Protein 4BP8 (pdb70)

Radius of gyration: 38.72 Å; Cα contacts (8 Å, |Δi|>4): 3146; chains: 2; bounding box: 91×86×122 Å

InterPro domains:
  IPR001375 Peptidase S9, prolyl oligopeptidase, catalytic domain [PF00326] (492-708)
  IPR002470 Peptidase S9A, prolyl oligopeptidase [PR00862] (476-494)
  IPR002470 Peptidase S9A, prolyl oligopeptidase [PR00862] (502-526)
  IPR002470 Peptidase S9A, prolyl oligopeptidase [PR00862] (531-550)
  IPR002470 Peptidase S9A, prolyl oligopeptidase [PR00862] (561-581)
  IPR002470 Peptidase S9A, prolyl oligopeptidase [PR00862] (619-634)
  IPR002470 Peptidase S9A, prolyl oligopeptidase [PR00862] (637-659)
  IPR004106 Peptidase S9, N-terminal domain superfamily [SSF50993] (6-439)
  IPR023302 Peptidase S9A, N-terminal domain [PF02897] (22-433)
  IPR029058 Alpha/Beta hydrolase fold [G3DSA:3.40.50.1820] (39-705)
  IPR029058 Alpha/Beta hydrolase fold [SSF53474] (446-707)
  IPR051543 Serine Peptidase S9A Subfamily [PTHR11757] (3-709)

Secondary structure (P-SEA, 3-state):
ccccbbbbbbbbbbbcccccccccccccccbbbbbbccccccccccccaaaaaaaaaaaaaaaaaaccaaaaaaaaaaaaaaaccccccbbbbcccccccccccccccbbbbcccccccccccccccccccccccccccccbbbbcccccccccccbbbbbbbcccccbbbbbcccccccccccccccbbbbcccccccccccccccccccbbbbbcccccccccccccccccccbbbbbbbcccccbbbbccccccbbbbbbbccccccccccccccccccccccccccccbbbbbccccccccbbbbbbbcccccccccccccccccbbbccccccccbbbbbbccccccbbbbbbbccccccccccccccccccccbbbbbcccccccccccccccccccccbbbbbbbccccbbbbcbbbbbcccccccccccbbbbbbcccbbbbbbbbccccccccccccccccccccccccccccccccaaaaaaaccbbbbbcccccccccccccccccccccccccaaaaaaaaaaacccccccbbbbcccaaaaaaaaaaccccccccccccccccccccccccccccccccccccccccccccccccccccccccccccccccbbbcccccccaaaaaaaaaaaaacccccbbbbcccccccccccccaaaaaaaaaaaaaaaaaaaccccccc/ccccbbbbbbbbbbbcccccccccccccccbbbbbcccccccccccccaaaaaaaaaaaaaaaacccccaaaaaaaaaaaaaaccccccccccccccccbbbbccccccccccccccccccccccccccccccccccccccbbbbcccccccccccbbbbbbbcccccbbbbbccccccccccccccbbbbbcccccccccccccccccccbbbbbcccccccccccccccccccccccccccccccbbbbccccccbbbbbbbccccccccccccccccccccccccccccbbbbbccccccccbbbbbbbccccccccccccccccccccccccccccbbbbbbccccbbbbbbbbbccccccccccccccccccccbbbbbbcccccccccbbbbbbcccccbbbbcccccccbbbbcbbbbbcccccccccccbbbbbbcccbbbbbbbbccccccccccccccccccccccccccccccccaaaaaaaccccccccccccccccccccccccccccccccaaaaaaaaaaaccccccccccccccaaaaaaaaaaccccccccccccccccccccccccccccccccccccccccccccccccccccccccccccccccccccccccccaaaaaaaaaaaaacccccbbbbcccccccccccccaaaaaaaaaaaaaaaaaaaccccccc

Nearest PDB structures (foldseek):
  4bp9-assembly6_F  TM=8.248E-01  e=0.000E+00  Trypanosoma brucei
  2xe4-assembly1_A  TM=8.154E-01  e=1.350E-95  Leishmania major
  1yr2-assembly1_A  TM=8.087E-01  e=1.732E-44  Novosphingobium capsulatum
  7ep9-assembly1_C  TM=6.465E-01  e=3.438E-20  Fusobacterium nucleatum
  4re6-assembly1_B  TM=6.598E-01  e=2.117E-17  Aeropyrum pernix K1

Solvent-accessible surface area: 60516 Å² total

Structure (mmCIF, N/CA/C/O backbone):
data_4BP8
#
_entry.id   4BP8
#
_cell.length_a   124.140
_cell.length_b   124.140
_cell.length_c   249.140
_cell.angle_alpha   90.00
_cell.angle_beta   90.00
_cell.angle_gamma   120.00
#
_symmetry.space_group_name_H-M   'P 32 2 1'
#
loop_
_entity.id
_entity.type
_entity.pdbx_description
1 polymer 'OLIGOPEPTIDASE B'
2 water water
#
loop_
_atom_site.group_PDB
_atom_site.id
_atom_site.type_symbol
_atom_site.label_atom_id
_atom_site.label_alt_id
_atom_site.label_comp_id
_atom_site.label_asym_id
_atom_site.label_entity_id
_atom_site.label_seq_id
_atom_site.pdbx_PDB_ins_code
_atom_site.Cartn_x
_atom_site.Cartn_y
_atom_site.Cartn_z
_atom_site.occupancy
_atom_site.B_iso_or_equiv
_atom_site.auth_seq_id
_atom_site.auth_comp_id
_atom_site.auth_asym_id
_atom_site.auth_atom_id
_atom_site.pdbx_PDB_model_num
ATOM 1 N N . THR A 1 3 ? 75.597 25.415 56.063 1.00 88.84 3 THR A N 1
ATOM 2 C CA . THR A 1 3 ? 75.110 24.065 56.523 1.00 89.81 3 THR A CA 1
ATOM 3 C C . THR A 1 3 ? 73.808 24.156 57.389 1.00 88.26 3 THR A C 1
ATOM 4 O O . THR A 1 3 ? 72.827 23.432 57.134 1.00 88.46 3 THR A O 1
ATOM 8 N N . GLU A 1 4 ? 73.811 25.064 58.378 1.00 86.23 4 GLU A N 1
ATOM 9 C CA . GLU A 1 4 ? 72.701 25.249 59.338 1.00 83.87 4 GLU A CA 1
ATOM 10 C C . GLU A 1 4 ? 71.664 26.302 58.880 1.00 80.18 4 GLU A C 1
ATOM 11 O O . GLU A 1 4 ? 71.616 27.435 59.395 1.00 79.01 4 GLU A O 1
ATOM 17 N N . ARG A 1 5 ? 70.841 25.897 57.911 1.00 77.20 5 ARG A N 1
ATOM 18 C CA . ARG A 1 5 ? 69.772 26.725 57.361 1.00 73.26 5 ARG A CA 1
ATOM 19 C C . ARG A 1 5 ? 68.508 26.697 58.218 1.00 69.69 5 ARG A C 1
ATOM 20 O O . ARG A 1 5 ? 68.170 25.677 58.799 1.00 70.24 5 ARG A O 1
ATOM 28 N N . GLY A 1 6 ? 67.814 27.826 58.296 1.00 65.07 6 GLY A N 1
ATOM 29 C CA . GLY A 1 6 ? 66.501 27.868 58.943 1.00 60.72 6 GLY A CA 1
ATOM 30 C C . GLY A 1 6 ? 65.388 27.248 58.107 1.00 57.81 6 GLY A C 1
ATOM 31 O O . GLY A 1 6 ? 65.636 26.730 57.028 1.00 58.06 6 GLY A O 1
ATOM 32 N N . PRO A 1 7 ? 64.147 27.287 58.608 1.00 55.43 7 PRO A N 1
ATOM 33 C CA . PRO A 1 7 ? 63.046 26.659 57.900 1.00 53.71 7 PRO A CA 1
ATOM 34 C C . PRO A 1 7 ? 62.704 27.324 56.563 1.00 51.30 7 PRO A C 1
ATOM 35 O O . PRO A 1 7 ? 62.701 28.548 56.448 1.00 49.42 7 PRO A O 1
ATOM 39 N N . ILE A 1 8 ? 62.417 26.492 55.564 1.00 50.57 8 ILE A N 1
ATOM 40 C CA . ILE A 1 8 ? 61.830 26.939 54.307 1.00 48.35 8 ILE A CA 1
ATOM 41 C C . ILE A 1 8 ? 60.523 26.169 54.018 1.00 48.14 8 ILE A C 1
ATOM 42 O O . ILE A 1 8 ? 60.529 24.945 53.919 1.00 48.92 8 ILE A O 1
ATOM 47 N N . ALA A 1 9 ? 59.413 26.890 53.856 1.00 46.01 9 ALA A N 1
ATOM 48 C CA . ALA A 1 9 ? 58.130 26.247 53.654 1.00 45.51 9 ALA A CA 1
ATOM 49 C C . ALA A 1 9 ? 57.997 25.694 52.227 1.00 45.82 9 ALA A C 1
ATOM 50 O O . ALA A 1 9 ? 58.353 26.373 51.248 1.00 44.25 9 ALA A O 1
ATOM 52 N N . ALA A 1 10 ? 57.509 24.454 52.124 1.00 46.34 10 ALA A N 1
ATOM 53 C CA . ALA A 1 10 ? 57.118 23.831 50.851 1.00 47.06 10 ALA A CA 1
ATOM 54 C C . ALA A 1 10 ? 56.160 24.739 50.031 1.00 47.03 10 ALA A C 1
ATOM 55 O O . ALA A 1 10 ? 55.358 25.508 50.593 1.00 46.12 10 ALA A O 1
ATOM 57 N N . HIS A 1 11 ? 56.260 24.623 48.710 1.00 47.55 11 HIS A N 1
ATOM 58 C CA . HIS A 1 11 ? 55.526 25.440 47.779 1.00 47.96 11 HIS A CA 1
ATOM 59 C C . HIS A 1 11 ? 54.254 24.725 47.444 1.00 49.32 11 HIS A C 1
ATOM 60 O O . HIS A 1 11 ? 54.301 23.527 47.136 1.00 51.43 11 HIS A O 1
ATOM 67 N N . ARG A 1 12 ? 53.121 25.424 47.521 1.00 48.66 12 ARG A N 1
ATOM 68 C CA . ARG A 1 12 ? 51.847 24.872 47.065 1.00 50.35 12 ARG A CA 1
ATOM 69 C C . ARG A 1 12 ? 51.242 25.828 46.036 1.00 50.42 12 ARG A C 1
ATOM 70 O O . ARG A 1 12 ? 50.970 26.995 46.356 1.00 49.82 12 ARG A O 1
ATOM 78 N N . PRO A 1 13 ? 51.007 25.352 44.801 1.00 51.76 13 PRO A N 1
ATOM 79 C CA . PRO A 1 13 ? 50.595 26.357 43.805 1.00 51.39 13 PRO A CA 1
ATOM 80 C C . PRO A 1 13 ? 49.225 26.905 44.158 1.00 50.99 13 PRO A C 1
ATOM 81 O O . PRO A 1 13 ? 48.293 26.138 44.424 1.00 52.87 13 PRO A O 1
ATOM 85 N N . HIS A 1 14 ? 49.126 28.223 44.198 1.00 49.07 14 HIS A N 1
ATOM 86 C CA . HIS A 1 14 ? 47.879 28.910 44.446 1.00 48.30 14 HIS A CA 1
ATOM 87 C C . HIS A 1 14 ? 47.906 30.173 43.609 1.00 47.69 14 HIS A C 1
ATOM 88 O O . HIS A 1 14 ? 48.957 30.801 43.456 1.00 46.41 14 HIS A O 1
ATOM 95 N N . GLU A 1 15 ? 46.764 30.584 43.072 1.00 48.89 15 GLU A N 1
ATOM 96 C CA . GLU A 1 15 ? 46.811 31.851 42.336 1.00 49.11 15 GLU A CA 1
ATOM 97 C C . GLU A 1 15 ? 45.983 32.987 42.932 1.00 47.48 15 GLU A C 1
ATOM 98 O O . GLU A 1 15 ? 44.850 32.781 43.347 1.00 48.26 15 GLU A O 1
ATOM 104 N N . VAL A 1 16 ? 46.588 34.170 43.001 1.00 45.03 16 VAL A N 1
ATOM 105 C CA . VAL A 1 16 ? 45.883 35.338 43.486 1.00 43.81 16 VAL A CA 1
ATOM 106 C C . VAL A 1 16 ? 45.495 36.303 42.378 1.00 44.24 16 VAL A C 1
ATOM 107 O O . VAL A 1 16 ? 46.288 36.600 41.461 1.00 44.57 16 VAL A O 1
ATOM 111 N N . VAL A 1 17 ? 44.232 36.721 42.439 1.00 44.38 17 VAL A N 1
ATOM 112 C CA . VAL A 1 17 ? 43.580 37.484 41.397 1.00 44.13 17 VAL A CA 1
ATOM 113 C C . VAL A 1 17 ? 43.613 38.949 41.813 1.00 43.67 17 VAL A C 1
ATOM 114 O O . VAL A 1 17 ? 43.359 39.269 42.980 1.00 43.90 17 VAL A O 1
ATOM 118 N N . PHE A 1 18 ? 43.923 39.835 40.869 1.00 42.85 18 PHE A N 1
ATOM 119 C CA . PHE A 1 18 ? 43.911 41.276 41.110 1.00 41.34 18 PHE A CA 1
ATOM 120 C C . PHE A 1 18 ? 42.969 41.913 40.108 1.00 43.02 18 PHE A C 1
ATOM 121 O O . PHE A 1 18 ? 43.206 41.799 38.901 1.00 43.94 18 PHE A O 1
ATOM 129 N N . GLY A 1 19 ? 41.933 42.599 40.595 1.00 42.86 19 GLY A N 1
ATOM 130 C CA . GLY A 1 19 ? 40.994 43.285 39.737 1.00 44.33 19 GLY A CA 1
ATOM 131 C C . GLY A 1 19 ? 39.566 42.871 40.050 1.00 46.60 19 GLY A C 1
ATOM 132 O O . GLY A 1 19 ? 39.275 42.426 41.153 1.00 47.37 19 GLY A O 1
ATOM 133 N N . LYS A 1 20 ? 38.668 43.012 39.088 1.00 47.93 20 LYS A N 1
ATOM 134 C CA . LYS A 1 20 ? 37.269 42.699 39.312 1.00 50.06 20 LYS A CA 1
ATOM 135 C C . LYS A 1 20 ? 37.011 41.205 39.607 1.00 50.69 20 LYS A C 1
ATOM 136 O O . LYS A 1 20 ? 37.455 40.320 38.881 1.00 50.85 20 LYS A O 1
ATOM 142 N N . VAL A 1 21 ? 36.299 40.957 40.697 1.00 51.33 21 VAL A N 1
ATOM 143 C CA . VAL A 1 21 ? 35.915 39.622 41.110 1.00 52.89 21 VAL A CA 1
ATOM 144 C C . VAL A 1 21 ? 34.461 39.671 41.551 1.00 55.45 21 VAL A C 1
ATOM 145 O O . VAL A 1 21 ? 34.102 40.406 42.475 1.00 55.44 21 VAL A O 1
ATOM 149 N N . GLU A 1 22 ? 33.623 38.894 40.875 1.00 57.97 22 GLU A N 1
ATOM 150 C CA . GLU A 1 22 ? 32.202 38.801 41.209 1.00 60.78 22 GLU A CA 1
ATOM 151 C C . GLU A 1 22 ? 31.921 38.548 42.694 1.00 60.03 22 GLU A C 1
ATOM 152 O O . GLU A 1 22 ? 32.414 37.566 43.275 1.00 59.80 22 GLU A O 1
ATOM 158 N N . GLY A 1 23 ? 31.140 39.444 43.292 1.00 59.53 23 GLY A N 1
ATOM 159 C CA . GLY A 1 23 ? 30.653 39.255 44.642 1.00 59.12 23 GLY A CA 1
ATOM 160 C C . GLY A 1 23 ? 31.532 39.857 45.710 1.00 57.38 23 GLY A C 1
ATOM 161 O O . GLY A 1 23 ? 31.187 39.764 46.883 1.00 57.87 23 GLY A O 1
ATOM 162 N N . GLU A 1 24 ? 32.660 40.465 45.309 1.00 55.07 24 GLU A N 1
ATOM 163 C CA . GLU A 1 24 ? 33.651 41.071 46.230 1.00 52.53 24 GLU A CA 1
ATOM 164 C C . GLU A 1 24 ? 33.798 42.559 45.976 1.00 51.57 24 GLU A C 1
ATOM 165 O O . GLU A 1 24 ? 33.785 42.992 44.828 1.00 51.48 24 GLU A O 1
ATOM 171 N N . ASP A 1 25 ? 33.925 43.356 47.031 1.00 51.18 25 ASP A N 1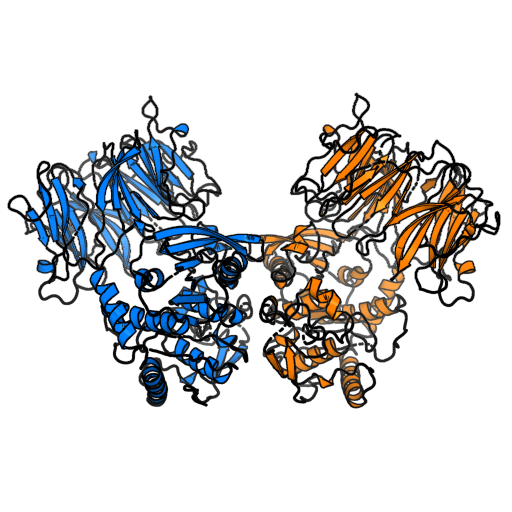
ATOM 172 C CA . ASP A 1 25 ? 34.076 44.786 46.815 1.00 51.32 25 ASP A CA 1
ATOM 173 C C . ASP A 1 25 ? 35.545 45.070 46.707 1.00 49.16 25 ASP A C 1
ATOM 174 O O . ASP A 1 25 ? 36.209 45.217 47.740 1.00 48.26 25 ASP A O 1
ATOM 179 N N . ARG A 1 26 ? 36.028 45.148 45.462 1.00 48.07 26 ARG A N 1
ATOM 180 C CA . ARG A 1 26 ? 37.445 45.373 45.146 1.00 46.37 26 ARG A CA 1
ATOM 181 C C . ARG A 1 26 ? 37.737 46.830 44.817 1.00 45.24 26 ARG A C 1
ATOM 182 O O . ARG A 1 26 ? 38.841 47.163 44.396 1.00 44.46 26 ARG A O 1
ATOM 190 N N . GLY A 1 27 ? 36.761 47.695 45.041 1.00 45.31 27 GLY A N 1
ATOM 191 C CA . GLY A 1 27 ? 36.941 49.120 44.825 1.00 44.32 27 GLY A CA 1
ATOM 192 C C . GLY A 1 27 ? 36.012 49.627 43.739 1.00 45.75 27 GLY A C 1
ATOM 193 O O . GLY A 1 27 ? 35.251 48.859 43.119 1.00 46.40 27 GLY A O 1
ATOM 194 N N . ALA A 1 28 ? 36.051 50.928 43.498 1.00 45.16 28 ALA A N 1
ATOM 195 C CA . ALA A 1 28 ? 35.138 51.498 42.528 1.00 45.92 28 ALA A CA 1
ATOM 196 C C . ALA A 1 28 ? 35.666 51.398 41.052 1.00 45.49 28 ALA A C 1
ATOM 197 O O . ALA A 1 28 ? 34.973 51.776 40.122 1.00 46.08 28 ALA A O 1
ATOM 199 N N . ASN A 1 29 ? 36.881 50.879 40.846 1.00 44.07 29 ASN A N 1
ATOM 200 C CA . ASN A 1 29 ? 37.479 50.837 39.497 1.00 43.49 29 ASN A CA 1
ATOM 201 C C . ASN A 1 29 ? 38.436 49.654 39.267 1.00 42.35 29 ASN A C 1
ATOM 202 O O . ASN A 1 29 ? 39.559 49.820 38.830 1.00 41.23 29 ASN A O 1
ATOM 207 N N . PRO A 1 30 ? 37.988 48.441 39.564 1.00 43.13 30 PRO A N 1
ATOM 208 C CA . PRO A 1 30 ? 38.904 47.310 39.461 1.00 42.70 30 PRO A CA 1
ATOM 209 C C . PRO A 1 30 ? 39.203 46.885 38.007 1.00 43.59 30 PRO A C 1
ATOM 210 O O . PRO A 1 30 ? 38.330 46.940 37.149 1.00 45.27 30 PRO A O 1
ATOM 222 N N . ASP A 1 32 ? 39.487 44.970 34.619 1.00 45.96 32 ASP A N 1
ATOM 223 C CA . ASP A 1 32 ? 38.605 44.004 33.948 1.00 48.40 32 ASP A CA 1
ATOM 224 C C . ASP A 1 32 ? 39.046 43.880 32.486 1.00 49.16 32 ASP A C 1
ATOM 225 O O . ASP A 1 32 ? 38.803 44.779 31.675 1.00 49.44 32 ASP A O 1
ATOM 230 N N . PRO A 1 33 ? 39.658 42.742 32.127 1.00 49.35 33 PRO A N 1
ATOM 231 C CA . PRO A 1 33 ? 39.817 41.540 32.952 1.00 48.70 33 PRO A CA 1
ATOM 232 C C . PRO A 1 33 ? 40.943 41.630 33.977 1.00 47.05 33 PRO A C 1
ATOM 233 O O . PRO A 1 33 ? 41.882 42.436 33.821 1.00 45.36 33 PRO A O 1
ATOM 237 N N . PRO A 1 34 ? 40.847 40.800 35.027 1.00 46.33 34 PRO A N 1
ATOM 238 C CA . PRO A 1 34 ? 41.794 40.834 36.124 1.00 44.93 34 PRO A CA 1
ATOM 239 C C . PRO A 1 34 ? 43.112 40.115 35.773 1.00 44.07 34 PRO A C 1
ATOM 240 O O . PRO A 1 34 ? 43.180 39.410 34.768 1.00 45.13 34 PRO A O 1
ATOM 244 N N . ARG A 1 35 ? 44.131 40.308 36.590 1.00 42.26 35 ARG A N 1
ATOM 245 C CA . ARG A 1 35 ? 45.419 39.650 36.392 1.00 42.50 35 ARG A CA 1
ATOM 246 C C . ARG A 1 35 ? 45.554 38.566 37.435 1.00 43.28 35 ARG A C 1
ATOM 247 O O . ARG A 1 35 ? 44.888 38.605 38.476 1.00 43.20 35 ARG A O 1
ATOM 255 N N . ARG A 1 36 ? 46.381 37.572 37.138 1.00 44.86 36 ARG A N 1
ATOM 256 C CA . ARG A 1 36 ? 46.617 36.465 38.051 1.00 45.92 36 ARG A CA 1
ATOM 257 C C . ARG A 1 36 ? 48.093 36.338 38.295 1.00 45.53 36 ARG A C 1
ATOM 258 O O . ARG A 1 36 ? 48.879 36.464 37.369 1.00 45.90 36 ARG A O 1
ATOM 266 N N . ARG A 1 37 ? 48.498 36.114 39.542 1.00 45.91 37 ARG A N 1
ATOM 267 C CA . ARG A 1 37 ? 49.875 35.668 39.776 1.00 45.96 37 ARG A CA 1
ATOM 268 C C . ARG A 1 37 ? 49.926 34.538 40.753 1.00 46.45 37 ARG A C 1
ATOM 269 O O . ARG A 1 37 ? 48.962 34.332 41.492 1.00 47.36 37 ARG A O 1
ATOM 277 N N . VAL A 1 38 ? 51.015 33.769 40.729 1.00 46.10 38 VAL A N 1
ATOM 278 C CA . VAL A 1 38 ? 51.089 32.617 41.604 1.00 46.64 38 VAL A CA 1
ATOM 279 C C . VAL A 1 38 ? 51.722 32.986 42.927 1.00 44.66 38 VAL A C 1
ATOM 280 O O . VAL A 1 38 ? 52.741 33.665 42.979 1.00 44.03 38 VAL A O 1
ATOM 284 N N . ASP A 1 39 ? 51.117 32.520 44.004 1.00 44.31 39 ASP A N 1
ATOM 285 C CA . ASP A 1 39 ? 51.720 32.657 45.324 1.00 42.67 39 ASP A CA 1
ATOM 286 C C . ASP A 1 39 ? 51.903 31.284 45.942 1.00 43.01 39 ASP A C 1
ATOM 287 O O . ASP A 1 39 ? 50.985 30.755 46.569 1.00 43.47 39 ASP A O 1
ATOM 292 N N . PRO A 1 40 ? 53.105 30.704 45.793 1.00 42.84 40 PRO A N 1
ATOM 293 C CA . PRO A 1 40 ? 53.270 29.313 46.237 1.00 43.31 40 PRO A CA 1
ATOM 294 C C . PRO A 1 40 ? 53.249 29.121 47.765 1.00 42.77 40 PRO A C 1
ATOM 295 O O . PRO A 1 40 ? 53.300 27.977 48.239 1.00 44.37 40 PRO A O 1
ATOM 299 N N . LEU A 1 41 ? 53.201 30.213 48.534 1.00 40.79 41 LEU A N 1
ATOM 300 C CA . LEU A 1 41 ? 53.209 30.116 50.001 1.00 39.65 41 LEU A CA 1
ATOM 301 C C . LEU A 1 41 ? 51.905 30.649 50.564 1.00 39.07 41 LEU A C 1
ATOM 302 O O . LEU A 1 41 ? 51.806 30.899 51.769 1.00 37.72 41 LEU A O 1
ATOM 307 N N . PHE A 1 42 ? 50.908 30.826 49.696 1.00 38.78 42 PHE A N 1
ATOM 308 C CA . PHE A 1 42 ? 49.610 31.326 50.138 1.00 39.08 42 PHE A CA 1
ATOM 309 C C . PHE A 1 42 ? 49.012 30.546 51.312 1.00 39.89 42 PHE A C 1
ATOM 310 O O . PHE A 1 42 ? 48.422 31.160 52.211 1.00 39.14 42 PHE A O 1
ATOM 318 N N . TRP A 1 43 ? 49.191 29.216 51.289 1.00 40.50 43 TRP A N 1
ATOM 319 C CA . TRP A 1 43 ? 48.680 28.279 52.303 1.00 41.26 43 TRP A CA 1
ATOM 320 C C . TRP A 1 43 ? 49.079 28.562 53.765 1.00 41.31 43 TRP A C 1
ATOM 321 O O . TRP A 1 43 ? 48.444 28.028 54.687 1.00 43.27 43 TRP A O 1
ATOM 332 N N . LEU A 1 44 ? 50.115 29.367 53.992 1.00 39.04 44 LEU A N 1
ATOM 333 C CA . LEU A 1 44 ? 50.532 29.695 55.341 1.00 37.85 44 LEU A CA 1
ATOM 334 C C . LEU A 1 44 ? 49.490 30.567 56.047 1.00 37.77 44 LEU A C 1
ATOM 335 O O . LEU A 1 44 ? 49.463 30.663 57.276 1.00 38.38 44 LEU A O 1
ATOM 340 N N . ARG A 1 45 ? 48.641 31.219 55.279 1.00 37.04 45 ARG A N 1
ATOM 341 C CA . ARG A 1 45 ? 47.517 31.917 55.848 1.00 38.29 45 ARG A CA 1
ATOM 342 C C . ARG A 1 45 ? 46.392 30.969 56.295 1.00 40.09 45 ARG A C 1
ATOM 343 O O . ARG A 1 45 ? 45.862 30.226 55.461 1.00 41.80 45 ARG A O 1
ATOM 351 N N . ASP A 1 46 ? 46.023 31.012 57.579 1.00 40.09 46 ASP A N 1
ATOM 352 C CA . ASP A 1 46 ? 44.747 30.449 58.062 1.00 40.64 46 ASP A CA 1
ATOM 353 C C . ASP A 1 46 ? 44.029 31.524 58.854 1.00 40.08 46 ASP A C 1
ATOM 354 O O . ASP A 1 46 ? 44.519 31.918 59.912 1.00 39.34 46 ASP A O 1
ATOM 359 N N . ASP A 1 47 ? 42.892 32.006 58.350 1.00 40.46 47 ASP A N 1
ATOM 360 C CA . ASP A 1 47 ? 42.068 32.981 59.081 1.00 41.23 47 ASP A CA 1
ATOM 361 C C . ASP A 1 47 ? 41.785 32.514 60.518 1.00 42.66 47 ASP A C 1
ATOM 362 O O . ASP A 1 47 ? 41.753 33.310 61.452 1.00 42.73 47 ASP A O 1
ATOM 367 N N . ASN A 1 48 ? 41.610 31.201 60.680 1.00 43.98 48 ASN A N 1
ATOM 368 C CA . ASN A 1 48 ? 41.350 30.573 61.950 1.00 44.70 48 ASN A CA 1
ATOM 369 C C . ASN A 1 48 ? 42.527 30.520 62.914 1.00 44.49 48 ASN A C 1
ATOM 370 O O . ASN A 1 48 ? 42.327 30.306 64.112 1.00 45.22 48 ASN A O 1
ATOM 375 N N . ARG A 1 49 ? 43.737 30.706 62.387 1.00 43.37 49 ARG A N 1
ATOM 376 C CA . ARG A 1 49 ? 45.023 30.515 63.103 1.00 43.08 49 ARG A CA 1
ATOM 377 C C . ARG A 1 49 ? 45.175 29.148 63.776 1.00 44.01 49 ARG A C 1
ATOM 378 O O . ARG A 1 49 ? 45.845 29.038 64.803 1.00 44.36 49 ARG A O 1
ATOM 386 N N . ALA A 1 50 ? 44.629 28.097 63.176 1.00 44.51 50 ALA A N 1
ATOM 387 C CA . ALA A 1 50 ? 44.678 26.798 63.828 1.00 45.74 50 ALA A CA 1
ATOM 388 C C . ALA A 1 50 ? 45.051 25.635 62.909 1.00 46.05 50 ALA A C 1
ATOM 389 O O . ALA A 1 50 ? 45.176 24.520 63.372 1.00 47.24 50 ALA A O 1
ATOM 391 N N . ASP A 1 51 ? 45.247 25.876 61.623 1.00 45.53 51 ASP A N 1
ATOM 392 C CA . ASP A 1 51 ? 45.573 24.773 60.727 1.00 46.86 51 ASP A CA 1
ATOM 393 C C . ASP A 1 51 ? 46.802 24.009 61.234 1.00 46.88 51 ASP A C 1
ATOM 394 O O . ASP A 1 51 ? 47.826 24.621 61.537 1.00 46.86 51 ASP A O 1
ATOM 399 N N . PRO A 1 52 ? 46.701 22.682 61.344 1.00 48.10 52 PRO A N 1
ATOM 400 C CA . PRO A 1 52 ? 47.836 21.892 61.860 1.00 48.39 52 PRO A CA 1
ATOM 401 C C . PRO A 1 52 ? 49.144 22.005 61.052 1.00 47.63 52 PRO A C 1
ATOM 402 O O . PRO A 1 52 ? 50.220 21.955 61.647 1.00 47.18 52 PRO A O 1
ATOM 406 N N . GLU A 1 53 ? 49.060 22.137 59.727 1.00 47.21 53 GLU A N 1
ATOM 407 C CA . GLU A 1 53 ? 50.258 22.109 58.913 1.00 47.29 53 GLU A CA 1
ATOM 408 C C . GLU A 1 53 ? 50.955 23.427 59.067 1.00 45.81 53 GLU A C 1
ATOM 409 O O . GLU A 1 53 ? 52.174 23.475 59.132 1.00 46.09 53 GLU A O 1
ATOM 415 N N . VAL A 1 54 ? 50.161 24.489 59.194 1.00 45.11 54 VAL A N 1
ATOM 416 C CA . VAL A 1 54 ? 50.642 25.845 59.472 1.00 42.82 54 VAL A CA 1
ATOM 417 C C . VAL A 1 54 ? 51.312 25.880 60.834 1.00 43.68 54 VAL A C 1
ATOM 418 O O . VAL A 1 54 ? 52.379 26.480 61.006 1.00 43.21 54 VAL A O 1
ATOM 422 N N . LEU A 1 55 ? 50.697 25.216 61.808 1.00 44.87 55 LEU A N 1
ATOM 423 C CA . LEU A 1 55 ? 51.240 25.210 63.140 1.00 45.12 55 LEU A CA 1
ATOM 424 C C . LEU A 1 55 ? 52.558 24.423 63.180 1.00 45.87 55 LEU A C 1
ATOM 425 O O . LEU A 1 55 ? 53.523 24.829 63.867 1.00 45.17 55 LEU A O 1
ATOM 430 N N . ALA A 1 56 ? 52.619 23.321 62.433 1.00 46.61 56 ALA A N 1
ATOM 431 C CA . ALA A 1 56 ? 53.817 22.494 62.474 1.00 47.40 56 ALA A CA 1
ATOM 432 C C . ALA A 1 56 ? 54.944 23.349 61.907 1.00 46.73 56 ALA A C 1
ATOM 433 O O . ALA A 1 56 ? 56.059 23.339 62.434 1.00 46.68 56 ALA A O 1
ATOM 435 N N . HIS A 1 57 ? 54.640 24.123 60.865 1.00 45.60 57 HIS A N 1
ATOM 436 C CA . HIS A 1 57 ? 55.665 24.964 60.281 1.00 44.93 57 HIS A CA 1
ATOM 437 C C . HIS A 1 57 ? 56.158 26.017 61.284 1.00 43.96 57 HIS A C 1
ATOM 438 O O . HIS A 1 57 ? 57.347 26.240 61.404 1.00 44.03 57 HIS A O 1
ATOM 445 N N . LEU A 1 58 ? 55.256 26.664 62.006 1.00 43.70 58 LEU A N 1
ATOM 446 C CA . LEU A 1 58 ? 55.673 27.735 62.896 1.00 42.52 58 LEU A CA 1
ATOM 447 C C . LEU A 1 58 ? 56.393 27.168 64.096 1.00 44.58 58 LEU A C 1
ATOM 448 O O . LEU A 1 58 ? 57.189 27.851 64.735 1.00 43.93 58 LEU A O 1
ATOM 453 N N . HIS A 1 59 ? 56.151 25.894 64.392 1.00 46.95 59 HIS A N 1
ATOM 454 C CA . HIS A 1 59 ? 56.936 25.257 65.428 1.00 48.82 59 HIS A CA 1
ATOM 455 C C . HIS A 1 59 ? 58.363 24.967 64.963 1.00 48.80 59 HIS A C 1
ATOM 456 O O . HIS A 1 59 ? 59.285 24.994 65.772 1.00 49.38 59 HIS A O 1
ATOM 463 N N . LEU A 1 60 ? 58.569 24.731 63.668 1.00 48.67 60 LEU A N 1
ATOM 464 C CA . LEU A 1 60 ? 59.939 24.638 63.158 1.00 48.88 60 LEU A CA 1
ATOM 465 C C . LEU A 1 60 ? 60.652 25.967 63.387 1.00 48.10 60 LEU A C 1
ATOM 466 O O . LEU A 1 60 ? 61.841 26.020 63.695 1.00 48.28 60 LEU A O 1
ATOM 471 N N . GLU A 1 61 ? 59.884 27.039 63.287 1.00 47.75 61 GLU A N 1
ATOM 472 C CA . GLU A 1 61 ? 60.400 28.393 63.441 1.00 47.40 61 GLU A CA 1
ATOM 473 C C . GLU A 1 61 ? 60.717 28.698 64.901 1.00 47.00 61 GLU A C 1
ATOM 474 O O . GLU A 1 61 ? 61.735 29.322 65.221 1.00 46.77 61 GLU A O 1
ATOM 480 N N . LYS A 1 62 ? 59.834 28.249 65.787 1.00 47.26 62 LYS A N 1
ATOM 481 C CA . LYS A 1 62 ? 60.059 28.333 67.205 1.00 47.06 62 LYS A CA 1
ATOM 482 C C . LYS A 1 62 ? 61.369 27.613 67.553 1.00 47.51 62 LYS A C 1
ATOM 483 O O . LYS A 1 62 ? 62.250 28.200 68.184 1.00 46.05 62 LYS A O 1
ATOM 489 N N . ASP A 1 63 ? 61.501 26.363 67.109 1.00 47.97 63 ASP A N 1
ATOM 490 C CA . ASP A 1 63 ? 62.709 25.582 67.382 1.00 49.97 63 ASP A CA 1
ATOM 491 C C . ASP A 1 63 ? 63.985 26.258 66.861 1.00 49.23 63 ASP A C 1
ATOM 492 O O . ASP A 1 63 ? 64.994 26.322 67.556 1.00 49.77 63 ASP A O 1
ATOM 497 N N . TYR A 1 64 ? 63.949 26.751 65.638 1.00 48.46 64 TYR A N 1
ATOM 498 C CA . TYR A 1 64 ? 65.141 27.372 65.079 1.00 48.03 64 TYR A CA 1
ATOM 499 C C . TYR A 1 64 ? 65.471 28.667 65.832 1.00 47.31 64 TYR A C 1
ATOM 500 O O . TYR A 1 64 ? 66.626 28.902 66.200 1.00 47.02 64 TYR A O 1
ATOM 509 N N . TYR A 1 65 ? 64.444 29.479 66.102 1.00 47.55 65 TYR A N 1
ATOM 510 C CA . TYR A 1 65 ? 64.614 30.671 66.937 1.00 47.43 65 TYR A CA 1
ATOM 511 C C . TYR A 1 65 ? 65.307 30.360 68.273 1.00 49.69 65 TYR A C 1
ATOM 512 O O . TYR A 1 65 ? 66.331 30.950 68.559 1.00 49.99 65 TYR A O 1
ATOM 521 N N . GLU A 1 66 ? 64.762 29.434 69.070 1.00 52.54 66 GLU A N 1
ATOM 522 C CA . GLU A 1 66 ? 65.349 29.046 70.391 1.00 55.62 66 GLU A CA 1
ATOM 523 C C . GLU A 1 66 ? 66.815 28.641 70.305 1.00 56.41 66 GLU A C 1
ATOM 524 O O . GLU A 1 66 ? 67.625 29.060 71.126 1.00 57.43 66 GLU A O 1
ATOM 530 N N . LYS A 1 67 ? 67.126 27.790 69.331 1.00 56.86 67 LYS A N 1
ATOM 531 C CA . LYS A 1 67 ? 68.449 27.223 69.144 1.00 57.89 67 LYS A CA 1
ATOM 532 C C . LYS A 1 67 ? 69.431 28.359 68.898 1.00 56.55 67 LYS A C 1
ATOM 533 O O . LYS A 1 67 ? 70.574 28.309 69.261 1.00 57.38 67 LYS A O 1
ATOM 539 N N . ARG A 1 68 ? 68.930 29.420 68.318 1.00 55.20 68 ARG A N 1
ATOM 540 C CA . ARG A 1 68 ? 69.760 30.458 67.775 1.00 54.28 68 ARG A CA 1
ATOM 541 C C . ARG A 1 68 ? 69.860 31.625 68.740 1.00 53.28 68 ARG A C 1
ATOM 542 O O . ARG A 1 68 ? 70.783 32.434 68.658 1.00 53.02 68 ARG A O 1
ATOM 550 N N . ALA A 1 69 ? 68.920 31.698 69.675 1.00 52.70 69 ALA A N 1
ATOM 551 C CA . ALA A 1 69 ? 68.931 32.748 70.689 1.00 52.23 69 ALA A CA 1
ATOM 552 C C . ALA A 1 69 ? 69.626 32.314 71.993 1.00 53.31 69 ALA A C 1
ATOM 553 O O . ALA A 1 69 ? 69.670 33.071 72.967 1.00 53.37 69 ALA A O 1
ATOM 555 N N . VAL A 1 70 ? 70.188 31.108 72.005 1.00 54.28 70 VAL A N 1
ATOM 556 C CA . VAL A 1 70 ? 70.834 30.591 73.213 1.00 55.91 70 VAL A CA 1
ATOM 557 C C . VAL A 1 70 ? 71.828 31.606 73.771 1.00 56.12 70 VAL A C 1
ATOM 558 O O . VAL A 1 70 ? 71.737 31.995 74.939 1.00 56.14 70 VAL A O 1
ATOM 562 N N . ASP A 1 71 ? 72.746 32.057 72.918 1.00 55.78 71 ASP A N 1
ATOM 563 C CA . ASP A 1 71 ? 73.803 32.938 73.357 1.00 56.80 71 ASP A CA 1
ATOM 564 C C . ASP A 1 71 ? 73.405 34.395 73.600 1.00 55.95 71 ASP A C 1
ATOM 565 O O . ASP A 1 71 ? 74.246 35.177 73.991 1.00 57.44 71 ASP A O 1
ATOM 570 N N . ILE A 1 72 ? 72.144 34.764 73.408 1.00 54.80 72 ILE A N 1
ATOM 571 C CA . ILE A 1 72 ? 71.705 36.130 73.709 1.00 54.39 72 ILE A CA 1
ATOM 572 C C . ILE A 1 72 ? 70.674 36.221 74.872 1.00 55.48 72 ILE A C 1
ATOM 573 O O . ILE A 1 72 ? 70.223 37.329 75.230 1.00 54.22 72 ILE A O 1
ATOM 578 N N . LYS A 1 73 ? 70.312 35.077 75.471 1.00 56.95 73 LYS A N 1
ATOM 579 C CA . LYS A 1 73 ? 69.326 35.082 76.575 1.00 58.52 73 LYS A CA 1
ATOM 580 C C . LYS A 1 73 ? 69.752 35.920 77.807 1.00 58.69 73 LYS A C 1
ATOM 581 O O . LYS A 1 73 ? 68.954 36.705 78.317 1.00 58.42 73 LYS A O 1
ATOM 587 N N . ASP A 1 74 ? 70.997 35.772 78.256 1.00 59.26 74 ASP A N 1
ATOM 588 C CA . ASP A 1 74 ? 71.470 36.482 79.451 1.00 60.54 74 ASP A CA 1
ATOM 589 C C . ASP A 1 74 ? 71.577 37.997 79.210 1.00 58.87 74 ASP A C 1
ATOM 590 O O . ASP A 1 74 ? 71.269 38.808 80.096 1.00 59.07 74 ASP A O 1
ATOM 595 N N . LEU A 1 75 ? 72.028 38.379 78.018 1.00 56.89 75 LEU A N 1
ATOM 596 C CA . LEU A 1 75 ? 72.054 39.780 77.669 1.00 54.84 75 LEU A CA 1
ATOM 597 C C . LEU A 1 75 ? 70.629 40.340 77.599 1.00 53.41 75 LEU A C 1
ATOM 598 O O . LEU A 1 75 ? 70.373 41.448 78.091 1.00 53.10 75 LEU A O 1
ATOM 603 N N . ALA A 1 76 ? 69.696 39.581 77.034 1.00 52.01 76 ALA A N 1
ATOM 604 C CA . ALA A 1 76 ? 68.297 40.037 76.988 1.00 51.76 76 ALA A CA 1
ATOM 605 C C . ALA A 1 76 ? 67.782 40.392 78.381 1.00 53.17 76 ALA A C 1
ATOM 606 O O . ALA A 1 76 ? 67.151 41.450 78.581 1.00 52.93 76 ALA A O 1
ATOM 608 N N . GLU A 1 77 ? 68.096 39.519 79.336 1.00 54.16 77 GLU A N 1
ATOM 609 C CA . GLU A 1 77 ? 67.659 39.689 80.708 1.00 56.04 77 GLU A CA 1
ATOM 610 C C . GLU A 1 77 ? 68.323 40.917 81.358 1.00 55.38 77 GLU A C 1
ATOM 611 O O . GLU A 1 77 ? 67.640 41.708 82.016 1.00 54.73 77 GLU A O 1
ATOM 617 N N . THR A 1 78 ? 69.627 41.100 81.142 1.00 54.48 78 THR A N 1
ATOM 618 C CA . THR A 1 78 ? 70.286 42.337 81.572 1.00 54.83 78 THR A CA 1
ATOM 619 C C . THR A 1 78 ? 69.528 43.571 81.049 1.00 53.43 78 THR A C 1
ATOM 620 O O . THR A 1 78 ? 69.225 44.499 81.818 1.00 53.87 78 THR A O 1
ATOM 624 N N . ILE A 1 79 ? 69.214 43.564 79.751 1.00 51.34 79 ILE A N 1
ATOM 625 C CA . ILE A 1 79 ? 68.556 44.701 79.112 1.00 49.89 79 ILE A CA 1
ATOM 626 C C . ILE A 1 79 ? 67.164 44.941 79.707 1.00 50.99 79 ILE A C 1
ATOM 627 O O . ILE A 1 79 ? 66.807 46.066 80.063 1.00 51.00 79 ILE A O 1
ATOM 632 N N . TYR A 1 80 ? 66.402 43.867 79.858 1.00 52.40 80 TYR A N 1
ATOM 633 C CA . TYR A 1 80 ? 65.111 43.944 80.525 1.00 54.08 80 TYR A CA 1
ATOM 634 C C . TYR A 1 80 ? 65.232 44.595 81.913 1.00 55.66 80 TYR A C 1
ATOM 635 O O . TYR A 1 80 ? 64.396 45.417 82.292 1.00 55.84 80 TYR A O 1
ATOM 644 N N . GLN A 1 81 ? 66.273 44.236 82.658 1.00 57.32 81 GLN A N 1
ATOM 645 C CA . GLN A 1 81 ? 66.487 44.811 83.984 1.00 59.35 81 GLN A CA 1
ATOM 646 C C . GLN A 1 81 ? 66.701 46.316 83.865 1.00 59.20 81 GLN A C 1
ATOM 647 O O . GLN A 1 81 ? 66.263 47.085 84.723 1.00 59.78 81 GLN A O 1
ATOM 653 N N . GLU A 1 82 ? 67.383 46.715 82.793 1.00 58.08 82 GLU A N 1
ATOM 654 C CA . GLU A 1 82 ? 67.643 48.111 82.515 1.00 57.77 82 GLU A CA 1
ATOM 655 C C . GLU A 1 82 ? 66.338 48.881 82.240 1.00 56.73 82 GLU A C 1
ATOM 656 O O . GLU A 1 82 ? 66.112 49.948 82.825 1.00 57.33 82 GLU A O 1
ATOM 662 N N . HIS A 1 83 ? 65.484 48.342 81.371 1.00 54.78 83 HIS A N 1
ATOM 663 C CA . HIS A 1 83 ? 64.189 48.965 81.109 1.00 54.13 83 HIS A CA 1
ATOM 664 C C . HIS A 1 83 ? 63.358 49.116 82.381 1.00 56.11 83 HIS A C 1
ATOM 665 O O . HIS A 1 83 ? 62.786 50.178 82.627 1.00 57.05 83 HIS A O 1
ATOM 672 N N . ILE A 1 84 ? 63.305 48.060 83.187 1.00 57.13 84 ILE A N 1
ATOM 673 C CA . ILE A 1 84 ? 62.580 48.082 84.434 1.00 59.08 84 ILE A CA 1
ATOM 674 C C . ILE A 1 84 ? 63.022 49.254 85.313 1.00 60.13 84 ILE A C 1
ATOM 675 O O . ILE A 1 84 ? 62.184 50.047 85.761 1.00 60.83 84 ILE A O 1
ATOM 680 N N . SER A 1 85 ? 64.333 49.402 85.501 1.00 60.12 85 SER A N 1
ATOM 681 C CA . SER A 1 85 ? 64.868 50.440 86.398 1.00 61.47 85 SER A CA 1
ATOM 682 C C . SER A 1 85 ? 64.531 51.864 85.979 1.00 61.15 85 SER A C 1
ATOM 683 O O . SER A 1 85 ? 64.770 52.796 86.732 1.00 61.25 85 SER A O 1
ATOM 686 N N . HIS A 1 86 ? 63.990 52.013 84.773 1.00 60.72 86 HIS A N 1
ATOM 687 C CA . HIS A 1 86 ? 63.742 53.328 84.179 1.00 61.61 86 HIS A CA 1
ATOM 688 C C . HIS A 1 86 ? 62.353 53.800 84.505 1.00 63.17 86 HIS A C 1
ATOM 689 O O . HIS A 1 86 ? 62.000 54.955 84.252 1.00 62.84 86 HIS A O 1
ATOM 696 N N . ILE A 1 87 ? 61.556 52.904 85.071 1.00 57.83 87 ILE A N 1
ATOM 697 C CA . ILE A 1 87 ? 60.206 53.297 85.396 1.00 59.46 87 ILE A CA 1
ATOM 698 C C . ILE A 1 87 ? 59.968 53.574 86.871 1.00 60.65 87 ILE A C 1
ATOM 699 O O . ILE A 1 87 ? 60.374 52.802 87.747 1.00 61.93 87 ILE A O 1
ATOM 704 N N . GLU A 1 88 ? 59.333 54.719 87.107 1.00 60.68 88 GLU A N 1
ATOM 705 C CA . GLU A 1 88 ? 58.961 55.154 88.427 1.00 62.12 88 GLU A CA 1
ATOM 706 C C . GLU A 1 88 ? 57.515 54.773 88.674 1.00 62.50 88 GLU A C 1
ATOM 707 O O . GLU A 1 88 ? 56.597 55.357 88.068 1.00 61.29 88 GLU A O 1
ATOM 713 N N . GLU A 1 89 ? 57.329 53.780 89.548 1.00 64.21 89 GLU A N 1
ATOM 714 C CA . GLU A 1 89 ? 55.999 53.264 89.925 1.00 64.99 89 GLU A CA 1
ATOM 715 C C . GLU A 1 89 ? 55.282 54.178 90.935 1.00 64.56 89 GLU A C 1
ATOM 716 O O . GLU A 1 89 ? 54.049 54.199 91.011 1.00 63.84 89 GLU A O 1
ATOM 722 N N . THR A 1 90 ? 56.083 54.909 91.711 1.00 64.73 90 THR A N 1
ATOM 723 C CA . THR A 1 90 ? 55.619 56.013 92.551 1.00 64.40 90 THR A CA 1
ATOM 724 C C . THR A 1 90 ? 55.960 57.318 91.838 1.00 62.79 90 THR A C 1
ATOM 725 O O . THR A 1 90 ? 57.118 57.546 91.485 1.00 62.71 90 THR A O 1
ATOM 729 N N . ASP A 1 91 ? 54.951 58.155 91.611 1.00 61.26 91 ASP A N 1
ATOM 730 C CA . ASP A 1 91 ? 55.135 59.408 90.891 1.00 59.72 91 ASP A CA 1
ATOM 731 C C . ASP A 1 91 ? 54.042 60.413 91.217 1.00 59.03 91 ASP A C 1
ATOM 732 O O . ASP A 1 91 ? 52.904 60.033 91.521 1.00 59.36 91 ASP A O 1
ATOM 745 N N . SER A 1 93 ? 52.432 64.024 89.269 1.00 52.50 93 SER A N 1
ATOM 746 C CA . SER A 1 93 ? 52.454 64.919 88.095 1.00 50.36 93 SER A CA 1
ATOM 747 C C . SER A 1 93 ? 52.824 66.377 88.466 1.00 50.30 93 SER A C 1
ATOM 748 O O . SER A 1 93 ? 53.077 66.684 89.637 1.00 51.21 93 SER A O 1
ATOM 751 N N . ALA A 1 94 ? 52.858 67.258 87.463 1.00 48.97 94 ALA A N 1
ATOM 752 C CA . ALA A 1 94 ? 53.144 68.700 87.654 1.00 48.89 94 ALA A CA 1
ATOM 753 C C . ALA A 1 94 ? 51.901 69.408 88.130 1.00 48.68 94 ALA A C 1
ATOM 754 O O . ALA A 1 94 ? 50.939 69.536 87.362 1.00 48.80 94 ALA A O 1
ATOM 756 N N . PRO A 1 95 ? 51.900 69.867 89.390 1.00 49.53 95 PRO A N 1
ATOM 757 C CA . PRO A 1 95 ? 50.744 70.564 89.933 1.00 49.42 95 PRO A CA 1
ATOM 758 C C . PRO A 1 95 ? 50.520 71.904 89.258 1.00 48.97 95 PRO A C 1
ATOM 759 O O . PRO A 1 95 ? 51.467 72.558 88.822 1.00 48.80 95 PRO A O 1
ATOM 763 N N . TYR A 1 96 ? 49.264 72.315 89.206 1.00 48.92 96 TYR A N 1
ATOM 764 C CA . TYR A 1 96 ? 48.876 73.560 88.552 1.00 48.33 96 TYR A CA 1
ATOM 765 C C . TYR A 1 96 ? 47.766 74.236 89.355 1.00 49.50 96 TYR A C 1
ATOM 766 O O . TYR A 1 96 ? 46.923 73.558 89.959 1.00 49.12 96 TYR A O 1
ATOM 775 N N . VAL A 1 97 ? 47.789 75.566 89.364 1.00 50.40 97 VAL A N 1
ATOM 776 C CA . VAL A 1 97 ? 46.719 76.358 89.943 1.00 52.12 97 VAL A CA 1
ATOM 777 C C . VAL A 1 97 ? 45.374 76.115 89.222 1.00 51.51 97 VAL A C 1
ATOM 778 O O . VAL A 1 97 ? 45.309 76.062 87.986 1.00 50.10 97 VAL A O 1
ATOM 782 N N . TYR A 1 98 ? 44.313 75.946 90.007 1.00 52.45 98 TYR A N 1
ATOM 783 C CA . TYR A 1 98 ? 42.948 75.918 89.483 1.00 52.50 98 TYR A CA 1
ATOM 784 C C . TYR A 1 98 ? 42.121 76.546 90.574 1.00 54.28 98 TYR A C 1
ATOM 785 O O . TYR A 1 98 ? 41.860 75.914 91.604 1.00 55.26 98 TYR A O 1
ATOM 794 N N . ASP A 1 99 ? 41.747 77.809 90.351 1.00 55.39 99 ASP A N 1
ATOM 795 C CA . ASP A 1 99 ? 41.120 78.657 91.367 1.00 57.25 99 ASP A CA 1
ATOM 796 C C . ASP A 1 99 ? 41.912 78.603 92.685 1.00 58.87 99 ASP A C 1
ATOM 797 O O . ASP A 1 99 ? 43.100 78.901 92.677 1.00 58.92 99 ASP A O 1
ATOM 802 N N . ARG A 1 100 ? 41.285 78.220 93.796 1.00 60.32 100 ARG A N 1
ATOM 803 C CA . ARG A 1 100 ? 41.995 78.216 95.086 1.00 63.14 100 ARG A CA 1
ATOM 804 C C . ARG A 1 100 ? 42.620 76.869 95.421 1.00 62.24 100 ARG A C 1
ATOM 805 O O . ARG A 1 100 ? 42.749 76.541 96.595 1.00 63.55 100 ARG A O 1
ATOM 813 N N . PHE A 1 101 ? 42.995 76.089 94.412 1.00 59.97 101 PHE A N 1
ATOM 814 C CA . PHE A 1 101 ? 43.653 74.802 94.670 1.00 59.23 101 PHE A CA 1
ATOM 815 C C . PHE A 1 101 ? 44.903 74.565 93.825 1.00 57.67 101 PHE A C 1
ATOM 816 O O . PHE A 1 101 ? 45.121 75.231 92.821 1.00 57.09 101 PHE A O 1
ATOM 824 N N . LEU A 1 102 ? 45.707 73.593 94.239 1.00 57.09 102 LEU A N 1
ATOM 825 C CA . LEU A 1 102 ? 46.752 73.032 93.398 1.00 54.98 102 LEU A CA 1
ATOM 826 C C . LEU A 1 102 ? 46.366 71.598 93.087 1.00 53.73 102 LEU A C 1
ATOM 827 O O . LEU A 1 102 ? 46.257 70.770 94.010 1.00 55.33 102 LEU A O 1
ATOM 832 N N . TYR A 1 103 ? 46.125 71.313 91.807 1.00 51.08 103 TYR A N 1
ATOM 833 C CA . TYR A 1 103 ? 45.767 69.968 91.361 1.00 49.51 103 TYR A CA 1
ATOM 834 C C . TYR A 1 103 ? 46.937 69.184 90.767 1.00 49.18 103 TYR A C 1
ATOM 835 O O . TYR A 1 103 ? 47.849 69.758 90.143 1.00 48.57 103 TYR A O 1
ATOM 844 N N . TYR A 1 104 ? 46.875 67.869 90.949 1.00 49.12 104 TYR A N 1
ATOM 845 C CA . TYR A 1 104 ? 47.884 66.943 90.460 1.00 49.00 104 TYR A CA 1
ATOM 846 C C . TYR A 1 104 ? 47.344 65.509 90.534 1.00 49.43 104 TYR A C 1
ATOM 847 O O . TYR A 1 104 ? 46.311 65.229 91.166 1.00 50.18 104 TYR A O 1
ATOM 856 N N . THR A 1 105 ? 48.062 64.615 89.872 1.00 48.81 105 THR A N 1
ATOM 857 C CA . THR A 1 105 ? 47.767 63.196 89.802 1.00 48.56 105 THR A CA 1
ATOM 858 C C . THR A 1 105 ? 48.870 62.443 90.580 1.00 49.10 105 THR A C 1
ATOM 859 O O . THR A 1 105 ? 50.021 62.888 90.580 1.00 49.12 105 THR A O 1
ATOM 863 N N . ARG A 1 106 ? 48.552 61.321 91.223 1.00 49.64 106 ARG A N 1
ATOM 864 C CA . ARG A 1 106 ? 49.618 60.434 91.727 1.00 51.10 106 ARG A CA 1
ATOM 865 C C . ARG A 1 106 ? 49.466 58.971 91.291 1.00 52.14 106 ARG A C 1
ATOM 866 O O . ARG A 1 106 ? 48.352 58.470 91.111 1.00 50.98 106 ARG A O 1
ATOM 874 N N . ASP A 1 107 ? 50.604 58.294 91.149 1.00 54.04 107 ASP A N 1
ATOM 875 C CA . ASP A 1 107 ? 50.644 56.865 90.868 1.00 56.41 107 ASP A CA 1
ATOM 876 C C . ASP A 1 107 ? 51.285 56.191 92.056 1.00 58.93 107 ASP A C 1
ATOM 877 O O . ASP A 1 107 ? 52.219 56.754 92.651 1.00 59.69 107 ASP A O 1
ATOM 882 N N . VAL A 1 108 ? 50.795 54.997 92.401 1.00 61.01 108 VAL A N 1
ATOM 883 C CA . VAL A 1 108 ? 51.221 54.271 93.610 1.00 63.92 108 VAL A CA 1
ATOM 884 C C . VAL A 1 108 ? 51.772 52.885 93.245 1.00 65.71 108 VAL A C 1
ATOM 885 O O . VAL A 1 108 ? 51.259 52.251 92.326 1.00 65.54 108 VAL A O 1
ATOM 889 N N . LYS A 1 109 ? 52.798 52.419 93.968 1.00 68.25 109 LYS A N 1
ATOM 890 C CA . LYS A 1 109 ? 53.574 51.232 93.575 1.00 70.04 109 LYS A CA 1
ATOM 891 C C . LYS A 1 109 ? 52.768 49.970 93.227 1.00 71.16 109 LYS A C 1
ATOM 892 O O . LYS A 1 109 ? 52.907 49.430 92.130 1.00 71.37 109 LYS A O 1
ATOM 898 N N . GLY A 1 110 ? 51.936 49.486 94.129 1.00 72.45 110 GLY A N 1
ATOM 899 C CA . GLY A 1 110 ? 51.179 48.281 93.805 1.00 73.93 110 GLY A CA 1
ATOM 900 C C . GLY A 1 110 ? 49.925 48.441 92.931 1.00 73.26 110 GLY A C 1
ATOM 901 O O . GLY A 1 110 ? 49.238 47.454 92.651 1.00 74.07 110 GLY A O 1
ATOM 902 N N . LEU A 1 111 ? 49.603 49.657 92.488 1.00 71.57 111 LEU A N 1
ATOM 903 C CA . LEU A 1 111 ? 48.260 49.897 91.955 1.00 70.46 111 LEU A CA 1
ATOM 904 C C . LEU A 1 111 ? 48.233 50.271 90.486 1.00 68.46 111 LEU A C 1
ATOM 905 O O . LEU A 1 111 ? 49.074 51.028 90.023 1.00 67.57 111 LEU A O 1
ATOM 910 N N . SER A 1 112 ? 47.239 49.746 89.773 1.00 68.01 112 SER A N 1
ATOM 911 C CA . SER A 1 112 ? 47.091 49.953 88.330 1.00 66.18 112 SER A CA 1
ATOM 912 C C . SER A 1 112 ? 46.615 51.351 87.928 1.00 64.09 112 SER A C 1
ATOM 913 O O . SER A 1 112 ? 46.966 51.831 86.857 1.00 63.76 112 SER A O 1
ATOM 916 N N . TYR A 1 113 ? 45.811 52.009 88.752 1.00 62.96 113 TYR A N 1
ATOM 917 C CA . TYR A 1 113 ? 45.240 53.279 88.323 1.00 60.14 113 TYR A CA 1
ATOM 918 C C . TYR A 1 113 ? 45.766 54.470 89.134 1.00 59.25 113 TYR A C 1
ATOM 919 O O . TYR A 1 113 ? 46.291 54.323 90.249 1.00 60.05 113 TYR A O 1
ATOM 928 N N . LYS A 1 114 ? 45.606 55.659 88.563 1.00 56.36 114 LYS A N 1
ATOM 929 C CA . LYS A 1 114 ? 46.037 56.883 89.214 1.00 54.86 114 LYS A CA 1
ATOM 930 C C . LYS A 1 114 ? 45.045 57.445 90.240 1.00 54.46 114 LYS A C 1
ATOM 931 O O . LYS A 1 114 ? 43.903 57.012 90.324 1.00 54.32 114 LYS A O 1
ATOM 937 N N . LEU A 1 115 ? 45.498 58.439 90.992 1.00 53.78 115 LEU A N 1
ATOM 938 C CA . LEU A 1 115 ? 44.678 59.137 91.954 1.00 53.71 115 LEU A CA 1
ATOM 939 C C . LEU A 1 115 ? 44.696 60.607 91.623 1.00 52.31 115 LEU A C 1
ATOM 940 O O . LEU A 1 115 ? 45.768 61.210 91.506 1.00 51.77 115 LEU A O 1
ATOM 945 N N . HIS A 1 116 ? 43.507 61.184 91.501 1.00 51.63 116 HIS A N 1
ATOM 946 C CA . HIS A 1 116 ? 43.358 62.595 91.207 1.00 51.07 116 HIS A CA 1
ATOM 947 C C . HIS A 1 116 ? 43.327 63.370 92.514 1.00 53.02 116 HIS A C 1
ATOM 948 O O . HIS A 1 116 ? 42.420 63.193 93.332 1.00 53.71 116 HIS A O 1
ATOM 955 N N . CYS A 1 117 ? 44.321 64.227 92.724 1.00 53.26 117 CYS A N 1
ATOM 956 C CA . CYS A 1 117 ? 44.457 64.895 94.016 1.00 54.90 117 CYS A CA 1
ATOM 957 C C . CYS A 1 117 ? 44.406 66.423 93.975 1.00 54.75 117 CYS A C 1
ATOM 958 O O . CYS A 1 117 ? 44.496 67.049 92.919 1.00 53.35 117 CYS A O 1
ATOM 961 N N . ARG A 1 118 ? 44.305 67.017 95.155 1.00 56.40 118 ARG A N 1
ATOM 962 C CA . ARG A 1 118 ? 44.274 68.465 95.288 1.00 57.17 118 ARG A CA 1
ATOM 963 C C . ARG A 1 118 ? 44.776 68.864 96.679 1.00 59.34 118 ARG A C 1
ATOM 964 O O . ARG A 1 118 ? 44.733 68.082 97.633 1.00 60.45 118 ARG A O 1
ATOM 972 N N . VAL A 1 119 ? 45.266 70.086 96.777 1.00 59.87 119 VAL A N 1
ATOM 973 C CA . VAL A 1 119 ? 45.805 70.621 98.015 1.00 61.60 119 VAL A CA 1
ATOM 974 C C . VAL A 1 119 ? 45.325 72.065 97.953 1.00 62.52 119 VAL A C 1
ATOM 975 O O . VAL A 1 119 ? 45.125 72.573 96.848 1.00 61.57 119 VAL A O 1
ATOM 979 N N . PRO A 1 120 ? 45.050 72.698 99.106 1.00 64.89 120 PRO A N 1
ATOM 980 C CA . PRO A 1 120 ? 44.655 74.109 99.052 1.00 65.70 120 PRO A CA 1
ATOM 981 C C . PRO A 1 120 ? 45.749 75.004 98.520 1.00 65.84 120 PRO A C 1
ATOM 982 O O . PRO A 1 120 ? 46.927 74.718 98.716 1.00 65.85 120 PRO A O 1
ATOM 986 N N . ALA A 1 121 ? 45.324 76.076 97.855 1.00 66.41 121 ALA A N 1
ATOM 987 C CA . ALA A 1 121 ? 46.172 77.179 97.366 1.00 67.61 121 ALA A CA 1
ATOM 988 C C . ALA A 1 121 ? 47.568 77.332 97.983 1.00 69.41 121 ALA A C 1
ATOM 989 O O . ALA A 1 121 ? 48.572 77.318 97.252 1.00 70.04 121 ALA A O 1
ATOM 991 N N . GLY A 1 122 ? 47.650 77.492 99.300 1.00 70.71 122 GLY A N 1
ATOM 992 C CA . GLY A 1 122 ? 48.946 77.795 99.897 1.00 71.98 122 GLY A CA 1
ATOM 993 C C . GLY A 1 122 ? 49.814 76.629 100.365 1.00 71.87 122 GLY A C 1
ATOM 994 O O . GLY A 1 122 ? 50.845 76.861 100.998 1.00 73.18 122 GLY A O 1
ATOM 995 N N . LYS A 1 123 ? 49.425 75.388 100.053 1.00 70.15 123 LYS A N 1
ATOM 996 C CA . LYS A 1 123 ? 50.031 74.209 100.706 1.00 69.89 123 LYS A CA 1
ATOM 997 C C . LYS A 1 123 ? 51.013 73.425 99.830 1.00 68.10 123 LYS A C 1
ATOM 998 O O . LYS A 1 123 ? 51.180 73.733 98.660 1.00 66.97 123 LYS A O 1
ATOM 1004 N N . THR A 1 124 ? 51.687 72.431 100.399 1.00 68.26 124 THR A N 1
ATOM 1005 C CA . THR A 1 124 ? 52.631 71.625 99.619 1.00 66.51 124 THR A CA 1
ATOM 1006 C C . THR A 1 124 ? 51.952 70.388 99.030 1.00 65.07 124 THR A C 1
ATOM 1007 O O . THR A 1 124 ? 51.483 69.530 99.787 1.00 65.60 124 THR A O 1
ATOM 1011 N N . PRO A 1 125 ? 51.924 70.286 97.678 1.00 63.21 125 PRO A N 1
ATOM 1012 C CA . PRO A 1 125 ? 51.277 69.165 96.989 1.00 62.00 125 PRO A CA 1
ATOM 1013 C C . PRO A 1 125 ? 51.962 67.866 97.381 1.00 62.76 125 PRO A C 1
ATOM 1014 O O . PRO A 1 125 ? 53.203 67.820 97.475 1.00 62.66 125 PRO A O 1
ATOM 1018 N N . GLY A 1 126 ? 51.152 66.835 97.623 1.00 63.00 126 GLY A N 1
ATOM 1019 C CA . GLY A 1 126 ? 51.637 65.522 98.023 1.00 64.12 126 GLY A CA 1
ATOM 1020 C C . GLY A 1 126 ? 50.787 64.869 99.092 1.00 66.30 126 GLY A C 1
ATOM 1021 O O . GLY A 1 126 ? 49.968 65.522 99.742 1.00 66.30 126 GLY A O 1
ATOM 1022 N N . GLU A 1 127 ? 51.002 63.568 99.270 1.00 67.84 127 GLU A N 1
ATOM 1023 C CA . GLU A 1 127 ? 50.429 62.808 100.373 1.00 70.55 127 GLU A CA 1
ATOM 1024 C C . GLU A 1 127 ? 50.728 63.501 101.713 1.00 72.46 127 GLU A C 1
ATOM 1025 O O . GLU A 1 127 ? 51.856 63.941 101.950 1.00 73.16 127 GLU A O 1
ATOM 1031 N N . GLY A 1 128 ? 49.711 63.585 102.573 1.00 73.63 128 GLY A N 1
ATOM 1032 C CA . GLY A 1 128 ? 49.796 64.265 103.870 1.00 75.45 128 GLY A CA 1
ATOM 1033 C C . GLY A 1 128 ? 48.415 64.691 104.325 1.00 75.75 128 GLY A C 1
ATOM 1034 O O . GLY A 1 128 ? 47.432 64.447 103.630 1.00 74.22 128 GLY A O 1
ATOM 1035 N N . GLU A 1 129 ? 48.344 65.343 105.483 1.00 77.77 129 GLU A N 1
ATOM 1036 C CA . GLU A 1 129 ? 47.072 65.823 106.052 1.00 78.72 129 GLU A CA 1
ATOM 1037 C C . GLU A 1 129 ? 46.376 66.834 105.128 1.00 76.73 129 GLU A C 1
ATOM 1038 O O . GLU A 1 129 ? 45.135 66.883 105.079 1.00 76.32 129 GLU A O 1
ATOM 1044 N N . ASP A 1 130 ? 47.191 67.614 104.403 1.00 74.97 130 ASP A N 1
ATOM 1045 C CA . ASP A 1 130 ? 46.741 68.660 103.462 1.00 72.89 130 ASP A CA 1
ATOM 1046 C C . ASP A 1 130 ? 46.059 68.141 102.184 1.00 70.50 130 ASP A C 1
ATOM 1047 O O . ASP A 1 130 ? 45.212 68.827 101.604 1.00 69.51 130 ASP A O 1
ATOM 1052 N N . GLU A 1 131 ? 46.450 66.952 101.730 1.00 69.19 131 GLU A N 1
ATOM 1053 C CA . GLU A 1 131 ? 45.948 66.420 100.469 1.00 66.51 131 GLU A CA 1
ATOM 1054 C C . GLU A 1 131 ? 44.519 65.928 100.594 1.00 66.30 131 GLU A C 1
ATOM 1055 O O . GLU A 1 131 ? 44.173 65.209 101.524 1.00 66.96 131 GLU A O 1
ATOM 1061 N N . GLU A 1 132 ? 43.705 66.309 99.623 1.00 64.63 132 GLU A N 1
ATOM 1062 C CA . GLU A 1 132 ? 42.379 65.768 99.473 1.00 64.44 132 GLU A CA 1
ATOM 1063 C C . GLU A 1 132 ? 42.331 64.912 98.198 1.00 62.01 132 GLU A C 1
ATOM 1064 O O . GLU A 1 132 ? 42.625 65.390 97.095 1.00 60.55 132 GLU A O 1
ATOM 1070 N N . ILE A 1 133 ? 42.025 63.628 98.352 1.00 61.83 133 ILE A N 1
ATOM 1071 C CA . ILE A 1 133 ? 41.962 62.724 97.205 1.00 60.03 133 ILE A CA 1
ATOM 1072 C C . ILE A 1 133 ? 40.607 62.909 96.523 1.00 59.39 133 ILE A C 1
ATOM 1073 O O . ILE A 1 133 ? 39.579 62.457 97.031 1.00 60.51 133 ILE A O 1
ATOM 1078 N N . VAL A 1 134 ? 40.616 63.585 95.381 1.00 57.48 134 VAL A N 1
ATOM 1079 C CA . VAL A 1 134 ? 39.405 63.966 94.679 1.00 56.37 134 VAL A CA 1
ATOM 1080 C C . VAL A 1 134 ? 38.709 62.745 94.082 1.00 55.89 134 VAL A C 1
ATOM 1081 O O . VAL A 1 134 ? 37.502 62.600 94.227 1.00 56.33 134 VAL A O 1
ATOM 1085 N N . LEU A 1 135 ? 39.469 61.896 93.390 1.00 55.18 135 LEU A N 1
ATOM 1086 C CA . LEU A 1 135 ? 38.954 60.636 92.842 1.00 54.78 135 LEU A CA 1
ATOM 1087 C C . LEU A 1 135 ? 40.064 59.615 92.653 1.00 54.77 135 LEU A C 1
ATOM 1088 O O . LEU A 1 135 ? 41.040 59.868 91.946 1.00 54.47 135 LEU A O 1
ATOM 1093 N N . ASP A 1 136 ? 39.891 58.467 93.294 1.00 56.00 136 ASP A N 1
ATOM 1094 C CA . ASP A 1 136 ? 40.815 57.339 93.218 1.00 56.48 136 ASP A CA 1
ATOM 1095 C C . ASP A 1 136 ? 40.227 56.342 92.242 1.00 55.75 136 ASP A C 1
ATOM 1096 O O . ASP A 1 136 ? 39.235 55.647 92.556 1.00 56.41 136 ASP A O 1
ATOM 1101 N N . GLU A 1 137 ? 40.851 56.258 91.073 1.00 54.16 137 GLU A N 1
ATOM 1102 C CA . GLU A 1 137 ? 40.364 55.386 90.011 1.00 54.05 137 GLU A CA 1
ATOM 1103 C C . GLU A 1 137 ? 40.365 53.901 90.389 1.00 55.64 137 GLU A C 1
ATOM 1104 O O . GLU A 1 137 ? 39.508 53.148 89.914 1.00 56.10 137 GLU A O 1
ATOM 1110 N N . ASN A 1 138 ? 41.281 53.503 91.277 1.00 56.86 138 ASN A N 1
ATOM 1111 C CA . ASN A 1 138 ? 41.326 52.132 91.826 1.00 58.62 138 ASN A CA 1
ATOM 1112 C C . ASN A 1 138 ? 40.046 51.699 92.530 1.00 60.21 138 ASN A C 1
ATOM 1113 O O . ASN A 1 138 ? 39.694 50.513 92.526 1.00 61.27 138 ASN A O 1
ATOM 1118 N N . LYS A 1 139 ? 39.349 52.668 93.118 1.00 60.85 139 LYS A N 1
ATOM 1119 C CA . LYS A 1 139 ? 38.112 52.381 93.826 1.00 62.96 139 LYS A CA 1
ATOM 1120 C C . LYS A 1 139 ? 37.019 52.105 92.806 1.00 61.96 139 LYS A C 1
ATOM 1121 O O . LYS A 1 139 ? 36.300 51.130 92.941 1.00 63.20 139 LYS A O 1
ATOM 1127 N N . LEU A 1 140 ? 36.946 52.915 91.753 1.00 60.55 140 LEU A N 1
ATOM 1128 C CA . LEU A 1 140 ? 35.994 52.693 90.671 1.00 59.62 140 LEU A CA 1
ATOM 1129 C C . LEU A 1 140 ? 36.251 51.363 89.992 1.00 60.46 140 LEU A C 1
ATOM 1130 O O . LEU A 1 140 ? 35.319 50.599 89.716 1.00 60.78 140 LEU A O 1
ATOM 1135 N N . ALA A 1 141 ? 37.534 51.100 89.746 1.00 60.91 141 ALA A N 1
ATOM 1136 C CA . ALA A 1 141 ? 37.999 49.923 89.017 1.00 61.99 141 ALA A CA 1
ATOM 1137 C C . ALA A 1 141 ? 37.797 48.590 89.741 1.00 64.63 141 ALA A C 1
ATOM 1138 O O . ALA A 1 141 ? 37.821 47.529 89.106 1.00 64.57 141 ALA A O 1
ATOM 1140 N N . GLU A 1 142 ? 37.619 48.648 91.058 1.00 67.16 142 GLU A N 1
ATOM 1141 C CA . GLU A 1 142 ? 37.611 47.458 91.890 1.00 70.47 142 GLU A CA 1
ATOM 1142 C C . GLU A 1 142 ? 36.488 46.484 91.555 1.00 71.69 142 GLU A C 1
ATOM 1143 O O . GLU A 1 142 ? 35.300 46.829 91.573 1.00 70.96 142 GLU A O 1
ATOM 1149 N N . GLY A 1 143 ? 36.892 45.259 91.242 1.00 73.62 143 GLY A N 1
ATOM 1150 C CA . GLY A 1 143 ? 35.945 44.183 90.940 1.00 76.06 143 GLY A CA 1
ATOM 1151 C C . GLY A 1 143 ? 35.444 44.200 89.504 1.00 75.47 143 GLY A C 1
ATOM 1152 O O . GLY A 1 143 ? 34.711 43.299 89.098 1.00 76.21 143 GLY A O 1
ATOM 1153 N N . LYS A 1 144 ? 35.845 45.230 88.748 1.00 74.07 144 LYS A N 1
ATOM 1154 C CA . LYS A 1 144 ? 35.479 45.424 87.336 1.00 72.96 144 LYS A CA 1
ATOM 1155 C C . LYS A 1 144 ? 36.554 44.883 86.417 1.00 72.54 144 LYS A C 1
ATOM 1156 O O . LYS A 1 144 ? 37.724 44.902 86.776 1.00 73.18 144 LYS A O 1
ATOM 1162 N N . SER A 1 145 ? 36.170 44.408 85.234 1.00 72.09 145 SER A N 1
ATOM 1163 C CA . SER A 1 145 ? 37.143 43.849 84.275 1.00 71.39 145 SER A CA 1
ATOM 1164 C C . SER A 1 145 ? 37.666 44.905 83.312 1.00 68.65 145 SER A C 1
ATOM 1165 O O . SER A 1 145 ? 38.800 44.823 82.865 1.00 68.33 145 SER A O 1
ATOM 1168 N N . PHE A 1 146 ? 36.811 45.871 82.979 1.00 66.60 146 PHE A N 1
ATOM 1169 C CA . PHE A 1 146 ? 37.180 47.025 82.170 1.00 63.43 146 PHE A CA 1
ATOM 1170 C C . PHE A 1 146 ? 36.774 48.323 82.887 1.00 61.44 146 PHE A C 1
ATOM 1171 O O . PHE A 1 146 ? 35.658 48.425 83.371 1.00 61.42 146 PHE A O 1
ATOM 1179 N N . CYS A 1 147 ? 37.661 49.318 82.942 1.00 59.29 147 CYS A N 1
ATOM 1180 C CA . CYS A 1 147 ? 37.310 50.622 83.525 1.00 57.08 147 CYS A CA 1
ATOM 1181 C C . CYS A 1 147 ? 38.198 51.748 83.036 1.00 55.77 147 CYS A C 1
ATOM 1182 O O . CYS A 1 147 ? 39.412 51.716 83.226 1.00 56.27 147 CYS A O 1
ATOM 1185 N N . VAL A 1 148 ? 37.582 52.764 82.436 1.00 53.98 148 VAL A N 1
ATOM 1186 C CA . VAL A 1 148 ? 38.302 53.923 81.924 1.00 51.75 148 VAL A CA 1
ATOM 1187 C C . VAL A 1 148 ? 37.568 55.222 82.245 1.00 50.43 148 VAL A C 1
ATOM 1188 O O . VAL A 1 148 ? 36.382 55.393 81.948 1.00 50.27 148 VAL A O 1
ATOM 1192 N N . VAL A 1 149 ? 38.286 56.149 82.849 1.00 49.41 149 VAL A N 1
ATOM 1193 C CA . VAL A 1 149 ? 37.714 57.438 83.207 1.00 47.77 149 VAL A CA 1
ATOM 1194 C C . VAL A 1 149 ? 37.932 58.353 82.026 1.00 46.61 149 VAL A C 1
ATOM 1195 O O . VAL A 1 149 ? 39.037 58.416 81.471 1.00 46.99 149 VAL A O 1
ATOM 1199 N N . GLY A 1 150 ? 36.886 59.036 81.599 1.00 44.96 150 GLY A N 1
ATOM 1200 C CA . GLY A 1 150 ? 37.030 59.856 80.423 1.00 44.16 150 GLY A CA 1
ATOM 1201 C C . GLY A 1 150 ? 37.593 61.203 80.810 1.00 44.46 150 GLY A C 1
ATOM 1202 O O . GLY A 1 150 ? 38.310 61.840 80.042 1.00 43.50 150 GLY A O 1
ATOM 1203 N N . CYS A 1 151 ? 37.303 61.605 82.043 1.00 45.29 151 CYS A N 1
ATOM 1204 C CA . CYS A 1 151 ? 37.338 62.996 82.430 1.00 44.70 151 CYS A CA 1
ATOM 1205 C C . CYS A 1 151 ? 37.083 63.102 83.913 1.00 44.13 151 CYS A C 1
ATOM 1206 O O . CYS A 1 151 ? 36.168 62.453 84.416 1.00 44.18 151 CYS A O 1
ATOM 1209 N N . VAL A 1 152 ? 37.880 63.915 84.605 1.00 43.19 152 VAL A N 1
ATOM 1210 C CA . VAL A 1 152 ? 37.551 64.384 85.954 1.00 43.43 152 VAL A CA 1
ATOM 1211 C C . VAL A 1 152 ? 37.341 65.903 85.912 1.00 43.86 152 VAL A C 1
ATOM 1212 O O . VAL A 1 152 ? 38.243 66.635 85.515 1.00 42.75 152 VAL A O 1
ATOM 1216 N N . ALA A 1 153 ? 36.171 66.388 86.331 1.00 44.46 153 ALA A N 1
ATOM 1217 C CA . ALA A 1 153 ? 35.817 67.793 86.032 1.00 44.81 153 ALA A CA 1
ATOM 1218 C C . ALA A 1 153 ? 35.164 68.601 87.167 1.00 46.30 153 ALA A C 1
ATOM 1219 O O . ALA A 1 153 ? 33.942 68.558 87.363 1.00 46.25 153 ALA A O 1
ATOM 1221 N N . PRO A 1 154 ? 35.994 69.350 87.916 1.00 47.63 154 PRO A N 1
ATOM 1222 C CA . PRO A 1 154 ? 35.542 70.151 89.050 1.00 49.37 154 PRO A CA 1
ATOM 1223 C C . PRO A 1 154 ? 34.763 71.354 88.551 1.00 49.52 154 PRO A C 1
ATOM 1224 O O . PRO A 1 154 ? 35.128 71.923 87.508 1.00 48.92 154 PRO A O 1
ATOM 1228 N N . ALA A 1 155 ? 33.704 71.722 89.268 1.00 50.10 155 ALA A N 1
ATOM 1229 C CA . ALA A 1 155 ? 32.876 72.847 88.870 1.00 51.09 155 ALA A CA 1
ATOM 1230 C C . ALA A 1 155 ? 33.560 74.130 89.313 1.00 52.47 155 ALA A C 1
ATOM 1231 O O . ALA A 1 155 ? 33.765 74.326 90.495 1.00 53.87 155 ALA A O 1
ATOM 1233 N N . PRO A 1 156 ? 33.961 74.987 88.360 1.00 53.28 156 PRO A N 1
ATOM 1234 C CA . PRO A 1 156 ? 34.616 76.254 88.697 1.00 55.10 156 PRO A CA 1
ATOM 1235 C C . PRO A 1 156 ? 33.736 77.150 89.569 1.00 57.69 156 PRO A C 1
ATOM 1236 O O . PRO A 1 156 ? 32.516 76.909 89.640 1.00 57.71 156 PRO A O 1
ATOM 1240 N N . PRO A 1 157 ? 34.325 78.283 90.037 1.00 59.65 157 PRO A N 1
ATOM 1241 C CA . PRO A 1 157 ? 34.673 78.967 91.249 1.00 60.76 157 PRO A CA 1
ATOM 1242 C C . PRO A 1 157 ? 35.083 78.007 92.332 1.00 61.19 157 PRO A C 1
ATOM 1243 O O . PRO A 1 157 ? 36.260 77.915 92.659 1.00 61.68 157 PRO A O 1
ATOM 1247 N N . GLU A 1 158 ? 34.116 77.249 92.830 1.00 61.24 158 GLU A N 1
ATOM 1248 C CA . GLU A 1 158 ? 34.184 76.654 94.155 1.00 61.89 158 GLU A CA 1
ATOM 1249 C C . GLU A 1 158 ? 34.764 75.251 94.222 1.00 60.06 158 GLU A C 1
ATOM 1250 O O . GLU A 1 158 ? 35.408 74.895 95.201 1.00 60.34 158 GLU A O 1
ATOM 1256 N N . HIS A 1 159 ? 34.540 74.455 93.183 1.00 57.65 159 HIS A N 1
ATOM 1257 C CA . HIS A 1 159 ? 35.062 73.090 93.137 1.00 56.59 159 HIS A CA 1
ATOM 1258 C C . HIS A 1 159 ? 34.431 72.234 94.220 1.00 57.73 159 HIS A C 1
ATOM 1259 O O . HIS A 1 159 ? 35.026 71.246 94.681 1.00 57.41 159 HIS A O 1
ATOM 1266 N N . ALA A 1 160 ? 33.219 72.607 94.618 1.00 58.36 160 ALA A N 1
ATOM 1267 C CA . ALA A 1 160 ? 32.479 71.784 95.543 1.00 59.73 160 ALA A CA 1
ATOM 1268 C C . ALA A 1 160 ? 31.835 70.554 94.843 1.00 58.68 160 ALA A C 1
ATOM 1269 O O . ALA A 1 160 ? 31.824 69.458 95.421 1.00 59.89 160 ALA A O 1
ATOM 1271 N N . LEU A 1 161 ? 31.316 70.708 93.622 1.00 56.46 161 LEU A N 1
ATOM 1272 C CA . LEU A 1 161 ? 30.862 69.519 92.871 1.00 55.20 161 LEU A CA 1
ATOM 1273 C C . LEU A 1 161 ? 31.959 69.135 91.935 1.00 53.28 161 LEU A C 1
ATOM 1274 O O . LEU A 1 161 ? 32.430 69.988 91.181 1.00 53.03 161 LEU A O 1
ATOM 1279 N N . VAL A 1 162 ? 32.382 67.872 91.959 1.00 52.31 162 VAL A N 1
ATOM 1280 C CA . VAL A 1 162 ? 33.244 67.406 90.883 1.00 49.97 162 VAL A CA 1
ATOM 1281 C C . VAL A 1 162 ? 32.621 66.305 90.070 1.00 49.27 162 VAL A C 1
ATOM 1282 O O . VAL A 1 162 ? 32.258 65.263 90.613 1.00 50.25 162 VAL A O 1
ATOM 1286 N N . ALA A 1 163 ? 32.498 66.554 88.759 1.00 47.68 163 ALA A N 1
ATOM 1287 C CA . ALA A 1 163 ? 31.911 65.593 87.833 1.00 46.79 163 ALA A CA 1
ATOM 1288 C C . ALA A 1 163 ? 33.003 64.690 87.322 1.00 45.86 163 ALA A C 1
ATOM 1289 O O . ALA A 1 163 ? 34.151 65.098 87.263 1.00 46.40 163 ALA A O 1
ATOM 1291 N N . TYR A 1 164 ? 32.649 63.460 86.981 1.00 45.21 164 TYR A N 1
ATOM 1292 C CA . TYR A 1 164 ? 33.566 62.570 86.297 1.00 44.49 164 TYR A CA 1
ATOM 1293 C C . TYR A 1 164 ? 32.784 61.587 85.412 1.00 44.40 164 TYR A C 1
ATOM 1294 O O . TYR A 1 164 ? 31.612 61.263 85.693 1.00 44.68 164 TYR A O 1
ATOM 1303 N N . SER A 1 165 ? 33.441 61.137 84.341 1.00 43.34 165 SER A N 1
ATOM 1304 C CA . SER A 1 165 ? 32.854 60.226 83.384 1.00 43.11 165 SER A CA 1
ATOM 1305 C C . SER A 1 165 ? 33.572 58.881 83.410 1.00 43.56 165 SER A C 1
ATOM 1306 O O . SER A 1 165 ? 34.809 58.818 83.482 1.00 43.59 165 SER A O 1
ATOM 1309 N N . VAL A 1 166 ? 32.798 57.805 83.401 1.00 44.06 166 VAL A N 1
ATOM 1310 C CA . VAL A 1 166 ? 33.396 56.484 83.435 1.00 45.24 166 VAL A CA 1
ATOM 1311 C C . VAL A 1 166 ? 32.759 55.507 82.438 1.00 45.89 166 VAL A C 1
ATOM 1312 O O . VAL A 1 166 ? 31.557 55.573 82.141 1.00 45.82 166 VAL A O 1
ATOM 1316 N N . ASP A 1 167 ? 33.594 54.622 81.906 1.00 46.51 167 ASP A N 1
ATOM 1317 C CA . ASP A 1 167 ? 33.137 53.591 80.984 1.00 47.54 167 ASP A CA 1
ATOM 1318 C C . ASP A 1 167 ? 33.584 52.256 81.517 1.00 48.81 167 ASP A C 1
ATOM 1319 O O . ASP A 1 167 ? 34.779 52.017 81.695 1.00 49.53 167 ASP A O 1
ATOM 1324 N N . TYR A 1 168 ? 32.638 51.382 81.787 1.00 49.76 168 TYR A N 1
ATOM 1325 C CA . TYR A 1 168 ? 32.992 50.061 82.280 1.00 51.29 168 TYR A CA 1
ATOM 1326 C C . TYR A 1 168 ? 32.778 49.010 81.195 1.00 51.23 168 TYR A C 1
ATOM 1327 O O . TYR A 1 168 ? 32.919 47.816 81.430 1.00 51.60 168 TYR A O 1
ATOM 1336 N N . CYS A 1 169 ? 32.424 49.472 80.002 1.00 50.38 169 CYS A N 1
ATOM 1337 C CA . CYS A 1 169 ? 31.965 48.580 78.944 1.00 51.04 169 CYS A CA 1
ATOM 1338 C C . CYS A 1 169 ? 32.923 48.426 77.783 1.00 50.08 169 CYS A C 1
ATOM 1339 O O . CYS A 1 169 ? 32.936 47.400 77.142 1.00 49.85 169 CYS A O 1
ATOM 1342 N N . GLY A 1 170 ? 33.737 49.448 77.526 1.00 48.77 170 GLY A N 1
ATOM 1343 C CA . GLY A 1 170 ? 34.683 49.388 76.415 1.00 48.70 170 GLY A CA 1
ATOM 1344 C C . GLY A 1 170 ? 34.075 49.794 75.083 1.00 48.08 170 GLY A C 1
ATOM 1345 O O . GLY A 1 170 ? 34.738 49.686 74.042 1.00 47.85 170 GLY A O 1
ATOM 1346 N N . ASP A 1 171 ? 32.826 50.261 75.130 1.00 47.25 171 ASP A N 1
ATOM 1347 C CA . ASP A 1 171 ? 32.109 50.775 73.963 1.00 46.67 171 ASP A CA 1
ATOM 1348 C C . ASP A 1 171 ? 32.305 52.271 73.739 1.00 45.70 171 ASP A C 1
ATOM 1349 O O . ASP A 1 171 ? 31.655 52.835 72.859 1.00 45.83 171 ASP A O 1
ATOM 1354 N N . GLU A 1 172 ? 33.143 52.911 74.556 1.00 44.92 172 GLU A N 1
ATOM 1355 C CA . GLU A 1 172 ? 33.437 54.346 74.443 1.00 44.41 172 GLU A CA 1
ATOM 1356 C C . GLU A 1 172 ? 32.222 55.250 74.671 1.00 42.14 172 GLU A C 1
ATOM 1357 O O . GLU A 1 172 ? 32.226 56.419 74.278 1.00 40.70 172 GLU A O 1
ATOM 1363 N N . VAL A 1 173 ? 31.188 54.679 75.276 1.00 41.54 173 VAL A N 1
ATOM 1364 C CA . VAL A 1 173 ? 30.086 55.423 75.863 1.00 40.15 173 VAL A CA 1
ATOM 1365 C C . VAL A 1 173 ? 30.321 55.540 77.367 1.00 40.71 173 VAL A C 1
ATOM 1366 O O . VAL A 1 173 ? 30.611 54.544 78.054 1.00 40.73 173 VAL A O 1
ATOM 1370 N N . TYR A 1 174 ? 30.153 56.760 77.870 1.00 40.61 174 TYR A N 1
ATOM 1371 C CA . TYR A 1 174 ? 30.396 57.085 79.273 1.00 41.36 174 TYR A CA 1
ATOM 1372 C C . TYR A 1 174 ? 29.186 57.647 79.955 1.00 42.00 174 TYR A C 1
ATOM 1373 O O . TYR A 1 174 ? 28.427 58.416 79.367 1.00 42.49 174 TYR A O 1
ATOM 1382 N N . SER A 1 175 ? 29.024 57.300 81.217 1.00 43.10 175 SER A N 1
ATOM 1383 C CA . SER A 1 175 ? 28.055 58.004 82.021 1.00 44.06 175 SER A CA 1
ATOM 1384 C C . SER A 1 175 ? 28.753 59.037 82.924 1.00 44.23 175 SER A C 1
ATOM 1385 O O . SER A 1 175 ? 29.950 58.922 83.248 1.00 43.94 175 SER A O 1
ATOM 1388 N N . ILE A 1 176 ? 28.021 60.080 83.270 1.00 44.21 176 ILE A N 1
ATOM 1389 C CA . ILE A 1 176 ? 28.600 61.148 84.056 1.00 45.36 176 ILE A CA 1
ATOM 1390 C C . ILE A 1 176 ? 28.049 61.010 85.448 1.00 47.79 176 ILE A C 1
ATOM 1391 O O . ILE A 1 176 ? 26.830 61.008 85.636 1.00 49.33 176 ILE A O 1
ATOM 1396 N N . ARG A 1 177 ? 28.939 60.850 86.422 1.00 49.92 177 ARG A N 1
ATOM 1397 C CA . ARG A 1 177 ? 28.543 60.780 87.833 1.00 52.14 177 ARG A CA 1
ATOM 1398 C C . ARG A 1 177 ? 29.226 61.862 88.675 1.00 52.31 177 ARG A C 1
ATOM 1399 O O . ARG A 1 177 ? 30.101 62.597 88.210 1.00 50.63 177 ARG A O 1
ATOM 1407 N N . PHE A 1 178 ? 28.828 61.933 89.930 1.00 54.34 178 PHE A N 1
ATOM 1408 C CA . PHE A 1 178 ? 29.402 62.901 90.825 1.00 56.03 178 PHE A CA 1
ATOM 1409 C C . PHE A 1 178 ? 30.200 62.334 91.990 1.00 57.82 178 PHE A C 1
ATOM 1410 O O . PHE A 1 178 ? 29.762 61.375 92.650 1.00 58.41 178 PHE A O 1
ATOM 1418 N N . VAL A 1 179 ? 31.375 62.941 92.222 1.00 58.87 179 VAL A N 1
ATOM 1419 C CA . VAL A 1 179 ? 32.240 62.599 93.358 1.00 61.22 179 VAL A CA 1
ATOM 1420 C C . VAL A 1 179 ? 31.440 62.475 94.652 1.00 63.89 179 VAL A C 1
ATOM 1421 O O . VAL A 1 179 ? 30.905 63.439 95.204 1.00 64.12 179 VAL A O 1
ATOM 1425 N N . ARG A 1 180 ? 31.341 61.220 95.058 1.00 66.29 180 ARG A N 1
ATOM 1426 C CA . ARG A 1 180 ? 30.701 60.772 96.289 1.00 70.54 180 ARG A CA 1
ATOM 1427 C C . ARG A 1 180 ? 29.324 61.376 96.507 1.00 71.24 180 ARG A C 1
ATOM 1428 O O . ARG A 1 180 ? 28.929 61.753 97.614 1.00 72.80 180 ARG A O 1
ATOM 1436 N N . ASP A 1 181 ? 28.626 61.455 95.374 1.00 70.19 181 ASP A N 1
ATOM 1437 C CA . ASP A 1 181 ? 27.189 61.649 95.292 1.00 70.76 181 ASP A CA 1
ATOM 1438 C C . ASP A 1 181 ? 26.730 62.920 95.979 1.00 70.74 181 ASP A C 1
ATOM 1439 O O . ASP A 1 181 ? 25.619 62.977 96.528 1.00 72.37 181 ASP A O 1
ATOM 1444 N N . VAL A 1 182 ? 27.588 63.941 95.916 1.00 69.15 182 VAL A N 1
ATOM 1445 C CA . VAL A 1 182 ? 27.274 65.260 96.463 1.00 68.84 182 VAL A CA 1
ATOM 1446 C C . VAL A 1 182 ? 25.908 65.717 95.918 1.00 67.89 182 VAL A C 1
ATOM 1447 O O . VAL A 1 182 ? 25.054 66.192 96.683 1.00 68.95 182 VAL A O 1
ATOM 1451 N N . VAL A 1 183 ? 25.700 65.519 94.614 1.00 65.27 183 VAL A N 1
ATOM 1452 C CA . VAL A 1 183 ? 24.354 65.511 94.024 1.00 63.83 183 VAL A CA 1
ATOM 1453 C C . VAL A 1 183 ? 24.020 64.139 93.432 1.00 62.91 183 VAL A C 1
ATOM 1454 O O . VAL A 1 183 ? 24.907 63.341 93.157 1.00 61.66 183 VAL A O 1
ATOM 1458 N N . ALA A 1 184 ? 22.727 63.884 93.260 1.00 63.03 184 ALA A N 1
ATOM 1459 C CA . ALA A 1 184 ? 22.221 62.613 92.752 1.00 62.87 184 ALA A CA 1
ATOM 1460 C C . ALA A 1 184 ? 22.267 62.471 91.223 1.00 61.18 184 ALA A C 1
ATOM 1461 O O . ALA A 1 184 ? 22.370 61.355 90.734 1.00 61.30 184 ALA A O 1
ATOM 1463 N N . ASP A 1 185 ? 22.201 63.587 90.487 1.00 60.02 185 ASP A N 1
ATOM 1464 C CA . ASP A 1 185 ? 22.205 63.607 88.994 1.00 58.32 185 ASP A CA 1
ATOM 1465 C C . ASP A 1 185 ? 23.051 62.524 88.350 1.00 57.70 185 ASP A C 1
ATOM 1466 O O . ASP A 1 185 ? 24.194 62.295 88.746 1.00 58.31 185 ASP A O 1
ATOM 1471 N N . LYS A 1 186 ? 22.473 61.843 87.373 1.00 57.20 186 LYS A N 1
ATOM 1472 C CA . LYS A 1 186 ? 23.250 60.938 86.524 1.00 56.46 186 LYS A CA 1
ATOM 1473 C C . LYS A 1 186 ? 22.849 61.075 85.056 1.00 53.41 186 LYS A C 1
ATOM 1474 O O . LYS A 1 186 ? 21.671 61.064 84.704 1.00 53.17 186 LYS A O 1
ATOM 1480 N N . VAL A 1 187 ? 23.865 61.227 84.223 1.00 50.82 187 VAL A N 1
ATOM 1481 C CA . VAL A 1 187 ? 23.713 61.485 82.798 1.00 48.36 187 VAL A CA 1
ATOM 1482 C C . VAL A 1 187 ? 24.343 60.331 82.015 1.00 47.73 187 VAL A C 1
ATOM 1483 O O . VAL A 1 187 ? 25.493 59.956 82.272 1.00 46.93 187 VAL A O 1
ATOM 1487 N N . GLU A 1 188 ? 23.564 59.755 81.098 1.00 46.99 188 GLU A N 1
ATOM 1488 C CA . GLU A 1 188 ? 23.933 58.519 80.414 1.00 46.82 188 GLU A CA 1
ATOM 1489 C C . GLU A 1 188 ? 24.251 58.798 78.963 1.00 44.64 188 GLU A C 1
ATOM 1490 O O . GLU A 1 188 ? 23.982 59.889 78.479 1.00 43.65 188 GLU A O 1
ATOM 1496 N N . GLY A 1 189 ? 24.824 57.811 78.282 1.00 43.39 189 GLY A N 1
ATOM 1497 C CA . GLY A 1 189 ? 25.038 57.883 76.858 1.00 41.81 189 GLY A CA 1
ATOM 1498 C C . GLY A 1 189 ? 25.908 58.979 76.249 1.00 41.14 189 GLY A C 1
ATOM 1499 O O . GLY A 1 189 ? 25.616 59.427 75.103 1.00 40.25 189 GLY A O 1
ATOM 1500 N N . THR A 1 190 ? 26.999 59.353 76.950 1.00 40.49 190 THR A N 1
ATOM 1501 C CA . THR A 1 190 ? 27.871 60.489 76.554 1.00 39.39 190 THR A CA 1
ATOM 1502 C C . THR A 1 190 ? 29.220 60.050 75.989 1.00 39.15 190 THR A C 1
ATOM 1503 O O . THR A 1 190 ? 29.610 58.902 76.136 1.00 39.89 190 THR A O 1
ATOM 1507 N N . ASN A 1 191 ? 29.972 60.972 75.399 1.00 38.29 191 ASN A N 1
ATOM 1508 C CA . ASN A 1 191 ? 31.296 60.601 74.896 1.00 38.24 191 ASN A CA 1
ATOM 1509 C C . ASN A 1 191 ? 32.436 60.714 75.905 1.00 39.01 191 ASN A C 1
ATOM 1510 O O . ASN A 1 191 ? 33.595 60.530 75.529 1.00 39.27 191 ASN A O 1
ATOM 1515 N N . GLY A 1 192 ? 32.112 61.035 77.153 1.00 38.99 192 GLY A N 1
ATOM 1516 C CA . GLY A 1 192 ? 33.103 61.097 78.183 1.00 40.33 192 GLY A CA 1
ATOM 1517 C C . GLY A 1 192 ? 33.550 62.502 78.532 1.00 41.06 192 GLY A C 1
ATOM 1518 O O . GLY A 1 192 ? 34.185 62.717 79.567 1.00 41.55 192 GLY A O 1
ATOM 1519 N N . SER A 1 193 ? 33.220 63.485 77.718 1.00 40.39 193 SER A N 1
ATOM 1520 C CA . SER A 1 193 ? 33.699 64.805 78.071 1.00 40.51 193 SER A CA 1
ATOM 1521 C C . SER A 1 193 ? 32.644 65.589 78.827 1.00 40.79 193 SER A C 1
ATOM 1522 O O . SER A 1 193 ? 31.457 65.339 78.681 1.00 41.40 193 SER A O 1
ATOM 1525 N N . VAL A 1 194 ? 33.091 66.505 79.682 1.00 41.51 194 VAL A N 1
ATOM 1526 C CA . VAL A 1 194 ? 32.221 67.296 80.549 1.00 41.38 194 VAL A CA 1
ATOM 1527 C C . VAL A 1 194 ? 32.742 68.720 80.536 1.00 41.82 194 VAL A C 1
ATOM 1528 O O . VAL A 1 194 ? 33.881 68.950 80.962 1.00 42.94 194 VAL A O 1
ATOM 1532 N N . VAL A 1 195 ? 31.929 69.679 80.082 1.00 40.82 195 VAL A N 1
ATOM 1533 C CA . VAL A 1 195 ? 32.320 71.083 80.138 1.00 39.38 195 VAL A CA 1
ATOM 1534 C C . VAL A 1 195 ? 31.338 71.864 80.992 1.00 40.42 195 VAL A C 1
ATOM 1535 O O . VAL A 1 195 ? 30.169 71.959 80.618 1.00 40.78 195 VAL A O 1
ATOM 1539 N N . TRP A 1 196 ? 31.812 72.437 82.106 1.00 40.27 196 TRP A N 1
ATOM 1540 C CA . TRP A 1 196 ? 30.958 73.196 83.024 1.00 41.16 196 TRP A CA 1
ATOM 1541 C C . TRP A 1 196 ? 30.461 74.531 82.492 1.00 41.50 196 TRP A C 1
ATOM 1542 O O . TRP A 1 196 ? 31.164 75.238 81.765 1.00 41.19 196 TRP A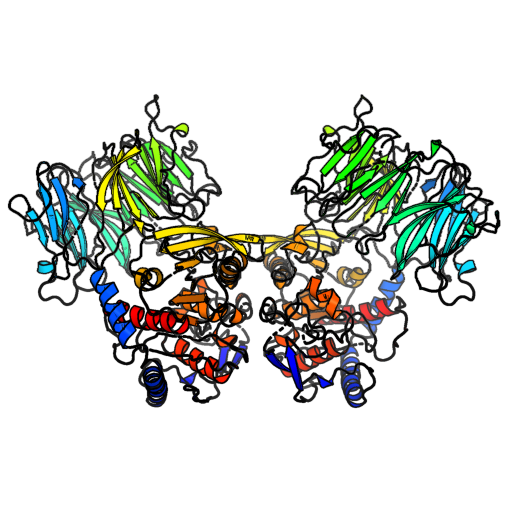 O 1
ATOM 1553 N N . GLY A 1 197 ? 29.217 74.839 82.830 1.00 42.07 197 GLY A N 1
ATOM 1554 C CA . GLY A 1 197 ? 28.684 76.170 82.659 1.00 44.27 197 GLY A CA 1
ATOM 1555 C C . GLY A 1 197 ? 29.048 76.911 83.933 1.00 46.98 197 GLY A C 1
ATOM 1556 O O . GLY A 1 197 ? 29.664 76.327 84.809 1.00 47.09 197 GLY A O 1
ATOM 1557 N N . PRO A 1 198 ? 28.661 78.199 84.051 1.00 49.18 198 PRO A N 1
ATOM 1558 C CA . PRO A 1 198 ? 29.069 78.975 85.219 1.00 51.14 198 PRO A CA 1
ATOM 1559 C C . PRO A 1 198 ? 28.389 78.534 86.512 1.00 52.53 198 PRO A C 1
ATOM 1560 O O . PRO A 1 198 ? 27.223 78.110 86.505 1.00 53.01 198 PRO A O 1
ATOM 1564 N N . ASN A 1 199 ? 29.137 78.624 87.608 1.00 53.74 199 ASN A N 1
ATOM 1565 C CA . ASN A 1 199 ? 28.583 78.541 88.983 1.00 55.15 199 ASN A CA 1
ATOM 1566 C C . ASN A 1 199 ? 27.871 77.244 89.302 1.00 54.69 199 ASN A C 1
ATOM 1567 O O . ASN A 1 199 ? 26.908 77.234 90.092 1.00 55.36 199 ASN A O 1
ATOM 1572 N N . ALA A 1 200 ? 28.333 76.171 88.646 1.00 53.04 200 ALA A N 1
ATOM 1573 C CA . ALA A 1 200 ? 27.878 74.821 88.902 1.00 52.51 200 ALA A CA 1
ATOM 1574 C C . ALA A 1 200 ? 26.368 74.666 88.626 1.00 52.75 200 ALA A C 1
ATOM 1575 O O . ALA A 1 200 ? 25.738 73.775 89.170 1.00 52.68 200 ALA A O 1
ATOM 1577 N N . GLU A 1 201 ? 25.796 75.546 87.804 1.00 53.18 201 GLU A N 1
ATOM 1578 C CA . GLU A 1 201 ? 24.363 75.487 87.491 1.00 54.70 201 GLU A CA 1
ATOM 1579 C C . GLU A 1 201 ? 24.037 74.395 86.457 1.00 52.72 201 GLU A C 1
ATOM 1580 O O . GLU A 1 201 ? 23.021 73.698 86.584 1.00 53.25 201 GLU A O 1
ATOM 1586 N N . CYS A 1 202 ? 24.889 74.268 85.437 1.00 50.51 202 CYS A N 1
ATOM 1587 C CA . CYS A 1 202 ? 24.674 73.327 84.339 1.00 48.86 202 CYS A CA 1
ATOM 1588 C C . CYS A 1 202 ? 26.016 72.818 83.781 1.00 47.16 202 CYS A C 1
ATOM 1589 O O . CYS A 1 202 ? 27.069 73.426 84.034 1.00 47.20 202 CYS A O 1
ATOM 1592 N N . PHE A 1 203 ? 25.999 71.697 83.068 1.00 44.61 203 PHE A N 1
ATOM 1593 C CA . PHE A 1 203 ? 27.177 71.350 82.265 1.00 43.37 203 PHE A CA 1
ATOM 1594 C C . PHE A 1 203 ? 26.786 70.816 80.902 1.00 41.74 203 PHE A C 1
ATOM 1595 O O . PHE A 1 203 ? 25.605 70.551 80.662 1.00 41.92 203 PHE A O 1
ATOM 1603 N N . PHE A 1 204 ? 27.777 70.644 80.030 1.00 39.40 204 PHE A N 1
ATOM 1604 C CA . PHE A 1 204 ? 27.543 70.327 78.624 1.00 37.76 204 PHE A CA 1
ATOM 1605 C C . PHE A 1 204 ? 28.227 69.055 78.229 1.00 37.59 204 PHE A C 1
ATOM 1606 O O . PHE A 1 204 ? 29.360 68.775 78.656 1.00 37.80 204 PHE A O 1
ATOM 1614 N N . TYR A 1 205 ? 27.526 68.284 77.408 1.00 37.02 205 TYR A N 1
ATOM 1615 C CA . TYR A 1 205 ? 27.974 66.959 77.060 1.00 36.36 205 TYR A CA 1
ATOM 1616 C C . TYR A 1 205 ? 27.476 66.563 75.661 1.00 36.30 205 TYR A C 1
ATOM 1617 O O . TYR A 1 205 ? 26.607 67.218 75.052 1.00 35.96 205 TYR A O 1
ATOM 1626 N N . ILE A 1 206 ? 28.044 65.488 75.155 1.00 36.75 206 ILE A N 1
ATOM 1627 C CA . ILE A 1 206 ? 27.857 65.138 73.777 1.00 37.77 206 ILE A CA 1
ATOM 1628 C C . ILE A 1 206 ? 27.339 63.710 73.700 1.00 38.61 206 ILE A C 1
ATOM 1629 O O . ILE A 1 206 ? 27.841 62.843 74.417 1.00 39.65 206 ILE A O 1
ATOM 1634 N N . THR A 1 207 ? 26.321 63.470 72.877 1.00 38.84 207 THR A N 1
ATOM 1635 C CA . THR A 1 207 ? 25.842 62.104 72.661 1.00 39.96 207 THR A CA 1
ATOM 1636 C C . THR A 1 207 ? 26.163 61.601 71.244 1.00 40.65 207 THR A C 1
ATOM 1637 O O . THR A 1 207 ? 26.645 62.347 70.399 1.00 40.41 207 THR A O 1
ATOM 1641 N N . LYS A 1 208 ? 25.913 60.330 70.964 1.00 43.27 208 LYS A N 1
ATOM 1642 C CA . LYS A 1 208 ? 26.285 59.765 69.642 1.00 44.46 208 LYS A CA 1
ATOM 1643 C C . LYS A 1 208 ? 25.096 59.201 68.932 1.00 47.06 208 LYS A C 1
ATOM 1644 O O . LYS A 1 208 ? 24.088 58.872 69.561 1.00 47.81 208 LYS A O 1
ATOM 1650 N N . ASP A 1 209 ? 25.158 59.053 67.622 1.00 50.55 209 ASP A N 1
ATOM 1651 C CA . ASP A 1 209 ? 24.295 57.980 67.135 1.00 55.04 209 ASP A CA 1
ATOM 1652 C C . ASP A 1 209 ? 24.862 56.844 66.302 1.00 55.73 209 ASP A C 1
ATOM 1653 O O . ASP A 1 209 ? 25.509 55.988 66.886 1.00 56.46 209 ASP A O 1
ATOM 1658 N N . ALA A 1 210 ? 24.607 56.809 64.993 1.00 57.10 210 ALA A N 1
ATOM 1659 C CA . ALA A 1 210 ? 25.060 55.676 64.173 1.00 58.08 210 ALA A CA 1
ATOM 1660 C C . ALA A 1 210 ? 26.580 55.602 64.139 1.00 58.19 210 ALA A C 1
ATOM 1661 O O . ALA A 1 210 ? 27.258 56.619 63.896 1.00 57.90 210 ALA A O 1
ATOM 1663 N N . SER A 1 211 ? 27.088 54.401 64.428 1.00 58.50 211 SER A N 1
ATOM 1664 C CA . SER A 1 211 ? 28.511 54.065 64.363 1.00 58.21 211 SER A CA 1
ATOM 1665 C C . SER A 1 211 ? 29.308 54.801 65.413 1.00 56.92 211 SER A C 1
ATOM 1666 O O . SER A 1 211 ? 30.517 55.057 65.229 1.00 56.83 211 SER A O 1
ATOM 1669 N N . LYS A 1 212 ? 28.642 55.117 66.524 1.00 55.76 212 LYS A N 1
ATOM 1670 C CA . LYS A 1 212 ? 29.282 55.853 67.610 1.00 53.91 212 LYS A CA 1
ATOM 1671 C C . LYS A 1 212 ? 29.960 57.134 67.126 1.00 50.34 212 LYS A C 1
ATOM 1672 O O . LYS A 1 212 ? 31.081 57.413 67.475 1.00 49.96 212 LYS A O 1
ATOM 1678 N N . ARG A 1 213 ? 29.258 57.886 66.303 1.00 47.45 213 ARG A N 1
ATOM 1679 C CA . ARG A 1 213 ? 29.713 59.170 65.791 1.00 44.72 213 ARG A CA 1
ATOM 1680 C C . ARG A 1 213 ? 29.119 60.282 66.695 1.00 43.21 213 ARG A C 1
ATOM 1681 O O . ARG A 1 213 ? 27.903 60.304 66.921 1.00 43.08 213 ARG A O 1
ATOM 1689 N N . ASP A 1 214 ? 29.952 61.184 67.211 1.00 40.91 214 ASP A N 1
ATOM 1690 C CA . ASP A 1 214 ? 29.448 62.291 68.068 1.00 39.62 214 ASP A CA 1
ATOM 1691 C C . ASP A 1 214 ? 28.581 63.268 67.264 1.00 38.56 214 ASP A C 1
ATOM 1692 O O . ASP A 1 214 ? 29.097 63.965 66.412 1.00 38.01 214 ASP A O 1
ATOM 1697 N N . ASN A 1 215 ? 27.283 63.342 67.562 1.00 37.99 215 ASN A N 1
ATOM 1698 C CA . ASN A 1 215 ? 26.354 64.117 66.720 1.00 37.56 215 ASN A CA 1
ATOM 1699 C C . ASN A 1 215 ? 25.493 65.216 67.373 1.00 36.79 215 ASN A C 1
ATOM 1700 O O . ASN A 1 215 ? 24.902 66.039 66.660 1.00 36.90 215 ASN A O 1
ATOM 1705 N N . LYS A 1 216 ? 25.399 65.223 68.694 1.00 35.89 216 LYS A N 1
ATOM 1706 C CA . LYS A 1 216 ? 24.563 66.186 69.388 1.00 35.31 216 LYS A CA 1
ATOM 1707 C C . LYS A 1 216 ? 25.241 66.813 70.610 1.00 35.02 216 LYS A C 1
ATOM 1708 O O . LYS A 1 216 ? 25.949 66.129 71.357 1.00 35.29 216 LYS A O 1
ATOM 1714 N N . VAL A 1 217 ? 24.987 68.097 70.842 1.00 34.41 217 VAL A N 1
ATOM 1715 C CA . VAL A 1 217 ? 25.472 68.748 72.062 1.00 33.85 217 VAL A CA 1
ATOM 1716 C C . VAL A 1 217 ? 24.301 69.059 72.964 1.00 34.61 217 VAL A C 1
ATOM 1717 O O . VAL A 1 217 ? 23.318 69.659 72.494 1.00 35.03 217 VAL A O 1
ATOM 1721 N N . TRP A 1 218 ? 24.416 68.690 74.248 1.00 34.22 218 TRP A N 1
ATOM 1722 C CA . TRP A 1 218 ? 23.343 68.941 75.225 1.00 35.20 218 TRP A CA 1
ATOM 1723 C C . TRP A 1 218 ? 23.738 69.839 76.398 1.00 35.57 218 TRP A C 1
ATOM 1724 O O . TRP A 1 218 ? 24.908 69.876 76.797 1.00 35.77 218 TRP A O 1
ATOM 1735 N N . ARG A 1 219 ? 22.753 70.546 76.952 1.00 36.24 219 ARG A N 1
ATOM 1736 C CA . ARG A 1 219 ? 22.855 71.191 78.263 1.00 36.27 219 ARG A CA 1
ATOM 1737 C C . ARG A 1 219 ? 22.132 70.392 79.344 1.00 37.41 219 ARG A C 1
ATOM 1738 O O . ARG A 1 219 ? 20.904 70.189 79.256 1.00 38.01 219 ARG A O 1
ATOM 1746 N N . HIS A 1 220 ? 22.861 69.968 80.379 1.00 38.03 220 HIS A N 1
ATOM 1747 C CA . HIS A 1 220 ? 22.222 69.378 81.569 1.00 39.74 220 HIS A CA 1
ATOM 1748 C C . HIS A 1 220 ? 22.215 70.348 82.711 1.00 40.91 220 HIS A C 1
ATOM 1749 O O . HIS A 1 220 ? 23.299 70.784 83.195 1.00 41.73 220 HIS A O 1
ATOM 1756 N N . ILE A 1 221 ? 21.012 70.688 83.168 1.00 41.29 221 ILE A N 1
ATOM 1757 C CA . ILE A 1 221 ? 20.873 71.591 84.314 1.00 41.94 221 ILE A CA 1
ATOM 1758 C C . ILE A 1 221 ? 20.868 70.759 85.615 1.00 43.38 221 ILE A C 1
ATOM 1759 O O . ILE A 1 221 ? 20.023 69.854 85.788 1.00 43.41 221 ILE A O 1
ATOM 1764 N N . ILE A 1 222 ? 21.800 71.062 86.524 1.00 43.71 222 ILE A N 1
ATOM 1765 C CA . ILE A 1 222 ? 21.919 70.308 87.782 1.00 44.75 222 ILE A CA 1
ATOM 1766 C C . ILE A 1 222 ? 20.618 70.291 88.580 1.00 46.42 222 ILE A C 1
ATOM 1767 O O . ILE A 1 222 ? 19.998 71.332 88.852 1.00 47.45 222 ILE A O 1
ATOM 1772 N N . GLY A 1 223 ? 20.186 69.093 88.950 1.00 47.46 223 GLY A N 1
ATOM 1773 C CA . GLY A 1 223 ? 19.007 68.957 89.812 1.00 48.35 223 GLY A CA 1
ATOM 1774 C C . GLY A 1 223 ? 17.817 68.607 88.976 1.00 48.01 223 GLY A C 1
ATOM 1775 O O . GLY A 1 223 ? 16.735 68.485 89.498 1.00 49.70 223 GLY A O 1
ATOM 1776 N N . GLN A 1 224 ? 18.030 68.430 87.671 1.00 46.76 224 GLN A N 1
ATOM 1777 C CA . GLN A 1 224 ? 16.962 68.098 86.719 1.00 46.32 224 GLN A CA 1
ATOM 1778 C C . GLN A 1 224 ? 17.116 66.668 86.230 1.00 45.80 224 GLN A C 1
ATOM 1779 O O . GLN A 1 224 ? 18.220 66.147 86.235 1.00 46.06 224 GLN A O 1
ATOM 1785 N N . PRO A 1 225 ? 16.014 66.006 85.849 1.00 46.24 225 PRO A N 1
ATOM 1786 C CA . PRO A 1 225 ? 16.259 64.711 85.209 1.00 45.80 225 PRO A CA 1
ATOM 1787 C C . PRO A 1 225 ? 16.882 64.925 83.821 1.00 44.76 225 PRO A C 1
ATOM 1788 O O . PRO A 1 225 ? 16.653 65.985 83.208 1.00 44.65 225 PRO A O 1
ATOM 1792 N N . GLN A 1 226 ? 17.678 63.956 83.351 1.00 43.75 226 GLN A N 1
ATOM 1793 C CA . GLN A 1 226 ? 18.291 64.033 82.018 1.00 43.06 226 GLN A CA 1
ATOM 1794 C C . GLN A 1 226 ? 17.214 64.142 80.943 1.00 42.97 226 GLN A C 1
ATOM 1795 O O . GLN A 1 226 ? 17.410 64.790 79.915 1.00 41.83 226 GLN A O 1
ATOM 1801 N N . SER A 1 227 ? 16.064 63.530 81.210 1.00 44.06 227 SER A N 1
ATOM 1802 C CA . SER A 1 227 ? 14.944 63.569 80.288 1.00 44.60 227 SER A CA 1
ATOM 1803 C C . SER A 1 227 ? 14.589 65.003 79.857 1.00 44.74 227 SER A C 1
ATOM 1804 O O . SER A 1 227 ? 14.058 65.211 78.753 1.00 44.27 227 SER A O 1
ATOM 1807 N N . GLU A 1 228 ? 14.930 65.978 80.697 1.00 44.92 228 GLU A N 1
ATOM 1808 C CA . GLU A 1 228 ? 14.643 67.386 80.432 1.00 45.45 228 GLU A CA 1
ATOM 1809 C C . GLU A 1 228 ? 15.807 68.165 79.788 1.00 44.45 228 GLU A C 1
ATOM 1810 O O . GLU A 1 228 ? 15.646 69.321 79.424 1.00 45.12 228 GLU A O 1
ATOM 1816 N N . ASP A 1 229 ? 16.979 67.560 79.667 1.00 42.96 229 ASP A N 1
ATOM 1817 C CA . ASP A 1 229 ? 18.091 68.224 79.015 1.00 42.09 229 ASP A CA 1
ATOM 1818 C C . ASP A 1 229 ? 17.700 68.789 77.645 1.00 41.38 229 ASP A C 1
ATOM 1819 O O . ASP A 1 229 ? 17.030 68.125 76.856 1.00 42.02 229 ASP A O 1
ATOM 1824 N N . VAL A 1 230 ? 18.120 70.017 77.374 1.00 40.57 230 VAL A N 1
ATOM 1825 C CA . VAL A 1 230 ? 17.928 70.636 76.070 1.00 39.46 230 VAL A CA 1
ATOM 1826 C C . VAL A 1 230 ? 19.083 70.289 75.117 1.00 39.30 230 VAL A C 1
ATOM 1827 O O . VAL A 1 230 ? 20.248 70.321 75.509 1.00 39.45 230 VAL A O 1
ATOM 1831 N N . CYS A 1 231 ? 18.770 69.946 73.875 1.00 39.06 231 CYS A N 1
ATOM 1832 C CA . CYS A 1 231 ? 19.817 69.624 72.895 1.00 38.75 231 CYS A CA 1
ATOM 1833 C C . CYS A 1 231 ? 20.101 70.871 72.065 1.00 38.07 231 CYS A C 1
ATOM 1834 O O . CYS A 1 231 ? 19.200 71.453 71.473 1.00 38.07 231 CYS A O 1
ATOM 1837 N N . LEU A 1 232 ? 21.348 71.315 72.046 1.00 38.35 232 LEU A N 1
ATOM 1838 C CA . LEU A 1 232 ? 21.650 72.665 71.522 1.00 38.44 232 LEU A CA 1
ATOM 1839 C C . LEU A 1 232 ? 22.021 72.644 70.060 1.00 37.94 232 LEU A C 1
ATOM 1840 O O . LEU A 1 232 ? 21.929 73.667 69.355 1.00 38.58 232 LEU A O 1
ATOM 1845 N N . TYR A 1 233 ? 22.465 71.476 69.620 1.00 37.04 233 TYR A N 1
ATOM 1846 C CA . TYR A 1 233 ? 23.088 71.331 68.317 1.00 37.05 233 TYR A CA 1
ATOM 1847 C C . TYR A 1 233 ? 23.122 69.861 67.861 1.00 36.88 233 TYR A C 1
ATOM 1848 O O . TYR A 1 233 ? 23.347 68.939 68.678 1.00 35.54 233 TYR A O 1
ATOM 1857 N N . THR A 1 234 ? 22.881 69.685 66.553 1.00 37.01 234 THR A N 1
ATOM 1858 C CA . THR A 1 234 ? 22.932 68.388 65.896 1.00 37.13 234 THR A CA 1
ATOM 1859 C C . THR A 1 234 ? 23.607 68.498 64.546 1.00 36.76 234 THR A C 1
ATOM 1860 O O . THR A 1 234 ? 23.228 69.331 63.707 1.00 36.66 234 THR A O 1
ATOM 1864 N N . ASP A 1 235 ? 24.602 67.642 64.337 1.00 35.83 235 ASP A N 1
ATOM 1865 C CA . ASP A 1 235 ? 25.125 67.433 63.004 1.00 36.19 235 ASP A CA 1
ATOM 1866 C C . ASP A 1 235 ? 24.962 65.967 62.630 1.00 36.51 235 ASP A C 1
ATOM 1867 O O . ASP A 1 235 ? 25.574 65.100 63.224 1.00 35.28 235 ASP A O 1
ATOM 1872 N N . ASP A 1 236 ? 24.100 65.696 61.667 1.00 38.31 236 ASP A N 1
ATOM 1873 C CA . ASP A 1 236 ? 23.892 64.308 61.219 1.00 40.27 236 ASP A CA 1
ATOM 1874 C C . ASP A 1 236 ? 24.457 64.043 59.809 1.00 41.12 236 ASP A C 1
ATOM 1875 O O . ASP A 1 236 ? 24.154 63.022 59.205 1.00 41.95 236 ASP A O 1
ATOM 1880 N N . ASP A 1 237 ? 25.313 64.942 59.314 1.00 41.51 237 ASP A N 1
ATOM 1881 C CA . ASP A 1 237 ? 26.171 64.619 58.183 1.00 42.71 237 ASP A CA 1
ATOM 1882 C C . ASP A 1 237 ? 27.238 63.593 58.637 1.00 42.30 237 ASP A C 1
ATOM 1883 O O . ASP A 1 237 ? 28.034 63.907 59.499 1.00 41.35 237 ASP A O 1
ATOM 1888 N N . PRO A 1 238 ? 27.262 62.375 58.037 1.00 42.83 238 PRO A N 1
ATOM 1889 C CA . PRO A 1 238 ? 28.147 61.369 58.621 1.00 43.00 238 PRO A CA 1
ATOM 1890 C C . PRO A 1 238 ? 29.641 61.620 58.456 1.00 43.36 238 PRO A C 1
ATOM 1891 O O . PRO A 1 238 ? 30.450 60.915 59.060 1.00 44.63 238 PRO A O 1
ATOM 1895 N N . LEU A 1 239 ? 30.029 62.624 57.689 1.00 44.18 239 LEU A N 1
ATOM 1896 C CA . LEU A 1 239 ? 31.452 62.974 57.599 1.00 44.05 239 LEU A CA 1
ATOM 1897 C C . LEU A 1 239 ? 31.889 63.826 58.774 1.00 43.47 239 LEU A C 1
ATOM 1898 O O . LEU A 1 239 ? 33.109 63.956 59.044 1.00 44.33 239 LEU A O 1
ATOM 1903 N N . PHE A 1 240 ? 30.907 64.389 59.486 1.00 42.23 240 PHE A N 1
ATOM 1904 C CA . PHE A 1 240 ? 31.170 65.350 60.567 1.00 41.45 240 PHE A CA 1
ATOM 1905 C C . PHE A 1 240 ? 30.979 64.793 61.972 1.00 41.09 240 PHE A C 1
ATOM 1906 O O . PHE A 1 240 ? 30.143 63.923 62.206 1.00 42.42 240 PHE A O 1
ATOM 1914 N N . SER A 1 241 ? 31.742 65.339 62.897 1.00 39.76 241 SER A N 1
ATOM 1915 C CA . SER A 1 241 ? 31.705 64.992 64.295 1.00 40.09 241 SER A CA 1
ATOM 1916 C C . SER A 1 241 ? 31.493 66.321 65.097 1.00 39.21 241 SER A C 1
ATOM 1917 O O . SER A 1 241 ? 31.957 67.395 64.667 1.00 38.61 241 SER A O 1
ATOM 1920 N N . VAL A 1 242 ? 30.829 66.268 66.251 1.00 37.96 242 VAL A N 1
ATOM 1921 C CA . VAL A 1 242 ? 30.672 67.482 67.036 1.00 36.45 242 VAL A CA 1
ATOM 1922 C C . VAL A 1 242 ? 31.638 67.543 68.205 1.00 36.64 242 VAL A C 1
ATOM 1923 O O . VAL A 1 242 ? 32.105 66.485 68.707 1.00 36.20 242 VAL A O 1
ATOM 1927 N N . GLY A 1 243 ? 31.926 68.791 68.619 1.00 35.92 243 GLY A N 1
ATOM 1928 C CA . GLY A 1 243 ? 32.717 69.110 69.805 1.00 35.75 243 GLY A CA 1
ATOM 1929 C C . GLY A 1 243 ? 32.216 70.375 70.501 1.00 36.24 243 GLY A C 1
ATOM 1930 O O . GLY A 1 243 ? 31.527 71.198 69.910 1.00 36.54 243 GLY A O 1
ATOM 1931 N N . VAL A 1 244 ? 32.574 70.514 71.769 1.00 35.85 244 VAL A N 1
ATOM 1932 C CA . VAL A 1 244 ? 32.118 71.588 72.608 1.00 36.41 244 VAL A CA 1
ATOM 1933 C C . VAL A 1 244 ? 33.313 71.993 73.485 1.00 37.37 244 VAL A C 1
ATOM 1934 O O . VAL A 1 244 ? 34.031 71.123 74.011 1.00 36.86 244 VAL A O 1
ATOM 1938 N N . GLY A 1 245 ? 33.514 73.300 73.646 1.00 37.52 245 GLY A N 1
ATOM 1939 C CA . GLY A 1 245 ? 34.506 73.801 74.591 1.00 38.10 245 GLY A CA 1
ATOM 1940 C C . GLY A 1 245 ? 34.057 75.130 75.145 1.00 39.60 245 GLY A C 1
ATOM 1941 O O . GLY A 1 245 ? 33.042 75.704 74.701 1.00 39.88 245 GLY A O 1
ATOM 1942 N N . ARG A 1 246 ? 34.816 75.603 76.127 1.00 40.58 246 ARG A N 1
ATOM 1943 C CA . ARG A 1 246 ? 34.507 76.786 76.910 1.00 41.43 246 ARG A CA 1
ATOM 1944 C C . ARG A 1 246 ? 35.650 77.774 76.736 1.00 41.08 246 ARG A C 1
ATOM 1945 O O . ARG A 1 246 ? 36.824 77.396 76.865 1.00 40.58 246 ARG A O 1
ATOM 1953 N N . SER A 1 247 ? 35.295 79.030 76.456 1.00 40.35 247 SER A N 1
ATOM 1954 C CA . SER A 1 247 ? 36.248 80.114 76.310 1.00 39.69 247 SER A CA 1
ATOM 1955 C C . SER A 1 247 ? 37.097 80.266 77.554 1.00 40.43 247 SER A C 1
ATOM 1956 O O . SER A 1 247 ? 36.668 79.916 78.647 1.00 40.66 247 SER A O 1
ATOM 1959 N N . GLY A 1 248 ? 38.290 80.832 77.400 1.00 40.42 248 GLY A N 1
ATOM 1960 C CA . GLY A 1 248 ? 39.180 81.008 78.533 1.00 40.46 248 GLY A CA 1
ATOM 1961 C C . GLY A 1 248 ? 38.604 81.852 79.638 1.00 41.83 248 GLY A C 1
ATOM 1962 O O . GLY A 1 248 ? 38.875 81.584 80.798 1.00 42.52 248 GLY A O 1
ATOM 1963 N N . ASP A 1 249 ? 37.841 82.887 79.298 1.00 42.27 249 ASP A N 1
ATOM 1964 C CA . ASP A 1 249 ? 37.263 83.753 80.332 1.00 44.54 249 ASP A CA 1
ATOM 1965 C C . ASP A 1 249 ? 35.950 83.168 80.918 1.00 44.74 249 ASP A C 1
ATOM 1966 O O . ASP A 1 249 ? 35.346 83.750 81.836 1.00 45.17 249 ASP A O 1
ATOM 1971 N N . GLY A 1 250 ? 35.517 82.029 80.370 1.00 43.65 250 GLY A N 1
ATOM 1972 C CA . GLY A 1 250 ? 34.388 81.274 80.916 1.00 43.79 250 GLY A CA 1
ATOM 1973 C C . GLY A 1 250 ? 33.018 81.799 80.542 1.00 44.52 250 GLY A C 1
ATOM 1974 O O . GLY A 1 250 ? 31.996 81.241 80.950 1.00 44.91 250 GLY A O 1
ATOM 1975 N N . LYS A 1 251 ? 32.998 82.860 79.744 1.00 45.31 251 LYS A N 1
ATOM 1976 C CA . LYS A 1 251 ? 31.777 83.579 79.387 1.00 46.05 251 LYS A CA 1
ATOM 1977 C C . LYS A 1 251 ? 31.098 83.038 78.124 1.00 45.01 251 LYS A C 1
ATOM 1978 O O . LYS A 1 251 ? 29.919 83.346 77.884 1.00 45.95 251 LYS A O 1
ATOM 1984 N N . THR A 1 252 ? 31.824 82.273 77.304 1.00 43.33 252 THR A N 1
ATOM 1985 C CA . THR A 1 252 ? 31.275 81.796 76.026 1.00 41.88 252 THR A CA 1
ATOM 1986 C C . THR A 1 252 ? 31.540 80.320 75.779 1.00 40.83 252 THR A C 1
ATOM 1987 O O . THR A 1 252 ? 32.658 79.841 75.977 1.00 40.67 252 THR A O 1
ATOM 1991 N N . LEU A 1 253 ? 30.497 79.610 75.359 1.00 40.06 253 LEU A N 1
ATOM 1992 C CA . LEU A 1 253 ? 30.608 78.222 74.889 1.00 40.00 253 LEU A CA 1
ATOM 1993 C C . LEU A 1 253 ? 30.866 78.175 73.370 1.00 40.18 253 LEU A C 1
ATOM 1994 O O . LEU A 1 253 ? 30.260 78.945 72.597 1.00 40.68 253 LEU A O 1
ATOM 1999 N N . ILE A 1 254 ? 31.728 77.260 72.945 1.00 39.37 254 ILE A N 1
ATOM 2000 C CA . ILE A 1 254 ? 32.051 77.146 71.548 1.00 39.80 254 ILE A CA 1
ATOM 2001 C C . ILE A 1 254 ? 31.637 75.772 71.075 1.00 39.66 254 ILE A C 1
ATOM 2002 O O . ILE A 1 254 ? 32.118 74.746 71.603 1.00 39.85 254 ILE A O 1
ATOM 2007 N N . ILE A 1 255 ? 30.716 75.753 70.104 1.00 39.61 255 ILE A N 1
ATOM 2008 C CA . ILE A 1 255 ? 30.177 74.503 69.575 1.00 38.89 255 ILE A CA 1
ATOM 2009 C C . ILE A 1 255 ? 30.639 74.329 68.130 1.00 39.79 255 ILE A C 1
ATOM 2010 O O . ILE A 1 255 ? 30.556 75.251 67.339 1.00 40.33 255 ILE A O 1
ATOM 2015 N N . CYS A 1 256 ? 31.128 73.145 67.789 1.00 40.02 256 CYS A N 1
ATOM 2016 C CA . CYS A 1 256 ? 31.709 72.958 66.478 1.00 40.83 256 CYS A CA 1
ATOM 2017 C C . CYS A 1 256 ? 31.417 71.599 65.829 1.00 40.55 256 CYS A C 1
ATOM 2018 O O . CYS A 1 256 ? 31.162 70.620 66.529 1.00 40.23 256 CYS A O 1
ATOM 2021 N N . SER A 1 257 ? 31.414 71.588 64.490 1.00 41.05 257 SER A N 1
ATOM 2022 C CA . SER A 1 257 ? 31.379 70.367 63.663 1.00 41.47 257 SER A CA 1
ATOM 2023 C C . SER A 1 257 ? 32.702 70.290 62.930 1.00 42.07 257 SER A C 1
ATOM 2024 O O . SER A 1 257 ? 33.184 71.304 62.443 1.00 41.52 257 SER A O 1
ATOM 2035 N N . SER A 1 259 ? 35.143 67.803 60.138 1.00 45.89 259 SER A N 1
ATOM 2036 C CA . SER A 1 259 ? 35.457 66.684 59.259 1.00 46.57 259 SER A CA 1
ATOM 2037 C C . SER A 1 259 ? 36.969 66.661 58.980 1.00 47.34 259 SER A C 1
ATOM 2038 O O . SER A 1 259 ? 37.740 67.493 59.513 1.00 47.59 259 SER A O 1
ATOM 2041 N N . SER A 1 260 ? 37.418 65.737 58.136 1.00 47.35 260 SER A N 1
ATOM 2042 C CA . SER A 1 260 ? 38.850 65.686 57.876 1.00 47.43 260 SER A CA 1
ATOM 2043 C C . SER A 1 260 ? 39.312 66.944 57.136 1.00 47.14 260 SER A C 1
ATOM 2044 O O . SER A 1 260 ? 40.478 67.262 57.142 1.00 46.91 260 SER A O 1
ATOM 2047 N N . GLU A 1 261 ? 38.397 67.678 56.523 1.00 47.11 261 GLU A N 1
ATOM 2048 C CA . GLU A 1 261 ? 38.817 68.861 55.760 1.00 47.55 261 GLU A CA 1
ATOM 2049 C C . GLU A 1 261 ? 37.931 70.138 55.870 1.00 45.62 261 GLU A C 1
ATOM 2050 O O . GLU A 1 261 ? 38.230 71.151 55.238 1.00 46.13 261 GLU A O 1
ATOM 2056 N N . THR A 1 262 ? 36.867 70.093 56.673 1.00 42.99 262 THR A N 1
ATOM 2057 C CA . THR A 1 262 ? 35.935 71.217 56.795 1.00 40.70 262 THR A CA 1
ATOM 2058 C C . THR A 1 262 ? 35.485 71.372 58.265 1.00 39.80 262 THR A C 1
ATOM 2059 O O . THR A 1 262 ? 35.334 70.359 58.960 1.00 38.92 262 THR A O 1
ATOM 2063 N N . SER A 1 263 ? 35.310 72.624 58.728 1.00 38.44 263 SER A N 1
ATOM 2064 C CA . SER A 1 263 ? 34.859 72.926 60.090 1.00 37.05 263 SER A CA 1
ATOM 2065 C C . SER A 1 263 ? 33.709 73.897 60.068 1.00 36.57 263 SER A C 1
ATOM 2066 O O . SER A 1 263 ? 33.466 74.511 59.035 1.00 37.32 263 SER A O 1
ATOM 2069 N N . GLU A 1 264 ? 33.041 74.057 61.217 1.00 35.23 264 GLU A N 1
ATOM 2070 C CA . GLU A 1 264 ? 32.040 75.106 61.449 1.00 35.66 264 GLU A CA 1
ATOM 2071 C C . GLU A 1 264 ? 31.949 75.353 62.946 1.00 35.34 264 GLU A C 1
ATOM 2072 O O . GLU A 1 264 ? 31.884 74.399 63.726 1.00 35.70 264 GLU A O 1
ATOM 2078 N N . SER A 1 265 ? 31.905 76.609 63.375 1.00 36.05 265 SER A N 1
ATOM 2079 C CA . SER A 1 265 ? 31.762 76.914 64.821 1.00 35.20 265 SER A CA 1
ATOM 2080 C C . SER A 1 265 ? 30.559 77.766 65.117 1.00 35.66 265 SER A C 1
ATOM 2081 O O . SER A 1 265 ? 30.152 78.559 64.284 1.00 36.32 265 SER A O 1
ATOM 2084 N N . HIS A 1 266 ? 30.010 77.606 66.319 1.00 35.36 266 HIS A N 1
ATOM 2085 C CA . HIS A 1 266 ? 28.950 78.434 66.839 1.00 36.06 266 HIS A CA 1
ATOM 2086 C C . HIS A 1 266 ? 29.247 78.843 68.280 1.00 36.55 266 HIS A C 1
ATOM 2087 O O . HIS A 1 266 ? 29.832 78.062 69.059 1.00 35.98 266 HIS A O 1
ATOM 2094 N N . LEU A 1 267 ? 28.792 80.041 68.652 1.00 37.01 267 LEU A N 1
ATOM 2095 C CA . LEU A 1 267 ? 29.025 80.567 69.978 1.00 36.59 267 LEU A CA 1
ATOM 2096 C C . LEU A 1 267 ? 27.750 80.504 70.764 1.00 37.61 267 LEU A C 1
ATOM 2097 O O . LEU A 1 267 ? 26.691 80.793 70.205 1.00 38.74 267 LEU A O 1
ATOM 2102 N N . LEU A 1 268 ? 27.830 80.118 72.048 1.00 37.69 268 LEU A N 1
ATOM 2103 C CA . LEU A 1 268 ? 26.689 80.266 72.967 1.00 38.72 268 LEU A CA 1
ATOM 2104 C C . LEU A 1 268 ? 27.101 81.165 74.150 1.00 39.98 268 LEU A C 1
ATOM 2105 O O . LEU A 1 268 ? 28.114 80.921 74.796 1.00 40.07 268 LEU A O 1
ATOM 2110 N N . ASP A 1 269 ? 26.333 82.219 74.403 1.00 41.08 269 ASP A N 1
ATOM 2111 C CA . ASP A 1 269 ? 26.635 83.150 75.484 1.00 42.32 269 ASP A CA 1
ATOM 2112 C C . ASP A 1 269 ? 26.269 82.548 76.836 1.00 42.70 269 ASP A C 1
ATOM 2113 O O . ASP A 1 269 ? 25.106 82.304 77.109 1.00 43.03 269 ASP A O 1
ATOM 2118 N N . LEU A 1 270 ? 27.255 82.333 77.695 1.00 42.89 270 LEU A N 1
ATOM 2119 C CA . LEU A 1 270 ? 26.992 81.774 79.029 1.00 42.88 270 LEU A CA 1
ATOM 2120 C C . LEU A 1 270 ? 26.537 82.798 80.083 1.00 44.88 270 LEU A C 1
ATOM 2121 O O . LEU A 1 270 ? 26.136 82.434 81.202 1.00 46.29 270 LEU A O 1
ATOM 2126 N N . ARG A 1 271 ? 26.591 84.084 79.737 1.00 45.95 271 ARG A N 1
ATOM 2127 C CA . ARG A 1 271 ? 26.062 85.122 80.627 1.00 47.45 271 ARG A CA 1
ATOM 2128 C C . ARG A 1 271 ? 24.539 85.182 80.635 1.00 47.93 271 ARG A C 1
ATOM 2129 O O . ARG A 1 271 ? 23.968 85.919 81.423 1.00 49.36 271 ARG A O 1
ATOM 2137 N N . LYS A 1 272 ? 23.870 84.438 79.767 1.00 47.27 272 LYS A N 1
ATOM 2138 C CA . LYS A 1 272 ? 22.448 84.703 79.590 1.00 48.42 272 LYS A CA 1
ATOM 2139 C C . LYS A 1 272 ? 21.555 83.713 80.305 1.00 48.21 272 LYS A C 1
ATOM 2140 O O . LYS A 1 272 ? 20.313 83.775 80.198 1.00 48.23 272 LYS A O 1
ATOM 2146 N N . GLY A 1 273 ? 22.203 82.818 81.048 1.00 47.88 273 GLY A N 1
ATOM 2147 C CA . GLY A 1 273 ? 21.492 81.917 81.951 1.00 48.68 273 GLY A CA 1
ATOM 2148 C C . GLY A 1 273 ? 21.140 80.572 81.351 1.00 47.77 273 GLY A C 1
ATOM 2149 O O . GLY A 1 273 ? 21.370 80.324 80.168 1.00 46.50 273 GLY A O 1
ATOM 2150 N N . VAL A 1 274 ? 20.564 79.695 82.166 1.00 48.17 274 VAL A N 1
ATOM 2151 C CA . VAL A 1 274 ? 20.377 78.323 81.723 1.00 46.80 274 VAL A CA 1
ATOM 2152 C C . VAL A 1 274 ? 19.307 78.138 80.662 1.00 46.96 274 VAL A C 1
ATOM 2153 O O . VAL A 1 274 ? 19.260 77.088 80.055 1.00 45.87 274 VAL A O 1
ATOM 2157 N N . LYS A 1 275 ? 18.469 79.142 80.414 1.00 48.46 275 LYS A N 1
ATOM 2158 C CA . LYS A 1 275 ? 17.406 78.968 79.416 1.00 49.37 275 LYS A CA 1
ATOM 2159 C C . LYS A 1 275 ? 17.695 79.577 78.035 1.00 48.96 275 LYS A C 1
ATOM 2160 O O . LYS A 1 275 ? 16.930 79.370 77.086 1.00 47.94 275 LYS A O 1
ATOM 2166 N N . HIS A 1 276 ? 18.793 80.329 77.929 1.00 49.38 276 HIS A N 1
ATOM 2167 C CA . HIS A 1 276 ? 19.218 80.921 76.656 1.00 49.45 276 HIS A CA 1
ATOM 2168 C C . HIS A 1 276 ? 19.981 79.880 75.860 1.00 48.45 276 HIS A C 1
ATOM 2169 O O . HIS A 1 276 ? 21.108 79.506 76.213 1.00 47.55 276 HIS A O 1
ATOM 2176 N N . ASN A 1 277 ? 19.344 79.400 74.792 1.00 48.35 277 ASN A N 1
ATOM 2177 C CA . ASN A 1 277 ? 19.914 78.326 73.977 1.00 46.61 277 ASN A CA 1
ATOM 2178 C C . ASN A 1 277 ? 20.174 78.703 72.513 1.00 45.62 277 ASN A C 1
ATOM 2179 O O . ASN A 1 277 ? 20.513 77.853 71.700 1.00 43.96 277 ASN A O 1
ATOM 2184 N N . THR A 1 278 ? 20.036 79.976 72.172 1.00 45.95 278 THR A N 1
ATOM 2185 C CA . THR A 1 278 ? 20.179 80.316 70.770 1.00 45.95 278 THR A CA 1
ATOM 2186 C C . THR A 1 278 ? 21.691 80.447 70.380 1.00 44.79 278 THR A C 1
ATOM 2187 O O . THR A 1 278 ? 22.438 81.193 71.003 1.00 44.82 278 THR A O 1
ATOM 2191 N N . LEU A 1 279 ? 22.119 79.700 69.368 1.00 43.24 279 LEU A N 1
ATOM 2192 C CA . LEU A 1 279 ? 23.510 79.705 68.897 1.00 42.26 279 LEU A CA 1
ATOM 2193 C C . LEU A 1 279 ? 23.866 80.873 67.968 1.00 42.37 279 LEU A C 1
ATOM 2194 O O . LEU A 1 279 ? 23.016 81.334 67.225 1.00 43.24 279 LEU A O 1
ATOM 2199 N N . GLU A 1 280 ? 25.110 81.358 68.021 1.00 41.57 280 GLU A N 1
ATOM 2200 C CA . GLU A 1 280 ? 25.579 82.357 67.051 1.00 42.08 280 GLU A CA 1
ATOM 2201 C C . GLU A 1 280 ? 26.524 81.697 66.060 1.00 40.60 280 GLU A C 1
ATOM 2202 O O . GLU A 1 280 ? 27.564 81.143 66.441 1.00 39.78 280 GLU A O 1
ATOM 2216 N N . VAL A 1 282 ? 29.366 81.299 63.506 1.00 38.39 282 VAL A N 1
ATOM 2217 C CA . VAL A 1 282 ? 30.616 81.993 63.190 1.00 38.14 282 VAL A CA 1
ATOM 2218 C C . VAL A 1 282 ? 30.708 82.111 61.671 1.00 38.99 282 VAL A C 1
ATOM 2219 O O . VAL A 1 282 ? 30.186 83.065 61.113 1.00 39.78 282 VAL A O 1
ATOM 2223 N N . ARG A 1 283 ? 31.318 81.129 60.999 1.00 38.56 283 ARG A N 1
ATOM 2224 C CA . ARG A 1 283 ? 31.312 81.104 59.527 1.00 39.12 283 ARG A CA 1
ATOM 2225 C C . ARG A 1 283 ? 30.710 79.817 59.012 1.00 38.32 283 ARG A C 1
ATOM 2226 O O . ARG A 1 283 ? 31.164 78.741 59.383 1.00 37.19 283 ARG A O 1
ATOM 2234 N N . PRO A 1 284 ? 29.685 79.927 58.146 1.00 39.60 284 PRO A N 1
ATOM 2235 C CA . PRO A 1 284 ? 29.094 78.712 57.543 1.00 39.37 284 PRO A CA 1
ATOM 2236 C C . PRO A 1 284 ? 30.135 77.826 56.846 1.00 39.60 284 PRO A C 1
ATOM 2237 O O . PRO A 1 284 ? 30.895 78.303 56.008 1.00 40.11 284 PRO A O 1
ATOM 2241 N N . ARG A 1 285 ? 30.201 76.567 57.272 1.00 40.12 285 ARG A N 1
ATOM 2242 C CA . ARG A 1 285 ? 30.646 75.404 56.467 1.00 40.57 285 ARG A CA 1
ATOM 2243 C C . ARG A 1 285 ? 30.953 75.717 54.998 1.00 41.77 285 ARG A C 1
ATOM 2244 O O . ARG A 1 285 ? 30.044 76.056 54.224 1.00 42.00 285 ARG A O 1
ATOM 2252 N N . GLU A 1 286 ? 32.215 75.584 54.606 1.00 41.98 286 GLU A N 1
ATOM 2253 C CA . GLU A 1 286 ? 32.584 75.604 53.200 1.00 42.81 286 GLU A CA 1
ATOM 2254 C C . GLU A 1 286 ? 33.627 74.511 52.926 1.00 42.58 286 GLU A C 1
ATOM 2255 O O . GLU A 1 286 ? 34.691 74.486 53.567 1.00 41.74 286 GLU A O 1
ATOM 2261 N N . LYS A 1 287 ? 33.321 73.622 51.985 1.00 42.81 287 LYS A N 1
ATOM 2262 C CA . LYS A 1 287 ? 34.127 72.427 51.791 1.00 43.48 287 LYS A CA 1
ATOM 2263 C C . LYS A 1 287 ? 35.629 72.706 51.592 1.00 44.10 287 LYS A C 1
ATOM 2264 O O . LYS A 1 287 ? 36.022 73.461 50.688 1.00 45.31 287 LYS A O 1
ATOM 2270 N N . GLY A 1 288 ? 36.473 72.087 52.413 1.00 43.14 288 GLY A N 1
ATOM 2271 C CA . GLY A 1 288 ? 37.907 72.272 52.246 1.00 42.69 288 GLY A CA 1
ATOM 2272 C C . GLY A 1 288 ? 38.437 73.444 53.047 1.00 43.07 288 GLY A C 1
ATOM 2273 O O . GLY A 1 288 ? 39.632 73.664 53.057 1.00 43.50 288 GLY A O 1
ATOM 2274 N N . VAL A 1 289 ? 37.554 74.201 53.706 1.00 42.85 289 VAL A N 1
ATOM 2275 C CA . VAL A 1 289 ? 37.955 75.295 54.588 1.00 42.54 289 VAL A CA 1
ATOM 2276 C C . VAL A 1 289 ? 37.912 74.867 56.042 1.00 42.04 289 VAL A C 1
ATOM 2277 O O . VAL A 1 289 ? 36.829 74.685 56.620 1.00 41.95 289 VAL A O 1
ATOM 2281 N N . ARG A 1 290 ? 39.084 74.730 56.645 1.00 41.94 290 ARG A N 1
ATOM 2282 C CA . ARG A 1 290 ? 39.159 74.405 58.087 1.00 41.75 290 ARG A CA 1
ATOM 2283 C C . ARG A 1 290 ? 39.389 75.646 58.985 1.00 40.12 290 ARG A C 1
ATOM 2284 O O . ARG A 1 290 ? 40.132 76.571 58.595 1.00 41.00 290 ARG A O 1
ATOM 2292 N N . TYR A 1 291 ? 38.749 75.689 60.154 1.00 38.21 291 TYR A N 1
ATOM 2293 C CA . TYR A 1 291 ? 39.047 76.737 61.139 1.00 37.91 291 TYR A CA 1
ATOM 2294 C C . TYR A 1 291 ? 38.707 76.389 62.573 1.00 38.07 291 TYR A C 1
ATOM 2295 O O . TYR A 1 291 ? 37.797 75.602 62.844 1.00 37.72 291 TYR A O 1
ATOM 2304 N N . THR A 1 292 ? 39.412 77.044 63.486 1.00 38.32 292 THR A N 1
ATOM 2305 C CA . THR A 1 292 ? 39.229 76.862 64.915 1.00 38.15 292 THR A CA 1
ATOM 2306 C C . THR A 1 292 ? 39.096 78.254 65.535 1.00 38.43 292 THR A C 1
ATOM 2307 O O . THR A 1 292 ? 39.847 79.183 65.162 1.00 38.70 292 THR A O 1
ATOM 2311 N N . VAL A 1 293 ? 38.142 78.389 66.458 1.00 37.29 293 VAL A N 1
ATOM 2312 C CA . VAL A 1 293 ? 37.887 79.658 67.102 1.00 38.22 293 VAL A CA 1
ATOM 2313 C C . VAL A 1 293 ? 38.341 79.727 68.583 1.00 39.54 293 VAL A C 1
ATOM 2314 O O . VAL A 1 293 ? 38.170 78.770 69.348 1.00 38.11 293 VAL A O 1
ATOM 2318 N N . GLU A 1 294 ? 38.920 80.869 68.972 1.00 41.13 294 GLU A N 1
ATOM 2319 C CA . GLU A 1 294 ? 39.247 81.093 70.360 1.00 42.19 294 GLU A CA 1
ATOM 2320 C C . GLU A 1 294 ? 38.767 82.487 70.711 1.00 43.94 294 GLU A C 1
ATOM 2321 O O . GLU A 1 294 ? 38.856 83.407 69.895 1.00 44.85 294 GLU A O 1
ATOM 2335 N N . HIS A 1 296 ? 39.014 85.946 72.711 1.00 46.22 296 HIS A N 1
ATOM 2336 C CA . HIS A 1 296 ? 39.741 86.914 73.532 1.00 46.81 296 HIS A CA 1
ATOM 2337 C C . HIS A 1 296 ? 38.732 87.831 74.157 1.00 47.00 296 HIS A C 1
ATOM 2338 O O . HIS A 1 296 ? 38.258 88.744 73.498 1.00 47.46 296 HIS A O 1
ATOM 2345 N N . GLY A 1 297 ? 38.411 87.585 75.422 1.00 46.53 297 GLY A N 1
ATOM 2346 C CA . GLY A 1 297 ? 37.305 88.270 76.064 1.00 47.66 297 GLY A CA 1
ATOM 2347 C C . GLY A 1 297 ? 35.990 87.802 75.456 1.00 46.70 297 GLY A C 1
ATOM 2348 O O . GLY A 1 297 ? 35.873 86.664 75.039 1.00 45.02 297 GLY A O 1
ATOM 2349 N N . THR A 1 298 ? 35.021 88.706 75.386 1.00 48.06 298 THR A N 1
ATOM 2350 C CA . THR A 1 298 ? 33.677 88.399 74.900 1.00 48.25 298 THR A CA 1
ATOM 2351 C C . THR A 1 298 ? 33.363 88.961 73.525 1.00 49.32 298 THR A C 1
ATOM 2352 O O . THR A 1 298 ? 32.389 88.544 72.927 1.00 48.96 298 THR A O 1
ATOM 2356 N N . ASP A 1 299 ? 34.145 89.919 73.031 1.00 51.52 299 ASP A N 1
ATOM 2357 C CA . ASP A 1 299 ? 33.789 90.607 71.773 1.00 53.57 299 ASP A CA 1
ATOM 2358 C C . ASP A 1 299 ? 34.670 90.280 70.555 1.00 52.42 299 ASP A C 1
ATOM 2359 O O . ASP A 1 299 ? 34.291 90.601 69.423 1.00 52.08 299 ASP A O 1
ATOM 2364 N N . THR A 1 300 ? 35.826 89.646 70.786 1.00 51.42 300 THR A N 1
ATOM 2365 C CA . THR A 1 300 ? 36.740 89.340 69.708 1.00 50.84 300 THR A CA 1
ATOM 2366 C C . THR A 1 300 ? 37.133 87.859 69.585 1.00 49.31 300 THR A C 1
ATOM 2367 O O . THR A 1 300 ? 37.289 87.143 70.587 1.00 49.14 300 THR A O 1
ATOM 2371 N N . LEU A 1 301 ? 37.300 87.411 68.339 1.00 47.66 301 LEU A N 1
ATOM 2372 C CA . LEU A 1 301 ? 37.583 86.012 68.054 1.00 45.36 301 LEU A CA 1
ATOM 2373 C C . LEU A 1 301 ? 38.932 85.979 67.405 1.00 45.84 301 LEU A C 1
ATOM 2374 O O . LEU A 1 301 ? 39.236 86.852 66.563 1.00 47.00 301 LEU A O 1
ATOM 2379 N N . ILE A 1 302 ? 39.757 85.010 67.797 1.00 43.44 302 ILE A N 1
ATOM 2380 C CA . ILE A 1 302 ? 40.962 84.801 67.076 1.00 43.15 302 ILE A CA 1
ATOM 2381 C C . ILE A 1 302 ? 40.841 83.420 66.398 1.00 41.78 302 ILE A C 1
ATOM 2382 O O . ILE A 1 302 ? 40.521 82.384 67.033 1.00 41.05 302 ILE A O 1
ATOM 2387 N N . VAL A 1 303 ? 41.035 83.428 65.090 1.00 40.45 303 VAL A N 1
ATOM 2388 C CA . VAL A 1 303 ? 40.659 82.317 64.267 1.00 38.97 303 VAL A CA 1
ATOM 2389 C C . VAL A 1 303 ? 41.886 81.825 63.557 1.00 38.53 303 VAL A C 1
ATOM 2390 O O . VAL A 1 303 ? 42.611 82.621 62.928 1.00 38.49 303 VAL A O 1
ATOM 2394 N N . LEU A 1 304 ? 42.101 80.516 63.669 1.00 36.66 304 LEU A N 1
ATOM 2395 C CA . LEU A 1 304 ? 43.193 79.845 63.004 1.00 36.93 304 LEU A CA 1
ATOM 2396 C C . LEU A 1 304 ? 42.609 79.101 61.819 1.00 37.06 304 LEU A C 1
ATOM 2397 O O . LEU A 1 304 ? 41.779 78.190 61.972 1.00 37.46 304 LEU A O 1
ATOM 2402 N N . THR A 1 305 ? 43.050 79.456 60.630 1.00 38.24 305 THR A N 1
ATOM 2403 C CA . THR A 1 305 ? 42.401 78.925 59.452 1.00 39.37 305 THR A CA 1
ATOM 2404 C C . THR A 1 305 ? 43.300 78.511 58.281 1.00 40.84 305 THR A C 1
ATOM 2405 O O . THR A 1 305 ? 44.454 78.914 58.168 1.00 41.71 305 THR A O 1
ATOM 2409 N N . ASN A 1 306 ? 42.680 77.714 57.422 1.00 42.52 306 ASN A N 1
ATOM 2410 C CA . ASN A 1 306 ? 43.065 77.313 56.066 1.00 43.30 306 ASN A CA 1
ATOM 2411 C C . ASN A 1 306 ? 42.723 78.253 54.928 1.00 44.08 306 ASN A C 1
ATOM 2412 O O . ASN A 1 306 ? 43.290 78.135 53.837 1.00 44.44 306 ASN A O 1
ATOM 2417 N N . LYS A 1 307 ? 41.710 79.094 55.138 1.00 43.78 307 LYS A N 1
ATOM 2418 C CA . LYS A 1 307 ? 41.074 79.840 54.048 1.00 45.10 307 LYS A CA 1
ATOM 2419 C C . LYS A 1 307 ? 42.106 80.515 53.120 1.00 46.40 307 LYS A C 1
ATOM 2420 O O . LYS A 1 307 ? 43.211 80.891 53.557 1.00 45.27 307 LYS A O 1
ATOM 2426 N N . ASP A 1 308 ? 41.735 80.653 51.842 1.00 48.32 308 ASP A N 1
ATOM 2427 C CA . ASP A 1 308 ? 42.572 81.302 50.805 1.00 50.41 308 ASP A CA 1
ATOM 2428 C C . ASP A 1 308 ? 43.939 80.634 50.608 1.00 50.69 308 ASP A C 1
ATOM 2429 O O . ASP A 1 308 ? 44.991 81.289 50.599 1.00 51.51 308 ASP A O 1
ATOM 2434 N N . LYS A 1 309 ? 43.903 79.316 50.442 1.00 50.79 309 LYS A N 1
ATOM 2435 C CA . LYS A 1 309 ? 45.091 78.485 50.209 1.00 51.01 309 LYS A CA 1
ATOM 2436 C C . LYS A 1 309 ? 46.193 78.625 51.241 1.00 49.42 309 LYS A C 1
ATOM 2437 O O . LYS A 1 309 ? 47.355 78.502 50.886 1.00 49.91 309 LYS A O 1
ATOM 2443 N N . CYS A 1 310 ? 45.840 78.893 52.497 1.00 47.68 310 CYS A N 1
ATOM 2444 C CA . CYS A 1 310 ? 46.841 79.007 53.549 1.00 45.91 310 CYS A CA 1
ATOM 2445 C C . CYS A 1 310 ? 47.051 77.655 54.160 1.00 44.63 310 CYS A C 1
ATOM 2446 O O . CYS A 1 310 ? 46.744 77.441 55.320 1.00 44.69 310 CYS A O 1
ATOM 2449 N N . VAL A 1 311 ? 47.573 76.733 53.364 1.00 44.73 311 VAL A N 1
ATOM 2450 C CA . VAL A 1 311 ? 47.666 75.318 53.753 1.00 44.69 311 VAL A CA 1
ATOM 2451 C C . VAL A 1 311 ? 48.285 75.128 55.131 1.00 43.29 311 VAL A C 1
ATOM 2452 O O . VAL A 1 311 ? 47.804 74.301 55.909 1.00 42.65 311 VAL A O 1
ATOM 2456 N N . ASN A 1 312 ? 49.310 75.926 55.423 1.00 42.50 312 ASN A N 1
ATOM 2457 C CA . ASN A 1 312 ? 50.010 75.900 56.701 1.00 41.53 312 ASN A CA 1
ATOM 2458 C C . ASN A 1 312 ? 49.316 76.665 57.828 1.00 40.17 312 ASN A C 1
ATOM 2459 O O . ASN A 1 312 ? 49.801 76.669 58.958 1.00 39.78 312 ASN A O 1
ATOM 2464 N N . GLY A 1 313 ? 48.193 77.315 57.536 1.00 39.57 313 GLY A N 1
ATOM 2465 C CA . GLY A 1 313 ? 47.476 78.091 58.555 1.00 38.47 313 GLY A CA 1
ATOM 2466 C C . GLY A 1 313 ? 47.855 79.567 58.662 1.00 39.54 313 GLY A C 1
ATOM 2467 O O . GLY A 1 313 ? 49.039 79.970 58.530 1.00 39.19 313 GLY A O 1
ATOM 2468 N N . LYS A 1 314 ? 46.840 80.393 58.885 1.00 39.18 314 LYS A N 1
ATOM 2469 C CA . LYS A 1 314 ? 47.084 81.782 59.184 1.00 39.47 314 LYS A CA 1
ATOM 2470 C C . LYS A 1 314 ? 46.223 82.112 60.397 1.00 39.89 314 LYS A C 1
ATOM 2471 O O . LYS A 1 314 ? 45.242 81.414 60.636 1.00 39.01 314 LYS A O 1
ATOM 2477 N N . VAL A 1 315 ? 46.600 83.121 61.186 1.00 41.33 315 VAL A N 1
ATOM 2478 C CA . VAL A 1 315 ? 45.695 83.589 62.220 1.00 42.27 315 VAL A CA 1
ATOM 2479 C C . VAL A 1 315 ? 45.100 84.965 62.039 1.00 44.26 315 VAL A C 1
ATOM 2480 O O . VAL A 1 315 ? 45.780 86.016 61.823 1.00 45.25 315 VAL A O 1
ATOM 2484 N N . VAL A 1 316 ? 43.782 84.904 62.140 1.00 44.38 316 VAL A N 1
ATOM 2485 C CA . VAL A 1 316 ? 42.883 85.974 61.784 1.00 45.98 316 VAL A CA 1
ATOM 2486 C C . VAL A 1 316 ? 42.196 86.529 63.042 1.00 46.45 316 VAL A C 1
ATOM 2487 O O . VAL A 1 316 ? 41.937 85.813 64.004 1.00 45.41 316 VAL A O 1
ATOM 2491 N N . LEU A 1 317 ? 41.916 87.817 63.024 1.00 48.30 317 LEU A N 1
ATOM 2492 C CA . LEU A 1 317 ? 41.279 88.459 64.146 1.00 49.54 317 LEU A CA 1
ATOM 2493 C C . LEU A 1 317 ? 39.950 89.062 63.678 1.00 49.83 317 LEU A C 1
ATOM 2494 O O . LEU A 1 317 ? 39.940 89.890 62.765 1.00 51.51 317 LEU A O 1
ATOM 2499 N N . THR A 1 318 ? 38.834 88.635 64.272 1.00 49.01 318 THR A N 1
ATOM 2500 C CA . THR A 1 318 ? 37.499 89.149 63.880 1.00 49.47 318 THR A CA 1
ATOM 2501 C C . THR A 1 318 ? 36.615 89.527 65.075 1.00 49.99 318 THR A C 1
ATOM 2502 O O . THR A 1 318 ? 36.859 89.069 66.182 1.00 49.76 318 THR A O 1
ATOM 2506 N N . LYS A 1 319 ? 35.596 90.353 64.841 1.00 51.45 319 LYS A N 1
ATOM 2507 C CA . LYS A 1 319 ? 34.695 90.838 65.893 1.00 52.81 319 LYS A CA 1
ATOM 2508 C C . LYS A 1 319 ? 33.442 89.959 66.012 1.00 51.69 319 LYS A C 1
ATOM 2509 O O . LYS A 1 319 ? 32.879 89.590 64.981 1.00 51.61 319 LYS A O 1
ATOM 2515 N N . ARG A 1 320 ? 32.981 89.675 67.244 1.00 50.89 320 ARG A N 1
ATOM 2516 C CA . ARG A 1 320 ? 31.742 88.886 67.463 1.00 49.69 320 ARG A CA 1
ATOM 2517 C C . ARG A 1 320 ? 30.561 89.409 66.668 1.00 50.53 320 ARG A C 1
ATOM 2518 O O . ARG A 1 320 ? 29.779 88.615 66.151 1.00 49.55 320 ARG A O 1
ATOM 2526 N N . SER A 1 321 ? 30.449 90.736 66.559 1.00 52.03 321 SER A N 1
ATOM 2527 C CA . SER A 1 321 ? 29.348 91.378 65.830 1.00 53.15 321 SER A CA 1
ATOM 2528 C C . SER A 1 321 ? 29.361 91.223 64.278 1.00 53.14 321 SER A C 1
ATOM 2529 O O . SER A 1 321 ? 28.342 91.474 63.620 1.00 53.91 321 SER A O 1
ATOM 2532 N N . ALA A 1 322 ? 30.490 90.817 63.694 1.00 52.29 322 ALA A N 1
ATOM 2533 C CA . ALA A 1 322 ? 30.570 90.587 62.235 1.00 51.64 322 ALA A CA 1
ATOM 2534 C C . ALA A 1 322 ? 31.570 89.466 61.981 1.00 50.40 322 ALA A C 1
ATOM 2535 O O . ALA A 1 322 ? 32.651 89.675 61.408 1.00 50.96 322 ALA A O 1
ATOM 2537 N N . PRO A 1 323 ? 31.222 88.248 62.422 1.00 48.70 323 PRO A N 1
ATOM 2538 C CA . PRO A 1 323 ? 32.272 87.226 62.498 1.00 47.21 323 PRO A CA 1
ATOM 2539 C C . PRO A 1 323 ? 32.668 86.566 61.174 1.00 46.63 323 PRO A C 1
ATOM 2540 O O . PRO A 1 323 ? 33.493 85.656 61.202 1.00 45.44 323 PRO A O 1
ATOM 2544 N N . THR A 1 324 ? 32.104 86.992 60.042 1.00 47.23 324 THR A N 1
ATOM 2545 C CA . THR A 1 324 ? 32.545 86.429 58.745 1.00 47.62 324 THR A CA 1
ATOM 2546 C C . THR A 1 324 ? 33.605 87.279 58.051 1.00 49.20 324 THR A C 1
ATOM 2547 O O . THR A 1 324 ? 34.130 86.867 57.017 1.00 50.46 324 THR A O 1
ATOM 2551 N N . ASP A 1 325 ? 33.931 88.444 58.619 1.00 49.88 325 ASP A N 1
ATOM 2552 C CA . ASP A 1 325 ? 34.902 89.352 58.023 1.00 50.72 325 ASP A CA 1
ATOM 2553 C C . ASP A 1 325 ? 36.288 89.018 58.547 1.00 49.86 325 ASP A C 1
ATOM 2554 O O . ASP A 1 325 ? 36.655 89.375 59.674 1.00 49.62 325 ASP A O 1
ATOM 2559 N N . TRP A 1 326 ? 37.062 88.321 57.725 1.00 49.17 326 TRP A N 1
ATOM 2560 C CA . TRP A 1 326 ? 38.357 87.812 58.173 1.00 48.29 326 TRP A CA 1
ATOM 2561 C C . TRP A 1 326 ? 39.466 88.605 57.514 1.00 49.77 326 TRP A C 1
ATOM 2562 O O . TRP A 1 326 ? 40.540 88.065 57.251 1.00 49.97 326 TRP A O 1
ATOM 2573 N N . GLY A 1 327 ? 39.216 89.894 57.269 1.00 50.85 327 GLY A N 1
ATOM 2574 C CA . GLY A 1 327 ? 40.187 90.747 56.578 1.00 51.40 327 GLY A CA 1
ATOM 2575 C C . GLY A 1 327 ? 41.467 91.082 57.329 1.00 51.47 327 GLY A C 1
ATOM 2576 O O . GLY A 1 327 ? 42.497 91.441 56.709 1.00 52.49 327 GLY A O 1
ATOM 2577 N N . THR A 1 328 ? 41.414 90.985 58.658 1.00 50.25 328 THR A N 1
ATOM 2578 C CA . THR A 1 328 ? 42.537 91.389 59.485 1.00 50.42 328 THR A CA 1
ATOM 2579 C C . THR A 1 328 ? 43.445 90.211 59.852 1.00 49.36 328 THR A C 1
ATOM 2580 O O . THR A 1 328 ? 43.104 89.385 60.695 1.00 48.37 328 THR A O 1
ATOM 2584 N N . VAL A 1 329 ? 44.615 90.146 59.236 1.00 50.07 329 VAL A N 1
ATOM 2585 C CA . VAL A 1 329 ? 45.517 89.049 59.519 1.00 49.27 329 VAL A CA 1
ATOM 2586 C C . VAL A 1 329 ? 46.500 89.396 60.645 1.00 49.64 329 VAL A C 1
ATOM 2587 O O . VAL A 1 329 ? 47.328 90.295 60.502 1.00 51.36 329 VAL A O 1
ATOM 2591 N N . LEU A 1 330 ? 46.390 88.695 61.769 1.00 48.52 330 LEU A N 1
ATOM 2592 C CA . LEU A 1 330 ? 47.315 88.917 62.878 1.00 48.91 330 LEU A CA 1
ATOM 2593 C C . LEU A 1 330 ? 48.654 88.257 62.619 1.00 48.77 330 LEU A C 1
ATOM 2594 O O . LEU A 1 330 ? 49.697 88.842 62.928 1.00 49.99 330 LEU A O 1
ATOM 2599 N N . ILE A 1 331 ? 48.605 87.026 62.093 1.00 47.80 331 ILE A N 1
ATOM 2600 C CA . ILE A 1 331 ? 49.795 86.226 61.741 1.00 47.53 331 ILE A CA 1
ATOM 2601 C C . ILE A 1 331 ? 49.629 85.657 60.342 1.00 47.30 331 ILE A C 1
ATOM 2602 O O . ILE A 1 331 ? 48.824 84.751 60.135 1.00 46.79 331 ILE A O 1
ATOM 2607 N N . PRO A 1 332 ? 50.386 86.197 59.368 1.00 48.54 332 PRO A N 1
ATOM 2608 C CA . PRO A 1 332 ? 50.175 85.770 57.980 1.00 48.22 332 PRO A CA 1
ATOM 2609 C C . PRO A 1 332 ? 50.684 84.369 57.695 1.00 46.86 332 PRO A C 1
ATOM 2610 O O . PRO A 1 332 ? 51.515 83.842 58.443 1.00 45.79 332 PRO A O 1
ATOM 2614 N N . HIS A 1 333 ? 50.161 83.776 56.623 1.00 46.56 333 HIS A N 1
ATOM 2615 C CA . HIS A 1 333 ? 50.589 82.469 56.199 1.00 45.96 333 HIS A CA 1
ATOM 2616 C C . HIS A 1 333 ? 52.073 82.498 55.929 1.00 47.07 333 HIS A C 1
ATOM 2617 O O . HIS A 1 333 ? 52.627 83.530 55.555 1.00 47.82 333 HIS A O 1
ATOM 2624 N N . ASP A 1 334 ? 52.723 81.362 56.139 1.00 47.55 334 ASP A N 1
ATOM 2625 C CA . ASP A 1 334 ? 54.158 81.256 55.876 1.00 49.29 334 ASP A CA 1
ATOM 2626 C C . ASP A 1 334 ? 54.495 79.811 55.493 1.00 49.70 334 ASP A C 1
ATOM 2627 O O . ASP A 1 334 ? 54.241 78.892 56.268 1.00 48.87 334 ASP A O 1
ATOM 2632 N N . ASP A 1 335 ? 55.077 79.640 54.299 1.00 52.15 335 ASP A N 1
ATOM 2633 C CA . ASP A 1 335 ? 55.477 78.328 53.737 1.00 53.31 335 ASP A CA 1
ATOM 2634 C C . ASP A 1 335 ? 56.367 77.499 54.631 1.00 52.16 335 ASP A C 1
ATOM 2635 O O . ASP A 1 335 ? 56.433 76.289 54.495 1.00 51.56 335 ASP A O 1
ATOM 2640 N N . LYS A 1 336 ? 57.045 78.183 55.535 1.00 52.73 336 LYS A N 1
ATOM 2641 C CA . LYS A 1 336 ? 58.092 77.620 56.374 1.00 52.76 336 LYS A CA 1
ATOM 2642 C C . LYS A 1 336 ? 57.493 77.134 57.697 1.00 50.54 336 LYS A C 1
ATOM 2643 O O . LYS A 1 336 ? 58.051 76.251 58.340 1.00 49.56 336 LYS A O 1
ATOM 2649 N N . VAL A 1 337 ? 56.373 77.740 58.097 1.00 49.30 337 VAL A N 1
ATOM 2650 C CA . VAL A 1 337 ? 55.816 77.566 59.447 1.00 48.05 337 VAL A CA 1
ATOM 2651 C C . VAL A 1 337 ? 54.453 76.887 59.431 1.00 46.63 337 VAL A C 1
ATOM 2652 O O . VAL A 1 337 ? 53.557 77.294 58.704 1.00 47.28 337 VAL A O 1
ATOM 2656 N N . THR A 1 338 ? 54.303 75.881 60.272 1.00 44.79 338 THR A N 1
ATOM 2657 C CA . THR A 1 338 ? 53.052 75.162 60.412 1.00 43.80 338 THR A CA 1
ATOM 2658 C C . THR A 1 338 ? 52.375 75.510 61.732 1.00 43.40 338 THR A C 1
ATOM 2659 O O . THR A 1 338 ? 52.981 75.392 62.788 1.00 43.27 338 THR A O 1
ATOM 2663 N N . ILE A 1 339 ? 51.126 75.956 61.669 1.00 43.62 339 ILE A N 1
ATOM 2664 C CA . ILE A 1 339 ? 50.409 76.327 62.875 1.00 44.06 339 ILE A CA 1
ATOM 2665 C C . ILE A 1 339 ? 49.257 75.369 63.061 1.00 44.17 339 ILE A C 1
ATOM 2666 O O . ILE A 1 339 ? 48.294 75.424 62.300 1.00 44.61 339 ILE A O 1
ATOM 2671 N N . ASP A 1 340 ? 49.358 74.511 64.078 1.00 45.01 340 ASP A N 1
ATOM 2672 C CA . ASP A 1 340 ? 48.341 73.484 64.386 1.00 45.73 340 ASP A CA 1
ATOM 2673 C C . ASP A 1 340 ? 47.289 73.924 65.410 1.00 46.23 340 ASP A C 1
ATOM 2674 O O . ASP A 1 340 ? 46.134 73.524 65.271 1.00 45.19 340 ASP A O 1
ATOM 2679 N N . ASP A 1 341 ? 47.687 74.677 66.451 1.00 47.49 341 ASP A N 1
ATOM 2680 C CA . ASP A 1 341 ? 46.709 75.471 67.230 1.00 49.44 341 ASP A CA 1
ATOM 2681 C C . ASP A 1 341 ? 47.119 76.715 68.008 1.00 48.91 341 ASP A C 1
ATOM 2682 O O . ASP A 1 341 ? 48.277 77.058 68.040 1.00 49.74 341 ASP A O 1
ATOM 2687 N N . VAL A 1 342 ? 46.098 77.397 68.535 1.00 47.58 342 VAL A N 1
ATOM 2688 C CA . VAL A 1 342 ? 46.173 78.597 69.328 1.00 47.92 342 VAL A CA 1
ATOM 2689 C C . VAL A 1 342 ? 45.396 78.387 70.609 1.00 46.74 342 VAL A C 1
ATOM 2690 O O . VAL A 1 342 ? 44.318 77.789 70.598 1.00 46.34 342 VAL A O 1
ATOM 2694 N N . ALA A 1 343 ? 45.925 78.922 71.703 1.00 45.00 343 ALA A N 1
ATOM 2695 C CA . ALA A 1 343 ? 45.157 79.085 72.918 1.00 43.42 343 ALA A CA 1
ATOM 2696 C C . ALA A 1 343 ? 45.254 80.569 73.287 1.00 43.24 343 ALA A C 1
ATOM 2697 O O . ALA A 1 343 ? 46.323 81.162 73.175 1.00 42.58 343 ALA A O 1
ATOM 2699 N N . VAL A 1 344 ? 44.141 81.163 73.701 1.00 42.50 344 VAL A N 1
ATOM 2700 C CA . VAL A 1 344 ? 44.118 82.592 74.028 1.00 42.63 344 VAL A CA 1
ATOM 2701 C C . VAL A 1 344 ? 43.930 82.845 75.495 1.00 43.18 344 VAL A C 1
ATOM 2702 O O . VAL A 1 344 ? 43.065 82.243 76.113 1.00 42.88 344 VAL A O 1
ATOM 2706 N N . PHE A 1 345 ? 44.737 83.749 76.048 1.00 44.25 345 PHE A N 1
ATOM 2707 C CA . PHE A 1 345 ? 44.592 84.200 77.433 1.00 44.99 345 PHE A CA 1
ATOM 2708 C C . PHE A 1 345 ? 44.452 85.714 77.413 1.00 46.94 345 PHE A C 1
ATOM 2709 O O . PHE A 1 345 ? 44.466 86.306 76.330 1.00 47.58 345 PHE A O 1
ATOM 2717 N N . ALA A 1 346 ? 44.302 86.346 78.579 1.00 47.86 346 ALA A N 1
ATOM 2718 C CA . ALA A 1 346 ? 43.913 87.743 78.613 1.00 49.60 346 ALA A CA 1
ATOM 2719 C C . ALA A 1 346 ? 44.996 88.616 78.011 1.00 51.22 346 ALA A C 1
ATOM 2720 O O . ALA A 1 346 ? 44.691 89.563 77.300 1.00 51.57 346 ALA A O 1
ATOM 2722 N N . LYS A 1 347 ? 46.254 88.258 78.276 1.00 51.92 347 LYS A N 1
ATOM 2723 C CA . LYS A 1 347 ? 47.396 89.096 77.926 1.00 54.05 347 LYS A CA 1
ATOM 2724 C C . LYS A 1 347 ? 48.226 88.587 76.747 1.00 52.62 347 LYS A C 1
ATOM 2725 O O . LYS A 1 347 ? 49.152 89.273 76.313 1.00 53.82 347 LYS A O 1
ATOM 2731 N N . PHE A 1 348 ? 47.914 87.390 76.246 1.00 50.77 348 PHE A N 1
ATOM 2732 C CA . PHE A 1 348 ? 48.704 86.769 75.181 1.00 49.12 348 PHE A CA 1
ATOM 2733 C C . PHE A 1 348 ? 48.017 85.568 74.585 1.00 47.62 348 PHE A C 1
ATOM 2734 O O . PHE A 1 348 ? 47.180 84.943 75.228 1.00 47.58 348 PHE A O 1
ATOM 2742 N N . ALA A 1 349 ? 48.386 85.238 73.355 1.00 46.73 349 ALA A N 1
ATOM 2743 C CA . ALA A 1 349 ? 47.965 83.985 72.737 1.00 44.80 349 ALA A CA 1
ATOM 2744 C C . ALA A 1 349 ? 49.197 83.072 72.587 1.00 44.54 349 ALA A C 1
ATOM 2745 O O . ALA A 1 349 ? 50.344 83.566 72.507 1.00 44.88 349 ALA A O 1
ATOM 2747 N N . VAL A 1 350 ? 48.966 81.757 72.555 1.00 43.05 350 VAL A N 1
ATOM 2748 C CA . VAL A 1 350 ? 50.037 80.801 72.339 1.00 42.89 350 VAL A CA 1
ATOM 2749 C C . VAL A 1 350 ? 49.730 79.934 71.131 1.00 42.48 350 VAL A C 1
ATOM 2750 O O . VAL A 1 350 ? 48.670 79.315 71.051 1.00 42.10 350 VAL A O 1
ATOM 2754 N N . LEU A 1 351 ? 50.680 79.879 70.204 1.00 42.87 351 LEU A N 1
ATOM 2755 C CA . LEU A 1 351 ? 50.555 79.091 68.992 1.00 42.52 351 LEU A CA 1
ATOM 2756 C C . LEU A 1 351 ? 51.444 77.865 69.077 1.00 41.64 351 LEU A C 1
ATOM 2757 O O . LEU A 1 351 ? 52.554 77.944 69.620 1.00 42.72 351 LEU A O 1
ATOM 2762 N N . SER A 1 352 ? 50.973 76.748 68.532 1.00 39.94 352 SER A N 1
ATOM 2763 C CA . SER A 1 352 ? 51.758 75.523 68.473 1.00 39.16 352 SER A CA 1
ATOM 2764 C C . SER A 1 352 ? 51.792 75.032 67.042 1.00 38.37 352 SER A C 1
ATOM 2765 O O . SER A 1 352 ? 50.828 75.225 66.304 1.00 38.21 352 SER A O 1
ATOM 2768 N N . GLY A 1 353 ? 52.878 74.357 66.678 1.00 37.66 353 GLY A N 1
ATOM 2769 C CA . GLY A 1 353 ? 53.043 73.758 65.338 1.00 37.22 353 GLY A CA 1
ATOM 2770 C C . GLY A 1 353 ? 54.491 73.334 65.094 1.00 36.79 353 GLY A C 1
ATOM 2771 O O . GLY A 1 353 ? 55.169 72.902 66.027 1.00 36.86 353 GLY A O 1
ATOM 2772 N N . ARG A 1 354 ? 54.965 73.471 63.861 1.00 36.51 354 ARG A N 1
ATOM 2773 C CA . ARG A 1 354 ? 56.318 73.067 63.532 1.00 36.95 354 ARG A CA 1
ATOM 2774 C C . ARG A 1 354 ? 57.001 74.045 62.603 1.00 37.99 354 ARG A C 1
ATOM 2775 O O . ARG A 1 354 ? 56.351 74.800 61.909 1.00 38.66 354 ARG A O 1
ATOM 2783 N N . ARG A 1 355 ? 58.326 73.966 62.558 1.00 38.86 355 ARG A N 1
ATOM 2784 C CA . ARG A 1 355 ? 59.180 74.747 61.666 1.00 40.07 355 ARG A CA 1
ATOM 2785 C C . ARG A 1 355 ? 60.500 74.000 61.601 1.00 40.56 355 ARG A C 1
ATOM 2786 O O . ARG A 1 355 ? 60.988 73.512 62.626 1.00 39.75 355 ARG A O 1
ATOM 2794 N N . ASP A 1 356 ? 61.040 73.868 60.387 1.00 41.53 356 ASP A N 1
ATOM 2795 C CA . ASP A 1 356 ? 62.330 73.193 60.138 1.00 41.84 356 ASP A CA 1
ATOM 2796 C C . ASP A 1 356 ? 62.450 71.830 60.857 1.00 41.38 356 ASP A C 1
ATOM 2797 O O . ASP A 1 356 ? 63.480 71.520 61.483 1.00 41.01 356 ASP A O 1
ATOM 2802 N N . GLY A 1 357 ? 61.366 71.040 60.776 1.00 40.61 357 GLY A N 1
ATOM 2803 C CA . GLY A 1 357 ? 61.340 69.661 61.270 1.00 39.74 357 GLY A CA 1
ATOM 2804 C C . GLY A 1 357 ? 61.031 69.434 62.735 1.00 39.21 357 GLY A C 1
ATOM 2805 O O . GLY A 1 357 ? 60.864 68.302 63.162 1.00 38.94 357 GLY A O 1
ATOM 2806 N N . LEU A 1 358 ? 60.964 70.496 63.519 1.00 39.53 358 LEU A N 1
ATOM 2807 C CA . LEU A 1 358 ? 60.726 70.344 64.960 1.00 39.99 358 LEU A CA 1
ATOM 2808 C C . LEU A 1 358 ? 59.425 70.972 65.386 1.00 40.05 358 LEU A C 1
ATOM 2809 O O . LEU A 1 358 ? 58.950 71.962 64.833 1.00 41.24 358 LEU A O 1
ATOM 2814 N N . THR A 1 359 ? 58.854 70.366 66.389 1.00 39.88 359 THR A N 1
ATOM 2815 C CA . THR A 1 359 ? 57.835 70.990 67.196 1.00 39.78 359 THR A CA 1
ATOM 2816 C C . THR A 1 359 ? 58.237 72.400 67.726 1.00 40.66 359 THR A C 1
ATOM 2817 O O . THR A 1 359 ? 59.363 72.609 68.202 1.00 42.31 359 THR A O 1
ATOM 2821 N N . ARG A 1 360 ? 57.349 73.382 67.612 1.00 40.62 360 ARG A N 1
ATOM 2822 C CA . ARG A 1 360 ? 57.667 74.740 68.096 1.00 41.00 360 ARG A CA 1
ATOM 2823 C C . ARG A 1 360 ? 56.516 75.364 68.865 1.00 41.52 360 ARG A C 1
ATOM 2824 O O . ARG A 1 360 ? 55.355 74.993 68.670 1.00 41.62 360 ARG A O 1
ATOM 2832 N N . VAL A 1 361 ? 56.840 76.350 69.714 1.00 42.16 361 VAL A N 1
ATOM 2833 C CA . VAL A 1 361 ? 55.814 77.148 70.375 1.00 41.88 361 VAL A CA 1
ATOM 2834 C C . VAL A 1 361 ? 56.115 78.618 70.219 1.00 43.43 361 VAL A C 1
ATOM 2835 O O . VAL A 1 361 ? 57.281 79.038 70.288 1.00 43.63 361 VAL A O 1
ATOM 2839 N N . TRP A 1 362 ? 55.058 79.370 69.893 1.00 43.87 362 TRP A N 1
ATOM 2840 C CA . TRP A 1 362 ? 55.144 80.805 69.638 1.00 45.38 362 TRP A CA 1
ATOM 2841 C C . TRP A 1 362 ? 54.208 81.548 70.568 1.00 45.98 362 TRP A C 1
ATOM 2842 O O . TRP A 1 362 ? 53.165 81.023 71.001 1.00 45.89 362 TRP A O 1
ATOM 2853 N N . THR A 1 363 ? 54.552 82.802 70.811 1.00 46.70 363 THR A N 1
ATOM 2854 C CA . THR A 1 363 ? 53.826 83.607 71.750 1.00 46.74 363 THR A CA 1
ATOM 2855 C C . THR A 1 363 ? 53.553 84.968 71.096 1.00 48.34 363 THR A C 1
ATOM 2856 O O . THR A 1 363 ? 54.384 85.474 70.330 1.00 48.62 363 THR A O 1
ATOM 2860 N N . VAL A 1 364 ? 52.363 85.508 71.325 1.00 48.88 364 VAL A N 1
ATOM 2861 C CA . VAL A 1 364 ? 52.009 86.835 70.834 1.00 51.16 364 VAL A CA 1
ATOM 2862 C C . VAL A 1 364 ? 51.287 87.579 71.954 1.00 52.47 364 VAL A C 1
ATOM 2863 O O . VAL A 1 364 ? 50.400 87.013 72.575 1.00 52.41 364 VAL A O 1
ATOM 2867 N N . ARG A 1 365 ? 51.700 88.815 72.226 1.00 54.88 365 ARG A N 1
ATOM 2868 C CA . ARG A 1 365 ? 51.164 89.629 73.340 1.00 57.40 365 ARG A CA 1
ATOM 2869 C C . ARG A 1 365 ? 50.318 90.795 72.856 1.00 58.87 365 ARG A C 1
ATOM 2870 O O . ARG A 1 365 ? 50.117 90.979 71.639 1.00 58.08 365 ARG A O 1
ATOM 2878 N N . LEU A 1 366 ? 49.857 91.580 73.839 1.00 60.97 366 LEU A N 1
ATOM 2879 C CA . LEU A 1 366 ? 49.055 92.784 73.629 1.00 63.50 366 LEU A CA 1
ATOM 2880 C C . LEU A 1 366 ? 49.972 93.908 73.330 1.00 66.49 366 LEU A C 1
ATOM 2881 O O . LEU A 1 366 ? 51.071 93.969 73.862 1.00 67.23 366 LEU A O 1
ATOM 2886 N N . GLY A 1 367 ? 49.534 94.814 72.475 1.00 69.51 367 GLY A N 1
ATOM 2887 C CA . GLY A 1 367 ? 50.259 96.065 72.329 1.00 74.25 367 GLY A CA 1
ATOM 2888 C C . GLY A 1 367 ? 50.016 96.980 73.530 1.00 77.69 367 GLY A C 1
ATOM 2889 O O . GLY A 1 367 ? 49.222 96.648 74.433 1.00 77.25 367 GLY A O 1
ATOM 2890 N N . PRO A 1 368 ? 50.683 98.151 73.550 1.00 81.09 368 PRO A N 1
ATOM 2891 C CA . PRO A 1 368 ? 50.368 99.127 74.608 1.00 83.86 368 PRO A CA 1
ATOM 2892 C C . PRO A 1 368 ? 48.918 99.685 74.519 1.00 85.04 368 PRO A C 1
ATOM 2893 O O . PRO A 1 368 ? 48.610 100.714 75.115 1.00 87.16 368 PRO A O 1
ATOM 2897 N N . ASP A 1 369 ? 48.035 98.994 73.808 1.00 84.25 369 ASP A N 1
ATOM 2898 C CA . ASP A 1 369 ? 46.708 99.524 73.517 1.00 85.56 369 ASP A CA 1
ATOM 2899 C C . ASP A 1 369 ? 45.557 98.494 73.637 1.00 84.01 369 ASP A C 1
ATOM 2900 O O . ASP A 1 369 ? 44.442 98.777 73.173 1.00 84.38 369 ASP A O 1
ATOM 2905 N N . ASN A 1 370 ? 45.834 97.327 74.250 1.00 82.24 370 ASN A N 1
ATOM 2906 C CA . ASN A 1 370 ? 44.867 96.201 74.415 1.00 80.45 370 ASN A CA 1
ATOM 2907 C C . ASN A 1 370 ? 44.339 95.544 73.113 1.00 78.28 370 ASN A C 1
ATOM 2908 O O . ASN A 1 370 ? 43.294 94.866 73.103 1.00 76.98 370 ASN A O 1
ATOM 2913 N N . LEU A 1 371 ? 45.067 95.715 72.019 1.00 77.33 371 LEU A N 1
ATOM 2914 C CA . LEU A 1 371 ? 44.797 94.896 70.841 1.00 74.65 371 LEU A CA 1
ATOM 2915 C C . LEU A 1 371 ? 45.988 93.949 70.675 1.00 72.24 371 LEU A C 1
ATOM 2916 O O . LEU A 1 371 ? 47.133 94.332 70.956 1.00 73.32 371 LEU A O 1
ATOM 2921 N N . PHE A 1 372 ? 45.739 92.711 70.260 1.00 68.49 372 PHE A N 1
ATOM 2922 C CA . PHE A 1 372 ? 46.852 91.812 69.943 1.00 65.50 372 PHE A CA 1
ATOM 2923 C C . PHE A 1 372 ? 47.800 92.449 68.899 1.00 65.42 372 PHE A C 1
ATOM 2924 O O . PHE A 1 372 ? 47.355 93.236 68.064 1.00 65.99 372 PHE A O 1
ATOM 2932 N N . SER A 1 373 ? 49.098 92.133 68.954 1.00 64.13 373 SER A N 1
ATOM 2933 C CA . SER A 1 373 ? 50.094 92.832 68.099 1.00 64.39 373 SER A CA 1
ATOM 2934 C C . SER A 1 373 ? 51.122 91.933 67.383 1.00 62.57 373 SER A C 1
ATOM 2935 O O . SER A 1 373 ? 51.918 91.267 68.037 1.00 61.71 373 SER A O 1
ATOM 2938 N N . SER A 1 374 ? 51.109 91.960 66.045 1.00 61.96 374 SER A N 1
ATOM 2939 C CA . SER A 1 374 ? 51.977 91.115 65.179 1.00 60.75 374 SER A CA 1
ATOM 2940 C C . SER A 1 374 ? 53.464 91.172 65.519 1.00 60.54 374 SER A C 1
ATOM 2941 O O . SER A 1 374 ? 54.133 90.130 65.543 1.00 59.04 374 SER A O 1
ATOM 2944 N N . ALA A 1 375 ? 53.964 92.396 65.737 1.00 61.11 375 ALA A N 1
ATOM 2945 C CA . ALA A 1 375 ? 55.381 92.665 65.938 1.00 61.61 375 ALA A CA 1
ATOM 2946 C C . ALA A 1 375 ? 55.912 92.054 67.226 1.00 60.27 375 ALA A C 1
ATOM 2947 O O . ALA A 1 375 ? 57.100 92.131 67.528 1.00 61.61 375 ALA A O 1
ATOM 2949 N N . THR A 1 376 ? 55.009 91.432 67.964 1.00 58.47 376 THR A N 1
ATOM 2950 C CA . THR A 1 376 ? 55.242 90.882 69.285 1.00 56.87 376 THR A CA 1
ATOM 2951 C C . THR A 1 376 ? 55.648 89.413 69.197 1.00 54.88 376 THR A C 1
ATOM 2952 O O . THR A 1 376 ? 56.337 88.891 70.074 1.00 55.07 376 THR A O 1
ATOM 2956 N N . LEU A 1 377 ? 55.198 88.762 68.135 1.00 52.80 377 LEU A N 1
ATOM 2957 C CA . LEU A 1 377 ? 55.515 87.397 67.824 1.00 51.03 377 LEU A CA 1
ATOM 2958 C C . LEU A 1 377 ? 56.947 86.961 68.116 1.00 51.88 377 LEU A C 1
ATOM 2959 O O . LEU A 1 377 ? 57.919 87.413 67.462 1.00 53.15 377 LEU A O 1
ATOM 2964 N N . LYS A 1 378 ? 57.087 86.064 69.082 1.00 51.33 378 LYS A N 1
ATOM 2965 C CA . LYS A 1 378 ? 58.362 85.408 69.261 1.00 51.75 378 LYS A CA 1
ATOM 2966 C C . LYS A 1 378 ? 58.256 83.887 69.353 1.00 50.15 378 LYS A C 1
ATOM 2967 O O . LYS A 1 378 ? 57.235 83.308 69.750 1.00 48.85 378 LYS A O 1
ATOM 2973 N N . GLU A 1 379 ? 59.342 83.259 68.956 1.00 50.06 379 GLU A N 1
ATOM 2974 C CA . GLU A 1 379 ? 59.477 81.843 69.031 1.00 49.10 379 GLU A CA 1
ATOM 2975 C C . GLU A 1 379 ? 60.302 81.516 70.254 1.00 49.41 379 GLU A C 1
ATOM 2976 O O . GLU A 1 379 ? 61.388 82.038 70.424 1.00 50.39 379 GLU A O 1
ATOM 2982 N N . LEU A 1 380 ? 59.780 80.638 71.097 1.00 49.34 380 LEU A N 1
ATOM 2983 C CA . LEU A 1 380 ? 60.524 80.102 72.240 1.00 50.46 380 LEU A CA 1
ATOM 2984 C C . LEU A 1 380 ? 61.780 79.334 71.810 1.00 51.31 380 LEU A C 1
ATOM 2985 O O . LEU A 1 380 ? 61.706 78.402 71.005 1.00 51.18 380 LEU A O 1
ATOM 2990 N N . HIS A 1 381 ? 62.938 79.745 72.314 1.00 53.25 381 HIS A N 1
ATOM 2991 C CA . HIS A 1 381 ? 64.193 79.193 71.824 1.00 54.25 381 HIS A CA 1
ATOM 2992 C C . HIS A 1 381 ? 64.816 78.174 72.763 1.00 52.75 381 HIS A C 1
ATOM 2993 O O . HIS A 1 381 ? 64.613 78.236 73.970 1.00 52.61 381 HIS A O 1
ATOM 3000 N N . PHE A 1 382 ? 65.551 77.220 72.195 1.00 51.67 382 PHE A N 1
ATOM 3001 C CA . PHE A 1 382 ? 66.222 76.180 72.984 1.00 50.60 382 PHE A CA 1
ATOM 3002 C C . PHE A 1 382 ? 67.690 75.996 72.570 1.00 51.46 382 PHE A C 1
ATOM 3003 O O . PHE A 1 382 ? 68.073 76.259 71.425 1.00 50.78 382 PHE A O 1
ATOM 3011 N N . ASP A 1 383 ? 68.510 75.573 73.527 1.00 52.60 383 ASP A N 1
ATOM 3012 C CA . ASP A 1 383 ? 69.942 75.362 73.297 1.00 54.19 383 ASP A CA 1
ATOM 3013 C C . ASP A 1 383 ? 70.243 74.157 72.415 1.00 52.29 383 ASP A C 1
ATOM 3014 O O . ASP A 1 383 ? 71.103 74.230 71.532 1.00 52.96 383 ASP A O 1
ATOM 3019 N N . GLU A 1 384 ? 69.525 73.062 72.626 1.00 49.64 384 GLU A N 1
ATOM 3020 C CA . GLU A 1 384 ? 69.782 71.866 71.838 1.00 48.00 384 GLU A CA 1
ATOM 3021 C C . GLU A 1 384 ? 69.179 71.939 70.422 1.00 46.75 384 GLU A C 1
ATOM 3022 O O . GLU A 1 384 ? 68.185 72.636 70.196 1.00 46.05 384 GLU A O 1
ATOM 3028 N N . PRO A 1 385 ? 69.823 71.257 69.460 1.00 45.97 385 PRO A N 1
ATOM 3029 C CA . PRO A 1 385 ? 69.435 71.302 68.053 1.00 45.18 385 PRO A CA 1
ATOM 3030 C C . PRO A 1 385 ? 68.190 70.493 67.714 1.00 44.70 385 PRO A C 1
ATOM 3031 O O . PRO A 1 385 ? 67.530 70.821 66.715 1.00 44.56 385 PRO A O 1
ATOM 3035 N N . VAL A 1 386 ? 67.905 69.433 68.499 1.00 42.98 386 VAL A N 1
ATOM 3036 C CA . VAL A 1 386 ? 66.692 68.603 68.339 1.00 40.49 386 VAL A CA 1
ATOM 3037 C C . VAL A 1 386 ? 66.059 68.287 69.686 1.00 40.55 386 VAL A C 1
ATOM 3038 O O . VAL A 1 386 ? 66.750 67.920 70.645 1.00 41.11 386 VAL A O 1
ATOM 3042 N N . PHE A 1 387 ? 64.739 68.420 69.750 1.00 39.45 387 PHE A N 1
ATOM 3043 C CA . PHE A 1 387 ? 64.003 68.330 70.988 1.00 39.25 387 PHE A CA 1
ATOM 3044 C C . PHE A 1 387 ? 62.553 68.353 70.624 1.00 39.20 387 PHE A C 1
ATOM 3045 O O . PHE A 1 387 ? 62.190 68.407 69.444 1.00 38.73 387 PHE A O 1
ATOM 3053 N N . THR A 1 388 ? 61.736 68.390 71.669 1.00 39.36 388 THR A N 1
ATOM 3054 C CA . THR A 1 388 ? 60.309 68.448 71.566 1.00 39.20 388 THR A CA 1
ATOM 3055 C C . THR A 1 388 ? 59.875 69.490 72.586 1.00 39.41 388 THR A C 1
ATOM 3056 O O . THR A 1 388 ? 60.441 69.558 73.673 1.00 40.11 388 THR A O 1
ATOM 3060 N N . ALA A 1 389 ? 58.908 70.332 72.244 1.00 39.15 389 ALA A N 1
ATOM 3061 C CA . ALA A 1 389 ? 58.438 71.361 73.167 1.00 39.67 389 ALA A CA 1
ATOM 3062 C C . ALA A 1 389 ? 56.968 71.656 72.895 1.00 39.89 389 ALA A C 1
ATOM 3063 O O . ALA A 1 389 ? 56.576 71.776 71.733 1.00 40.19 389 ALA A O 1
ATOM 3065 N N . HIS A 1 390 ? 56.158 71.721 73.962 1.00 40.49 390 HIS A N 1
ATOM 3066 C CA . HIS A 1 390 ? 54.696 71.908 73.877 1.00 40.56 390 HIS A CA 1
ATOM 3067 C C . HIS A 1 390 ? 54.179 72.791 75.002 1.00 41.54 390 HIS A C 1
ATOM 3068 O O . HIS A 1 390 ? 54.704 72.728 76.125 1.00 41.52 390 HIS A O 1
ATOM 3075 N N . VAL A 1 391 ? 53.150 73.599 74.723 1.00 42.16 391 VAL A N 1
ATOM 3076 C CA . VAL A 1 391 ? 52.425 74.291 75.787 1.00 43.76 391 VAL A CA 1
ATOM 3077 C C . VAL A 1 391 ? 51.467 73.243 76.359 1.00 43.65 391 VAL A C 1
ATOM 3078 O O . VAL A 1 391 ? 50.957 72.444 75.610 1.00 43.00 391 VAL A O 1
ATOM 3082 N N . VAL A 1 392 ? 51.245 73.227 77.672 1.00 44.80 392 VAL A N 1
ATOM 3083 C CA . VAL A 1 392 ? 50.377 72.218 78.288 1.00 45.04 392 VAL A CA 1
ATOM 3084 C C . VAL A 1 392 ? 49.120 72.922 78.815 1.00 46.14 392 VAL A C 1
ATOM 3085 O O . VAL A 1 392 ? 48.996 73.184 80.013 1.00 45.99 392 VAL A O 1
ATOM 3089 N N . CYS A 1 393 ? 48.186 73.247 77.920 1.00 47.06 393 CYS A N 1
ATOM 3090 C CA . CYS A 1 393 ? 47.046 74.070 78.350 1.00 49.33 393 CYS A CA 1
ATOM 3091 C C . CYS A 1 393 ? 45.977 73.360 79.200 1.00 48.78 393 CYS A C 1
ATOM 3092 O O . CYS A 1 393 ? 45.114 74.016 79.795 1.00 49.14 393 CYS A O 1
ATOM 3095 N N . SER A 1 394 ? 46.072 72.033 79.286 1.00 47.45 394 SER A N 1
ATOM 3096 C CA . SER A 1 394 ? 45.317 71.297 80.270 1.00 47.38 394 SER A CA 1
ATOM 3097 C C . SER A 1 394 ? 45.747 71.694 81.691 1.00 47.01 394 SER A C 1
ATOM 3098 O O . SER A 1 394 ? 45.010 71.438 82.648 1.00 47.69 394 SER A O 1
ATOM 3101 N N . GLN A 1 395 ? 46.924 72.307 81.824 1.00 45.50 395 GLN A N 1
ATOM 3102 C CA . GLN A 1 395 ? 47.437 72.752 83.118 1.00 45.24 395 GLN A CA 1
ATOM 3103 C C . GLN A 1 395 ? 47.423 74.274 83.217 1.00 46.73 395 GLN A C 1
ATOM 3104 O O . GLN A 1 395 ? 48.000 74.862 84.137 1.00 47.59 395 GLN A O 1
ATOM 3118 N N . LYS A 1 397 ? 44.700 76.803 83.898 1.00 49.56 397 LYS A N 1
ATOM 3119 C CA . LYS A 1 397 ? 43.288 76.930 84.259 1.00 49.57 397 LYS A CA 1
ATOM 3120 C C . LYS A 1 397 ? 42.934 78.351 84.641 1.00 51.10 397 LYS A C 1
ATOM 3121 O O . LYS A 1 397 ? 41.769 78.663 84.957 1.00 50.92 397 LYS A O 1
ATOM 3127 N N . THR A 1 398 ? 43.948 79.213 84.614 1.00 51.75 398 THR A N 1
ATOM 3128 C CA . THR A 1 398 ? 43.765 80.575 85.045 1.00 53.06 398 THR A CA 1
ATOM 3129 C C . THR A 1 398 ? 43.987 81.563 83.902 1.00 52.79 398 THR A C 1
ATOM 3130 O O . THR A 1 398 ? 45.089 81.673 83.376 1.00 53.29 398 THR A O 1
ATOM 3134 N N . TYR A 1 399 ? 42.908 82.253 83.530 1.00 52.72 399 TYR A N 1
ATOM 3135 C CA . TYR A 1 399 ? 42.821 83.073 82.317 1.00 52.83 399 TYR A CA 1
ATOM 3136 C C . TYR A 1 399 ? 43.738 84.291 82.269 1.00 55.20 399 TYR A C 1
ATOM 3137 O O . TYR A 1 399 ? 44.142 84.735 81.194 1.00 55.51 399 TYR A O 1
ATOM 3146 N N . ASP A 1 400 ? 44.035 84.854 83.423 1.00 57.89 400 ASP A N 1
ATOM 3147 C CA . ASP A 1 400 ? 44.783 86.085 83.494 1.00 60.39 400 ASP A CA 1
ATOM 3148 C C . ASP A 1 400 ? 46.205 85.772 83.977 1.00 60.30 400 ASP A C 1
ATOM 3149 O O . ASP A 1 400 ? 46.717 86.431 84.863 1.00 62.04 400 ASP A O 1
ATOM 3154 N N . ALA A 1 401 ? 46.850 84.755 83.412 1.00 59.03 401 ALA A N 1
ATOM 3155 C CA . ALA A 1 401 ? 48.179 84.352 83.910 1.00 58.93 401 ALA A CA 1
ATOM 3156 C C . ALA A 1 401 ? 49.287 85.087 83.190 1.00 59.16 401 ALA A C 1
ATOM 3157 O O . ALA A 1 401 ? 49.068 85.613 82.096 1.00 59.17 401 ALA A O 1
ATOM 3159 N N . SER A 1 402 ? 50.465 85.115 83.813 1.00 59.33 402 SER A N 1
ATOM 3160 C CA . SER A 1 402 ? 51.689 85.586 83.186 1.00 59.46 402 SER A CA 1
ATOM 3161 C C . SER A 1 402 ? 52.640 84.415 82.879 1.00 58.17 402 SER A C 1
ATOM 3162 O O . SER A 1 402 ? 53.633 84.571 82.148 1.00 58.24 402 SER A O 1
ATOM 3165 N N . LEU A 1 403 ? 52.353 83.247 83.447 1.00 56.82 403 LEU A N 1
ATOM 3166 C CA . LEU A 1 403 ? 53.209 82.084 83.249 1.00 55.59 403 LEU A CA 1
ATOM 3167 C C . LEU A 1 403 ? 52.652 81.202 82.160 1.00 53.77 403 LEU A C 1
ATOM 3168 O O . LEU A 1 403 ? 51.443 81.032 82.086 1.00 54.50 403 LEU A O 1
ATOM 3173 N N . LEU A 1 404 ? 53.515 80.677 81.291 1.00 52.46 404 LEU A N 1
ATOM 3174 C CA . LEU A 1 404 ? 53.158 79.554 80.409 1.00 50.35 404 LEU A CA 1
ATOM 3175 C C . LEU A 1 404 ? 53.509 78.245 81.095 1.00 49.27 404 LEU A C 1
ATOM 3176 O O . LEU A 1 404 ? 54.562 78.168 81.722 1.00 49.19 404 LEU A O 1
ATOM 3181 N N . ARG A 1 405 ? 52.677 77.211 80.947 1.00 47.53 405 ARG A N 1
ATOM 3182 C CA . ARG A 1 405 ? 53.130 75.872 81.334 1.00 46.76 405 ARG A CA 1
ATOM 3183 C C . ARG A 1 405 ? 53.613 75.099 80.118 1.00 46.01 405 ARG A C 1
ATOM 3184 O O . ARG A 1 405 ? 52.859 74.877 79.166 1.00 45.09 405 ARG A O 1
ATOM 3192 N N . LEU A 1 406 ? 54.876 74.670 80.190 1.00 46.30 406 LEU A N 1
ATOM 3193 C CA . LEU A 1 406 ? 55.611 74.082 79.062 1.00 45.20 406 LEU A CA 1
ATOM 3194 C C . LEU A 1 406 ? 56.182 72.695 79.365 1.00 45.12 406 LEU A C 1
ATOM 3195 O O . LEU A 1 406 ? 56.504 72.369 80.517 1.00 46.30 406 LEU A O 1
ATOM 3200 N N . ARG A 1 407 ? 56.314 71.896 78.321 1.00 43.94 407 ARG A N 1
ATOM 3201 C CA . ARG A 1 407 ? 56.814 70.542 78.425 1.00 44.14 407 ARG A CA 1
ATOM 3202 C C . ARG A 1 407 ? 57.927 70.390 77.407 1.00 43.44 407 ARG A C 1
ATOM 3203 O O . ARG A 1 407 ? 57.682 70.442 76.197 1.00 42.36 407 ARG A O 1
ATOM 3211 N N . TYR A 1 408 ? 59.142 70.211 77.905 1.00 42.99 408 TYR A N 1
ATOM 3212 C CA . TYR A 1 408 ? 60.294 70.003 77.054 1.00 42.41 408 TYR A CA 1
ATOM 3213 C C . TYR A 1 408 ? 60.876 68.615 77.277 1.00 42.28 408 TYR A C 1
ATOM 3214 O O . TYR A 1 408 ? 60.918 68.121 78.404 1.00 43.44 408 TYR A O 1
ATOM 3223 N N . SER A 1 409 ? 61.346 68.008 76.201 1.00 41.55 409 SER A N 1
ATOM 3224 C CA . SER A 1 409 ? 61.917 66.676 76.231 1.00 41.65 409 SER A CA 1
ATOM 3225 C C . SER A 1 409 ? 62.911 66.566 75.061 1.00 41.80 409 SER A C 1
ATOM 3226 O O . SER A 1 409 ? 62.683 67.147 73.986 1.00 42.07 409 SER A O 1
ATOM 3229 N N . SER A 1 410 ? 64.011 65.849 75.259 1.00 41.12 410 SER A N 1
ATOM 3230 C CA . SER A 1 410 ? 64.985 65.672 74.185 1.00 40.87 410 SER A CA 1
ATOM 3231 C C . SER A 1 410 ? 65.700 64.366 74.398 1.00 40.73 410 SER A C 1
ATOM 3232 O O . SER A 1 410 ? 65.599 63.800 75.457 1.00 42.07 410 SER A O 1
ATOM 3243 N N . THR A 1 412 ? 68.369 63.773 75.085 1.00 42.62 412 THR A N 1
ATOM 3244 C CA . THR A 1 412 ? 69.302 64.034 76.181 1.00 43.41 412 THR A CA 1
ATOM 3245 C C . THR A 1 412 ? 68.613 64.170 77.536 1.00 43.72 412 THR A C 1
ATOM 3246 O O . THR A 1 412 ? 69.211 63.887 78.555 1.00 44.81 412 THR A O 1
ATOM 3250 N N . THR A 1 413 ? 67.350 64.604 77.540 1.00 43.29 413 THR A N 1
ATOM 3251 C CA . THR A 1 413 ? 66.735 65.230 78.705 1.00 43.62 413 THR A CA 1
ATOM 3252 C C . THR A 1 413 ? 65.365 64.603 78.955 1.00 44.06 413 THR A C 1
ATOM 3253 O O . THR A 1 413 ? 64.446 64.793 78.163 1.00 44.24 413 THR A O 1
ATOM 3257 N N . PRO A 1 414 ? 65.209 63.833 80.040 1.00 44.90 414 PRO A N 1
ATOM 3258 C CA . PRO A 1 414 ? 63.857 63.342 80.325 1.00 44.67 414 PRO A CA 1
ATOM 3259 C C . PRO A 1 414 ? 62.878 64.506 80.447 1.00 44.90 414 PRO A C 1
ATOM 3260 O O . PRO A 1 414 ? 63.291 65.629 80.748 1.00 44.99 414 PRO A O 1
ATOM 3264 N N . THR A 1 415 ? 61.594 64.254 80.188 1.00 45.06 415 THR A N 1
ATOM 3265 C CA . THR A 1 415 ? 60.611 65.338 80.136 1.00 44.93 415 THR A CA 1
ATOM 3266 C C . THR A 1 415 ? 60.684 66.265 81.371 1.00 46.14 415 THR A C 1
ATOM 3267 O O . THR A 1 415 ? 60.774 65.805 82.509 1.00 46.95 415 THR A O 1
ATOM 3271 N N . VAL A 1 416 ? 60.671 67.568 81.117 1.00 46.07 416 VAL A N 1
ATOM 3272 C CA . VAL A 1 416 ? 60.678 68.571 82.155 1.00 46.93 416 VAL A CA 1
ATOM 3273 C C . VAL A 1 416 ? 59.451 69.459 81.990 1.00 46.45 416 VAL A C 1
ATOM 3274 O O . VAL A 1 416 ? 59.234 69.984 80.915 1.00 46.19 416 VAL A O 1
ATOM 3278 N N . TRP A 1 417 ? 58.652 69.626 83.044 1.00 46.68 417 TRP A N 1
ATOM 3279 C CA . TRP A 1 417 ? 57.584 70.605 83.034 1.00 46.44 417 TRP A CA 1
ATOM 3280 C C . TRP A 1 417 ? 58.100 71.855 83.731 1.00 48.73 417 TRP A C 1
ATOM 3281 O O . TRP A 1 417 ? 58.710 71.746 84.802 1.00 49.72 417 TRP A O 1
ATOM 3292 N N . TYR A 1 418 ? 57.853 73.035 83.144 1.00 49.40 418 TYR A N 1
ATOM 3293 C CA . TYR A 1 418 ? 58.224 74.299 83.781 1.00 51.35 418 TYR A CA 1
ATOM 3294 C C . TYR A 1 418 ? 57.246 75.453 83.502 1.00 51.29 418 TYR A C 1
ATOM 3295 O O . TYR A 1 418 ? 56.465 75.425 82.537 1.00 50.23 418 TYR A O 1
ATOM 3304 N N . ASP A 1 419 ? 57.272 76.442 84.387 1.00 52.13 419 ASP A N 1
ATOM 3305 C CA . ASP A 1 419 ? 56.536 77.668 84.189 1.00 52.86 419 ASP A CA 1
ATOM 3306 C C . ASP A 1 419 ? 57.498 78.657 83.541 1.00 53.70 419 ASP A C 1
ATOM 3307 O O . ASP A 1 419 ? 58.617 78.863 84.037 1.00 54.60 419 ASP A O 1
ATOM 3312 N N . GLU A 1 420 ? 57.087 79.245 82.422 1.00 53.46 420 GLU A N 1
ATOM 3313 C CA . GLU A 1 420 ? 57.885 80.290 81.804 1.00 54.77 420 GLU A CA 1
ATOM 3314 C C . GLU A 1 420 ? 57.142 81.602 81.759 1.00 55.86 420 GLU A C 1
ATOM 3315 O O . GLU A 1 420 ? 55.978 81.641 81.368 1.00 55.37 420 GLU A O 1
ATOM 3321 N N . ASP A 1 421 ? 57.838 82.682 82.110 1.00 57.63 421 ASP A N 1
ATOM 3322 C CA . ASP A 1 421 ? 57.258 84.004 82.052 1.00 59.17 421 ASP A CA 1
ATOM 3323 C C . ASP A 1 421 ? 57.149 84.494 80.628 1.00 58.79 421 ASP A C 1
ATOM 3324 O O . ASP A 1 421 ? 58.146 84.599 79.937 1.00 59.11 421 ASP A O 1
ATOM 3329 N N . VAL A 1 422 ? 55.921 84.819 80.228 1.00 58.68 422 VAL A N 1
ATOM 3330 C CA . VAL A 1 422 ? 55.573 85.346 78.902 1.00 58.61 422 VAL A CA 1
ATOM 3331 C C . VAL A 1 422 ? 56.396 86.558 78.453 1.00 60.06 422 VAL A C 1
ATOM 3332 O O . VAL A 1 422 ? 56.693 86.687 77.258 1.00 59.89 422 VAL A O 1
ATOM 3336 N N . LEU A 1 423 ? 56.750 87.437 79.397 1.00 61.53 423 LEU A N 1
ATOM 3337 C CA . LEU A 1 423 ? 57.482 88.669 79.080 1.00 63.01 423 LEU A CA 1
ATOM 3338 C C . LEU A 1 423 ? 59.001 88.516 79.206 1.00 63.40 423 LEU A C 1
ATOM 3339 O O . LEU A 1 423 ? 59.711 88.706 78.225 1.00 63.18 423 LEU A O 1
ATOM 3344 N N . SER A 1 424 ? 59.496 88.156 80.388 1.00 63.94 424 SER A N 1
ATOM 3345 C CA . SER A 1 424 ? 60.943 87.981 80.592 1.00 65.05 424 SER A CA 1
ATOM 3346 C C . SER A 1 424 ? 61.535 86.745 79.900 1.00 64.11 424 SER A C 1
ATOM 3347 O O . SER A 1 424 ? 62.627 86.820 79.322 1.00 64.78 424 SER A O 1
ATOM 3350 N N . GLY A 1 425 ? 60.816 85.617 79.947 1.00 62.92 425 GLY A N 1
ATOM 3351 C CA . GLY A 1 425 ? 61.364 84.347 79.493 1.00 61.24 425 GLY A CA 1
ATOM 3352 C C . GLY A 1 425 ? 62.044 83.554 80.599 1.00 61.68 425 GLY A C 1
ATOM 3353 O O . GLY A 1 425 ? 62.627 82.513 80.326 1.00 61.16 425 GLY A O 1
ATOM 3354 N N . GLU A 1 426 ? 61.975 84.038 81.840 1.00 63.05 426 GLU A N 1
ATOM 3355 C CA . GLU A 1 426 ? 62.443 83.277 82.997 1.00 64.01 426 GLU A CA 1
ATOM 3356 C C . GLU A 1 426 ? 61.679 81.957 83.160 1.00 62.74 426 GLU A C 1
ATOM 3357 O O . GLU A 1 426 ? 60.439 81.919 83.159 1.00 61.83 426 GLU A O 1
ATOM 3363 N N . ARG A 1 427 ? 62.440 80.880 83.301 1.00 62.16 427 ARG A N 1
ATOM 3364 C CA . ARG A 1 427 ? 61.891 79.555 83.463 1.00 61.18 427 ARG A CA 1
ATOM 3365 C C . ARG A 1 427 ? 62.133 79.028 84.873 1.00 61.67 427 ARG A C 1
ATOM 3366 O O . ARG A 1 427 ? 63.169 79.286 85.468 1.00 62.89 427 ARG A O 1
ATOM 3374 N N . LYS A 1 428 ? 61.165 78.290 85.404 1.00 60.86 428 LYS A N 1
ATOM 3375 C CA . LYS A 1 428 ? 61.285 77.683 86.725 1.00 61.27 428 LYS A CA 1
ATOM 3376 C C . LYS A 1 428 ? 60.794 76.228 86.660 1.00 58.64 428 LYS A C 1
ATOM 3377 O O . LYS A 1 428 ? 59.647 75.981 86.289 1.00 57.86 428 LYS A O 1
ATOM 3383 N N . VAL A 1 429 ? 61.657 75.272 87.002 1.00 57.32 429 VAL A N 1
ATOM 3384 C CA . VAL A 1 429 ? 61.285 73.847 86.951 1.00 55.28 429 VAL A CA 1
ATOM 3385 C C . VAL A 1 429 ? 60.078 73.585 87.857 1.00 55.60 429 VAL A C 1
ATOM 3386 O O . VAL A 1 429 ? 60.015 74.099 88.978 1.00 56.67 429 VAL A O 1
ATOM 3390 N N . VAL A 1 430 ? 59.103 72.821 87.365 1.00 54.47 430 VAL A N 1
ATOM 3391 C CA . VAL A 1 430 ? 58.026 72.314 88.235 1.00 54.24 430 VAL A CA 1
ATOM 3392 C C . VAL A 1 430 ? 58.262 70.822 88.510 1.00 54.15 430 VAL A C 1
ATOM 3393 O O . VAL A 1 430 ? 58.320 70.403 89.660 1.00 55.46 430 VAL A O 1
ATOM 3397 N N . LYS A 1 431 ? 58.405 70.027 87.456 1.00 52.44 431 LYS A N 1
ATOM 3398 C CA . LYS A 1 431 ? 58.670 68.610 87.606 1.00 52.01 431 LYS A CA 1
ATOM 3399 C C . LYS A 1 431 ? 59.642 68.189 86.524 1.00 51.32 431 LYS A C 1
ATOM 3400 O O . LYS A 1 431 ? 59.380 68.432 85.358 1.00 49.69 431 LYS A O 1
ATOM 3406 N N . ALA A 1 432 ? 60.775 67.604 86.925 1.00 52.22 432 ALA A N 1
ATOM 3407 C CA . ALA A 1 432 ? 61.680 66.941 85.990 1.00 52.50 432 ALA A CA 1
ATOM 3408 C C . ALA A 1 432 ? 61.554 65.439 86.203 1.00 53.06 432 ALA A C 1
ATOM 3409 O O . ALA A 1 432 ? 61.588 64.975 87.340 1.00 54.27 432 ALA A O 1
ATOM 3411 N N . ARG A 1 433 ? 61.377 64.682 85.130 1.00 52.57 433 ARG A N 1
ATOM 3412 C CA . ARG A 1 433 ? 61.259 63.229 85.263 1.00 53.64 433 ARG A CA 1
ATOM 3413 C C . ARG A 1 433 ? 62.536 62.645 85.849 1.00 55.13 433 ARG A C 1
ATOM 3414 O O . ARG A 1 433 ? 63.644 63.117 85.555 1.00 55.57 433 ARG A O 1
ATOM 3422 N N . LYS A 1 434 ? 62.356 61.643 86.707 1.00 57.01 434 LYS A N 1
ATOM 3423 C CA . LYS A 1 434 ? 63.450 60.866 87.300 1.00 58.88 434 LYS A CA 1
ATOM 3424 C C . LYS A 1 434 ? 63.666 59.608 86.493 1.00 57.81 434 LYS A C 1
ATOM 3425 O O . LYS A 1 434 ? 62.699 58.899 86.169 1.00 58.39 434 LYS A O 1
ATOM 3431 N N . VAL A 1 435 ? 64.923 59.328 86.173 1.00 56.90 435 VAL A N 1
ATOM 3432 C CA . VAL A 1 435 ? 65.290 58.113 85.466 1.00 55.97 435 VAL A CA 1
ATOM 3433 C C . VAL A 1 435 ? 66.358 57.440 86.286 1.00 57.03 435 VAL A C 1
ATOM 3434 O O . VAL A 1 435 ? 67.377 58.057 86.614 1.00 57.84 435 VAL A O 1
ATOM 3438 N N . GLY A 1 436 ? 66.102 56.185 86.641 1.00 57.50 436 GLY A N 1
ATOM 3439 C CA . GLY A 1 436 ? 66.954 55.448 87.567 1.00 58.66 436 GLY A CA 1
ATOM 3440 C C . GLY A 1 436 ? 68.089 54.736 86.873 1.00 58.89 436 GLY A C 1
ATOM 3441 O O . GLY A 1 436 ? 68.424 55.053 85.749 1.00 59.03 436 GLY A O 1
ATOM 3442 N N . GLY A 1 437 ? 68.695 53.777 87.556 1.00 60.14 437 GLY A N 1
ATOM 3443 C CA . GLY A 1 437 ? 69.751 52.960 86.986 1.00 60.13 437 GLY A CA 1
ATOM 3444 C C . GLY A 1 437 ? 71.050 53.656 86.611 1.00 59.93 437 GLY A C 1
ATOM 3445 O O . GLY A 1 437 ? 71.817 53.125 85.812 1.00 60.49 437 GLY A O 1
ATOM 3446 N N . GLY A 1 438 ? 71.315 54.829 87.177 1.00 59.42 438 GLY A N 1
ATOM 3447 C CA . GLY A 1 438 ? 72.552 55.560 86.875 1.00 58.65 438 GLY A CA 1
ATOM 3448 C C . GLY A 1 438 ? 72.480 56.554 85.724 1.00 56.88 438 GLY A C 1
ATOM 3449 O O . GLY A 1 438 ? 73.503 57.090 85.305 1.00 56.37 438 GLY A O 1
ATOM 3450 N N . PHE A 1 439 ? 71.283 56.806 85.200 1.00 55.22 439 PHE A N 1
ATOM 3451 C CA . PHE A 1 439 ? 71.155 57.818 84.151 1.00 54.35 439 PHE A CA 1
ATOM 3452 C C . PHE A 1 439 ? 71.581 59.212 84.625 1.00 55.02 439 PHE A C 1
ATOM 3453 O O . PHE A 1 439 ? 71.155 59.668 85.682 1.00 55.95 439 PHE A O 1
ATOM 3461 N N . GLU A 1 440 ? 72.427 59.878 83.846 1.00 55.37 440 GLU A N 1
ATOM 3462 C CA . GLU A 1 440 ? 72.618 61.333 83.984 1.00 55.70 440 GLU A CA 1
ATOM 3463 C C . GLU A 1 440 ? 72.806 61.998 82.647 1.00 54.16 440 GLU A C 1
ATOM 3464 O O . GLU A 1 440 ? 73.536 61.527 81.789 1.00 54.15 440 GLU A O 1
ATOM 3470 N N . SER A 1 441 ? 72.122 63.119 82.514 1.00 53.50 441 SER A N 1
ATOM 3471 C CA . SER A 1 441 ? 71.959 63.842 81.270 1.00 52.49 441 SER A CA 1
ATOM 3472 C C . SER A 1 441 ? 73.257 64.277 80.625 1.00 52.61 441 SER A C 1
ATOM 3473 O O . SER A 1 441 ? 73.352 64.318 79.399 1.00 52.06 441 SER A O 1
ATOM 3476 N N . LYS A 1 442 ? 74.246 64.605 81.456 1.00 49.86 442 LYS A N 1
ATOM 3477 C CA . LYS A 1 442 ? 75.506 65.182 80.981 1.00 49.82 442 LYS A CA 1
ATOM 3478 C C . LYS A 1 442 ? 76.310 64.214 80.134 1.00 48.12 442 LYS A C 1
ATOM 3479 O O . LYS A 1 442 ? 77.164 64.638 79.357 1.00 47.61 442 LYS A O 1
ATOM 3485 N N . ASN A 1 443 ? 76.000 62.924 80.257 1.00 46.68 443 ASN A N 1
ATOM 3486 C CA . ASN A 1 443 ? 76.712 61.893 79.512 1.00 45.26 443 ASN A CA 1
ATOM 3487 C C . ASN A 1 443 ? 76.395 61.840 78.018 1.00 44.49 443 ASN A C 1
ATOM 3488 O O . ASN A 1 443 ? 77.077 61.127 77.262 1.00 44.53 443 ASN A O 1
ATOM 3493 N N . TYR A 1 444 ? 75.369 62.587 77.591 1.00 43.32 444 TYR A N 1
ATOM 3494 C CA . TYR A 1 444 ? 74.817 62.456 76.232 1.00 41.33 444 TYR A CA 1
ATOM 3495 C C . TYR A 1 444 ? 74.751 63.781 75.455 1.00 41.66 444 TYR A C 1
ATOM 3496 O O . TYR A 1 444 ? 74.711 64.887 76.022 1.00 41.63 444 TYR A O 1
ATOM 3505 N N . VAL A 1 445 ? 74.721 63.651 74.140 1.00 40.97 445 VAL A N 1
ATOM 3506 C CA . VAL A 1 445 ? 74.735 64.800 73.271 1.00 41.34 445 VAL A CA 1
ATOM 3507 C C . VAL A 1 445 ? 73.777 64.428 72.160 1.00 40.41 445 VAL A C 1
ATOM 3508 O O . VAL A 1 445 ? 73.790 63.272 71.696 1.00 40.30 445 VAL A O 1
ATOM 3512 N N . CYS A 1 446 ? 72.927 65.364 71.746 1.00 39.84 446 CYS A N 1
ATOM 3513 C CA . CYS A 1 446 ? 72.101 65.062 70.605 1.00 39.47 446 CYS A CA 1
ATOM 3514 C C . CYS A 1 446 ? 72.379 66.040 69.509 1.00 40.53 446 CYS A C 1
ATOM 3515 O O . CYS A 1 446 ? 72.800 67.187 69.788 1.00 41.36 446 CYS A O 1
ATOM 3518 N N . ARG A 1 447 ? 72.170 65.607 68.261 1.00 39.87 447 ARG A N 1
ATOM 3519 C CA . ARG A 1 447 ? 72.265 66.561 67.190 1.00 40.77 447 ARG A CA 1
ATOM 3520 C C . ARG A 1 447 ? 71.485 66.293 65.938 1.00 40.24 447 ARG A C 1
ATOM 3521 O O . ARG A 1 447 ? 70.764 65.284 65.851 1.00 39.93 447 ARG A O 1
ATOM 3529 N N . ARG A 1 448 ? 71.604 67.241 65.005 1.00 40.29 448 ARG A N 1
ATOM 3530 C CA . ARG A 1 448 ? 70.970 67.179 63.708 1.00 40.21 448 ARG A CA 1
ATOM 3531 C C . ARG A 1 448 ? 71.958 66.981 62.566 1.00 40.36 448 ARG A C 1
ATOM 3532 O O . ARG A 1 448 ? 72.964 67.705 62.474 1.00 40.97 448 ARG A O 1
ATOM 3540 N N . GLU A 1 449 ? 71.619 66.046 61.669 1.00 39.47 449 GLU A N 1
ATOM 3541 C CA . GLU A 1 449 ? 72.315 65.876 60.406 1.00 38.97 449 GLU A CA 1
ATOM 3542 C C . GLU A 1 449 ? 71.306 66.007 59.252 1.00 38.71 449 GLU A C 1
ATOM 3543 O O . GLU A 1 449 ? 70.111 65.770 59.454 1.00 39.08 449 GLU A O 1
ATOM 3549 N N . LEU A 1 450 ? 71.769 66.423 58.071 1.00 38.14 450 LEU A N 1
ATOM 3550 C CA . LEU A 1 450 ? 70.921 66.514 56.875 1.00 37.97 450 LEU A CA 1
ATOM 3551 C C . LEU A 1 450 ? 71.390 65.621 55.762 1.00 37.41 450 LEU A C 1
ATOM 3552 O O . LEU A 1 450 ? 72.492 65.804 55.245 1.00 38.39 450 LEU A O 1
ATOM 3557 N N . ALA A 1 451 ? 70.563 64.671 55.363 1.00 36.23 451 ALA A N 1
ATOM 3558 C CA . ALA A 1 451 ? 70.871 63.885 54.176 1.00 35.72 451 ALA A CA 1
ATOM 3559 C C . ALA A 1 451 ? 70.195 64.541 52.967 1.00 35.47 451 ALA A C 1
ATOM 3560 O O . ALA A 1 451 ? 69.319 65.415 53.139 1.00 35.41 451 ALA A O 1
ATOM 3562 N N . THR A 1 452 ? 70.594 64.104 51.768 1.00 34.57 452 THR A N 1
ATOM 3563 C CA . THR A 1 452 ? 70.109 64.633 50.503 1.00 33.74 452 THR A CA 1
ATOM 3564 C C . THR A 1 452 ? 69.679 63.465 49.670 1.00 33.22 452 THR A C 1
ATOM 3565 O O . THR A 1 452 ? 70.507 62.617 49.279 1.00 33.10 452 THR A O 1
ATOM 3569 N N . ALA A 1 453 ? 68.378 63.423 49.401 1.00 31.85 453 ALA A N 1
ATOM 3570 C CA . ALA A 1 453 ? 67.792 62.401 48.568 1.00 31.13 453 ALA A CA 1
ATOM 3571 C C . ALA A 1 453 ? 68.168 62.605 47.086 1.00 31.59 453 ALA A C 1
ATOM 3572 O O . ALA A 1 453 ? 68.723 63.663 46.698 1.00 32.88 453 ALA A O 1
ATOM 3574 N N . PRO A 1 454 ? 67.875 61.612 46.236 1.00 31.24 454 PRO A N 1
ATOM 3575 C CA . PRO A 1 454 ? 68.215 61.782 44.834 1.00 31.27 454 PRO A CA 1
ATOM 3576 C C . PRO A 1 454 ? 67.609 63.026 44.154 1.00 32.00 454 PRO A C 1
ATOM 3577 O O . PRO A 1 454 ? 68.290 63.628 43.303 1.00 30.99 454 PRO A O 1
ATOM 3581 N N . ASP A 1 455 ? 66.365 63.392 44.493 1.00 32.52 455 ASP A N 1
ATOM 3582 C CA . ASP A 1 455 ? 65.713 64.583 43.895 1.00 33.73 455 ASP A CA 1
ATOM 3583 C C . ASP A 1 455 ? 66.239 65.881 44.475 1.00 34.31 455 ASP A C 1
ATOM 3584 O O . ASP A 1 455 ? 65.761 66.957 44.132 1.00 34.94 455 ASP A O 1
ATOM 3589 N N . GLY A 1 456 ? 67.172 65.779 45.409 1.00 34.65 456 GLY A N 1
ATOM 3590 C CA . GLY A 1 456 ? 67.788 66.971 45.978 1.00 35.43 456 GLY A CA 1
ATOM 3591 C C . GLY A 1 456 ? 67.183 67.408 47.299 1.00 36.27 456 GLY A C 1
ATOM 3592 O O . GLY A 1 456 ? 67.712 68.325 47.917 1.00 37.73 456 GLY A O 1
ATOM 3593 N N . THR A 1 457 ? 66.085 66.770 47.736 1.00 35.81 457 THR A N 1
ATOM 3594 C CA . THR A 1 457 ? 65.360 67.147 48.986 1.00 35.16 457 THR A CA 1
ATOM 3595 C C . THR A 1 457 ? 66.158 66.774 50.225 1.00 35.01 457 THR A C 1
ATOM 3596 O O . THR A 1 457 ? 66.648 65.631 50.334 1.00 34.28 457 THR A O 1
ATOM 3600 N N . LYS A 1 458 ? 66.281 67.736 51.143 1.00 34.74 458 LYS A N 1
ATOM 3601 C CA . LYS A 1 458 ? 66.948 67.571 52.452 1.00 34.50 458 LYS A CA 1
ATOM 3602 C C . LYS A 1 458 ? 66.104 66.769 53.465 1.00 33.77 458 LYS A C 1
ATOM 3603 O O . LYS A 1 458 ? 64.971 67.120 53.761 1.00 33.24 458 LYS A O 1
ATOM 3609 N N . VAL A 1 459 ? 66.652 65.681 53.982 1.00 33.24 459 VAL A N 1
ATOM 3610 C CA . VAL A 1 459 ? 65.926 64.857 54.913 1.00 33.04 459 VAL A CA 1
ATOM 3611 C C . VAL A 1 459 ? 66.598 64.996 56.263 1.00 33.83 459 VAL A C 1
ATOM 3612 O O . VAL A 1 459 ? 67.773 64.667 56.362 1.00 34.52 459 VAL A O 1
ATOM 3616 N N . PRO A 1 460 ? 65.876 65.458 57.312 1.00 34.72 460 PRO A N 1
ATOM 3617 C CA . PRO A 1 460 ? 66.568 65.544 58.624 1.00 34.87 460 PRO A CA 1
ATOM 3618 C C . PRO A 1 460 ? 66.731 64.200 59.336 1.00 34.08 460 PRO A C 1
ATOM 3619 O O . PRO A 1 460 ? 65.884 63.312 59.189 1.00 33.96 460 PRO A O 1
ATOM 3623 N N . ILE A 1 461 ? 67.828 64.091 60.087 1.00 33.12 461 ILE A N 1
ATOM 3624 C CA . ILE A 1 461 ? 68.129 62.992 60.986 1.00 32.90 461 ILE A CA 1
ATOM 3625 C C . ILE A 1 461 ? 68.360 63.587 62.377 1.00 34.07 461 ILE A C 1
ATOM 3626 O O . ILE A 1 461 ? 69.042 64.612 62.525 1.00 35.24 461 ILE A O 1
ATOM 3631 N N . SER A 1 462 ? 67.806 62.942 63.399 1.00 34.21 462 SER A N 1
ATOM 3632 C CA . SER A 1 462 ? 68.092 63.290 64.791 1.00 34.53 462 SER A CA 1
ATOM 3633 C C . SER A 1 462 ? 68.922 62.160 65.363 1.00 35.06 462 SER A C 1
ATOM 3634 O O . SER A 1 462 ? 68.557 60.967 65.245 1.00 34.76 462 SER A O 1
ATOM 3637 N N . LEU A 1 463 ? 70.030 62.505 66.005 1.00 35.67 463 LEU A N 1
ATOM 3638 C CA . LEU A 1 463 ? 70.829 61.426 66.552 1.00 35.86 463 LEU A CA 1
ATOM 3639 C C . LEU A 1 463 ? 71.305 61.775 67.951 1.00 36.57 463 LEU A C 1
ATOM 3640 O O . LEU A 1 463 ? 71.397 62.951 68.286 1.00 37.91 463 LEU A O 1
ATOM 3645 N N . VAL A 1 464 ? 71.539 60.758 68.772 1.00 36.68 464 VAL A N 1
ATOM 3646 C CA . VAL A 1 464 ? 72.088 60.933 70.109 1.00 37.34 464 VAL A CA 1
ATOM 3647 C C . VAL A 1 464 ? 73.177 59.864 70.390 1.00 38.19 464 VAL A C 1
ATOM 3648 O O . VAL A 1 464 ? 73.135 58.748 69.849 1.00 37.18 464 VAL A O 1
ATOM 3652 N N . TYR A 1 465 ? 74.149 60.219 71.222 1.00 39.83 465 TYR A N 1
ATOM 3653 C CA . TYR A 1 465 ? 75.169 59.279 71.696 1.00 41.02 465 TYR A CA 1
ATOM 3654 C C . TYR A 1 465 ? 75.787 59.694 73.031 1.00 42.25 465 TYR A C 1
ATOM 3655 O O . TYR A 1 465 ? 75.685 60.868 73.467 1.00 42.44 465 TYR A O 1
ATOM 3664 N N . ASP A 1 466 ? 76.453 58.723 73.655 1.00 42.92 466 ASP A N 1
ATOM 3665 C CA . ASP A 1 466 ? 77.230 58.972 74.858 1.00 44.40 466 ASP A CA 1
ATOM 3666 C C . ASP A 1 466 ? 78.499 59.743 74.520 1.00 45.29 466 ASP A C 1
ATOM 3667 O O . ASP A 1 466 ? 79.283 59.360 73.668 1.00 45.10 466 ASP A O 1
ATOM 3672 N N . THR A 1 467 ? 78.707 60.816 75.258 1.00 47.01 467 THR A N 1
ATOM 3673 C CA . THR A 1 467 ? 79.694 61.826 74.950 1.00 48.01 467 THR A CA 1
ATOM 3674 C C . THR A 1 467 ? 81.160 61.336 74.988 1.00 48.45 467 THR A C 1
ATOM 3675 O O . THR A 1 467 ? 82.055 62.007 74.505 1.00 48.36 467 THR A O 1
ATOM 3679 N N . SER A 1 468 ? 81.378 60.144 75.538 1.00 49.13 468 SER A N 1
ATOM 3680 C CA . SER A 1 468 ? 82.710 59.541 75.664 1.00 49.47 468 SER A CA 1
ATOM 3681 C C . SER A 1 468 ? 83.165 58.676 74.470 1.00 48.82 468 SER A C 1
ATOM 3682 O O . SER A 1 468 ? 84.289 58.161 74.482 1.00 49.11 468 SER A O 1
ATOM 3685 N N . ILE A 1 469 ? 82.310 58.477 73.462 1.00 47.50 469 ILE A N 1
ATOM 3686 C CA . ILE A 1 469 ? 82.735 57.715 72.275 1.00 46.69 469 ILE A CA 1
ATOM 3687 C C . ILE A 1 469 ? 83.728 58.495 71.405 1.00 47.06 469 ILE A C 1
ATOM 3688 O O . ILE A 1 469 ? 83.763 59.740 71.420 1.00 47.12 469 ILE A O 1
ATOM 3693 N N . ASP A 1 470 ? 84.568 57.765 70.678 1.00 47.19 470 ASP A N 1
ATOM 3694 C CA . ASP A 1 470 ? 85.572 58.406 69.834 1.00 47.75 470 ASP A CA 1
ATOM 3695 C C . ASP A 1 470 ? 84.935 58.821 68.506 1.00 46.96 470 ASP A C 1
ATOM 3696 O O . ASP A 1 470 ? 84.572 57.989 67.680 1.00 46.32 470 ASP A O 1
ATOM 3701 N N . LEU A 1 471 ? 84.782 60.119 68.310 1.00 47.38 471 LEU A N 1
ATOM 3702 C CA . LEU A 1 471 ? 84.152 60.625 67.111 1.00 46.60 471 LEU A CA 1
ATOM 3703 C C . LEU A 1 471 ? 85.145 60.751 65.950 1.00 47.14 471 LEU A C 1
ATOM 3704 O O . LEU A 1 471 ? 84.733 61.039 64.814 1.00 47.58 471 LEU A O 1
ATOM 3709 N N . LYS A 1 472 ? 86.438 60.554 66.219 1.00 47.46 472 LYS A N 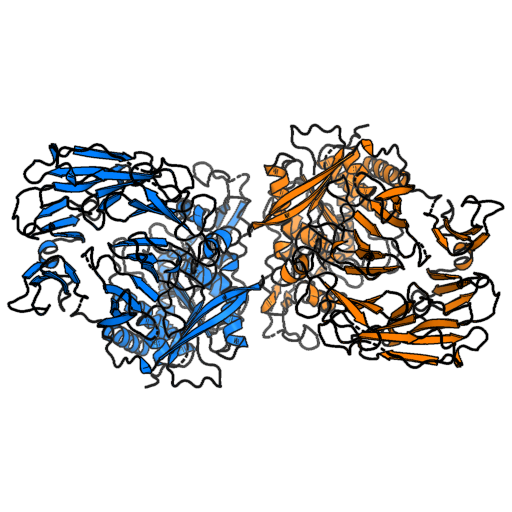1
ATOM 3710 C CA . LYS A 1 472 ? 87.455 60.522 65.153 1.00 47.86 472 LYS A CA 1
ATOM 3711 C C . LYS A 1 472 ? 87.430 59.208 64.348 1.00 47.02 472 LYS A C 1
ATOM 3712 O O . LYS A 1 472 ? 88.135 59.082 63.355 1.00 46.79 472 LYS A O 1
ATOM 3718 N N . LYS A 1 473 ? 86.656 58.223 64.795 1.00 46.61 473 LYS A N 1
ATOM 3719 C CA . LYS A 1 473 ? 86.425 57.020 63.986 1.00 47.07 473 LYS A CA 1
ATOM 3720 C C . LYS A 1 473 ? 84.929 56.669 63.845 1.00 45.34 473 LYS A C 1
ATOM 3721 O O . LYS A 1 473 ? 84.085 57.266 64.504 1.00 46.17 473 LYS A O 1
ATOM 3727 N N . PRO A 1 474 ? 84.578 55.757 62.933 1.00 44.06 474 PRO A N 1
ATOM 3728 C CA . PRO A 1 474 ? 83.124 55.481 62.857 1.00 42.35 474 PRO A CA 1
ATOM 3729 C C . PRO A 1 474 ? 82.700 54.510 63.934 1.00 41.72 474 PRO A C 1
ATOM 3730 O O . PRO A 1 474 ? 83.515 53.707 64.367 1.00 42.27 474 PRO A O 1
ATOM 3734 N N . ASN A 1 475 ? 81.433 54.587 64.336 1.00 40.22 475 ASN A N 1
ATOM 3735 C CA . ASN A 1 475 ? 80.912 53.846 65.465 1.00 40.29 475 ASN A CA 1
ATOM 3736 C C . ASN A 1 475 ? 79.620 53.093 65.165 1.00 38.96 475 ASN A C 1
ATOM 3737 O O . ASN A 1 475 ? 78.867 53.483 64.292 1.00 37.38 475 ASN A O 1
ATOM 3742 N N . PRO A 1 476 ? 79.358 52.021 65.920 1.00 38.73 476 PRO A N 1
ATOM 3743 C CA . PRO A 1 476 ? 78.149 51.272 65.727 1.00 37.91 476 PRO A CA 1
ATOM 3744 C C . PRO A 1 476 ? 76.906 52.159 65.838 1.00 37.74 476 PRO A C 1
ATOM 3745 O O . PRO A 1 476 ? 76.775 52.962 66.779 1.00 38.76 476 PRO A O 1
ATOM 3749 N N . THR A 1 477 ? 76.020 52.043 64.851 1.00 36.86 477 THR A N 1
ATOM 3750 C CA . THR A 1 477 ? 74.842 52.915 64.751 1.00 36.49 477 THR A CA 1
ATOM 3751 C C . THR A 1 477 ? 73.507 52.165 64.487 1.00 36.17 477 THR A C 1
ATOM 3752 O O . THR A 1 477 ? 73.474 51.103 63.829 1.00 36.22 477 THR A O 1
ATOM 3764 N N . LEU A 1 479 ? 69.675 53.044 63.081 1.00 32.80 479 LEU A N 1
ATOM 3765 C CA . LEU A 1 479 ? 68.855 53.993 62.338 1.00 32.33 479 LEU A CA 1
ATOM 3766 C C . LEU A 1 479 ? 67.419 53.518 62.322 1.00 32.29 479 LEU A C 1
ATOM 3767 O O . LEU A 1 479 ? 67.122 52.495 61.729 1.00 31.95 479 LEU A O 1
ATOM 3772 N N . TYR A 1 480 ? 66.557 54.273 62.983 1.00 33.09 480 TYR A N 1
ATOM 3773 C CA . TYR A 1 480 ? 65.137 53.979 63.083 1.00 34.75 480 TYR A CA 1
ATOM 3774 C C . TYR A 1 480 ? 64.305 54.799 62.076 1.00 34.93 480 TYR A C 1
ATOM 3775 O O . TYR A 1 480 ? 64.546 55.999 61.865 1.00 36.44 480 TYR A O 1
ATOM 3784 N N . GLY A 1 481 ? 63.301 54.171 61.484 1.00 35.17 481 GLY A N 1
ATOM 3785 C CA . GLY A 1 481 ? 62.377 54.867 60.572 1.00 34.25 481 GLY A CA 1
ATOM 3786 C C . GLY A 1 481 ? 60.966 54.314 60.682 1.00 34.80 481 GLY A C 1
ATOM 3787 O O . GLY A 1 481 ? 60.770 53.118 60.990 1.00 33.74 481 GLY A O 1
ATOM 3788 N N . TYR A 1 482 ? 59.986 55.206 60.479 1.00 35.08 482 TYR A N 1
ATOM 3789 C CA . TYR A 1 482 ? 58.597 54.836 60.322 1.00 34.78 482 TYR A CA 1
ATOM 3790 C C . TYR A 1 482 ? 58.180 54.888 58.795 1.00 36.41 482 TYR A C 1
ATOM 3791 O O . TYR A 1 482 ? 58.069 53.805 58.204 1.00 37.51 482 TYR A O 1
ATOM 3800 N N . GLY A 1 483 ? 57.935 55.990 58.071 1.00 36.85 483 GLY A N 1
ATOM 3801 C CA . GLY A 1 483 ? 57.046 57.067 58.330 1.00 37.12 483 GLY A CA 1
ATOM 3802 C C . GLY A 1 483 ? 55.933 56.838 57.272 1.00 36.98 483 GLY A C 1
ATOM 3803 O O . GLY A 1 483 ? 56.176 56.757 56.060 1.00 35.39 483 GLY A O 1
ATOM 3804 N N . SER A 1 484 ? 54.716 56.662 57.779 1.00 36.32 484 SER A N 1
ATOM 3805 C CA . SER A 1 484 ? 53.529 56.640 57.007 1.00 36.59 484 SER A CA 1
ATOM 3806 C C . SER A 1 484 ? 52.551 57.524 57.772 1.00 37.57 484 SER A C 1
ATOM 3807 O O . SER A 1 484 ? 52.848 58.006 58.871 1.00 38.06 484 SER A O 1
ATOM 3810 N N . TYR A 1 485 ? 51.381 57.734 57.186 1.00 37.93 485 TYR A N 1
ATOM 3811 C CA . TYR A 1 485 ? 50.273 58.408 57.845 1.00 38.50 485 TYR A CA 1
ATOM 3812 C C . TYR A 1 485 ? 50.615 59.783 58.369 1.00 38.02 485 TYR A C 1
ATOM 3813 O O . TYR A 1 485 ? 49.838 60.332 59.147 1.00 39.75 485 TYR A O 1
ATOM 3822 N N . GLY A 1 486 ? 51.752 60.333 57.973 1.00 36.51 486 GLY A N 1
ATOM 3823 C CA . GLY A 1 486 ? 52.171 61.642 58.464 1.00 35.83 486 GLY A CA 1
ATOM 3824 C C . GLY A 1 486 ? 52.500 61.738 59.951 1.00 36.17 486 GLY A C 1
ATOM 3825 O O . GLY A 1 486 ? 52.533 62.843 60.513 1.00 36.22 486 GLY A O 1
ATOM 3826 N N . ILE A 1 487 ? 52.731 60.586 60.587 1.00 35.81 487 ILE A N 1
ATOM 3827 C CA . ILE A 1 487 ? 53.260 60.510 61.925 1.00 36.55 487 ILE A CA 1
ATOM 3828 C C . ILE A 1 487 ? 54.648 61.187 61.953 1.00 37.19 487 ILE A C 1
ATOM 3829 O O . ILE A 1 487 ? 55.432 61.060 60.999 1.00 36.71 487 ILE A O 1
ATOM 3834 N N . CYS A 1 488 ? 54.932 61.918 63.034 1.00 37.79 488 CYS A N 1
ATOM 3835 C CA . CYS A 1 488 ? 56.268 62.387 63.327 1.00 38.64 488 CYS A CA 1
ATOM 3836 C C . CYS A 1 488 ? 56.903 61.460 64.354 1.00 38.86 488 CYS A C 1
ATOM 3837 O O . CYS A 1 488 ? 56.287 61.141 65.365 1.00 39.80 488 CYS A O 1
ATOM 3840 N N . ILE A 1 489 ? 58.122 61.003 64.097 1.00 38.55 489 ILE A N 1
ATOM 3841 C CA . ILE A 1 489 ? 58.847 60.262 65.103 1.00 38.52 489 ILE A CA 1
ATOM 3842 C C . ILE A 1 489 ? 59.711 61.293 65.835 1.00 39.04 489 ILE A C 1
ATOM 3843 O O . ILE A 1 489 ? 60.793 61.672 65.365 1.00 39.45 489 ILE A O 1
ATOM 3848 N N . GLU A 1 490 ? 59.222 61.767 66.978 1.00 38.71 490 GLU A N 1
ATOM 3849 C CA . GLU A 1 490 ? 59.847 62.896 67.635 1.00 38.51 490 GLU A CA 1
ATOM 3850 C C . GLU A 1 490 ? 61.224 62.610 68.239 1.00 38.26 490 GLU A C 1
ATOM 3851 O O . GLU A 1 490 ? 61.430 61.572 68.853 1.00 37.75 490 GLU A O 1
ATOM 3857 N N . PRO A 1 491 ? 62.168 63.549 68.079 1.00 38.27 491 PRO A N 1
ATOM 3858 C CA . PRO A 1 491 ? 63.421 63.415 68.857 1.00 38.42 491 PRO A CA 1
ATOM 3859 C C . PRO A 1 491 ? 63.217 63.759 70.346 1.00 39.41 491 PRO A C 1
ATOM 3860 O O . PRO A 1 491 ? 63.991 64.505 70.896 1.00 41.12 491 PRO A O 1
ATOM 3864 N N . GLU A 1 492 ? 62.160 63.234 70.966 1.00 40.48 492 GLU A N 1
ATOM 3865 C CA . GLU A 1 492 ? 61.884 63.353 72.410 1.00 41.13 492 GLU A CA 1
ATOM 3866 C C . GLU A 1 492 ? 62.712 62.335 73.211 1.00 40.76 492 GLU A C 1
ATOM 3867 O O . GLU A 1 492 ? 63.358 61.458 72.634 1.00 39.59 492 GLU A O 1
ATOM 3873 N N . PHE A 1 493 ? 62.685 62.439 74.536 1.00 40.84 493 PHE A N 1
ATOM 3874 C CA . PHE A 1 493 ? 63.402 61.470 75.328 1.00 41.30 493 PHE A CA 1
ATOM 3875 C C . PHE A 1 493 ? 62.700 60.105 75.265 1.00 41.29 493 PHE A C 1
ATOM 3876 O O . PHE A 1 493 ? 61.465 60.037 75.220 1.00 40.85 493 PHE A O 1
ATOM 3884 N N . ASN A 1 494 ? 63.495 59.036 75.271 1.00 40.91 494 ASN A N 1
ATOM 3885 C CA . ASN A 1 494 ? 62.972 57.682 75.180 1.00 41.21 494 ASN A CA 1
ATOM 3886 C C . ASN A 1 494 ? 63.971 56.706 75.771 1.00 41.95 494 ASN A C 1
ATOM 3887 O O . ASN A 1 494 ? 64.984 56.360 75.129 1.00 41.93 494 ASN A O 1
ATOM 3892 N N . SER A 1 495 ? 63.681 56.253 76.994 1.00 42.79 495 SER A N 1
ATOM 3893 C CA . SER A 1 495 ? 64.623 55.476 77.784 1.00 43.15 495 SER A CA 1
ATOM 3894 C C . SER A 1 495 ? 64.887 54.131 77.136 1.00 43.13 495 SER A C 1
ATOM 3895 O O . SER A 1 495 ? 65.843 53.435 77.466 1.00 43.25 495 SER A O 1
ATOM 3898 N N . ARG A 1 496 ? 64.042 53.781 76.187 1.00 43.52 496 ARG A N 1
ATOM 3899 C CA . ARG A 1 496 ? 64.171 52.503 75.508 1.00 44.93 496 ARG A CA 1
ATOM 3900 C C . ARG A 1 496 ? 65.408 52.376 74.579 1.00 44.12 496 ARG A C 1
ATOM 3901 O O . ARG A 1 496 ? 65.794 51.249 74.248 1.00 44.44 496 ARG A O 1
ATOM 3909 N N . PHE A 1 497 ? 66.023 53.502 74.180 1.00 43.02 497 PHE A N 1
ATOM 3910 C CA . PHE A 1 497 ? 67.271 53.455 73.394 1.00 41.81 497 PHE A CA 1
ATOM 3911 C C . PHE A 1 497 ? 68.527 53.447 74.252 1.00 42.41 497 PHE A C 1
ATOM 3912 O O . PHE A 1 497 ? 69.669 53.250 73.750 1.00 43.70 497 PHE A O 1
ATOM 3920 N N . LEU A 1 498 ? 68.337 53.652 75.542 1.00 41.64 498 LEU A N 1
ATOM 3921 C CA . LEU A 1 498 ? 69.467 53.674 76.436 1.00 41.80 498 LEU A CA 1
ATOM 3922 C C . LEU A 1 498 ? 70.340 52.388 76.366 1.00 41.78 498 LEU A C 1
ATOM 3923 O O . LEU A 1 498 ? 71.568 52.484 76.332 1.00 40.80 498 LEU A O 1
ATOM 3928 N N . PRO A 1 499 ? 69.714 51.189 76.311 1.00 41.92 499 PRO A N 1
ATOM 3929 C CA . PRO A 1 499 ? 70.595 50.022 76.222 1.00 42.34 499 PRO A CA 1
ATOM 3930 C C . PRO A 1 499 ? 71.560 50.022 75.021 1.00 41.62 499 PRO A C 1
ATOM 3931 O O . PRO A 1 499 ? 72.636 49.467 75.158 1.00 41.72 499 PRO A O 1
ATOM 3935 N N . TYR A 1 500 ? 71.176 50.641 73.897 1.00 40.65 500 TYR A N 1
ATOM 3936 C CA . TYR A 1 500 ? 72.069 50.903 72.750 1.00 40.65 500 TYR A CA 1
ATOM 3937 C C . TYR A 1 500 ? 73.133 51.985 73.060 1.00 41.21 500 TYR A C 1
ATOM 3938 O O . TYR A 1 500 ? 74.354 51.745 73.050 1.00 41.44 500 TYR A O 1
ATOM 3947 N N . VAL A 1 501 ? 72.641 53.193 73.324 1.00 41.49 501 VAL A N 1
ATOM 3948 C CA . VAL A 1 501 ? 73.478 54.353 73.592 1.00 41.75 501 VAL A CA 1
ATOM 3949 C C . VAL A 1 501 ? 74.486 54.115 74.743 1.00 42.91 501 VAL A C 1
ATOM 3950 O O . VAL A 1 501 ? 75.648 54.566 74.670 1.00 43.22 501 VAL A O 1
ATOM 3954 N N . ASP A 1 502 ? 74.052 53.390 75.782 1.00 43.18 502 ASP A N 1
ATOM 3955 C CA . ASP A 1 502 ? 74.929 53.066 76.905 1.00 44.40 502 ASP A CA 1
ATOM 3956 C C . ASP A 1 502 ? 75.984 52.010 76.604 1.00 44.43 502 ASP A C 1
ATOM 3957 O O . ASP A 1 502 ? 76.845 51.731 77.455 1.00 46.02 502 ASP A O 1
ATOM 3962 N N . ARG A 1 503 ? 75.932 51.426 75.409 1.00 42.98 503 ARG A N 1
ATOM 3963 C CA . ARG A 1 503 ? 76.972 50.490 74.990 1.00 42.50 503 ARG A CA 1
ATOM 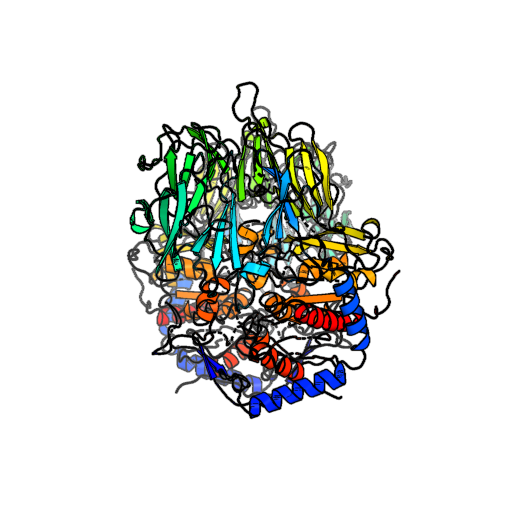3964 C C . ARG A 1 503 ? 77.824 51.030 73.831 1.00 42.30 503 ARG A C 1
ATOM 3965 O O . ARG A 1 503 ? 78.422 50.260 73.081 1.00 42.83 503 ARG A O 1
ATOM 3973 N N . GLY A 1 504 ? 77.886 52.350 73.673 1.00 41.74 504 GLY A N 1
ATOM 3974 C CA . GLY A 1 504 ? 78.705 52.941 72.609 1.00 41.14 504 GLY A CA 1
ATOM 3975 C C . GLY A 1 504 ? 78.023 53.183 71.249 1.00 40.36 504 GLY A C 1
ATOM 3976 O O . GLY A 1 504 ? 78.665 53.664 70.295 1.00 39.07 504 GLY A O 1
ATOM 3985 N N . ILE A 1 506 ? 75.642 54.955 68.368 1.00 38.93 506 ILE A N 1
ATOM 3986 C CA . ILE A 1 506 ? 74.901 56.179 68.007 1.00 38.48 506 ILE A CA 1
ATOM 3987 C C . ILE A 1 506 ? 73.480 55.732 67.730 1.00 38.00 506 ILE A C 1
ATOM 3988 O O . ILE A 1 506 ? 73.291 54.747 67.016 1.00 38.42 506 ILE A O 1
ATOM 3993 N N . TYR A 1 507 ? 72.497 56.380 68.360 1.00 37.89 507 TYR A N 1
ATOM 3994 C CA . TYR A 1 507 ? 71.098 56.106 68.051 1.00 37.03 507 TYR A CA 1
ATOM 3995 C C . TYR A 1 507 ? 70.451 57.260 67.270 1.00 36.77 507 TYR A C 1
ATOM 3996 O O . TYR A 1 507 ? 70.378 58.388 67.775 1.00 36.80 507 TYR A O 1
ATOM 4005 N N . ALA A 1 508 ? 69.945 56.929 66.069 1.00 35.97 508 ALA A N 1
ATOM 4006 C CA . ALA A 1 508 ? 69.501 57.884 65.043 1.00 34.61 508 ALA A CA 1
ATOM 4007 C C . ALA A 1 508 ? 68.104 57.606 64.521 1.00 34.30 508 ALA A C 1
ATOM 4008 O O . ALA A 1 508 ? 67.733 56.458 64.256 1.00 34.13 508 ALA A O 1
ATOM 4010 N N . ILE A 1 509 ? 67.344 58.681 64.335 1.00 34.18 509 ILE A N 1
ATOM 4011 C CA . ILE A 1 509 ? 66.054 58.629 63.660 1.00 32.96 509 ILE A CA 1
ATOM 4012 C C . ILE A 1 509 ? 66.162 59.262 62.270 1.00 33.43 509 ILE A C 1
ATOM 4013 O O . ILE A 1 509 ? 66.634 60.402 62.149 1.00 34.38 509 ILE A O 1
ATOM 4018 N N . ALA A 1 510 ? 65.725 58.538 61.228 1.00 32.85 510 ALA A N 1
ATOM 4019 C CA . ALA A 1 510 ? 65.575 59.111 59.881 1.00 32.27 510 ALA A CA 1
ATOM 4020 C C . ALA A 1 510 ? 64.160 59.658 59.629 1.00 32.83 510 ALA A C 1
ATOM 4021 O O . ALA A 1 510 ? 63.192 58.910 59.571 1.00 32.93 510 ALA A O 1
ATOM 4023 N N . HIS A 1 511 ? 64.033 60.970 59.486 1.00 33.22 511 HIS A N 1
ATOM 4024 C CA . HIS A 1 511 ? 62.711 61.577 59.360 1.00 33.28 511 HIS A CA 1
ATOM 4025 C C . HIS A 1 511 ? 62.263 61.642 57.907 1.00 32.96 511 HIS A C 1
ATOM 4026 O O . HIS A 1 511 ? 62.205 62.723 57.294 1.00 33.90 511 HIS A O 1
ATOM 4033 N N . VAL A 1 512 ? 61.903 60.488 57.366 1.00 31.88 512 VAL A N 1
ATOM 4034 C CA . VAL A 1 512 ? 61.751 60.340 55.936 1.00 30.46 512 VAL A CA 1
ATOM 4035 C C . VAL A 1 512 ? 60.376 60.816 55.504 1.00 31.96 512 VAL A C 1
ATOM 4036 O O . VAL A 1 512 ? 59.469 60.905 56.339 1.00 32.75 512 VAL A O 1
ATOM 4040 N N . ARG A 1 513 ? 60.204 61.110 54.220 1.00 32.15 513 ARG A N 1
ATOM 4041 C CA . ARG A 1 513 ? 58.886 61.461 53.704 1.00 33.07 513 ARG A CA 1
ATOM 4042 C C . ARG A 1 513 ? 57.912 60.305 53.891 1.00 33.14 513 ARG A C 1
ATOM 4043 O O . ARG A 1 513 ? 58.312 59.114 53.904 1.00 32.34 513 ARG A O 1
ATOM 4051 N N . GLY A 1 514 ? 56.641 60.658 54.043 1.00 32.95 514 GLY A N 1
ATOM 4052 C CA . GLY A 1 514 ? 55.655 59.707 54.557 1.00 33.08 514 GLY A CA 1
ATOM 4053 C C . GLY A 1 514 ? 55.296 60.049 56.005 1.00 33.31 514 GLY A C 1
ATOM 4054 O O . GLY A 1 514 ? 54.138 59.894 56.438 1.00 33.42 514 GLY A O 1
ATOM 4055 N N . GLY A 1 515 ? 56.301 60.508 56.759 1.00 32.69 515 GLY A N 1
ATOM 4056 C CA . GLY A 1 515 ? 56.063 61.091 58.064 1.00 31.99 515 GLY A CA 1
ATOM 4057 C C . GLY A 1 515 ? 55.550 62.494 57.888 1.00 31.83 515 GLY A C 1
ATOM 4058 O O . GLY A 1 515 ? 55.310 62.953 56.755 1.00 30.97 515 GLY A O 1
ATOM 4059 N N . GLY A 1 516 ? 55.395 63.190 59.006 1.00 31.78 516 GLY A N 1
ATOM 4060 C CA . GLY A 1 516 ? 54.875 64.540 58.965 1.00 32.35 516 GLY A CA 1
ATOM 4061 C C . GLY A 1 516 ? 55.818 65.640 59.433 1.00 33.57 516 GLY A C 1
ATOM 4062 O O . GLY A 1 516 ? 55.398 66.785 59.521 1.00 34.93 516 GLY A O 1
ATOM 4063 N N . GLU A 1 517 ? 57.083 65.314 59.712 1.00 33.08 517 GLU A N 1
ATOM 4064 C CA . GLU A 1 517 ? 58.006 66.246 60.349 1.00 33.45 517 GLU A CA 1
ATOM 4065 C C . GLU A 1 517 ? 58.210 67.610 59.679 1.00 34.23 517 GLU A C 1
ATOM 4066 O O . GLU A 1 517 ? 58.427 68.587 60.385 1.00 34.18 517 GLU A O 1
ATOM 4080 N N . GLY A 1 519 ? 55.986 69.060 57.806 1.00 38.71 519 GLY A N 1
ATOM 4081 C CA . GLY A 1 519 ? 54.712 69.675 57.672 1.00 40.68 519 GLY A CA 1
ATOM 4082 C C . GLY A 1 519 ? 53.806 68.924 56.743 1.00 42.08 519 GLY A C 1
ATOM 4083 O O . GLY A 1 519 ? 54.016 67.763 56.432 1.00 40.46 519 GLY A O 1
ATOM 4084 N N . ARG A 1 520 ? 52.791 69.660 56.315 1.00 45.13 520 ARG A N 1
ATOM 4085 C CA . ARG A 1 520 ? 51.702 69.242 55.454 1.00 47.14 520 ARG A CA 1
ATOM 4086 C C . ARG A 1 520 ? 52.105 68.275 54.325 1.00 46.37 520 ARG A C 1
ATOM 4087 O O . ARG A 1 520 ? 51.696 67.069 54.287 1.00 46.08 520 ARG A O 1
ATOM 4095 N N . THR A 1 521 ? 52.958 68.790 53.444 1.00 45.54 521 THR A N 1
ATOM 4096 C CA . THR A 1 521 ? 53.270 68.076 52.225 1.00 44.07 521 THR A CA 1
ATOM 4097 C C . THR A 1 521 ? 54.351 67.012 52.363 1.00 42.45 521 THR A C 1
ATOM 4098 O O . THR A 1 521 ? 54.697 66.385 51.366 1.00 43.16 521 THR A O 1
ATOM 4102 N N . TRP A 1 522 ? 54.895 66.806 53.562 1.00 40.55 522 TRP A N 1
ATOM 4103 C CA . TRP A 1 522 ? 55.942 65.798 53.765 1.00 37.90 522 TRP A CA 1
ATOM 4104 C C . TRP A 1 522 ? 55.362 64.388 53.632 1.00 36.93 522 TRP A C 1
ATOM 4105 O O . TRP A 1 522 ? 56.053 63.448 53.253 1.00 35.64 522 TRP A O 1
ATOM 4116 N N . TYR A 1 523 ? 54.095 64.265 54.020 1.00 36.95 523 TYR A N 1
ATOM 4117 C CA . TYR A 1 523 ? 53.306 63.053 53.911 1.00 36.69 523 TYR A CA 1
ATOM 4118 C C . TYR A 1 523 ? 52.467 63.018 52.629 1.00 37.95 523 TYR A C 1
ATOM 4119 O O . TYR A 1 523 ? 52.666 62.146 51.774 1.00 37.52 523 TYR A O 1
ATOM 4128 N N . GLU A 1 524 ? 51.556 63.978 52.488 1.00 40.31 524 GLU A N 1
ATOM 4129 C CA . GLU A 1 524 ? 50.560 63.926 51.433 1.00 42.59 524 GLU A CA 1
ATOM 4130 C C . GLU A 1 524 ? 51.080 64.071 50.004 1.00 42.67 524 GLU A C 1
ATOM 4131 O O . GLU A 1 524 ? 50.589 63.368 49.115 1.00 42.98 524 GLU A O 1
ATOM 4137 N N . VAL A 1 525 ? 52.076 64.921 49.741 1.00 41.95 525 VAL A N 1
ATOM 4138 C CA . VAL A 1 525 ? 52.716 64.745 48.434 1.00 40.67 525 VAL A CA 1
ATOM 4139 C C . VAL A 1 525 ? 54.029 63.967 48.526 1.00 39.69 525 VAL A C 1
ATOM 4140 O O . VAL A 1 525 ? 54.437 63.324 47.567 1.00 38.37 525 VAL A O 1
ATOM 4144 N N . GLY A 1 526 ? 54.650 64.014 49.706 1.00 39.22 526 GLY A N 1
ATOM 4145 C CA . GLY A 1 526 ? 56.004 63.531 49.904 1.00 38.18 526 GLY A CA 1
ATOM 4146 C C . GLY A 1 526 ? 56.152 62.027 49.891 1.00 37.22 526 GLY A C 1
ATOM 4147 O O . GLY A 1 526 ? 57.122 61.539 49.365 1.00 37.35 526 GLY A O 1
ATOM 4148 N N . GLY A 1 527 ? 55.200 61.281 50.450 1.00 36.63 527 GLY A N 1
ATOM 4149 C CA . GLY A 1 527 ? 55.337 59.816 50.496 1.00 35.34 527 GLY A CA 1
ATOM 4150 C C . GLY A 1 527 ? 54.043 59.070 50.770 1.00 35.13 527 GLY A C 1
ATOM 4151 O O . GLY A 1 527 ? 53.806 58.537 51.858 1.00 35.07 527 GLY A O 1
ATOM 4152 N N . LYS A 1 528 ? 53.227 58.982 49.739 1.00 34.89 528 LYS A N 1
ATOM 4153 C CA . LYS A 1 528 ? 51.882 58.463 49.842 1.00 34.96 528 LYS A CA 1
ATOM 4154 C C . LYS A 1 528 ? 51.469 58.116 48.406 1.00 34.52 528 LYS A C 1
ATOM 4155 O O . LYS A 1 528 ? 51.930 58.772 47.465 1.00 33.44 528 LYS A O 1
ATOM 4161 N N . TYR A 1 529 ? 50.626 57.088 48.245 1.00 34.50 529 TYR A N 1
ATOM 4162 C CA . TYR A 1 529 ? 50.151 56.686 46.915 1.00 34.21 529 TYR A CA 1
ATOM 4163 C C . TYR A 1 529 ? 51.356 56.536 45.970 1.00 34.39 529 TYR A C 1
ATOM 4164 O O . TYR A 1 529 ? 52.276 55.788 46.263 1.00 34.53 529 TYR A O 1
ATOM 4173 N N . LEU A 1 530 ? 51.389 57.301 44.874 1.00 34.80 530 LEU A N 1
ATOM 4174 C CA . LEU A 1 530 ? 52.405 57.118 43.838 1.00 33.61 530 LEU A CA 1
ATOM 4175 C C . LEU A 1 530 ? 53.715 57.907 44.101 1.00 33.92 530 LEU A C 1
ATOM 4176 O O . LEU A 1 530 ? 54.554 58.081 43.175 1.00 33.26 530 LEU A O 1
ATOM 4181 N N . THR A 1 531 ? 53.896 58.369 45.343 1.00 32.00 531 THR A N 1
ATOM 4182 C CA . THR A 1 531 ? 55.189 58.933 45.733 1.00 31.60 531 THR A CA 1
ATOM 4183 C C . THR A 1 531 ? 55.752 58.164 46.926 1.00 32.17 531 THR A C 1
ATOM 4184 O O . THR A 1 531 ? 56.776 58.557 47.514 1.00 32.24 531 THR A O 1
ATOM 4188 N N . LYS A 1 532 ? 55.075 57.075 47.289 1.00 31.93 532 LYS A N 1
ATOM 4189 C CA . LYS A 1 532 ? 55.464 56.328 48.465 1.00 32.03 532 LYS A CA 1
ATOM 4190 C C . LYS A 1 532 ? 56.923 55.859 48.373 1.00 31.54 532 LYS A C 1
ATOM 4191 O O . LYS A 1 532 ? 57.591 55.714 49.390 1.00 31.94 532 LYS A O 1
ATOM 4197 N N . ARG A 1 533 ? 57.429 55.641 47.170 1.00 30.72 533 ARG A N 1
ATOM 4198 C CA . ARG A 1 533 ? 58.788 55.127 47.069 1.00 30.30 533 ARG A CA 1
ATOM 4199 C C . ARG A 1 533 ? 59.786 56.061 47.782 1.00 30.29 533 ARG A C 1
ATOM 4200 O O . ARG A 1 533 ? 60.843 55.617 48.214 1.00 29.71 533 ARG A O 1
ATOM 4208 N N . ASN A 1 534 ? 59.422 57.334 47.952 1.00 30.84 534 ASN A N 1
ATOM 4209 C CA . ASN A 1 534 ? 60.306 58.312 48.611 1.00 31.64 534 ASN A CA 1
ATOM 4210 C C . ASN A 1 534 ? 60.671 57.908 50.040 1.00 31.87 534 ASN A C 1
ATOM 4211 O O . ASN A 1 534 ? 61.757 58.262 50.526 1.00 31.77 534 ASN A O 1
ATOM 4216 N N . THR A 1 535 ? 59.766 57.199 50.720 1.00 31.68 535 THR A N 1
ATOM 4217 C CA . THR A 1 535 ? 60.024 56.740 52.092 1.00 31.68 535 THR A CA 1
ATOM 4218 C C . THR A 1 535 ? 61.315 55.925 52.168 1.00 32.55 535 THR A C 1
ATOM 4219 O O . THR A 1 535 ? 62.124 56.071 53.106 1.00 32.90 535 THR A O 1
ATOM 4223 N N . PHE A 1 536 ? 61.500 55.056 51.178 1.00 32.48 536 PHE A N 1
ATOM 4224 C CA . PHE A 1 536 ? 62.570 54.088 51.213 1.00 32.75 536 PHE A CA 1
ATOM 4225 C C . PHE A 1 536 ? 63.837 54.743 50.687 1.00 33.86 536 PHE A C 1
ATOM 4226 O O . PHE A 1 536 ? 64.898 54.519 51.257 1.00 34.60 536 PHE A O 1
ATOM 4242 N N . ASP A 1 538 ? 64.546 57.916 50.741 1.00 35.02 538 ASP A N 1
ATOM 4243 C CA . ASP A 1 538 ? 65.000 58.862 51.771 1.00 35.26 538 ASP A CA 1
ATOM 4244 C C . ASP A 1 538 ? 65.789 58.099 52.857 1.00 35.11 538 ASP A C 1
ATOM 4245 O O . ASP A 1 538 ? 66.832 58.563 53.340 1.00 35.60 538 ASP A O 1
ATOM 4250 N N . PHE A 1 539 ? 65.288 56.942 53.264 1.00 34.18 539 PHE A N 1
ATOM 4251 C CA . PHE A 1 539 ? 65.922 56.228 54.371 1.00 33.92 539 PHE A CA 1
ATOM 4252 C C . PHE A 1 539 ? 67.346 55.843 53.994 1.00 33.95 539 PHE A C 1
ATOM 4253 O O . PHE A 1 539 ? 68.295 56.015 54.778 1.00 34.60 539 PHE A O 1
ATOM 4261 N N . ILE A 1 540 ? 67.483 55.332 52.773 1.00 33.16 540 ILE A N 1
ATOM 4262 C CA . ILE A 1 540 ? 68.770 54.926 52.209 1.00 31.54 540 ILE A CA 1
ATOM 4263 C C . ILE A 1 540 ? 69.742 56.111 52.136 1.00 31.81 540 ILE A C 1
ATOM 4264 O O . ILE A 1 540 ? 70.937 55.999 52.525 1.00 31.70 540 ILE A O 1
ATOM 4269 N N . ALA A 1 541 ? 69.222 57.230 51.637 1.00 30.85 541 ALA A N 1
ATOM 4270 C CA . ALA A 1 541 ? 69.955 58.499 51.644 1.00 32.16 541 ALA A CA 1
ATOM 4271 C C . ALA A 1 541 ? 70.418 58.868 53.065 1.00 33.17 541 ALA A C 1
ATOM 4272 O O . ALA A 1 541 ? 71.534 59.409 53.213 1.00 34.58 541 ALA A O 1
ATOM 4274 N N . CYS A 1 542 ? 69.618 58.560 54.099 1.00 32.21 542 CYS A N 1
ATOM 4275 C CA . CYS A 1 542 ? 70.081 58.822 55.458 1.00 32.22 542 CYS A CA 1
ATOM 4276 C C . CYS A 1 542 ? 71.262 57.901 55.838 1.00 32.64 542 CYS A C 1
ATOM 4277 O O . CYS A 1 542 ? 72.295 58.355 56.346 1.00 32.50 542 CYS A O 1
ATOM 4280 N N . ALA A 1 543 ? 71.149 56.626 55.512 1.00 32.65 543 ALA A N 1
ATOM 4281 C CA . ALA A 1 543 ? 72.200 55.699 55.827 1.00 33.48 543 ALA A CA 1
ATOM 4282 C C . ALA A 1 543 ? 73.493 56.126 55.123 1.00 35.28 543 ALA A C 1
ATOM 4283 O O . ALA A 1 543 ? 74.562 56.190 55.750 1.00 35.87 543 ALA A O 1
ATOM 4285 N N . GLU A 1 544 ? 73.395 56.501 53.851 1.00 36.45 544 GLU A N 1
ATOM 4286 C CA . GLU A 1 544 ? 74.569 56.926 53.113 1.00 37.78 544 GLU A CA 1
ATOM 4287 C C . GLU A 1 544 ? 75.198 58.185 53.653 1.00 38.27 544 GLU A C 1
ATOM 4288 O O . GLU A 1 544 ? 76.437 58.294 53.684 1.00 38.94 544 GLU A O 1
ATOM 4294 N N . HIS A 1 545 ? 74.368 59.128 54.106 1.00 37.81 545 HIS A N 1
ATOM 4295 C CA . HIS A 1 545 ? 74.910 60.321 54.740 1.00 38.14 545 HIS A CA 1
ATOM 4296 C C . HIS A 1 545 ? 75.698 59.994 56.027 1.00 38.80 545 HIS A C 1
ATOM 4297 O O . HIS A 1 545 ? 76.835 60.479 56.225 1.00 39.80 545 HIS A O 1
ATOM 4304 N N . LEU A 1 546 ? 75.087 59.203 56.905 1.00 37.52 546 LEU A N 1
ATOM 4305 C CA . LEU A 1 546 ? 75.781 58.742 58.088 1.00 37.34 546 LEU A CA 1
ATOM 4306 C C . LEU A 1 546 ? 77.094 58.032 57.777 1.00 37.45 546 LEU A C 1
ATOM 4307 O O . LEU A 1 546 ? 77.968 57.986 58.624 1.00 38.00 546 LEU A O 1
ATOM 4312 N N . ILE A 1 547 ? 77.211 57.459 56.576 1.00 36.94 547 ILE A N 1
ATOM 4313 C CA . ILE A 1 547 ? 78.407 56.725 56.208 1.00 36.44 547 ILE A CA 1
ATOM 4314 C C . ILE A 1 547 ? 79.434 57.686 55.606 1.00 37.57 547 ILE A C 1
ATOM 4315 O O . ILE A 1 547 ? 80.584 57.677 56.005 1.00 37.96 547 ILE A O 1
ATOM 4320 N N . SER A 1 548 ? 79.004 58.530 54.675 1.00 37.72 548 SER A N 1
ATOM 4321 C CA . SER A 1 548 ? 79.910 59.455 54.012 1.00 39.01 548 SER A CA 1
ATOM 4322 C C . SER A 1 548 ? 80.409 60.552 54.943 1.00 39.59 548 SER A C 1
ATOM 4323 O O . SER A 1 548 ? 81.443 61.175 54.658 1.00 40.61 548 SER A O 1
ATOM 4326 N N . SER A 1 549 ? 79.705 60.798 56.046 1.00 38.79 549 SER A N 1
ATOM 4327 C CA . SER A 1 549 ? 80.215 61.790 56.976 1.00 39.62 549 SER A CA 1
ATOM 4328 C C . SER A 1 549 ? 81.156 61.234 58.080 1.00 39.87 549 SER A C 1
ATOM 4329 O O . SER A 1 549 ? 81.645 61.994 58.900 1.00 39.63 549 SER A O 1
ATOM 4332 N N . GLY A 1 550 ? 81.395 59.918 58.088 1.00 40.17 550 GLY A N 1
ATOM 4333 C CA . GLY A 1 550 ? 82.303 59.284 59.044 1.00 41.01 550 GLY A CA 1
ATOM 4334 C C . GLY A 1 550 ? 81.673 58.742 60.335 1.00 41.70 550 GLY A C 1
ATOM 4335 O O . GLY A 1 550 ? 82.383 58.163 61.168 1.00 42.48 550 GLY A O 1
ATOM 4336 N N . LEU A 1 551 ? 80.359 58.904 60.513 1.00 40.53 551 LEU A N 1
ATOM 4337 C CA . LEU A 1 551 ? 79.714 58.449 61.732 1.00 40.86 551 LEU A CA 1
ATOM 4338 C C . LEU A 1 551 ? 79.661 56.932 61.842 1.00 41.28 551 LEU A C 1
ATOM 4339 O O . LEU A 1 551 ? 79.926 56.400 62.937 1.00 42.18 551 LEU A O 1
ATOM 4344 N N . THR A 1 552 ? 79.318 56.237 60.748 1.00 40.04 552 THR A N 1
ATOM 4345 C CA . THR A 1 552 ? 79.423 54.787 60.727 1.00 39.94 552 THR A CA 1
ATOM 4346 C C . THR A 1 552 ? 79.975 54.324 59.442 1.00 40.27 552 THR A C 1
ATOM 4347 O O . THR A 1 552 ? 80.440 55.107 58.641 1.00 41.36 552 THR A O 1
ATOM 4351 N N . THR A 1 553 ? 79.867 53.009 59.276 1.00 40.24 553 THR A N 1
ATOM 4352 C CA . THR A 1 553 ? 80.156 52.268 58.076 1.00 39.75 553 THR A CA 1
ATOM 4353 C C . THR A 1 553 ? 79.073 51.148 58.047 1.00 39.74 553 THR A C 1
ATOM 4354 O O . THR A 1 553 ? 78.456 50.859 59.070 1.00 38.85 553 THR A O 1
ATOM 4358 N N . PRO A 1 554 ? 78.858 50.523 56.876 1.00 39.92 554 PRO A N 1
ATOM 4359 C CA . PRO A 1 554 ? 77.918 49.412 56.702 1.00 39.81 554 PRO A CA 1
ATOM 4360 C C . PRO A 1 554 ? 78.184 48.257 57.666 1.00 39.63 554 PRO A C 1
ATOM 4361 O O . PRO A 1 554 ? 77.238 47.639 58.175 1.00 39.12 554 PRO A O 1
ATOM 4365 N N . ALA A 1 555 ? 79.454 47.962 57.916 1.00 39.02 555 ALA A N 1
ATOM 4366 C CA . ALA A 1 555 ? 79.772 46.870 58.828 1.00 39.11 555 ALA A CA 1
ATOM 4367 C C . ALA A 1 555 ? 79.219 47.144 60.219 1.00 39.02 555 ALA A C 1
ATOM 4368 O O . ALA A 1 555 ? 78.904 46.195 60.952 1.00 39.10 555 ALA A O 1
ATOM 4370 N N . GLN A 1 556 ? 79.114 48.426 60.586 1.00 38.08 556 GLN A N 1
ATOM 4371 C CA . GLN A 1 556 ? 78.681 48.764 61.925 1.00 38.40 556 GLN A CA 1
ATOM 4372 C C . GLN A 1 556 ? 77.256 49.407 62.037 1.00 37.59 556 GLN A C 1
ATOM 4373 O O . GLN A 1 556 ? 76.853 49.909 63.107 1.00 36.98 556 GLN A O 1
ATOM 4379 N N . LEU A 1 557 ? 76.454 49.248 60.975 1.00 36.27 557 LEU A N 1
ATOM 4380 C CA . LEU A 1 557 ? 75.142 49.884 60.919 1.00 36.07 557 LEU A CA 1
ATOM 4381 C C . LEU A 1 557 ? 73.943 48.934 61.022 1.00 36.01 557 LEU A C 1
ATOM 4382 O O . LEU A 1 557 ? 73.924 47.835 60.458 1.00 35.89 557 LEU A O 1
ATOM 4387 N N . SER A 1 558 ? 72.928 49.384 61.747 1.00 36.31 558 SER A N 1
ATOM 4388 C CA . SER A 1 558 ? 71.701 48.602 61.933 1.00 35.68 558 SER A CA 1
ATOM 4389 C C . SER A 1 558 ? 70.498 49.471 61.661 1.00 35.61 558 SER A C 1
ATOM 4390 O O . SER A 1 558 ? 70.575 50.700 61.742 1.00 36.78 558 SER A O 1
ATOM 4393 N N . CYS A 1 559 ? 69.377 48.856 61.346 1.00 35.77 559 CYS A N 1
ATOM 4394 C CA . CYS A 1 559 ? 68.146 49.610 61.151 1.00 35.93 559 CYS A CA 1
ATOM 4395 C C . CYS A 1 559 ? 66.986 48.849 61.766 1.00 36.42 559 CYS A C 1
ATOM 4396 O O . CYS A 1 559 ? 67.102 47.670 62.052 1.00 37.37 559 CYS A O 1
ATOM 4399 N N . GLU A 1 560 ? 65.874 49.536 61.972 1.00 36.35 560 GLU A N 1
ATOM 4400 C CA . GLU A 1 560 ? 64.697 48.940 62.545 1.00 36.81 560 GLU A CA 1
ATOM 4401 C C . GLU A 1 560 ? 63.479 49.771 62.142 1.00 36.89 560 GLU A C 1
ATOM 4402 O O . GLU A 1 560 ? 63.561 51.018 61.985 1.00 36.09 560 GLU A O 1
ATOM 4408 N N . GLY A 1 561 ? 62.367 49.065 61.972 1.00 36.83 561 GLY A N 1
ATOM 4409 C CA . GLY A 1 561 ? 61.049 49.664 61.866 1.00 37.62 561 GLY A CA 1
ATOM 4410 C C . GLY A 1 561 ? 59.995 48.656 62.311 1.00 39.18 561 GLY A C 1
ATOM 4411 O O . GLY A 1 561 ? 60.235 47.419 62.306 1.00 38.27 561 GLY A O 1
ATOM 4412 N N . ARG A 1 562 ? 58.834 49.184 62.696 1.00 40.26 562 ARG A N 1
ATOM 4413 C CA . ARG A 1 562 ? 57.749 48.387 63.276 1.00 42.38 562 ARG A CA 1
ATOM 4414 C C . ARG A 1 562 ? 56.475 48.694 62.531 1.00 41.93 562 ARG A C 1
ATOM 4415 O O . ARG A 1 562 ? 56.172 49.867 62.273 1.00 41.61 562 ARG A O 1
ATOM 4423 N N . SER A 1 563 ? 55.743 47.640 62.150 1.00 42.40 563 SER A N 1
ATOM 4424 C CA . SER A 1 563 ? 54.420 47.803 61.569 1.00 42.39 563 SER A CA 1
ATOM 4425 C C . SER A 1 563 ? 54.492 48.436 60.141 1.00 41.66 563 SER A C 1
ATOM 4426 O O . SER A 1 563 ? 55.078 47.828 59.239 1.00 42.23 563 SER A O 1
ATOM 4429 N N . ALA A 1 564 ? 53.950 49.631 59.910 1.00 40.65 564 ALA A N 1
ATOM 4430 C CA . ALA A 1 564 ? 54.162 50.288 58.595 1.00 38.84 564 ALA A CA 1
ATOM 4431 C C . ALA A 1 564 ? 55.642 50.642 58.392 1.00 37.70 564 ALA A C 1
ATOM 4432 O O . ALA A 1 564 ? 56.093 50.848 57.273 1.00 36.83 564 ALA A O 1
ATOM 4434 N N . GLY A 1 565 ? 56.386 50.712 59.489 1.00 37.07 565 GLY A N 1
ATOM 4435 C CA . GLY A 1 565 ? 57.827 50.936 59.440 1.00 35.84 565 GLY A CA 1
ATOM 4436 C C . GLY A 1 565 ? 58.507 49.635 59.078 1.00 35.59 565 GLY A C 1
ATOM 4437 O O . GLY A 1 565 ? 59.685 49.622 58.675 1.00 35.47 565 GLY A O 1
ATOM 4438 N N . GLY A 1 566 ? 57.769 48.539 59.229 1.00 34.34 566 GLY A N 1
ATOM 4439 C CA . GLY A 1 566 ? 58.237 47.237 58.768 1.00 34.78 566 GLY A CA 1
ATOM 4440 C C . GLY A 1 566 ? 58.228 47.161 57.242 1.00 34.11 566 GLY A C 1
ATOM 4441 O O . GLY A 1 566 ? 59.120 46.544 56.634 1.00 34.11 566 GLY A O 1
ATOM 4442 N N . LEU A 1 567 ? 57.248 47.816 56.624 1.00 32.95 567 LEU A N 1
ATOM 4443 C CA . LEU A 1 567 ? 57.279 48.021 55.182 1.00 32.65 567 LEU A CA 1
ATOM 4444 C C . LEU A 1 567 ? 58.610 48.690 54.789 1.00 32.63 567 LEU A C 1
ATOM 4445 O O . LEU A 1 567 ? 59.278 48.252 53.850 1.00 33.40 567 LEU A O 1
ATOM 4450 N N . LEU A 1 568 ? 59.012 49.721 55.534 1.00 32.42 568 LEU A N 1
ATOM 4451 C CA . LEU A 1 568 ? 60.225 50.448 55.239 1.00 31.76 568 LEU A CA 1
ATOM 4452 C C . LEU A 1 568 ? 61.459 49.534 55.265 1.00 32.47 568 LEU A C 1
ATOM 4453 O O . LEU A 1 568 ? 62.239 49.527 54.331 1.00 33.89 568 LEU A O 1
ATOM 4458 N N . VAL A 1 569 ? 61.643 48.776 56.333 1.00 32.68 569 VAL A N 1
ATOM 4459 C CA . VAL A 1 569 ? 62.791 47.874 56.456 1.00 32.89 569 VAL A CA 1
ATOM 4460 C C . VAL A 1 569 ? 62.715 46.813 55.371 1.00 33.20 569 VAL A C 1
ATOM 4461 O O . VAL A 1 569 ? 63.722 46.496 54.749 1.00 33.66 569 VAL A O 1
ATOM 4465 N N . GLY A 1 570 ? 61.525 46.276 55.112 1.00 33.24 570 GLY A N 1
ATOM 4466 C CA . GLY A 1 570 ? 61.414 45.237 54.084 1.00 32.98 570 GLY A CA 1
ATOM 4467 C C . GLY A 1 570 ? 61.864 45.666 52.684 1.00 32.97 570 GLY A C 1
ATOM 4468 O O . GLY A 1 570 ? 62.586 44.931 51.983 1.00 32.93 570 GLY A O 1
ATOM 4469 N N . ALA A 1 571 ? 61.420 46.837 52.252 1.00 32.44 571 ALA A N 1
ATOM 4470 C CA . ALA A 1 571 ? 61.810 47.348 50.917 1.00 32.48 571 ALA A CA 1
ATOM 4471 C C . ALA A 1 571 ? 63.271 47.749 50.919 1.00 31.87 571 ALA A C 1
ATOM 4472 O O . ALA A 1 571 ? 64.006 47.453 49.982 1.00 32.76 571 ALA A O 1
ATOM 4474 N N . VAL A 1 572 ? 63.683 48.408 51.987 1.00 31.36 572 VAL A N 1
ATOM 4475 C CA . VAL A 1 572 ? 65.057 48.865 52.082 1.00 31.35 572 VAL A CA 1
ATOM 4476 C C . VAL A 1 572 ? 66.034 47.681 52.074 1.00 32.04 572 VAL A C 1
ATOM 4477 O O . VAL A 1 572 ? 67.069 47.774 51.430 1.00 32.59 572 VAL A O 1
ATOM 4481 N N . LEU A 1 573 ? 65.719 46.585 52.766 1.00 32.00 573 LEU A N 1
ATOM 4482 C CA . LEU A 1 573 ? 66.577 45.375 52.675 1.00 32.60 573 LEU A CA 1
ATOM 4483 C C . LEU A 1 573 ? 66.659 44.757 51.263 1.00 32.57 573 LEU A C 1
ATOM 4484 O O . LEU A 1 573 ? 67.694 44.164 50.925 1.00 33.01 573 LEU A O 1
ATOM 4489 N N . ASN A 1 574 ? 65.624 44.907 50.435 1.00 31.33 574 ASN A N 1
ATOM 4490 C CA . ASN A 1 574 ? 65.734 44.441 49.047 1.00 31.74 574 ASN A CA 1
ATOM 4491 C C . ASN A 1 574 ? 66.588 45.391 48.259 1.00 31.80 574 ASN A C 1
ATOM 4492 O O . ASN A 1 574 ? 67.349 44.968 47.410 1.00 32.93 574 ASN A O 1
ATOM 4505 N N . ARG A 1 576 ? 68.909 48.028 49.227 1.00 32.51 576 ARG A N 1
ATOM 4506 C CA . ARG A 1 576 ? 70.263 48.339 49.595 1.00 32.67 576 ARG A CA 1
ATOM 4507 C C . ARG A 1 576 ? 70.673 47.566 50.877 1.00 33.83 576 ARG A C 1
ATOM 4508 O O . ARG A 1 576 ? 71.070 48.134 51.877 1.00 34.87 576 ARG A O 1
ATOM 4516 N N . PRO A 1 577 ? 70.592 46.217 50.831 1.00 34.00 577 PRO A N 1
ATOM 4517 C CA . PRO A 1 577 ? 70.981 45.460 52.010 1.00 34.09 577 PRO A CA 1
ATOM 4518 C C . PRO A 1 577 ? 72.464 45.609 52.328 1.00 34.18 577 PRO A C 1
ATOM 4519 O O . PRO A 1 577 ? 72.857 45.294 53.448 1.00 35.00 577 PRO A O 1
ATOM 4523 N N . ASP A 1 578 ? 73.272 46.044 51.363 1.00 33.61 578 ASP A N 1
ATOM 4524 C CA . ASP A 1 578 ? 74.718 46.212 51.583 1.00 34.38 578 ASP A CA 1
ATOM 4525 C C . ASP A 1 578 ? 75.009 47.293 52.599 1.00 34.47 578 ASP A C 1
ATOM 4526 O O . ASP A 1 578 ? 76.135 47.414 53.063 1.00 36.33 578 ASP A O 1
ATOM 4531 N N . LEU A 1 579 ? 74.020 48.113 52.915 1.00 34.11 579 LEU A N 1
ATOM 4532 C CA . LEU A 1 579 ? 74.270 49.231 53.821 1.00 34.51 579 LEU A CA 1
ATOM 4533 C C . LEU A 1 579 ? 74.155 48.857 55.303 1.00 34.29 579 LEU A C 1
ATOM 4534 O O . LEU A 1 579 ? 74.399 49.694 56.141 1.00 35.31 579 LEU A O 1
ATOM 4539 N N . PHE A 1 580 ? 73.853 47.604 55.622 1.00 34.08 580 PHE A N 1
ATOM 4540 C CA . PHE A 1 580 ? 73.404 47.231 56.971 1.00 34.14 580 PHE A CA 1
ATOM 4541 C C . PHE A 1 580 ? 73.961 45.894 57.350 1.00 35.11 580 PHE A C 1
ATOM 4542 O O . PHE A 1 580 ? 73.919 44.957 56.542 1.00 36.33 580 PHE A O 1
ATOM 4550 N N . HIS A 1 581 ? 74.470 45.789 58.572 1.00 35.97 581 HIS A N 1
ATOM 4551 C CA . HIS A 1 581 ? 75.034 44.556 59.056 1.00 36.62 581 HIS A CA 1
ATOM 4552 C C . HIS A 1 581 ? 73.971 43.718 59.732 1.00 37.03 581 HIS A C 1
ATOM 4553 O O . HIS A 1 581 ? 74.050 42.479 59.715 1.00 38.95 581 HIS A O 1
ATOM 4560 N N . VAL A 1 582 ? 72.994 44.373 60.354 1.00 35.36 582 VAL A N 1
ATOM 4561 C CA . VAL A 1 582 ? 71.974 43.670 61.137 1.00 34.58 582 VAL A CA 1
ATOM 4562 C C . VAL A 1 582 ? 70.686 44.526 61.111 1.00 34.80 582 VAL A C 1
ATOM 4563 O O . VAL A 1 582 ? 70.767 45.773 61.054 1.00 34.22 582 VAL A O 1
ATOM 4567 N N . ALA A 1 583 ? 69.513 43.882 61.112 1.00 34.64 583 ALA A N 1
ATOM 4568 C CA . ALA A 1 583 ? 68.252 44.644 61.047 1.00 35.33 583 ALA A CA 1
ATOM 4569 C C . ALA A 1 583 ? 67.118 44.095 61.917 1.00 35.99 583 ALA A C 1
ATOM 4570 O O . ALA A 1 583 ? 67.111 42.911 62.269 1.00 36.99 583 ALA A O 1
ATOM 4572 N N . LEU A 1 584 ? 66.150 44.953 62.233 1.00 35.71 584 LEU A N 1
ATOM 4573 C CA . LEU A 1 584 ? 64.993 44.527 62.985 1.00 37.04 584 LEU A CA 1
ATOM 4574 C C . LEU A 1 584 ? 63.706 44.932 62.268 1.00 37.43 584 LEU A C 1
ATOM 4575 O O . LEU A 1 584 ? 63.652 46.009 61.669 1.00 37.24 584 LEU A O 1
ATOM 4580 N N . ALA A 1 585 ? 62.673 44.085 62.369 1.00 37.44 585 ALA A N 1
ATOM 4581 C CA . ALA A 1 585 ? 61.398 44.360 61.770 1.00 37.33 585 ALA A CA 1
ATOM 4582 C C . ALA A 1 585 ? 60.289 43.788 62.641 1.00 38.52 585 ALA A C 1
ATOM 4583 O O . ALA A 1 585 ? 60.063 42.570 62.682 1.00 40.58 585 ALA A O 1
ATOM 4585 N N . GLY A 1 586 ? 59.598 44.662 63.356 1.00 38.45 586 GLY A N 1
ATOM 4586 C CA . GLY A 1 586 ? 58.506 44.245 64.198 1.00 37.99 586 GLY A CA 1
ATOM 4587 C C . GLY A 1 586 ? 57.227 44.242 63.407 1.00 37.83 586 GLY A C 1
ATOM 4588 O O . GLY A 1 586 ? 56.940 45.172 62.653 1.00 37.52 586 GLY A O 1
ATOM 4589 N N . VAL A 1 587 ? 56.458 43.183 63.590 1.00 38.27 587 VAL A N 1
ATOM 4590 C CA . VAL A 1 587 ? 55.167 42.993 62.932 1.00 37.86 587 VAL A CA 1
ATOM 4591 C C . VAL A 1 587 ? 55.107 43.671 61.581 1.00 37.59 587 VAL A C 1
ATOM 4592 O O . VAL A 1 587 ? 54.277 44.559 61.350 1.00 37.05 587 VAL A O 1
ATOM 4596 N N . PRO A 1 588 ? 55.997 43.257 60.676 1.00 37.36 588 PRO A N 1
ATOM 4597 C CA . PRO A 1 588 ? 56.265 44.081 59.516 1.00 37.40 588 PRO A CA 1
ATOM 4598 C C . PRO A 1 588 ? 55.273 43.855 58.372 1.00 38.03 588 PRO A C 1
ATOM 4599 O O . PRO A 1 588 ? 54.955 42.701 58.022 1.00 38.23 588 PRO A O 1
ATOM 4603 N N . PHE A 1 589 ? 54.801 44.958 57.788 1.00 38.22 589 PHE A N 1
ATOM 4604 C CA . PHE A 1 589 ? 53.860 44.879 56.676 1.00 37.55 589 PHE A CA 1
ATOM 4605 C C . PHE A 1 589 ? 54.633 44.573 55.392 1.00 36.67 589 PHE A C 1
ATOM 4606 O O . PHE A 1 589 ? 55.170 45.476 54.771 1.00 35.33 589 PHE A O 1
ATOM 4614 N N . VAL A 1 590 ? 54.660 43.301 54.987 1.00 36.04 590 VAL A N 1
ATOM 4615 C CA . VAL A 1 590 ? 55.516 42.904 53.884 1.00 35.99 590 VAL A CA 1
ATOM 4616 C C . VAL A 1 590 ? 54.882 42.127 52.718 1.00 36.00 590 VAL A C 1
ATOM 4617 O O . VAL A 1 590 ? 55.506 41.985 51.655 1.00 35.91 590 VAL A O 1
ATOM 4621 N N . ASP A 1 591 ? 53.660 41.636 52.897 1.00 36.02 591 ASP A N 1
ATOM 4622 C CA . ASP A 1 591 ? 52.952 40.936 51.846 1.00 35.29 591 ASP A CA 1
ATOM 4623 C C . ASP A 1 591 ? 52.041 41.934 51.175 1.00 34.91 591 ASP A C 1
ATOM 4624 O O . ASP A 1 591 ? 50.820 41.707 51.125 1.00 36.07 591 ASP A O 1
ATOM 4629 N N . VAL A 1 592 ? 52.609 43.028 50.655 1.00 33.61 592 VAL A N 1
ATOM 4630 C CA . VAL A 1 592 ? 51.814 44.198 50.260 1.00 33.63 592 VAL A CA 1
ATOM 4631 C C . VAL A 1 592 ? 50.781 43.910 49.166 1.00 34.49 592 VAL A C 1
ATOM 4632 O O . VAL A 1 592 ? 49.622 44.231 49.327 1.00 35.23 592 VAL A O 1
ATOM 4644 N N . THR A 1 594 ? 49.617 40.944 47.929 1.00 35.43 594 THR A N 1
ATOM 4645 C CA . THR A 1 594 ? 48.672 39.880 48.198 1.00 35.75 594 THR A CA 1
ATOM 4646 C C . THR A 1 594 ? 47.643 40.265 49.257 1.00 36.01 594 THR A C 1
ATOM 4647 O O . THR A 1 594 ? 46.528 39.818 49.187 1.00 35.39 594 THR A O 1
ATOM 4651 N N . THR A 1 595 ? 48.043 41.091 50.221 1.00 36.77 595 THR A N 1
ATOM 4652 C CA . THR A 1 595 ? 47.154 41.601 51.260 1.00 37.93 595 THR A CA 1
ATOM 4653 C C . THR A 1 595 ? 46.264 42.750 50.769 1.00 38.85 595 THR A C 1
ATOM 4654 O O . THR A 1 595 ? 45.054 42.753 50.998 1.00 39.82 595 THR A O 1
ATOM 4666 N N . CYS A 1 597 ? 45.227 43.459 47.855 1.00 40.27 597 CYS A N 1
ATOM 4667 C CA . CYS A 1 597 ? 44.252 43.142 46.854 1.00 40.55 597 CYS A CA 1
ATOM 4668 C C . CYS A 1 597 ? 42.961 42.579 47.486 1.00 41.78 597 CYS A C 1
ATOM 4669 O O . CYS A 1 597 ? 41.915 42.584 46.852 1.00 40.96 597 CYS A O 1
ATOM 4672 N N . ASP A 1 598 ? 43.050 42.122 48.734 1.00 42.59 598 ASP A N 1
ATOM 4673 C CA . ASP A 1 598 ? 42.028 41.247 49.321 1.00 44.34 598 ASP A CA 1
ATOM 4674 C C . ASP A 1 598 ? 41.171 41.924 50.435 1.00 44.81 598 ASP A C 1
ATOM 4675 O O . ASP A 1 598 ? 41.618 42.057 51.575 1.00 44.67 598 ASP A O 1
ATOM 4680 N N . PRO A 1 599 ? 39.929 42.331 50.108 1.00 45.28 599 PRO A N 1
ATOM 4681 C CA . PRO A 1 599 ? 39.076 42.993 51.090 1.00 46.48 599 PRO A CA 1
ATOM 4682 C C . PRO A 1 599 ? 38.607 42.103 52.275 1.00 47.89 599 PRO A C 1
ATOM 4683 O O . PRO A 1 599 ? 38.216 42.636 53.323 1.00 47.84 599 PRO A O 1
ATOM 4687 N N . SER A 1 600 ? 38.651 40.774 52.131 1.00 49.07 600 SER A N 1
ATOM 4688 C CA . SER A 1 600 ? 38.461 39.862 53.307 1.00 49.81 600 SER A CA 1
ATOM 4689 C C . SER A 1 600 ? 39.391 40.173 54.516 1.00 49.69 600 SER A C 1
ATOM 4690 O O . SER A 1 600 ? 38.964 40.104 55.669 1.00 50.93 600 SER A O 1
ATOM 4693 N N . ILE A 1 601 ? 40.643 40.545 54.250 1.00 48.99 601 ILE A N 1
ATOM 4694 C CA . ILE A 1 601 ? 41.580 40.940 55.299 1.00 48.59 601 ILE A CA 1
ATOM 4695 C C . ILE A 1 601 ? 41.175 42.290 55.916 1.00 50.34 601 ILE A C 1
ATOM 4696 O O . ILE A 1 601 ? 41.101 43.280 55.211 1.00 50.85 601 ILE A O 1
ATOM 4701 N N . PRO A 1 602 ? 40.971 42.339 57.243 1.00 52.16 602 PRO A N 1
ATOM 4702 C CA . PRO A 1 602 ? 40.309 43.434 57.986 1.00 53.73 602 PRO A CA 1
ATOM 4703 C C . PRO A 1 602 ? 40.642 44.886 57.623 1.00 54.10 602 PRO A C 1
ATOM 4704 O O . PRO A 1 602 ? 39.724 45.670 57.321 1.00 55.66 602 PRO A O 1
ATOM 4708 N N . LEU A 1 603 ? 41.903 45.277 57.650 1.00 52.88 603 LEU A N 1
ATOM 4709 C CA . LEU A 1 603 ? 42.167 46.690 57.405 1.00 52.47 603 LEU A CA 1
ATOM 4710 C C . LEU A 1 603 ? 42.325 47.107 55.918 1.00 51.13 603 LEU A C 1
ATOM 4711 O O . LEU A 1 603 ? 42.546 48.294 55.608 1.00 50.58 603 LEU A O 1
ATOM 4716 N N . THR A 1 604 ? 42.201 46.149 55.006 1.00 49.69 604 THR A N 1
ATOM 4717 C CA . THR A 1 604 ? 42.646 46.377 53.633 1.00 48.61 604 THR A CA 1
ATOM 4718 C C . THR A 1 604 ? 41.959 47.588 52.999 1.00 48.54 604 THR A C 1
ATOM 4719 O O . THR A 1 604 ? 42.625 48.538 52.565 1.00 47.95 604 THR A O 1
ATOM 4723 N N . THR A 1 605 ? 40.632 47.545 53.019 1.00 48.87 605 THR A N 1
ATOM 4724 C CA . THR A 1 605 ? 39.777 48.564 52.445 1.00 49.08 605 THR A CA 1
ATOM 4725 C C . THR A 1 605 ? 40.155 49.984 52.855 1.00 48.20 605 THR A C 1
ATOM 4726 O O . THR A 1 605 ? 40.283 50.856 51.997 1.00 48.25 605 THR A O 1
ATOM 4730 N N . GLY A 1 606 ? 40.354 50.206 54.149 1.00 47.84 606 GLY A N 1
ATOM 4731 C CA . GLY A 1 606 ? 40.701 51.535 54.655 1.00 47.52 606 GLY A CA 1
ATOM 4732 C C . GLY A 1 606 ? 42.060 51.960 54.158 1.00 47.24 606 GLY A C 1
ATOM 4733 O O . GLY A 1 606 ? 42.269 53.131 53.842 1.00 46.43 606 GLY A O 1
ATOM 4734 N N . GLU A 1 607 ? 42.969 50.979 54.066 1.00 46.98 607 GLU A N 1
ATOM 4735 C CA . GLU A 1 607 ? 44.369 51.212 53.743 1.00 46.79 607 GLU A CA 1
ATOM 4736 C C . GLU A 1 607 ? 44.599 51.469 52.248 1.00 46.10 607 GLU A C 1
ATOM 4737 O O . GLU A 1 607 ? 45.710 51.847 51.824 1.00 44.65 607 GLU A O 1
ATOM 4743 N N . TRP A 1 608 ? 43.533 51.306 51.459 1.00 45.90 608 TRP A N 1
ATOM 4744 C CA . TRP A 1 608 ? 43.575 51.749 50.065 1.00 45.05 608 TRP A CA 1
ATOM 4745 C C . TRP A 1 608 ? 43.816 53.237 50.002 1.00 45.85 608 TRP A C 1
ATOM 4746 O O . TRP A 1 608 ? 44.465 53.701 49.077 1.00 46.08 608 TRP A O 1
ATOM 4757 N N . GLU A 1 609 ? 43.308 53.961 51.008 1.0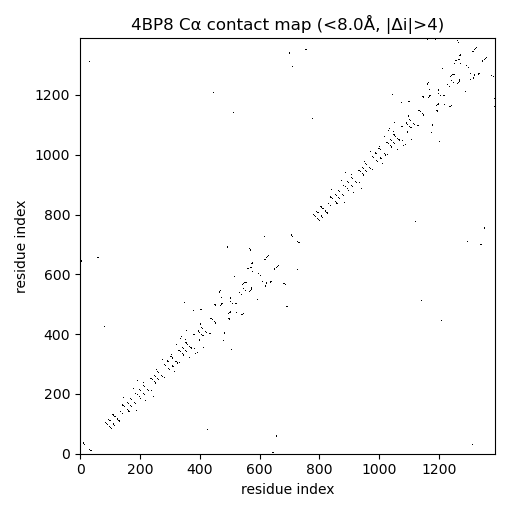0 46.57 609 GLU A N 1
ATOM 4758 C CA . GLU A 1 609 ? 43.445 55.412 51.120 1.00 46.53 609 GLU A CA 1
ATOM 4759 C C . GLU A 1 609 ? 44.839 55.814 51.608 1.00 44.97 609 GLU A C 1
ATOM 4760 O O . GLU A 1 609 ? 45.150 57.003 51.723 1.00 45.15 609 GLU A O 1
ATOM 4766 N N . GLU A 1 610 ? 45.662 54.838 51.947 1.00 43.58 610 GLU A N 1
ATOM 4767 C CA . GLU A 1 610 ? 47.052 55.126 52.294 1.00 42.46 610 GLU A CA 1
ATOM 4768 C C . GLU A 1 610 ? 47.993 54.730 51.181 1.00 41.83 610 GLU A C 1
ATOM 4769 O O . GLU A 1 610 ? 48.670 55.578 50.634 1.00 42.43 610 GLU A O 1
ATOM 4775 N N . TRP A 1 611 ? 48.025 53.449 50.811 1.00 41.92 611 TRP A N 1
ATOM 4776 C CA . TRP A 1 611 ? 49.007 52.989 49.804 1.00 41.18 611 TRP A CA 1
ATOM 4777 C C . TRP A 1 611 ? 48.453 52.973 48.376 1.00 40.88 611 TRP A C 1
ATOM 4778 O O . TRP A 1 611 ? 49.220 53.060 47.398 1.00 40.37 611 TRP A O 1
ATOM 4789 N N . GLY A 1 612 ? 47.129 52.844 48.249 1.00 40.18 612 GLY A N 1
ATOM 4790 C CA . GLY A 1 612 ? 46.545 52.596 46.937 1.00 39.25 612 GLY A CA 1
ATOM 4791 C C . GLY A 1 612 ? 46.055 51.173 46.800 1.00 38.43 612 GLY A C 1
ATOM 4792 O O . GLY A 1 612 ? 46.290 50.342 47.664 1.00 37.32 612 GLY A O 1
ATOM 4793 N N . ASN A 1 613 ? 45.376 50.907 45.691 1.00 37.98 613 ASN A N 1
ATOM 4794 C CA . ASN A 1 613 ? 44.582 49.700 45.533 1.00 37.73 613 ASN A CA 1
ATOM 4795 C C . ASN A 1 613 ? 45.097 48.908 44.356 1.00 37.04 613 ASN A C 1
ATOM 4796 O O . ASN A 1 613 ? 44.849 49.285 43.231 1.00 38.36 613 ASN A O 1
ATOM 4801 N N . PRO A 1 614 ? 45.797 47.797 44.604 1.00 35.98 614 PRO A N 1
ATOM 4802 C CA . PRO A 1 614 ? 46.429 47.085 43.503 1.00 36.02 614 PRO A CA 1
ATOM 4803 C C . PRO A 1 614 ? 45.444 46.319 42.624 1.00 36.28 614 PRO A C 1
ATOM 4804 O O . PRO A 1 614 ? 45.852 45.633 41.691 1.00 36.09 614 PRO A O 1
ATOM 4808 N N . ASN A 1 615 ? 44.156 46.428 42.918 1.00 36.76 615 ASN A N 1
ATOM 4809 C CA . ASN A 1 615 ? 43.140 45.964 41.979 1.00 36.80 615 ASN A CA 1
ATOM 4810 C C . ASN A 1 615 ? 42.996 46.949 40.810 1.00 37.41 615 ASN A C 1
ATOM 4811 O O . ASN A 1 615 ? 42.326 46.649 39.824 1.00 37.36 615 ASN A O 1
ATOM 4816 N N . GLU A 1 616 ? 43.654 48.114 40.920 1.00 37.43 616 GLU A N 1
ATOM 4817 C CA . GLU A 1 616 ? 43.549 49.192 39.911 1.00 37.61 616 GLU A CA 1
ATOM 4818 C C . GLU A 1 616 ? 44.789 49.301 39.027 1.00 37.33 616 GLU A C 1
ATOM 4819 O O . GLU A 1 616 ? 45.929 49.191 39.510 1.00 36.42 616 GLU A O 1
ATOM 4825 N N . TYR A 1 617 ? 44.570 49.549 37.739 1.00 37.28 617 TYR A N 1
ATOM 4826 C CA . TYR A 1 617 ? 45.688 49.821 36.826 1.00 37.22 617 TYR A CA 1
ATOM 4827 C C . TYR A 1 617 ? 46.611 50.885 37.365 1.00 36.96 617 TYR A C 1
ATOM 4828 O O . TYR A 1 617 ? 47.817 50.762 37.230 1.00 37.73 617 TYR A O 1
ATOM 4837 N N . LYS A 1 618 ? 46.054 51.923 37.981 1.00 37.53 618 LYS A N 1
ATOM 4838 C CA . LYS A 1 618 ? 46.834 53.084 38.459 1.00 37.14 618 LYS A CA 1
ATOM 4839 C C . LYS A 1 618 ? 47.971 52.667 39.399 1.00 37.35 618 LYS A C 1
ATOM 4840 O O . LYS A 1 618 ? 49.036 53.266 39.342 1.00 37.86 618 LYS A O 1
ATOM 4846 N N . PHE A 1 619 ? 47.750 51.624 40.220 1.00 36.59 619 PHE A N 1
ATOM 4847 C CA . PHE A 1 619 ? 48.655 51.249 41.325 1.00 35.28 619 PHE A CA 1
ATOM 4848 C C . PHE A 1 619 ? 49.376 49.902 41.187 1.00 35.29 619 PHE A C 1
ATOM 4849 O O . PHE A 1 619 ? 50.327 49.646 41.909 1.00 34.95 619 PHE A O 1
ATOM 4857 N N . PHE A 1 620 ? 48.909 49.023 40.310 1.00 35.95 620 PHE A N 1
ATOM 4858 C CA . PHE A 1 620 ? 49.440 47.655 40.275 1.00 35.67 620 PHE A CA 1
ATOM 4859 C C . PHE A 1 620 ? 50.965 47.619 40.190 1.00 35.64 620 PHE A C 1
ATOM 4860 O O . PHE A 1 620 ? 51.595 47.111 41.098 1.00 36.41 620 PHE A O 1
ATOM 4868 N N . ASP A 1 621 ? 51.562 48.183 39.135 1.00 35.65 621 ASP A N 1
ATOM 4869 C CA . ASP A 1 621 ? 53.013 48.081 38.920 1.00 34.59 621 ASP A CA 1
ATOM 4870 C C . ASP A 1 621 ? 53.740 48.878 40.001 1.00 34.58 621 ASP A C 1
ATOM 4871 O O . ASP A 1 621 ? 54.767 48.407 40.527 1.00 34.25 621 ASP A O 1
ATOM 4876 N N . TYR A 1 622 ? 53.231 50.067 40.355 1.00 33.85 622 TYR A N 1
ATOM 4877 C CA . TYR A 1 622 ? 53.963 50.914 41.299 1.00 33.35 622 TYR A CA 1
ATOM 4878 C C . TYR A 1 622 ? 54.140 50.231 42.654 1.00 34.18 622 TYR A C 1
ATOM 4879 O O . TYR A 1 622 ? 55.238 50.195 43.209 1.00 33.48 622 TYR A O 1
ATOM 4896 N N . ASN A 1 624 ? 53.885 47.101 43.182 1.00 34.59 624 ASN A N 1
ATOM 4897 C CA . ASN A 1 624 ? 54.647 45.912 42.986 1.00 34.58 624 ASN A CA 1
ATOM 4898 C C . ASN A 1 624 ? 56.178 46.195 42.937 1.00 34.80 624 ASN A C 1
ATOM 4899 O O . ASN A 1 624 ? 56.992 45.299 43.228 1.00 34.82 624 ASN A O 1
ATOM 4904 N N . SER A 1 625 ? 56.567 47.432 42.622 1.00 33.54 625 SER A N 1
ATOM 4905 C CA . SER A 1 625 ? 57.979 47.787 42.514 1.00 33.12 625 SER A CA 1
ATOM 4906 C C . SER A 1 625 ? 58.706 47.823 43.861 1.00 33.72 625 SER A C 1
ATOM 4907 O O . SER A 1 625 ? 59.944 47.688 43.903 1.00 34.05 625 SER A O 1
ATOM 4910 N N . TYR A 1 626 ? 57.968 48.062 44.949 1.00 32.87 626 TYR A N 1
ATOM 4911 C CA . TYR A 1 626 ? 58.578 48.069 46.269 1.00 32.64 626 TYR A CA 1
ATOM 4912 C C . TYR A 1 626 ? 58.075 46.982 47.245 1.00 33.40 626 TYR A C 1
ATOM 4913 O O . TYR A 1 626 ? 58.625 46.836 48.315 1.00 33.26 626 TYR A O 1
ATOM 4922 N N . SER A 1 627 ? 57.005 46.262 46.908 1.00 34.25 627 SER A N 1
ATOM 4923 C CA . SER A 1 627 ? 56.431 45.251 47.820 1.00 34.76 627 SER A CA 1
ATOM 4924 C C . SER A 1 627 ? 57.490 44.255 48.278 1.00 34.89 627 SER A C 1
ATOM 4925 O O . SER A 1 627 ? 57.985 43.485 47.462 1.00 34.67 627 SER A O 1
ATOM 4928 N N . PRO A 1 628 ? 57.820 44.244 49.588 1.00 35.14 628 PRO A N 1
ATOM 4929 C CA . PRO A 1 628 ? 59.005 43.484 50.020 1.00 35.14 628 PRO A CA 1
ATOM 4930 C C . PRO A 1 628 ? 59.032 42.011 49.615 1.00 35.42 628 PRO A C 1
ATOM 4931 O O . PRO A 1 628 ? 60.032 41.564 49.041 1.00 35.60 628 PRO A O 1
ATOM 4935 N N . ILE A 1 629 ? 57.967 41.264 49.888 1.00 36.20 629 ILE A N 1
ATOM 4936 C CA . ILE A 1 629 ? 57.965 39.826 49.591 1.00 37.72 629 ILE A CA 1
ATOM 4937 C C . ILE A 1 629 ? 58.141 39.610 48.104 1.00 38.47 629 ILE A C 1
ATOM 4938 O O . ILE A 1 629 ? 58.906 38.732 47.671 1.00 39.76 629 ILE A O 1
ATOM 4943 N N . ASP A 1 630 ? 57.487 40.466 47.333 1.00 38.10 630 ASP A N 1
ATOM 4944 C CA . ASP A 1 630 ? 57.535 40.390 45.902 1.00 38.24 630 ASP A CA 1
ATOM 4945 C C . ASP A 1 630 ? 58.856 40.757 45.317 1.00 38.86 630 ASP A C 1
ATOM 4946 O O . ASP A 1 630 ? 59.083 40.451 44.154 1.00 41.12 630 ASP A O 1
ATOM 4951 N N . ASN A 1 631 ? 59.738 41.401 46.079 1.00 37.90 631 ASN A N 1
ATOM 4952 C CA . ASN A 1 631 ? 61.041 41.763 45.521 1.00 37.40 631 ASN A CA 1
ATOM 4953 C C . ASN A 1 631 ? 62.210 41.042 46.189 1.00 36.83 631 ASN A C 1
ATOM 4954 O O . ASN A 1 631 ? 63.355 41.427 45.999 1.00 35.91 631 ASN A O 1
ATOM 4959 N N . VAL A 1 632 ? 61.926 40.023 46.989 1.00 36.45 632 VAL A N 1
ATOM 4960 C CA . VAL A 1 632 ? 63.006 39.199 47.519 1.00 37.03 632 VAL A CA 1
ATOM 4961 C C . VAL A 1 632 ? 63.777 38.553 46.359 1.00 36.79 632 VAL A C 1
ATOM 4962 O O . VAL A 1 632 ? 63.186 38.027 45.462 1.00 37.48 632 VAL A O 1
ATOM 4966 N N . ARG A 1 633 ? 65.095 38.593 46.370 1.00 36.65 633 ARG A N 1
ATOM 4967 C CA . ARG A 1 633 ? 65.810 37.958 45.293 1.00 37.31 633 ARG A CA 1
ATOM 4968 C C . ARG A 1 633 ? 67.086 37.285 45.780 1.00 37.82 633 ARG A C 1
ATOM 4969 O O . ARG A 1 633 ? 67.377 37.293 46.978 1.00 37.67 633 ARG A O 1
ATOM 4977 N N . ALA A 1 634 ? 67.822 36.680 44.855 1.00 37.94 634 ALA A N 1
ATOM 4978 C CA . ALA A 1 634 ? 69.063 35.996 45.192 1.00 38.26 634 ALA A CA 1
ATOM 4979 C C . ALA A 1 634 ? 70.202 37.026 45.343 1.00 37.74 634 ALA A C 1
ATOM 4980 O O . ALA A 1 634 ? 70.916 37.267 44.391 1.00 38.22 634 ALA A O 1
ATOM 4982 N N . GLN A 1 635 ? 70.343 37.597 46.543 1.00 37.08 635 GLN A N 1
ATOM 4983 C CA . GLN A 1 635 ? 71.440 38.513 46.954 1.00 37.49 635 GLN A CA 1
ATOM 4984 C C . GLN A 1 635 ? 71.809 38.294 48.447 1.00 37.62 635 GLN A C 1
ATOM 4985 O O . GLN A 1 635 ? 71.099 37.589 49.167 1.00 38.89 635 GLN A O 1
ATOM 4991 N N . ASP A 1 636 ? 72.895 38.891 48.916 1.00 37.14 636 ASP A N 1
ATOM 4992 C CA . ASP A 1 636 ? 73.217 38.851 50.350 1.00 37.26 636 ASP A CA 1
ATOM 4993 C C . ASP A 1 636 ? 72.304 39.810 51.157 1.00 36.48 636 ASP A C 1
ATOM 4994 O O . ASP A 1 636 ? 72.154 40.988 50.809 1.00 36.41 636 ASP A O 1
ATOM 4999 N N . TYR A 1 637 ? 71.669 39.286 52.197 1.00 35.32 637 TYR A N 1
ATOM 5000 C CA . TYR A 1 637 ? 70.954 40.096 53.156 1.00 34.40 637 TYR A CA 1
ATOM 5001 C C . TYR A 1 637 ? 71.727 40.042 54.487 1.00 34.88 637 TYR A C 1
ATOM 5002 O O . TYR A 1 637 ? 72.428 39.030 54.751 1.00 34.38 637 TYR A O 1
ATOM 5011 N N . PRO A 1 638 ? 71.582 41.104 55.340 1.00 34.32 638 PRO A N 1
ATOM 5012 C CA . PRO A 1 638 ? 72.104 41.107 56.714 1.00 34.47 638 PRO A CA 1
ATOM 5013 C C . PRO A 1 638 ? 71.330 40.170 57.666 1.00 35.53 638 PRO A C 1
ATOM 5014 O O . PRO A 1 638 ? 70.222 39.694 57.355 1.00 35.42 638 PRO A O 1
ATOM 5018 N N . HIS A 1 639 ? 71.920 39.898 58.825 1.00 36.59 639 HIS A N 1
ATOM 5019 C CA . HIS A 1 639 ? 71.207 39.256 59.932 1.00 36.79 639 HIS A CA 1
ATOM 5020 C C . HIS A 1 639 ? 69.895 39.977 60.189 1.00 35.57 639 HIS A C 1
ATOM 5021 O O . HIS A 1 639 ? 69.838 41.183 60.120 1.00 35.22 639 HIS A O 1
ATOM 5028 N N . LEU A 1 640 ? 68.834 39.261 60.506 1.00 36.50 640 LEU A N 1
ATOM 5029 C CA . LEU A 1 640 ? 67.542 39.939 60.667 1.00 36.64 640 LEU A CA 1
ATOM 5030 C C . LEU A 1 640 ? 66.701 39.252 61.718 1.00 37.90 640 LEU A C 1
ATOM 5031 O O . LEU A 1 640 ? 66.695 38.011 61.803 1.00 39.37 640 LEU A O 1
ATOM 5044 N N . ILE A 1 642 ? 62.736 39.030 63.101 1.00 38.73 642 ILE A N 1
ATOM 5045 C CA . ILE A 1 642 ? 61.344 39.409 62.886 1.00 38.41 642 ILE A CA 1
ATOM 5046 C C . ILE A 1 642 ? 60.535 39.029 64.140 1.00 40.13 642 ILE A C 1
ATOM 5047 O O . ILE A 1 642 ? 60.668 37.907 64.659 1.00 41.12 642 ILE A O 1
ATOM 5052 N N . GLN A 1 643 ? 59.761 39.981 64.660 1.00 40.84 643 GLN A N 1
ATOM 5053 C CA . GLN A 1 643 ? 58.852 39.750 65.786 1.00 42.30 643 GLN A CA 1
ATOM 5054 C C . GLN A 1 643 ? 57.432 39.799 65.269 1.00 41.38 643 GLN A C 1
ATOM 5055 O O . GLN A 1 643 ? 57.089 40.698 64.511 1.00 40.84 643 GLN A O 1
ATOM 5061 N N . ALA A 1 644 ? 56.604 38.828 65.656 1.00 41.54 644 ALA A N 1
ATOM 5062 C CA . ALA A 1 644 ? 55.200 38.819 65.243 1.00 40.72 644 ALA A CA 1
ATOM 5063 C C . ALA A 1 644 ? 54.366 37.979 66.181 1.00 40.99 644 ALA A C 1
ATOM 5064 O O . ALA A 1 644 ? 54.908 37.384 67.113 1.00 41.26 644 ALA A O 1
ATOM 5066 N N . GLY A 1 645 ? 53.057 37.924 65.908 1.00 40.01 645 GLY A N 1
ATOM 5067 C CA . GLY A 1 645 ? 52.099 37.216 66.749 1.00 40.51 645 GLY A CA 1
ATOM 5068 C C . GLY A 1 645 ? 50.957 36.529 66.012 1.00 40.20 645 GLY A C 1
ATOM 5069 O O . GLY A 1 645 ? 50.266 37.127 65.173 1.00 39.50 645 GLY A O 1
ATOM 5070 N N . LEU A 1 646 ? 50.765 35.260 66.329 1.00 40.70 646 LEU A N 1
ATOM 5071 C CA . LEU A 1 646 ? 49.662 34.487 65.785 1.00 41.40 646 LEU A CA 1
ATOM 5072 C C . LEU A 1 646 ? 48.379 35.329 65.705 1.00 41.84 646 LEU A C 1
ATOM 5073 O O . LEU A 1 646 ? 47.816 35.470 64.620 1.00 41.34 646 LEU A O 1
ATOM 5078 N N . HIS A 1 647 ? 47.974 35.925 66.828 1.00 43.41 647 HIS A N 1
ATOM 5079 C CA . HIS A 1 647 ? 46.721 36.696 66.926 1.00 45.60 647 HIS A CA 1
ATOM 5080 C C . HIS A 1 647 ? 46.894 38.197 67.043 1.00 46.44 647 HIS A C 1
ATOM 5081 O O . HIS A 1 647 ? 45.984 38.903 67.524 1.00 47.98 647 HIS A O 1
ATOM 5088 N N . ASP A 1 648 ? 48.054 38.688 66.643 1.00 46.26 648 ASP A N 1
ATOM 5089 C CA . ASP A 1 648 ? 48.334 40.084 66.777 1.00 46.33 648 ASP A CA 1
ATOM 5090 C C . ASP A 1 648 ? 47.600 40.802 65.674 1.00 46.31 648 ASP A C 1
ATOM 5091 O O . ASP A 1 648 ? 47.598 40.336 64.552 1.00 45.49 648 ASP A O 1
ATOM 5096 N N . PRO A 1 649 ? 46.957 41.940 65.992 1.00 47.68 649 PRO A N 1
ATOM 5097 C CA . PRO A 1 649 ? 46.174 42.604 64.959 1.00 47.30 649 PRO A CA 1
ATOM 5098 C C . PRO A 1 649 ? 47.019 43.625 64.163 1.00 46.74 649 PRO A C 1
ATOM 5099 O O . PRO A 1 649 ? 46.552 44.155 63.141 1.00 46.58 649 PRO A O 1
ATOM 5103 N N . ARG A 1 650 ? 48.251 43.888 64.601 1.00 45.32 650 ARG A N 1
ATOM 5104 C CA . ARG A 1 650 ? 49.084 44.837 63.869 1.00 43.74 650 ARG A CA 1
ATOM 5105 C C . ARG A 1 650 ? 49.486 44.349 62.487 1.00 42.75 650 ARG A C 1
ATOM 5106 O O . ARG A 1 650 ? 49.702 45.149 61.605 1.00 43.44 650 ARG A O 1
ATOM 5114 N N . VAL A 1 651 ? 49.605 43.043 62.295 1.00 41.30 651 VAL A N 1
ATOM 5115 C CA . VAL A 1 651 ? 49.804 42.482 60.963 1.00 39.82 651 VAL A CA 1
ATOM 5116 C C . VAL A 1 651 ? 49.395 41.056 61.034 1.00 39.10 651 VAL A C 1
ATOM 5117 O O . VAL A 1 651 ? 49.645 40.399 62.047 1.00 38.77 651 VAL A O 1
ATOM 5121 N N . ALA A 1 652 ? 48.797 40.579 59.951 1.00 37.97 652 ALA A N 1
ATOM 5122 C CA . ALA A 1 652 ? 48.402 39.183 59.855 1.00 38.54 652 ALA A CA 1
ATOM 5123 C C . ALA A 1 652 ? 49.681 38.369 60.027 1.00 38.11 652 ALA A C 1
ATOM 5124 O O . ALA A 1 652 ? 50.692 38.738 59.426 1.00 37.91 652 ALA A O 1
ATOM 5126 N N . TYR A 1 653 ? 49.657 37.304 60.844 1.00 38.35 653 TYR A N 1
ATOM 5127 C CA . TYR A 1 653 ? 50.902 36.542 61.168 1.00 38.09 653 TYR A CA 1
ATOM 5128 C C . TYR A 1 653 ? 51.582 36.015 59.883 1.00 37.85 653 TYR A C 1
ATOM 5129 O O . TYR A 1 653 ? 52.810 35.925 59.799 1.00 38.10 653 TYR A O 1
ATOM 5138 N N . TRP A 1 654 ? 50.790 35.676 58.873 1.00 37.77 654 TRP A N 1
ATOM 5139 C CA . TRP A 1 654 ? 51.361 35.001 57.706 1.00 37.64 654 TRP A CA 1
ATOM 5140 C C . TRP A 1 654 ? 52.330 35.864 56.901 1.00 36.81 654 TRP A C 1
ATOM 5141 O O . TRP A 1 654 ? 53.220 35.321 56.266 1.00 37.69 654 TRP A O 1
ATOM 5152 N N . GLU A 1 655 ? 52.189 37.179 56.954 1.00 35.60 655 GLU A N 1
ATOM 5153 C CA . GLU A 1 655 ? 53.049 38.050 56.170 1.00 35.32 655 GLU A CA 1
ATOM 5154 C C . GLU A 1 655 ? 54.501 37.849 56.591 1.00 35.18 655 GLU A C 1
ATOM 5155 O O . GLU A 1 655 ? 55.340 37.457 55.758 1.00 35.87 655 GLU A O 1
ATOM 5161 N N . PRO A 1 656 ? 54.819 38.095 57.876 1.00 34.90 656 PRO A N 1
ATOM 5162 C CA . PRO A 1 656 ? 56.222 37.907 58.236 1.00 34.79 656 PRO A CA 1
ATOM 5163 C C . PRO A 1 656 ? 56.657 36.448 58.073 1.00 35.81 656 PRO A C 1
ATOM 5164 O O . PRO A 1 656 ? 57.822 36.181 57.752 1.00 35.15 656 PRO A O 1
ATOM 5168 N N . ALA A 1 657 ? 55.732 35.511 58.252 1.00 36.75 657 ALA A N 1
ATOM 5169 C CA . ALA A 1 657 ? 56.097 34.108 58.042 1.00 38.66 657 ALA A CA 1
ATOM 5170 C C . ALA A 1 657 ? 56.420 33.802 56.577 1.00 38.97 657 ALA A C 1
ATOM 5171 O O . ALA A 1 657 ? 57.399 33.103 56.298 1.00 40.01 657 ALA A O 1
ATOM 5173 N N . LYS A 1 658 ? 55.625 34.326 55.641 1.00 38.49 658 LYS A N 1
ATOM 5174 C CA . LYS A 1 658 ? 55.935 34.136 54.221 1.00 37.89 658 LYS A CA 1
ATOM 5175 C C . LYS A 1 658 ? 57.278 34.775 53.886 1.00 38.13 658 LYS A C 1
ATOM 5176 O O . LYS A 1 658 ? 58.125 34.152 53.249 1.00 38.83 658 LYS A O 1
ATOM 5182 N N . TRP A 1 659 ? 57.469 36.017 54.334 1.00 36.86 659 TRP A N 1
ATOM 5183 C CA . TRP A 1 659 ? 58.672 36.764 54.073 1.00 36.00 659 TRP A CA 1
ATOM 5184 C C . TRP A 1 659 ? 59.913 36.052 54.569 1.00 36.93 659 TRP A C 1
ATOM 5185 O O . TRP A 1 659 ? 60.912 36.032 53.871 1.00 37.92 659 TRP A O 1
ATOM 5196 N N . ALA A 1 660 ? 59.883 35.485 55.774 1.00 37.06 660 ALA A N 1
ATOM 5197 C CA . ALA A 1 660 ? 61.077 34.817 56.313 1.00 37.25 660 ALA A CA 1
ATOM 5198 C C . ALA A 1 660 ? 61.406 33.562 55.527 1.00 38.44 660 ALA A C 1
ATOM 5199 O O . ALA A 1 660 ? 62.569 33.313 55.203 1.00 38.05 660 ALA A O 1
ATOM 5201 N N . SER A 1 661 ? 60.372 32.783 55.199 1.00 38.80 661 SER A N 1
ATOM 5202 C CA . SER A 1 661 ? 60.574 31.585 54.410 1.00 40.31 661 SER A CA 1
ATOM 5203 C C . SER A 1 661 ? 61.205 31.921 53.055 1.00 40.52 661 SER A C 1
ATOM 5204 O O . SER A 1 661 ? 62.206 31.307 52.645 1.00 42.38 661 SER A O 1
ATOM 5207 N N . LYS A 1 662 ? 60.660 32.923 52.381 1.00 39.68 662 LYS A N 1
ATOM 5208 C CA . LYS A 1 662 ? 61.176 33.330 51.079 1.00 38.92 662 LYS A CA 1
ATOM 5209 C C . LYS A 1 662 ? 62.611 33.830 51.153 1.00 39.24 662 LYS A C 1
ATOM 5210 O O . LYS A 1 662 ? 63.406 33.522 50.252 1.00 40.02 662 LYS A O 1
ATOM 5216 N N . LEU A 1 663 ? 62.929 34.602 52.202 1.00 38.37 663 LEU A N 1
ATOM 5217 C CA . LEU A 1 663 ? 64.276 35.145 52.371 1.00 38.25 663 LEU A CA 1
ATOM 5218 C C . LEU A 1 663 ? 65.257 33.990 52.481 1.00 38.68 663 LEU A C 1
ATOM 5219 O O . LEU A 1 663 ? 66.295 33.972 51.835 1.00 39.15 663 LEU A O 1
ATOM 5224 N N . ARG A 1 664 ? 64.893 32.987 53.249 1.00 38.62 664 ARG A N 1
ATOM 5225 C CA . ARG A 1 664 ? 65.823 31.921 53.489 1.00 39.35 664 ARG A CA 1
ATOM 5226 C C . ARG A 1 664 ? 65.999 31.100 52.240 1.00 40.46 664 ARG A C 1
ATOM 5227 O O . ARG A 1 664 ? 67.044 30.476 52.043 1.00 41.60 664 ARG A O 1
ATOM 5235 N N . GLU A 1 665 ? 64.986 31.108 51.385 1.00 40.93 665 GLU A N 1
ATOM 5236 C CA . GLU A 1 665 ? 65.004 30.224 50.230 1.00 42.28 665 GLU A CA 1
ATOM 5237 C C . GLU A 1 665 ? 65.890 30.782 49.107 1.00 41.66 665 GLU A C 1
ATOM 5238 O O . GLU A 1 665 ? 66.450 30.025 48.305 1.00 41.63 665 GLU A O 1
ATOM 5244 N N . LEU A 1 666 ? 66.003 32.107 49.057 1.00 40.20 666 LEU A N 1
ATOM 5245 C CA . LEU A 1 666 ? 66.676 32.761 47.954 1.00 39.50 666 LEU A CA 1
ATOM 5246 C C . LEU A 1 666 ? 67.976 33.469 48.360 1.00 39.18 666 LEU A C 1
ATOM 5247 O O . LEU A 1 666 ? 68.858 33.652 47.524 1.00 39.64 666 LEU A O 1
ATOM 5252 N N . LYS A 1 667 ? 68.096 33.886 49.613 1.00 37.73 667 LYS A N 1
ATOM 5253 C CA . LYS A 1 667 ? 69.269 34.639 50.023 1.00 37.31 667 LYS A CA 1
ATOM 5254 C C . LYS A 1 667 ? 70.581 33.838 49.812 1.00 38.20 667 LYS A C 1
ATOM 5255 O O . LYS A 1 667 ? 70.619 32.595 50.024 1.00 37.62 667 LYS A O 1
ATOM 5261 N N . THR A 1 668 ? 71.629 34.554 49.369 1.00 37.91 668 THR A N 1
ATOM 5262 C CA . THR A 1 668 ? 72.921 33.936 49.023 1.00 39.15 668 THR A CA 1
ATOM 5263 C C . THR A 1 668 ? 73.991 34.018 50.116 1.00 40.49 668 THR A C 1
ATOM 5264 O O . THR A 1 668 ? 75.118 33.562 49.904 1.00 41.86 668 THR A O 1
ATOM 5268 N N . ASP A 1 669 ? 73.642 34.627 51.254 1.00 40.48 669 ASP A N 1
ATOM 5269 C CA . ASP A 1 669 ? 74.547 34.889 52.372 1.00 41.38 669 ASP A CA 1
ATOM 5270 C C . ASP A 1 669 ? 74.345 33.811 53.443 1.00 41.74 669 ASP A C 1
ATOM 5271 O O . ASP A 1 669 ? 73.382 33.018 53.392 1.00 41.09 669 ASP A O 1
ATOM 5276 N N . SER A 1 670 ? 75.203 33.818 54.457 1.00 41.66 670 SER A N 1
ATOM 5277 C CA . SER A 1 670 ? 75.019 32.823 55.499 1.00 42.51 670 SER A CA 1
ATOM 5278 C C . SER A 1 670 ? 74.732 33.449 56.885 1.00 41.58 670 SER A C 1
ATOM 5279 O O . SER A 1 670 ? 75.026 32.875 57.943 1.00 42.49 670 SER A O 1
ATOM 5282 N N . ASN A 1 671 ? 74.145 34.633 56.861 1.00 39.99 671 ASN A N 1
ATOM 5283 C CA . ASN A 1 671 ? 73.636 35.252 58.061 1.00 39.15 671 ASN A CA 1
ATOM 5284 C C . ASN A 1 671 ? 72.334 34.576 58.507 1.00 39.53 671 ASN A C 1
ATOM 5285 O O . ASN A 1 671 ? 71.822 33.663 57.845 1.00 39.04 671 ASN A O 1
ATOM 5290 N N . GLU A 1 672 ? 71.810 34.986 59.650 1.00 39.58 672 GLU A N 1
ATOM 5291 C CA . GLU A 1 672 ? 70.618 34.335 60.168 1.00 40.14 672 GLU A CA 1
ATOM 5292 C C . GLU A 1 672 ? 69.395 35.241 60.067 1.00 39.25 672 GLU A C 1
ATOM 5293 O O . GLU A 1 672 ? 69.467 36.476 60.235 1.00 39.30 672 GLU A O 1
ATOM 5299 N N . VAL A 1 673 ? 68.266 34.626 59.772 1.00 39.11 673 VAL A N 1
ATOM 5300 C CA . VAL A 1 673 ? 66.996 35.315 59.813 1.00 38.23 673 VAL A CA 1
ATOM 5301 C C . VAL A 1 673 ? 66.227 34.632 60.907 1.00 38.83 673 VAL A C 1
ATOM 5302 O O . VAL A 1 673 ? 65.987 33.424 60.831 1.00 39.91 673 VAL A O 1
ATOM 5306 N N . LEU A 1 674 ? 65.908 35.362 61.974 1.00 38.45 674 LEU A N 1
ATOM 5307 C CA . LEU A 1 674 ? 65.125 34.752 63.045 1.00 39.17 674 LEU A CA 1
ATOM 5308 C C . LEU A 1 674 ? 63.695 35.258 63.012 1.00 39.63 674 LEU A C 1
ATOM 5309 O O . LEU A 1 674 ? 63.459 36.437 62.728 1.00 39.51 674 LEU A O 1
ATOM 5314 N N . LEU A 1 675 ? 62.752 34.370 63.306 1.00 40.76 675 LEU A N 1
ATOM 5315 C CA . LEU A 1 675 ? 61.347 34.745 63.421 1.00 41.48 675 LEU A CA 1
ATOM 5316 C C . LEU A 1 675 ? 60.864 34.394 64.822 1.00 42.94 675 LEU A C 1
ATOM 5317 O O . LEU A 1 675 ? 60.644 33.222 65.141 1.00 43.32 675 LEU A O 1
ATOM 5322 N N . LYS A 1 676 ? 60.717 35.414 65.667 1.00 43.68 676 LYS A N 1
ATOM 5323 C CA . LYS A 1 676 ? 60.139 35.207 66.981 1.00 45.23 676 LYS A CA 1
ATOM 5324 C C . LYS A 1 676 ? 58.622 35.362 66.920 1.00 45.69 676 LYS A C 1
ATOM 5325 O O . LYS A 1 676 ? 58.097 36.464 66.774 1.00 44.22 676 LYS A O 1
ATOM 5339 N N . ASP A 1 678 ? 54.928 34.787 68.545 1.00 48.48 678 ASP A N 1
ATOM 5340 C CA . ASP A 1 678 ? 54.129 34.517 69.724 1.00 49.05 678 ASP A CA 1
ATOM 5341 C C . ASP A 1 678 ? 52.980 33.567 69.364 1.00 49.14 678 ASP A C 1
ATOM 5342 O O . ASP A 1 678 ? 52.061 33.927 68.635 1.00 48.52 678 ASP A O 1
ATOM 5347 N N . LEU A 1 679 ? 53.042 32.349 69.876 1.00 49.68 679 LEU A N 1
ATOM 5348 C CA . LEU A 1 679 ? 51.933 31.421 69.676 1.00 50.66 679 LEU A CA 1
ATOM 5349 C C . LEU A 1 679 ? 50.886 31.454 70.807 1.00 52.19 679 LEU A C 1
ATOM 5350 O O . LEU A 1 679 ? 49.746 31.042 70.592 1.00 53.38 679 LEU A O 1
ATOM 5355 N N . GLU A 1 680 ? 51.258 31.941 71.996 1.00 52.78 680 GLU A N 1
ATOM 5356 C CA . GLU A 1 680 ? 50.407 31.766 73.180 1.00 53.99 680 GLU A CA 1
ATOM 5357 C C . GLU A 1 680 ? 49.344 32.836 73.355 1.00 53.01 680 GLU A C 1
ATOM 5358 O O . GLU A 1 680 ? 48.235 32.505 73.720 1.00 53.86 680 GLU A O 1
ATOM 5364 N N . SER A 1 681 ? 49.675 34.109 73.129 1.00 51.46 681 SER A N 1
ATOM 5365 C CA . SER A 1 681 ? 48.670 35.177 73.222 1.00 50.66 681 SER A CA 1
ATOM 5366 C C . SER A 1 681 ? 47.440 34.835 72.380 1.00 50.54 681 SER A C 1
ATOM 5367 O O . SER A 1 681 ? 47.558 34.283 71.309 1.00 49.68 681 SER A O 1
ATOM 5370 N N . GLY A 1 682 ? 46.263 35.133 72.901 1.00 51.19 682 GLY A N 1
ATOM 5371 C CA . GLY A 1 682 ? 45.041 34.819 72.209 1.00 51.65 682 GLY A CA 1
ATOM 5372 C C . GLY A 1 682 ? 44.383 36.009 71.543 1.00 51.55 682 GLY A C 1
ATOM 5373 O O . GLY A 1 682 ? 44.855 37.146 71.651 1.00 50.34 682 GLY A O 1
ATOM 5374 N N . HIS A 1 683 ? 43.291 35.713 70.841 1.00 51.99 683 HIS A N 1
ATOM 5375 C CA . HIS A 1 683 ? 42.421 36.688 70.190 1.00 52.59 683 HIS A CA 1
ATOM 5376 C C . HIS A 1 683 ? 42.119 37.965 71.024 1.00 54.09 683 HIS A C 1
ATOM 5377 O O . HIS A 1 683 ? 42.234 39.085 70.507 1.00 52.68 683 HIS A O 1
ATOM 5384 N N . PHE A 1 684 ? 41.717 37.771 72.293 1.00 56.05 684 PHE A N 1
ATOM 5385 C CA . PHE A 1 684 ? 41.429 38.848 73.226 1.00 58.15 684 PHE A CA 1
ATOM 5386 C C . PHE A 1 684 ? 42.585 39.243 74.172 1.00 60.28 684 PHE A C 1
ATOM 5387 O O . PHE A 1 684 ? 42.415 40.146 74.997 1.00 60.42 684 PHE A O 1
ATOM 5395 N N . SER A 1 685 ? 43.747 38.590 74.083 1.00 62.80 685 SER A N 1
ATOM 5396 C CA . SER A 1 685 ? 44.857 38.919 75.009 1.00 65.72 685 SER A CA 1
ATOM 5397 C C . SER A 1 685 ? 45.183 40.396 74.939 1.00 66.83 685 SER A C 1
ATOM 5398 O O . SER A 1 685 ? 45.212 40.985 73.860 1.00 65.44 685 SER A O 1
ATOM 5401 N N . ALA A 1 686 ? 45.350 40.991 76.113 1.00 69.89 686 ALA A N 1
ATOM 5402 C CA . ALA A 1 686 ? 45.715 42.393 76.215 1.00 72.18 686 ALA A CA 1
ATOM 5403 C C . ALA A 1 686 ? 47.254 42.525 76.282 1.00 73.37 686 ALA A C 1
ATOM 5404 O O . ALA A 1 686 ? 47.923 41.788 77.029 1.00 73.95 686 ALA A O 1
ATOM 5406 N N . SER A 1 687 ? 47.794 43.439 75.473 1.00 74.59 687 SER A N 1
ATOM 5407 C CA . SER A 1 687 ? 49.227 43.825 75.460 1.00 76.13 687 SER A CA 1
ATOM 5408 C C . SER A 1 687 ? 50.063 43.503 76.743 1.00 78.23 687 SER A C 1
ATOM 5409 O O . SER A 1 687 ? 50.679 42.424 76.819 1.00 78.90 687 SER A O 1
ATOM 5412 N N . ASP A 1 688 ? 50.105 44.447 77.700 1.00 79.66 688 ASP A N 1
ATOM 5413 C CA . ASP A 1 688 ? 50.584 44.266 79.111 1.00 81.74 688 ASP A CA 1
ATOM 5414 C C . ASP A 1 688 ? 51.911 44.910 79.551 1.00 82.15 688 ASP A C 1
ATOM 5415 O O . ASP A 1 688 ? 52.166 45.009 80.765 1.00 82.80 688 ASP A O 1
ATOM 5420 N N . ARG A 1 689 ? 52.709 45.372 78.578 1.00 81.43 689 ARG A N 1
ATOM 5421 C CA . ARG A 1 689 ? 53.834 46.321 78.794 1.00 81.65 689 ARG A CA 1
ATOM 5422 C C . ARG A 1 689 ? 55.148 45.745 79.326 1.00 81.42 689 ARG A C 1
ATOM 5423 O O . ARG A 1 689 ? 56.207 46.047 78.788 1.00 80.93 689 ARG A O 1
ATOM 5431 N N . TYR A 1 690 ? 55.099 44.954 80.388 1.00 82.00 690 TYR A N 1
ATOM 5432 C CA . TYR A 1 690 ? 56.254 44.141 80.733 1.00 81.93 690 TYR A CA 1
ATOM 5433 C C . TYR A 1 690 ? 56.539 43.197 79.574 1.00 80.27 690 TYR A C 1
ATOM 5434 O O . TYR A 1 690 ? 57.666 42.742 79.398 1.00 80.27 690 TYR A O 1
ATOM 5443 N N . LYS A 1 691 ? 55.508 42.896 78.791 1.00 78.63 691 LYS A N 1
ATOM 5444 C CA . LYS A 1 691 ? 55.647 42.000 77.658 1.00 76.53 691 LYS A CA 1
ATOM 5445 C C . LYS A 1 691 ? 56.421 42.692 76.535 1.00 73.89 691 LYS A C 1
ATOM 5446 O O . LYS A 1 691 ? 57.373 42.122 76.000 1.00 73.38 691 LYS A O 1
ATOM 5452 N N . TYR A 1 692 ? 56.023 43.918 76.201 1.00 71.37 692 TYR A N 1
ATOM 5453 C CA . TYR A 1 692 ? 56.709 44.724 75.188 1.00 69.48 692 TYR A CA 1
ATOM 5454 C C . TYR A 1 692 ? 58.190 44.958 75.501 1.00 67.37 692 TYR A C 1
ATOM 5455 O O . TYR A 1 692 ? 59.025 44.971 74.611 1.00 66.48 692 TYR A O 1
ATOM 5464 N N . LEU A 1 693 ? 58.496 45.153 76.773 1.00 66.26 693 LEU A N 1
ATOM 5465 C CA . LEU A 1 693 ? 59.852 45.327 77.226 1.00 64.83 693 LEU A CA 1
ATOM 5466 C C . LEU A 1 693 ? 60.640 44.032 77.096 1.00 64.31 693 LEU A C 1
ATOM 5467 O O . LEU A 1 693 ? 61.833 44.063 76.811 1.00 63.99 693 LEU A O 1
ATOM 5472 N N . ARG A 1 694 ? 59.986 42.890 77.271 1.00 63.80 694 ARG A N 1
ATOM 5473 C CA . ARG A 1 694 ? 60.679 41.611 77.065 1.00 63.46 694 ARG A CA 1
ATOM 5474 C C . ARG A 1 694 ? 61.025 41.366 75.579 1.00 61.15 694 ARG A C 1
ATOM 5475 O O . ARG A 1 694 ? 62.075 40.821 75.262 1.00 60.49 694 ARG A O 1
ATOM 5483 N N . GLU A 1 695 ? 60.163 41.821 74.683 1.00 59.59 695 GLU A N 1
ATOM 5484 C CA . GLU A 1 695 ? 60.389 41.686 73.239 1.00 58.68 695 GLU A CA 1
ATOM 5485 C C . GLU A 1 695 ? 61.456 42.653 72.731 1.00 57.30 695 GLU A C 1
ATOM 5486 O O . GLU A 1 695 ? 62.261 42.314 71.875 1.00 56.81 695 GLU A O 1
ATOM 5492 N N . ASN A 1 696 ? 61.416 43.872 73.253 1.00 56.21 696 ASN A N 1
ATOM 5493 C CA . ASN A 1 696 ? 62.386 44.899 72.977 1.00 55.10 696 ASN A CA 1
ATOM 5494 C C . ASN A 1 696 ? 63.788 44.384 73.335 1.00 54.13 696 ASN A C 1
ATOM 5495 O O . ASN A 1 696 ? 64.749 44.518 72.580 1.00 53.46 696 ASN A O 1
ATOM 5500 N N . ALA A 1 697 ? 63.870 43.759 74.504 1.00 52.93 697 ALA A N 1
ATOM 5501 C CA . ALA A 1 697 ? 65.121 43.344 75.091 1.00 51.50 697 ALA A CA 1
ATOM 5502 C C . ALA A 1 697 ? 65.833 42.272 74.279 1.00 50.08 697 ALA A C 1
ATOM 5503 O O . ALA A 1 697 ? 67.036 42.332 74.109 1.00 49.69 697 ALA A O 1
ATOM 5505 N N . ILE A 1 698 ? 65.096 41.291 73.781 1.00 49.04 698 ILE A N 1
ATOM 5506 C CA . ILE A 1 698 ? 65.717 40.234 73.009 1.00 48.48 698 ILE A CA 1
ATOM 5507 C C . ILE A 1 698 ? 66.189 40.724 71.626 1.00 47.54 698 ILE A C 1
ATOM 5508 O O . ILE A 1 698 ? 67.265 40.355 71.156 1.00 48.39 698 ILE A O 1
ATOM 5513 N N . GLN A 1 699 ? 65.406 41.582 70.992 1.00 46.42 699 GLN A N 1
ATOM 5514 C CA . GLN A 1 699 ? 65.822 42.213 69.753 1.00 46.02 699 GLN A CA 1
ATOM 5515 C C . GLN A 1 699 ? 67.077 43.062 69.915 1.00 44.89 699 GLN A C 1
ATOM 5516 O O . GLN A 1 699 ? 67.943 43.045 69.035 1.00 43.85 699 GLN A O 1
ATOM 5522 N N . GLN A 1 700 ? 67.136 43.837 71.008 1.00 43.82 700 GLN A N 1
ATOM 5523 C CA . GLN A 1 700 ? 68.274 44.721 71.282 1.00 42.76 700 GLN A CA 1
ATOM 5524 C C . GLN A 1 700 ? 69.493 43.869 71.561 1.00 42.82 700 GLN A C 1
ATOM 5525 O O . GLN A 1 700 ? 70.571 44.168 71.059 1.00 43.06 700 GLN A O 1
ATOM 5531 N N . ALA A 1 701 ? 69.308 42.772 72.286 1.00 42.48 701 ALA A N 1
ATOM 5532 C CA . ALA A 1 701 ? 70.411 41.831 72.519 1.00 43.25 701 ALA A CA 1
ATOM 5533 C C . ALA A 1 701 ? 70.948 41.303 71.188 1.00 42.60 701 ALA A C 1
ATOM 5534 O O . ALA A 1 701 ? 72.168 41.274 70.991 1.00 43.83 701 ALA A O 1
ATOM 5536 N N . PHE A 1 702 ? 70.046 40.933 70.282 1.00 41.10 702 PHE A N 1
ATOM 5537 C CA . PHE A 1 702 ? 70.403 40.513 68.912 1.00 40.81 702 PHE A CA 1
ATOM 5538 C C . PHE A 1 702 ? 71.287 41.527 68.172 1.00 40.77 702 PHE A C 1
ATOM 5539 O O . PHE A 1 702 ? 72.384 41.185 67.666 1.00 41.54 702 PHE A O 1
ATOM 5547 N N . VAL A 1 703 ? 70.802 42.767 68.085 1.00 39.37 703 VAL A N 1
ATOM 5548 C CA . VAL A 1 703 ? 71.559 43.823 67.456 1.00 38.13 703 VAL A CA 1
ATOM 5549 C C . VAL A 1 703 ? 72.952 43.954 68.115 1.00 38.89 703 VAL A C 1
ATOM 5550 O O . VAL A 1 703 ? 73.962 43.949 67.429 1.00 38.37 703 VAL A O 1
ATOM 5554 N N . LEU A 1 704 ? 72.982 44.025 69.449 1.00 39.62 704 LEU A N 1
ATOM 5555 C CA . LEU A 1 704 ? 74.213 44.253 70.197 1.00 40.30 704 LEU A CA 1
ATOM 5556 C C . LEU A 1 704 ? 75.239 43.137 70.039 1.00 41.34 704 LEU A C 1
ATOM 5557 O O . LEU A 1 704 ? 76.414 43.440 69.829 1.00 40.77 704 LEU A O 1
ATOM 5562 N N . LYS A 1 705 ? 74.793 41.872 70.116 1.00 41.90 705 LYS A N 1
ATOM 5563 C CA . LYS A 1 705 ? 75.635 40.729 69.724 1.00 43.47 705 LYS A CA 1
ATOM 5564 C C . LYS A 1 705 ? 76.281 40.897 68.338 1.00 43.55 705 LYS A C 1
ATOM 5565 O O . LYS A 1 705 ? 77.501 40.765 68.185 1.00 44.09 705 LYS A O 1
ATOM 5571 N N . HIS A 1 706 ? 75.459 41.204 67.341 1.00 43.26 706 HIS A N 1
ATOM 5572 C CA . HIS A 1 706 ? 75.926 41.254 65.960 1.00 43.12 706 HIS A CA 1
ATOM 5573 C C . HIS A 1 706 ? 76.860 42.411 65.649 1.00 42.99 706 HIS A C 1
ATOM 5574 O O . HIS A 1 706 ? 77.725 42.302 64.795 1.00 43.19 706 HIS A O 1
ATOM 5581 N N . LEU A 1 707 ? 76.681 43.510 66.365 1.00 43.65 707 LEU A N 1
ATOM 5582 C CA . LEU A 1 707 ? 77.529 44.685 66.230 1.00 43.42 707 LEU A CA 1
ATOM 5583 C C . LEU A 1 707 ? 78.733 44.605 67.143 1.00 45.20 707 LEU A C 1
ATOM 5584 O O . LEU A 1 707 ? 79.650 45.397 67.014 1.00 46.30 707 LEU A O 1
ATOM 5589 N N . ASN A 1 708 ? 78.737 43.642 68.064 1.00 47.02 708 ASN A N 1
ATOM 5590 C CA . ASN A 1 708 ? 79.850 43.431 68.980 1.00 48.47 708 ASN A CA 1
ATOM 5591 C C . ASN A 1 708 ? 80.039 44.480 70.042 1.00 48.54 708 ASN A C 1
ATOM 5592 O O . ASN A 1 708 ? 81.160 44.888 70.331 1.00 48.42 708 ASN A O 1
ATOM 5597 N N . VAL A 1 709 ? 78.934 44.915 70.621 1.00 48.48 709 VAL A N 1
ATOM 5598 C CA . VAL A 1 709 ? 78.969 45.940 71.642 1.00 49.14 709 VAL A CA 1
ATOM 5599 C C . VAL A 1 709 ? 78.115 45.499 72.842 1.00 50.08 709 VAL A C 1
ATOM 5600 O O . VAL A 1 709 ? 77.262 46.255 73.343 1.00 49.74 709 VAL A O 1
ATOM 5604 N N . ARG A 1 710 ? 78.367 44.268 73.295 1.00 50.71 710 ARG A N 1
ATOM 5605 C CA . ARG A 1 710 ? 77.675 43.696 74.451 1.00 52.28 710 ARG A CA 1
ATOM 5606 C C . ARG A 1 710 ? 77.842 44.474 75.762 1.00 53.20 710 ARG A C 1
ATOM 5607 O O . ARG A 1 710 ? 76.865 44.666 76.487 1.00 53.40 710 ARG A O 1
ATOM 5615 N N . GLN A 1 711 ? 79.040 44.976 76.032 1.00 53.97 711 GLN A N 1
ATOM 5616 C CA . GLN A 1 711 ? 79.317 45.555 77.344 1.00 55.93 711 GLN A CA 1
ATOM 5617 C C . GLN A 1 711 ? 78.971 47.038 77.505 1.00 55.21 711 GLN A C 1
ATOM 5618 O O . GLN A 1 711 ? 79.134 47.819 76.582 1.00 53.94 711 GLN A O 1
ATOM 5624 N N . LEU A 1 712 ? 78.521 47.406 78.709 1.00 55.95 712 LEU A N 1
ATOM 5625 C CA . LEU A 1 712 ? 78.304 48.800 79.086 1.00 56.05 712 LEU A CA 1
ATOM 5626 C C . LEU A 1 712 ? 79.596 49.603 78.996 1.00 57.07 712 LEU A C 1
ATOM 5627 O O . LEU A 1 712 ? 80.677 49.057 79.203 1.00 57.91 712 LEU A O 1
ATOM 5632 N N . LEU A 1 713 ? 79.473 50.895 78.675 1.00 57.80 713 LEU A N 1
ATOM 5633 C CA . LEU A 1 713 ? 80.609 51.836 78.608 1.00 58.58 713 LEU A CA 1
ATOM 5634 C C . LEU A 1 713 ? 81.043 52.365 79.961 1.00 60.47 713 LEU A C 1
ATOM 5635 O O . LEU A 1 713 ? 82.220 52.588 80.181 1.00 62.51 713 LEU A O 1
ATOM 5640 N N . ARG A 1 714 ? 80.091 52.617 80.857 1.00 61.55 714 ARG A N 1
ATOM 5641 C CA . ARG A 1 714 ? 80.379 53.238 82.167 1.00 62.70 714 ARG A CA 1
ATOM 5642 C C . ARG A 1 714 ? 80.069 52.301 83.337 1.00 63.94 714 ARG A C 1
ATOM 5643 O O . ARG A 1 714 ? 79.030 51.633 83.385 1.00 63.45 714 ARG A O 1
ATOM 5651 N N . LYS A 1 715 ? 80.860 52.212 84.287 1.00 65.77 715 LYS A N 1
ATOM 5652 N N . THR B 1 3 ? 44.122 30.746 17.724 1.00 93.41 3 THR B N 1
ATOM 5653 C CA . THR B 1 3 ? 45.265 31.318 18.516 1.00 91.53 3 THR B CA 1
ATOM 5654 C C . THR B 1 3 ? 46.641 31.230 17.784 1.00 89.87 3 THR B C 1
ATOM 5655 O O . THR B 1 3 ? 47.570 30.532 18.241 1.00 89.94 3 THR B O 1
ATOM 5659 N N . GLU B 1 4 ? 46.761 31.954 16.663 1.00 87.94 4 GLU B N 1
ATOM 5660 C CA . GLU B 1 4 ? 48.012 32.024 15.872 1.00 85.52 4 GLU B CA 1
ATOM 5661 C C . GLU B 1 4 ? 49.059 32.954 16.527 1.00 81.64 4 GLU B C 1
ATOM 5662 O O . GLU B 1 4 ? 49.287 34.080 16.062 1.00 80.57 4 GLU B O 1
ATOM 5668 N N . ARG B 1 5 ? 49.682 32.487 17.610 1.00 78.63 5 ARG B N 1
ATOM 5669 C CA . ARG B 1 5 ? 50.721 33.259 18.309 1.00 74.11 5 ARG B CA 1
ATOM 5670 C C . ARG B 1 5 ? 51.952 33.452 17.416 1.00 70.11 5 ARG B C 1
ATOM 5671 O O . ARG B 1 5 ? 52.210 32.651 16.521 1.00 70.68 5 ARG B O 1
ATOM 5679 N N . GLY B 1 6 ? 52.692 34.525 17.634 1.00 64.87 6 GLY B N 1
ATOM 5680 C CA . GLY B 1 6 ? 53.944 34.703 16.924 1.00 60.43 6 GLY B CA 1
ATOM 5681 C C . GLY B 1 6 ? 55.071 33.921 17.581 1.00 57.54 6 GLY B C 1
ATOM 5682 O O . GLY B 1 6 ? 54.834 33.178 18.521 1.00 57.71 6 GLY B O 1
ATOM 5683 N N . PRO B 1 7 ? 56.314 34.099 17.095 1.00 55.01 7 PRO B N 1
ATOM 5684 C CA . PRO B 1 7 ? 57.489 33.333 17.523 1.00 53.04 7 PRO B CA 1
ATOM 5685 C C . PRO B 1 7 ? 57.857 33.527 19.003 1.00 50.94 7 PRO B C 1
ATOM 5686 O O . PRO B 1 7 ? 57.810 34.651 19.530 1.00 49.39 7 PRO B O 1
ATOM 5690 N N . ILE B 1 8 ? 58.185 32.415 19.656 1.00 49.38 8 ILE B N 1
ATOM 5691 C CA . ILE B 1 8 ? 58.668 32.387 21.018 1.00 47.12 8 ILE B CA 1
ATOM 5692 C C . ILE B 1 8 ? 59.929 31.528 21.015 1.00 47.09 8 ILE B C 1
ATOM 5693 O O . ILE B 1 8 ? 59.870 30.329 20.723 1.00 48.23 8 ILE B O 1
ATOM 5698 N N . ALA B 1 9 ? 61.066 32.150 21.317 1.00 45.27 9 ALA B N 1
ATOM 5699 C CA . ALA B 1 9 ? 62.368 31.482 21.298 1.00 44.61 9 ALA B CA 1
ATOM 5700 C C . ALA B 1 9 ? 62.489 30.503 22.445 1.00 45.15 9 ALA B C 1
ATOM 5701 O O . ALA B 1 9 ? 62.032 30.781 23.549 1.00 44.34 9 ALA B O 1
ATOM 5703 N N . ALA B 1 10 ? 63.097 29.350 22.200 1.00 46.12 10 ALA B N 1
ATOM 5704 C CA . ALA B 1 10 ? 63.306 28.406 23.291 1.00 46.99 10 ALA B CA 1
ATOM 5705 C C . ALA B 1 10 ? 64.288 28.943 24.354 1.00 46.40 10 ALA B C 1
ATOM 5706 O O . ALA B 1 10 ? 65.161 29.798 24.075 1.00 45.51 10 ALA B O 1
ATOM 5708 N N . HIS B 1 11 ? 64.143 28.428 25.569 1.00 47.11 11 HIS B N 1
ATOM 5709 C CA . HIS B 1 11 ? 65.021 28.771 26.688 1.00 47.16 11 HIS B CA 1
ATOM 5710 C C . HIS B 1 11 ? 66.296 27.947 26.712 1.00 47.98 11 HIS B C 1
ATOM 5711 O O . HIS B 1 11 ? 66.241 26.727 26.573 1.00 49.37 11 HIS B O 1
ATOM 5718 N N . ARG B 1 12 ? 67.433 28.623 26.888 1.00 47.13 12 ARG B N 1
ATOM 5719 C CA . ARG B 1 12 ? 68.719 27.968 27.164 1.00 48.09 12 ARG B CA 1
ATOM 5720 C C . ARG B 1 12 ? 69.356 28.586 28.406 1.00 47.36 12 ARG B C 1
ATOM 5721 O O . ARG B 1 12 ? 69.689 29.780 28.416 1.00 45.60 12 ARG B O 1
ATOM 5729 N N . PRO B 1 13 ? 69.548 27.765 29.456 1.00 48.70 13 PRO B N 1
ATOM 5730 C CA . PRO B 1 13 ? 69.959 28.312 30.758 1.00 48.21 13 PRO B CA 1
ATOM 5731 C C . PRO B 1 13 ? 71.297 29.051 30.651 1.00 47.63 13 PRO B C 1
ATOM 5732 O O . PRO B 1 13 ? 72.219 28.588 29.972 1.00 48.24 13 PRO B O 1
ATOM 5736 N N . HIS B 1 14 ? 71.387 30.195 31.307 1.00 46.33 14 HIS B N 1
ATOM 5737 C CA . HIS B 1 14 ? 72.583 31.015 31.245 1.00 45.90 14 HIS B CA 1
ATOM 5738 C C . HIS B 1 14 ? 72.526 32.027 32.377 1.00 44.95 14 HIS B C 1
ATOM 5739 O O . HIS B 1 14 ? 71.464 32.591 32.646 1.00 44.08 14 HIS B O 1
ATOM 5746 N N . GLU B 1 15 ? 73.657 32.279 33.035 1.00 44.80 15 GLU B N 1
ATOM 5747 C CA . GLU B 1 15 ? 73.652 33.288 34.098 1.00 43.28 15 GLU B CA 1
ATOM 5748 C C . GLU B 1 15 ? 74.525 34.499 33.826 1.00 41.19 15 GLU B C 1
ATOM 5749 O O . GLU B 1 15 ? 75.628 34.382 33.333 1.00 41.04 15 GLU B O 1
ATOM 5755 N N . VAL B 1 16 ? 73.975 35.672 34.095 1.00 39.40 16 VAL B N 1
ATOM 5756 C CA . VAL B 1 16 ? 74.726 36.869 33.907 1.00 38.57 16 VAL B CA 1
ATOM 5757 C C . VAL B 1 16 ? 75.122 37.418 35.250 1.00 38.67 16 VAL B C 1
ATOM 5758 O O . VAL B 1 16 ? 74.342 37.372 36.222 1.00 38.00 16 VAL B O 1
ATOM 5762 N N . VAL B 1 17 ? 76.387 37.850 35.307 1.00 38.77 17 VAL B N 1
ATOM 5763 C CA . VAL B 1 17 ? 77.061 38.231 36.544 1.00 38.13 17 VAL B CA 1
ATOM 5764 C C . VAL B 1 17 ? 76.998 39.742 36.646 1.00 36.83 17 VAL B C 1
ATOM 5765 O O . VAL B 1 17 ? 77.288 40.435 35.695 1.00 35.36 17 VAL B O 1
ATOM 5769 N N . PHE B 1 18 ? 76.663 40.230 37.831 1.00 37.04 18 PHE B N 1
ATOM 5770 C CA . PHE B 1 18 ? 76.582 41.665 38.128 1.00 36.22 18 PHE B CA 1
ATOM 5771 C C . PHE B 1 18 ? 77.529 41.979 39.255 1.00 36.60 18 PHE B C 1
ATOM 5772 O O . PHE B 1 18 ? 77.353 41.471 40.353 1.00 37.11 18 PHE B O 1
ATOM 5780 N N . GLY B 1 19 ? 78.555 42.769 38.972 1.00 36.53 19 GLY B N 1
ATOM 5781 C CA . GLY B 1 19 ? 79.517 43.157 39.991 1.00 38.36 19 GLY B CA 1
ATOM 5782 C C . GLY B 1 19 ? 80.932 42.828 39.552 1.00 40.48 19 GLY B C 1
ATOM 5783 O O . GLY B 1 19 ? 81.222 42.872 38.362 1.00 40.96 19 GLY B O 1
ATOM 5784 N N . LYS B 1 20 ? 81.811 42.496 40.491 1.00 41.70 20 LYS B N 1
ATOM 5785 C CA . LYS B 1 20 ? 83.222 42.276 40.167 1.00 44.51 20 LYS B CA 1
ATOM 5786 C C . LYS B 1 20 ? 83.487 40.963 39.406 1.00 45.42 20 LYS B C 1
ATOM 5787 O O . LYS B 1 20 ? 83.079 39.895 39.840 1.00 45.31 20 LYS B O 1
ATOM 5793 N N . VAL B 1 21 ? 84.149 41.087 38.255 1.00 46.85 21 VAL B N 1
ATOM 5794 C CA . VAL B 1 21 ? 84.673 39.964 37.461 1.00 48.90 21 VAL B CA 1
ATOM 5795 C C . VAL B 1 21 ? 86.157 40.194 37.080 1.00 50.39 21 VAL B C 1
ATOM 5796 O O . VAL B 1 21 ? 86.468 41.150 36.344 1.00 49.87 21 VAL B O 1
ATOM 5800 N N . GLU B 1 22 ? 87.051 39.313 37.540 1.00 52.07 22 GLU B N 1
ATOM 5801 C CA . GLU B 1 22 ? 88.469 39.458 37.242 1.00 54.54 22 GLU B CA 1
ATOM 5802 C C . GLU B 1 22 ? 88.687 39.550 35.728 1.00 54.02 22 GLU B C 1
ATOM 5803 O O . GLU B 1 22 ? 88.137 38.752 34.955 1.00 53.45 22 GLU B O 1
ATOM 5809 N N . GLY B 1 23 ? 89.454 40.559 35.318 1.00 53.74 23 GLY B N 1
ATOM 5810 C CA . GLY B 1 23 ? 89.842 40.747 33.927 1.00 53.17 23 GLY B CA 1
ATOM 5811 C C . GLY B 1 23 ? 88.946 41.707 33.160 1.00 51.65 23 GLY B C 1
ATOM 5812 O O . GLY B 1 23 ? 89.183 41.983 31.985 1.00 50.90 23 GLY B O 1
ATOM 5813 N N . GLU B 1 24 ? 87.901 42.211 33.818 1.00 50.21 24 GLU B N 1
ATOM 5814 C CA . GLU B 1 24 ? 86.940 43.114 33.155 1.00 48.19 24 GLU B CA 1
ATOM 5815 C C . GLU B 1 24 ? 86.871 44.443 33.902 1.00 47.56 24 GLU B C 1
ATOM 5816 O O . GLU B 1 24 ? 87.081 44.490 35.109 1.00 47.76 24 GLU B O 1
ATOM 5822 N N . ASP B 1 25 ? 86.619 45.528 33.191 1.00 47.14 25 ASP B N 1
ATOM 5823 C CA . ASP B 1 25 ? 86.410 46.790 33.859 1.00 47.19 25 ASP B CA 1
ATOM 5824 C C . ASP B 1 25 ? 84.914 46.955 34.048 1.00 44.87 25 ASP B C 1
ATOM 5825 O O . ASP B 1 25 ? 84.228 47.369 33.132 1.00 44.66 25 ASP B O 1
ATOM 5830 N N . ARG B 1 26 ? 84.417 46.612 35.236 1.00 43.66 26 ARG B N 1
ATOM 5831 C CA . ARG B 1 26 ? 83.014 46.855 35.608 1.00 41.68 26 ARG B CA 1
ATOM 5832 C C . ARG B 1 26 ? 82.859 48.142 36.379 1.00 40.47 26 ARG B C 1
ATOM 5833 O O . ARG B 1 26 ? 81.863 48.334 37.056 1.00 39.51 26 ARG B O 1
ATOM 5841 N N . GLY B 1 27 ? 83.835 49.032 36.245 1.00 40.40 27 GLY B N 1
ATOM 5842 C CA . GLY B 1 27 ? 83.786 50.334 36.887 1.00 39.88 27 GLY B CA 1
ATOM 5843 C C . GLY B 1 27 ? 84.631 50.378 38.143 1.00 40.84 27 GLY B C 1
ATOM 5844 O O . GLY B 1 27 ? 85.303 49.404 38.510 1.00 40.90 27 GLY B O 1
ATOM 5845 N N . ALA B 1 28 ? 84.571 51.513 38.815 1.00 40.97 28 ALA B N 1
ATOM 5846 C CA . ALA B 1 28 ? 85.454 51.800 39.921 1.00 42.73 28 ALA B CA 1
ATOM 5847 C C . ALA B 1 28 ? 85.021 51.151 41.247 1.00 43.08 28 ALA B C 1
ATOM 5848 O O . ALA B 1 28 ? 85.864 50.985 42.144 1.00 43.28 28 ALA B O 1
ATOM 5850 N N . ASN B 1 29 ? 83.736 50.766 41.364 1.00 42.16 29 ASN B N 1
ATOM 5851 C CA . ASN B 1 29 ? 83.221 50.173 42.621 1.00 41.88 29 ASN B CA 1
ATOM 5852 C C . ASN B 1 29 ? 82.205 49.010 42.432 1.00 40.34 29 ASN B C 1
ATOM 5853 O O . ASN B 1 29 ? 81.023 49.137 42.743 1.00 38.94 29 ASN B O 1
ATOM 5858 N N . PRO B 1 30 ? 82.668 47.870 41.919 1.00 40.07 30 PRO B N 1
ATOM 5859 C CA . PRO B 1 30 ? 81.725 46.789 41.592 1.00 39.32 30 PRO B CA 1
ATOM 5860 C C . PRO B 1 30 ? 81.387 45.887 42.765 1.00 39.17 30 PRO B C 1
ATOM 5861 O O . PRO B 1 30 ? 82.251 45.614 43.567 1.00 40.20 30 PRO B O 1
ATOM 5873 N N . ASP B 1 32 ? 81.025 42.983 45.335 1.00 41.42 32 ASP B N 1
ATOM 5874 C CA . ASP B 1 32 ? 81.963 41.883 45.597 1.00 43.40 32 ASP B CA 1
ATOM 5875 C C . ASP B 1 32 ? 81.610 41.294 46.967 1.00 44.17 32 ASP B C 1
ATOM 5876 O O . ASP B 1 32 ? 81.830 41.939 47.986 1.00 44.01 32 ASP B O 1
ATOM 5881 N N . PRO B 1 33 ? 81.045 40.069 47.005 1.00 44.71 33 PRO B N 1
ATOM 5882 C CA . PRO B 1 33 ? 80.846 39.166 45.873 1.00 44.59 33 PRO B CA 1
ATOM 5883 C C . PRO B 1 33 ? 79.716 39.627 44.944 1.00 43.65 33 PRO B C 1
ATOM 5884 O O . PRO B 1 33 ? 78.783 40.280 45.404 1.00 42.63 33 PRO B O 1
ATOM 5888 N N . PRO B 1 34 ? 79.812 39.276 43.644 1.00 43.31 34 PRO B N 1
ATOM 5889 C CA . PRO B 1 34 ? 78.825 39.687 42.653 1.00 42.59 34 PRO B CA 1
ATOM 5890 C C . PRO B 1 34 ? 77.518 38.936 42.797 1.00 42.61 34 PRO B C 1
ATOM 5891 O O . PRO B 1 34 ? 77.467 37.959 43.514 1.00 42.96 34 PRO B O 1
ATOM 5895 N N . ARG B 1 35 ? 76.489 39.419 42.097 1.00 42.66 35 ARG B N 1
ATOM 5896 C CA . ARG B 1 35 ? 75.168 38.773 41.970 1.00 43.30 35 ARG B CA 1
ATOM 5897 C C . ARG B 1 35 ? 75.005 38.064 40.623 1.00 43.98 35 ARG B C 1
ATOM 5898 O O . ARG B 1 35 ? 75.639 38.424 39.631 1.00 43.56 35 ARG B O 1
ATOM 5906 N N . ARG B 1 36 ? 74.167 37.034 40.596 1.00 45.98 36 ARG B N 1
ATOM 5907 C CA . ARG B 1 36 ? 73.971 36.245 39.391 1.00 47.39 36 ARG B CA 1
ATOM 5908 C C . ARG B 1 36 ? 72.483 36.088 39.159 1.00 47.96 36 ARG B C 1
ATOM 5909 O O . ARG B 1 36 ? 71.740 35.844 40.099 1.00 48.23 36 ARG B O 1
ATOM 5917 N N . ARG B 1 37 ? 72.058 36.277 37.905 1.00 48.30 37 ARG B N 1
ATOM 5918 C CA . ARG B 1 37 ? 70.687 35.991 37.456 1.00 49.14 37 ARG B CA 1
ATOM 5919 C C . ARG B 1 37 ? 70.641 35.159 36.175 1.00 49.21 37 ARG B C 1
ATOM 5920 O O . ARG B 1 37 ? 71.540 35.278 35.332 1.00 49.10 37 ARG B O 1
ATOM 5928 N N . VAL B 1 38 ? 69.600 34.330 36.026 1.00 49.41 38 VAL B N 1
ATOM 5929 C CA . VAL B 1 38 ? 69.400 33.567 34.775 1.00 49.47 38 VAL B CA 1
ATOM 5930 C C . VAL B 1 38 ? 68.812 34.474 33.667 1.00 47.28 38 VAL B C 1
ATOM 5931 O O . VAL B 1 38 ? 67.923 35.278 33.913 1.00 47.01 38 VAL B O 1
ATOM 5935 N N . ASP B 1 39 ? 69.366 34.374 32.468 1.00 45.63 39 ASP B N 1
ATOM 5936 C CA . ASP B 1 39 ? 68.804 35.000 31.282 1.00 43.58 39 ASP B CA 1
ATOM 5937 C C . ASP B 1 39 ? 68.665 33.884 30.274 1.00 43.26 39 ASP B C 1
ATOM 5938 O O . ASP B 1 39 ? 69.638 33.563 29.611 1.00 43.61 39 ASP B O 1
ATOM 5943 N N . PRO B 1 40 ? 67.457 33.296 30.153 1.00 42.79 40 PRO B N 1
ATOM 5944 C CA . PRO B 1 40 ? 67.268 32.102 29.307 1.00 43.10 40 PRO B CA 1
ATOM 5945 C C . PRO B 1 40 ? 67.304 32.422 27.811 1.00 42.19 40 PRO B C 1
ATOM 5946 O O . PRO B 1 40 ? 67.207 31.503 26.981 1.00 42.64 40 PRO B O 1
ATOM 5950 N N . LEU B 1 41 ? 67.451 33.707 27.475 1.00 40.10 41 LEU B N 1
ATOM 5951 C CA . LEU B 1 41 ? 67.514 34.125 26.070 1.00 39.02 41 LEU B CA 1
ATOM 5952 C C . LEU B 1 41 ? 68.823 34.791 25.749 1.00 37.70 41 LEU B C 1
ATOM 5953 O O . LEU B 1 41 ? 68.911 35.579 24.806 1.00 37.84 41 LEU B O 1
ATOM 5958 N N . PHE B 1 42 ? 69.847 34.498 26.528 1.00 36.71 42 PHE B N 1
ATOM 5959 C CA . PHE B 1 42 ? 71.121 35.150 26.298 1.00 35.88 42 PHE B CA 1
ATOM 5960 C C . PHE B 1 42 ? 71.694 34.778 24.919 1.00 36.63 42 PHE B C 1
ATOM 5961 O O . PHE B 1 42 ? 72.337 35.612 24.281 1.00 35.53 42 PHE B O 1
ATOM 5969 N N . TRP B 1 43 ? 71.427 33.535 24.481 1.00 36.79 43 TRP B N 1
ATOM 5970 C CA . TRP B 1 43 ? 71.884 32.979 23.232 1.00 37.62 43 TRP B CA 1
ATOM 5971 C C . TRP B 1 43 ? 71.405 33.703 21.981 1.00 38.29 43 TRP B C 1
ATOM 5972 O O . TRP B 1 43 ? 71.968 33.495 20.902 1.00 38.80 43 TRP B O 1
ATOM 5983 N N . LEU B 1 44 ? 70.374 34.542 22.089 1.00 37.91 44 LEU B N 1
ATOM 5984 C CA . LEU B 1 44 ? 69.951 35.303 20.909 1.00 37.61 44 LEU B CA 1
ATOM 5985 C C . LEU B 1 44 ? 71.015 36.303 20.512 1.00 37.44 44 LEU B C 1
ATOM 5986 O O . LEU B 1 44 ? 70.980 36.839 19.408 1.00 38.80 44 LEU B O 1
ATOM 5991 N N . ARG B 1 45 ? 71.985 36.529 21.377 1.00 36.46 45 ARG B N 1
ATOM 5992 C CA . ARG B 1 45 ? 73.051 37.450 21.048 1.00 36.90 45 ARG B CA 1
ATOM 5993 C C . ARG B 1 45 ? 74.202 36.687 20.377 1.00 37.95 45 ARG B C 1
ATOM 5994 O O . ARG B 1 45 ? 74.681 35.705 20.919 1.00 38.18 45 ARG B O 1
ATOM 6002 N N . ASP B 1 46 ? 74.611 37.143 19.189 1.00 38.45 46 ASP B N 1
ATOM 6003 C CA . ASP B 1 46 ? 75.868 36.727 18.541 1.00 38.99 46 ASP B CA 1
ATOM 6004 C C . ASP B 1 46 ? 76.535 37.977 18.041 1.00 38.33 46 ASP B C 1
ATOM 6005 O O . ASP B 1 46 ? 76.001 38.618 17.154 1.00 38.19 46 ASP B O 1
ATOM 6010 N N . ASP B 1 47 ? 77.675 38.342 18.617 1.00 38.32 47 ASP B N 1
ATOM 6011 C CA . ASP B 1 47 ? 78.412 39.537 18.183 1.00 38.44 47 ASP B CA 1
ATOM 6012 C C . ASP B 1 47 ? 78.713 39.485 16.673 1.00 39.49 47 ASP B C 1
ATOM 6013 O O . ASP B 1 47 ? 78.904 40.517 16.035 1.00 39.53 47 ASP B O 1
ATOM 6018 N N . ASN B 1 48 ? 78.753 38.287 16.096 1.00 40.40 48 ASN B N 1
ATOM 6019 C CA . ASN B 1 48 ? 79.112 38.155 14.681 1.00 42.41 48 ASN B CA 1
ATOM 6020 C C . ASN B 1 48 ? 77.920 38.404 13.760 1.00 42.84 48 ASN B C 1
ATOM 6021 O O . ASN B 1 48 ? 78.090 38.581 12.567 1.00 44.02 48 ASN B O 1
ATOM 6026 N N . ARG B 1 49 ? 76.726 38.498 14.359 1.00 42.56 49 ARG B N 1
ATOM 6027 C CA . ARG B 1 49 ? 75.442 38.512 13.682 1.00 42.34 49 ARG B CA 1
ATOM 6028 C C . ARG B 1 49 ? 75.359 37.424 12.595 1.00 43.76 49 ARG B C 1
ATOM 6029 O O . ARG B 1 49 ? 74.817 37.656 11.534 1.00 44.02 49 ARG B O 1
ATOM 6037 N N . ALA B 1 50 ? 75.874 36.230 12.853 1.00 44.58 50 ALA B N 1
ATOM 6038 C CA . ALA B 1 50 ? 75.796 35.212 11.823 1.00 45.95 50 ALA B CA 1
ATOM 6039 C C . ALA B 1 50 ? 75.360 33.831 12.286 1.00 46.64 50 ALA B C 1
ATOM 6040 O O . ALA B 1 50 ? 75.177 32.963 11.442 1.00 48.62 50 ALA B O 1
ATOM 6042 N N . ASP B 1 51 ? 75.208 33.604 13.587 1.00 45.79 51 ASP B N 1
ATOM 6043 C CA . ASP B 1 51 ? 74.856 32.262 14.085 1.00 47.10 51 ASP B CA 1
ATOM 6044 C C . ASP B 1 51 ? 73.673 31.659 13.333 1.00 47.35 51 ASP B C 1
ATOM 6045 O O . ASP B 1 51 ? 72.665 32.331 13.190 1.00 46.67 51 ASP B O 1
ATOM 6050 N N . PRO B 1 52 ? 73.779 30.396 12.862 1.00 49.11 52 PRO B N 1
ATOM 6051 C CA . PRO B 1 52 ? 72.641 29.856 12.088 1.00 49.84 52 PRO B CA 1
ATOM 6052 C C . PRO B 1 52 ? 71.351 29.702 12.907 1.00 49.29 52 PRO B C 1
ATOM 6053 O O . PRO B 1 52 ? 70.268 29.923 12.370 1.00 49.62 52 PRO B O 1
ATOM 6057 N N . GLU B 1 53 ? 71.444 29.394 14.195 1.00 49.14 53 GLU B N 1
ATOM 6058 C CA . GLU B 1 53 ? 70.218 29.208 14.989 1.00 48.74 53 GLU B CA 1
ATOM 6059 C C . GLU B 1 53 ? 69.568 30.540 15.325 1.00 46.28 53 GLU B C 1
ATOM 6060 O O . GLU B 1 53 ? 68.338 30.635 15.327 1.00 45.73 53 GLU B O 1
ATOM 6066 N N . VAL B 1 54 ? 70.386 31.570 15.577 1.00 44.79 54 VAL B N 1
ATOM 6067 C CA . VAL B 1 54 ? 69.883 32.946 15.719 1.00 42.75 54 VAL B CA 1
ATOM 6068 C C . VAL B 1 54 ? 69.192 33.416 14.431 1.00 42.96 54 VAL B C 1
ATOM 6069 O O . VAL B 1 54 ? 68.071 33.936 14.458 1.00 42.18 54 VAL B O 1
ATOM 6073 N N . LEU B 1 55 ? 69.846 33.217 13.293 1.00 43.66 55 LEU B N 1
ATOM 6074 C CA . LEU B 1 55 ? 69.242 33.651 12.037 1.00 44.09 55 LEU B CA 1
ATOM 6075 C C . LEU B 1 55 ? 67.961 32.878 11.705 1.00 44.28 55 LEU B C 1
ATOM 6076 O O . LEU B 1 55 ? 66.969 33.475 11.305 1.00 43.90 55 LEU B O 1
ATOM 6081 N N . ALA B 1 56 ? 67.962 31.571 11.921 1.00 44.82 56 ALA B N 1
ATOM 6082 C CA . ALA B 1 56 ? 66.730 30.800 11.765 1.00 46.09 56 ALA B CA 1
ATOM 6083 C C . ALA B 1 56 ? 65.582 31.371 12.629 1.00 45.69 56 ALA B C 1
ATOM 6084 O O . ALA B 1 56 ? 64.448 31.466 12.153 1.00 46.78 56 ALA B O 1
ATOM 6086 N N . HIS B 1 57 ? 65.862 31.755 13.877 1.00 44.55 57 HIS B N 1
ATOM 6087 C CA . HIS B 1 57 ? 64.832 32.390 14.698 1.00 43.74 57 HIS B CA 1
ATOM 6088 C C . HIS B 1 57 ? 64.379 33.733 14.104 1.00 42.84 57 HIS B C 1
ATOM 6089 O O . HIS B 1 57 ? 63.179 34.039 14.061 1.00 42.38 57 HIS B O 1
ATOM 6096 N N . LEU B 1 58 ? 65.340 34.542 13.666 1.00 42.39 58 LEU B N 1
ATOM 6097 C CA . LEU B 1 58 ? 65.006 35.814 13.054 1.00 42.00 58 LEU B CA 1
ATOM 6098 C C . LEU B 1 58 ? 64.160 35.626 11.784 1.00 43.61 58 LEU B C 1
ATOM 6099 O O . LEU B 1 58 ? 63.234 36.404 11.506 1.00 43.23 58 LEU B O 1
ATOM 6104 N N . HIS B 1 59 ? 64.427 34.572 11.023 1.00 45.21 59 HIS B N 1
ATOM 6105 C CA . HIS B 1 59 ? 63.606 34.365 9.836 1.00 46.10 59 HIS B CA 1
ATOM 6106 C C . HIS B 1 59 ? 62.171 34.007 10.219 1.00 45.86 59 HIS B C 1
ATOM 6107 O O . HIS B 1 59 ? 61.249 34.385 9.503 1.00 45.65 59 HIS B O 1
ATOM 6114 N N . LEU B 1 60 ? 61.975 33.334 11.361 1.00 45.28 60 LEU B N 1
ATOM 6115 C CA . LEU B 1 60 ? 60.611 33.118 11.868 1.00 45.86 60 LEU B CA 1
ATOM 6116 C C . LEU B 1 60 ? 59.914 34.440 12.147 1.00 45.41 60 LEU B C 1
ATOM 6117 O O . LEU B 1 60 ? 58.714 34.587 11.957 1.00 44.98 60 LEU B O 1
ATOM 6122 N N . GLU B 1 61 ? 60.696 35.405 12.595 1.00 45.68 61 GLU B N 1
ATOM 6123 C CA . GLU B 1 61 ? 60.183 36.696 12.987 1.00 45.99 61 GLU B CA 1
ATOM 6124 C C . GLU B 1 61 ? 59.792 37.462 11.697 1.00 46.51 61 GLU B C 1
ATOM 6125 O O . GLU B 1 61 ? 58.703 38.076 11.620 1.00 46.55 61 GLU B O 1
ATOM 6131 N N . LYS B 1 62 ? 60.632 37.339 10.660 1.00 47.09 62 LYS B N 1
ATOM 6132 C CA . LYS B 1 62 ? 60.305 37.780 9.294 1.00 47.45 62 LYS B CA 1
ATOM 6133 C C . LYS B 1 62 ? 58.992 37.196 8.686 1.00 47.84 62 LYS B C 1
ATOM 6134 O O . LYS B 1 62 ? 58.151 37.949 8.181 1.00 46.64 62 LYS B O 1
ATOM 6140 N N . ASP B 1 63 ? 58.825 35.872 8.738 1.00 48.45 63 ASP B N 1
ATOM 6141 C CA . ASP B 1 63 ? 57.652 35.228 8.146 1.00 49.93 63 ASP B CA 1
ATOM 6142 C C . ASP B 1 63 ? 56.386 35.699 8.819 1.00 49.36 63 ASP B C 1
ATOM 6143 O O . ASP B 1 63 ? 55.376 35.943 8.173 1.00 50.41 63 ASP B O 1
ATOM 6148 N N . TYR B 1 64 ? 56.451 35.843 10.129 1.00 48.62 64 TYR B N 1
ATOM 6149 C CA . TYR B 1 64 ? 55.290 36.242 10.908 1.00 48.24 64 TYR B CA 1
ATOM 6150 C C . TYR B 1 64 ? 54.943 37.692 10.635 1.00 47.65 64 TYR B C 1
ATOM 6151 O O . TYR B 1 64 ? 53.783 38.022 10.478 1.00 47.61 64 TYR B O 1
ATOM 6160 N N . TYR B 1 65 ? 55.968 38.539 10.581 1.00 47.18 65 TYR B N 1
ATOM 6161 C CA . TYR B 1 65 ? 55.780 39.931 10.283 1.00 47.12 65 TYR B CA 1
ATOM 6162 C C . TYR B 1 65 ? 55.044 40.068 8.952 1.00 49.30 65 TYR B C 1
ATOM 6163 O O . TYR B 1 65 ? 54.065 40.832 8.877 1.00 48.95 65 TYR B O 1
ATOM 6172 N N . GLU B 1 66 ? 55.518 39.332 7.922 1.00 50.94 66 GLU B N 1
ATOM 6173 C CA . GLU B 1 66 ? 54.948 39.371 6.550 1.00 52.64 66 GLU B CA 1
ATOM 6174 C C . GLU B 1 66 ? 53.500 38.890 6.499 1.00 53.17 66 GLU B C 1
ATOM 6175 O O . GLU B 1 66 ? 52.632 39.558 5.928 1.00 53.80 66 GLU B O 1
ATOM 6181 N N . LYS B 1 67 ? 53.249 37.728 7.087 1.00 53.66 67 LYS B N 1
ATOM 6182 C CA . LYS B 1 67 ? 51.900 37.193 7.228 1.00 54.57 67 LYS B CA 1
ATOM 6183 C C . LYS B 1 67 ? 50.965 38.251 7.796 1.00 54.19 67 LYS B C 1
ATOM 6184 O O . LYS B 1 67 ? 49.819 38.335 7.412 1.00 55.48 67 LYS B O 1
ATOM 6190 N N . ARG B 1 68 ? 51.511 39.100 8.668 1.00 53.37 68 ARG B N 1
ATOM 6191 C CA . ARG B 1 68 ? 50.762 39.943 9.587 1.00 52.35 68 ARG B CA 1
ATOM 6192 C C . ARG B 1 68 ? 50.525 41.373 9.074 1.00 51.68 68 ARG B C 1
ATOM 6193 O O . ARG B 1 68 ? 49.528 42.019 9.416 1.00 51.20 68 ARG B O 1
ATOM 6201 N N . ALA B 1 69 ? 51.447 41.840 8.242 1.00 51.27 69 ALA B N 1
ATOM 6202 C CA . ALA B 1 69 ? 51.447 43.202 7.711 1.00 51.66 69 ALA B CA 1
ATOM 6203 C C . ALA B 1 69 ? 50.843 43.292 6.301 1.00 52.91 69 ALA B C 1
ATOM 6204 O O . ALA B 1 69 ? 50.942 44.328 5.642 1.00 53.44 69 ALA B O 1
ATOM 6206 N N . VAL B 1 70 ? 50.226 42.203 5.853 1.00 53.77 70 VAL B N 1
ATOM 6207 C CA . VAL B 1 70 ? 49.615 42.086 4.522 1.00 54.52 70 VAL B CA 1
ATOM 6208 C C . VAL B 1 70 ? 48.626 43.222 4.244 1.00 54.70 70 VAL B C 1
ATOM 6209 O O . VAL B 1 70 ? 48.686 43.865 3.191 1.00 54.71 70 VAL B O 1
ATOM 6213 N N . ASP B 1 71 ? 47.751 43.498 5.207 1.00 54.46 71 ASP B N 1
ATOM 6214 C CA . ASP B 1 71 ? 46.685 44.454 4.983 1.00 55.11 71 ASP B CA 1
ATOM 6215 C C . ASP B 1 71 ? 47.102 45.864 5.285 1.00 53.52 71 ASP B C 1
ATOM 6216 O O . ASP B 1 71 ? 46.255 46.712 5.374 1.00 53.88 71 ASP B O 1
ATOM 6221 N N . ILE B 1 72 ? 48.391 46.123 5.454 1.00 52.24 72 ILE B N 1
ATOM 6222 C CA . ILE B 1 72 ? 48.853 47.511 5.573 1.00 51.82 72 ILE B CA 1
ATOM 6223 C C . ILE B 1 72 ? 49.905 47.899 4.517 1.00 52.38 72 ILE B C 1
ATOM 6224 O O . ILE B 1 72 ? 50.375 49.049 4.498 1.00 51.95 72 ILE B O 1
ATOM 6229 N N . LYS B 1 73 ? 50.276 46.969 3.634 1.00 53.32 73 LYS B N 1
ATOM 6230 C CA . LYS B 1 73 ? 51.343 47.271 2.681 1.00 53.91 73 LYS B CA 1
ATOM 6231 C C . LYS B 1 73 ? 50.958 48.422 1.724 1.00 53.56 73 LYS B C 1
ATOM 6232 O O . LYS B 1 73 ? 51.803 49.256 1.395 1.00 52.63 73 LYS B O 1
ATOM 6238 N N . ASP B 1 74 ? 49.687 48.494 1.336 1.00 53.34 74 ASP B N 1
ATOM 6239 C CA . ASP B 1 74 ? 49.235 49.510 0.380 1.00 54.18 74 ASP B CA 1
ATOM 6240 C C . ASP B 1 74 ? 49.189 50.904 1.001 1.00 53.48 74 ASP B C 1
ATOM 6241 O O . ASP B 1 74 ? 49.661 51.904 0.432 1.00 53.19 74 ASP B O 1
ATOM 6246 N N . LEU B 1 75 ? 48.598 50.962 2.183 1.00 52.34 75 LEU B N 1
ATOM 6247 C CA . LEU B 1 75 ? 48.590 52.175 2.945 1.00 51.01 75 LEU B CA 1
ATOM 6248 C C . LEU B 1 75 ? 50.038 52.662 3.248 1.00 50.02 75 LEU B C 1
ATOM 6249 O O . LEU B 1 75 ? 50.301 53.857 3.232 1.00 50.54 75 LEU B O 1
ATOM 6254 N N . ALA B 1 76 ? 50.978 51.754 3.497 1.00 48.94 76 ALA B N 1
ATOM 6255 C CA . ALA B 1 76 ? 52.386 52.168 3.680 1.00 47.59 76 ALA B CA 1
ATOM 6256 C C . ALA B 1 76 ? 52.910 52.865 2.419 1.00 48.42 76 ALA B C 1
ATOM 6257 O O . ALA B 1 76 ? 53.575 53.911 2.488 1.00 47.98 76 ALA B O 1
ATOM 6259 N N . GLU B 1 77 ? 52.592 52.270 1.271 1.00 49.51 77 GLU B N 1
ATOM 6260 C CA . GLU B 1 77 ? 52.941 52.832 -0.041 1.00 50.84 77 GLU B CA 1
ATOM 6261 C C . GLU B 1 77 ? 52.351 54.240 -0.195 1.00 51.22 77 GLU B C 1
ATOM 6262 O O . GLU B 1 77 ? 53.086 55.194 -0.462 1.00 51.68 77 GLU B O 1
ATOM 6268 N N . THR B 1 78 ? 51.040 54.360 0.015 1.00 50.92 78 THR B N 1
ATOM 6269 C CA . THR B 1 78 ? 50.358 55.639 -0.054 1.00 50.48 78 THR B CA 1
ATOM 6270 C C . THR B 1 78 ? 51.079 56.683 0.826 1.00 49.66 78 THR B C 1
ATOM 6271 O O . THR B 1 78 ? 51.388 57.796 0.357 1.00 49.87 78 THR B O 1
ATOM 6275 N N . ILE B 1 79 ? 51.380 56.301 2.070 1.00 48.10 79 ILE B N 1
ATOM 6276 C CA . ILE B 1 79 ? 52.020 57.207 3.046 1.00 47.12 79 ILE B CA 1
ATOM 6277 C C . ILE B 1 79 ? 53.424 57.584 2.582 1.00 47.62 79 ILE B C 1
ATOM 6278 O O . ILE B 1 79 ? 53.798 58.764 2.606 1.00 47.94 79 ILE B O 1
ATOM 6283 N N . TYR B 1 80 ? 54.180 56.594 2.119 1.00 47.67 80 TYR B N 1
ATOM 6284 C CA . TYR B 1 80 ? 55.508 56.867 1.602 1.00 48.43 80 TYR B CA 1
ATOM 6285 C C . TYR B 1 80 ? 55.447 58.000 0.586 1.00 49.57 80 TYR B C 1
ATOM 6286 O O . TYR B 1 80 ? 56.186 58.982 0.712 1.00 50.02 80 TYR B O 1
ATOM 6295 N N . GLN B 1 81 ? 54.539 57.874 -0.387 1.00 50.56 81 GLN B N 1
ATOM 6296 C CA . GLN B 1 81 ? 54.328 58.887 -1.435 1.00 51.87 81 GLN B CA 1
ATOM 6297 C C . GLN B 1 81 ? 53.970 60.284 -0.893 1.00 51.83 81 GLN B C 1
ATOM 6298 O O . GLN B 1 81 ? 54.378 61.294 -1.467 1.00 52.85 81 GLN B O 1
ATOM 6304 N N . GLU B 1 82 ? 53.194 60.328 0.188 1.00 51.13 82 GLU B N 1
ATOM 6305 C CA . GLU B 1 82 ? 52.893 61.590 0.897 1.00 51.36 82 GLU B CA 1
ATOM 6306 C C . GLU B 1 82 ? 54.195 62.254 1.369 1.00 50.69 82 GLU B C 1
ATOM 6307 O O . GLU B 1 82 ? 54.446 63.430 1.043 1.00 51.32 82 GLU B O 1
ATOM 6313 N N . HIS B 1 83 ? 55.029 61.480 2.075 1.00 48.65 83 HIS B N 1
ATOM 6314 C CA . HIS B 1 83 ? 56.323 61.966 2.562 1.00 48.67 83 HIS B CA 1
ATOM 6315 C C . HIS B 1 83 ? 57.166 62.551 1.411 1.00 50.27 83 HIS B C 1
ATOM 6316 O O . HIS B 1 83 ? 57.750 63.637 1.550 1.00 50.87 83 HIS B O 1
ATOM 6323 N N . ILE B 1 84 ? 57.246 61.803 0.310 1.00 50.48 84 ILE B N 1
ATOM 6324 C CA . ILE B 1 84 ? 58.019 62.192 -0.850 1.00 52.38 84 ILE B CA 1
ATOM 6325 C C . ILE B 1 84 ? 57.518 63.534 -1.413 1.00 54.18 84 ILE B C 1
ATOM 6326 O O . ILE B 1 84 ? 58.317 64.401 -1.779 1.00 55.38 84 ILE B O 1
ATOM 6331 N N . SER B 1 85 ? 56.201 63.704 -1.458 1.00 54.59 85 SER B N 1
ATOM 6332 C CA . SER B 1 85 ? 55.602 64.960 -1.925 1.00 56.95 85 SER B CA 1
ATOM 6333 C C . SER B 1 85 ? 56.012 66.145 -1.065 1.00 56.91 85 SER B C 1
ATOM 6334 O O . SER B 1 85 ? 55.918 67.284 -1.506 1.00 57.45 85 SER B O 1
ATOM 6337 N N . HIS B 1 86 ? 56.454 65.860 0.164 1.00 56.09 86 HIS B N 1
ATOM 6338 C CA . HIS B 1 86 ? 56.798 66.899 1.131 1.00 56.79 86 HIS B CA 1
ATOM 6339 C C . HIS B 1 86 ? 58.196 67.442 0.956 1.00 58.23 86 HIS B C 1
ATOM 6340 O O . HIS B 1 86 ? 58.566 68.412 1.616 1.00 58.44 86 HIS B O 1
ATOM 6347 N N . ILE B 1 87 ? 58.961 66.827 0.058 1.00 58.86 87 ILE B N 1
ATOM 6348 C CA . ILE B 1 87 ? 60.366 67.191 -0.153 1.00 59.64 87 ILE B CA 1
ATOM 6349 C C . ILE B 1 87 ? 60.563 68.114 -1.353 1.00 61.13 87 ILE B C 1
ATOM 6350 O O . ILE B 1 87 ? 60.069 67.835 -2.450 1.00 62.56 87 ILE B O 1
ATOM 6355 N N . GLU B 1 88 ? 61.285 69.208 -1.142 1.00 60.87 88 GLU B N 1
ATOM 6356 C CA . GLU B 1 88 ? 61.600 70.106 -2.223 1.00 62.45 88 GLU B CA 1
ATOM 6357 C C . GLU B 1 88 ? 62.993 69.802 -2.724 1.00 63.17 88 GLU B C 1
ATOM 6358 O O . GLU B 1 88 ? 63.985 70.140 -2.071 1.00 62.42 88 GLU B O 1
ATOM 6364 N N . GLU B 1 89 ? 63.083 69.144 -3.877 1.00 64.99 89 GLU B N 1
ATOM 6365 C CA . GLU B 1 89 ? 64.398 68.740 -4.383 1.00 65.75 89 GLU B CA 1
ATOM 6366 C C . GLU B 1 89 ? 65.127 69.914 -5.040 1.00 65.07 89 GLU B C 1
ATOM 6367 O O . GLU B 1 89 ? 66.364 69.996 -4.978 1.00 64.74 89 GLU B O 1
ATOM 6373 N N . THR B 1 90 ? 64.353 70.803 -5.665 1.00 64.43 90 THR B N 1
ATOM 6374 C CA . THR B 1 90 ? 64.860 72.099 -6.104 1.00 63.27 90 THR B CA 1
ATOM 6375 C C . THR B 1 90 ? 64.525 73.128 -5.021 1.00 61.56 90 THR B C 1
ATOM 6376 O O . THR B 1 90 ? 63.387 73.194 -4.554 1.00 61.65 90 THR B O 1
ATOM 6380 N N . ASP B 1 91 ? 65.517 73.921 -4.628 1.00 59.80 91 ASP B N 1
ATOM 6381 C CA . ASP B 1 91 ? 65.345 74.893 -3.548 1.00 58.46 91 ASP B CA 1
ATOM 6382 C C . ASP B 1 91 ? 66.444 75.962 -3.538 1.00 57.07 91 ASP B C 1
ATOM 6383 O O . ASP B 1 91 ? 67.519 75.763 -4.096 1.00 56.85 91 ASP B O 1
ATOM 6396 N N . SER B 1 93 ? 68.039 78.846 -0.458 1.00 50.54 93 SER B N 1
ATOM 6397 C CA . SER B 1 93 ? 67.982 79.278 0.948 1.00 48.52 93 SER B CA 1
ATOM 6398 C C . SER B 1 93 ? 67.736 80.781 1.091 1.00 48.60 93 SER B C 1
ATOM 6399 O O . SER B 1 93 ? 67.614 81.508 0.099 1.00 50.12 93 SER B O 1
ATOM 6402 N N . ALA B 1 94 ? 67.637 81.232 2.336 1.00 47.24 94 ALA B N 1
ATOM 6403 C CA . ALA B 1 94 ? 67.324 82.621 2.652 1.00 47.00 94 ALA B CA 1
ATOM 6404 C C . ALA B 1 94 ? 68.561 83.464 2.393 1.00 46.63 94 ALA B C 1
ATOM 6405 O O . ALA B 1 94 ? 69.529 83.358 3.123 1.00 47.03 94 ALA B O 1
ATOM 6407 N N . PRO B 1 95 ? 68.557 84.270 1.335 1.00 47.32 95 PRO B N 1
ATOM 6408 C CA . PRO B 1 95 ? 69.747 85.061 1.044 1.00 47.56 95 PRO B CA 1
ATOM 6409 C C . PRO B 1 95 ? 69.997 86.166 2.076 1.00 46.92 95 PRO B C 1
ATOM 6410 O O . PRO B 1 95 ? 69.056 86.705 2.633 1.00 46.94 95 PRO B O 1
ATOM 6414 N N . TYR B 1 96 ? 71.257 86.504 2.313 1.00 46.85 96 TYR B N 1
ATOM 6415 C CA . TYR B 1 96 ? 71.616 87.534 3.304 1.00 47.12 96 TYR B CA 1
ATOM 6416 C C . TYR B 1 96 ? 72.730 88.400 2.755 1.00 48.13 96 TYR B C 1
ATOM 6417 O O . TYR B 1 96 ? 73.527 87.942 1.909 1.00 48.78 96 TYR B O 1
ATOM 6426 N N . VAL B 1 97 ? 72.766 89.649 3.230 1.00 48.38 97 VAL B N 1
ATOM 6427 C CA . VAL B 1 97 ? 73.794 90.616 2.881 1.00 48.27 97 VAL B CA 1
ATOM 6428 C C . VAL B 1 97 ? 75.148 90.183 3.462 1.00 47.85 97 VAL B C 1
ATOM 6429 O O . VAL B 1 97 ? 75.229 89.766 4.618 1.00 46.35 97 VAL B O 1
ATOM 6433 N N . TYR B 1 98 ? 76.197 90.258 2.652 1.00 48.96 98 TYR B N 1
ATOM 6434 C CA . TYR B 1 98 ? 77.576 90.124 3.131 1.00 49.35 98 TYR B CA 1
ATOM 6435 C C . TYR B 1 98 ? 78.429 91.081 2.329 1.00 50.79 98 TYR B C 1
ATOM 6436 O O . TYR B 1 98 ? 78.749 90.799 1.177 1.00 51.48 98 TYR B O 1
ATOM 6445 N N . ASP B 1 99 ? 78.799 92.207 2.928 1.00 52.18 99 ASP B N 1
ATOM 6446 C CA . ASP B 1 99 ? 79.390 93.326 2.166 1.00 54.70 99 ASP B CA 1
ATOM 6447 C C . ASP B 1 99 ? 78.566 93.622 0.873 1.00 56.53 99 ASP B C 1
ATOM 6448 O O . ASP B 1 99 ? 77.333 93.751 0.937 1.00 56.81 99 ASP B O 1
ATOM 6453 N N . ARG B 1 100 ? 79.249 93.688 -0.275 1.00 57.36 100 ARG B N 1
ATOM 6454 C CA . ARG B 1 100 ? 78.679 94.042 -1.588 1.00 59.07 100 ARG B CA 1
ATOM 6455 C C . ARG B 1 100 ? 77.811 92.937 -2.254 1.00 58.26 100 ARG B C 1
ATOM 6456 O O . ARG B 1 100 ? 77.315 93.119 -3.374 1.00 60.77 100 ARG B O 1
ATOM 6464 N N . PHE B 1 101 ? 77.599 91.815 -1.581 1.00 55.45 101 PHE B N 1
ATOM 6465 C CA . PHE B 1 101 ? 76.914 90.688 -2.213 1.00 54.13 101 PHE B CA 1
ATOM 6466 C C . PHE B 1 101 ? 75.705 90.210 -1.433 1.00 52.48 101 PHE B C 1
ATOM 6467 O O . PHE B 1 101 ? 75.566 90.510 -0.250 1.00 51.18 101 PHE B O 1
ATOM 6475 N N . LEU B 1 102 ? 74.835 89.465 -2.105 1.00 52.24 102 LEU B N 1
ATOM 6476 C CA . LEU B 1 102 ? 73.823 88.658 -1.427 1.00 51.56 102 LEU B CA 1
ATOM 6477 C C . LEU B 1 102 ? 74.225 87.197 -1.594 1.00 50.40 102 LEU B C 1
ATOM 6478 O O . LEU B 1 102 ? 74.422 86.758 -2.722 1.00 51.63 102 LEU B O 1
ATOM 6483 N N . TYR B 1 103 ? 74.377 86.472 -0.477 1.00 48.74 103 TYR B N 1
ATOM 6484 C CA . TYR B 1 103 ? 74.789 85.064 -0.473 1.00 47.46 103 TYR B CA 1
ATOM 6485 C C . TYR B 1 103 ? 73.673 84.120 -0.088 1.00 47.59 103 TYR B C 1
ATOM 6486 O O . TYR B 1 103 ? 72.735 84.475 0.654 1.00 47.27 103 TYR B O 1
ATOM 6495 N N . TYR B 1 104 ? 73.814 82.896 -0.583 1.00 47.59 104 TYR B N 1
ATOM 6496 C CA . TYR B 1 104 ? 72.781 81.895 -0.492 1.00 47.93 104 TYR B CA 1
ATOM 6497 C C . TYR B 1 104 ? 73.236 80.579 -1.114 1.00 48.44 104 TYR B C 1
ATOM 6498 O O . TYR B 1 104 ? 74.261 80.512 -1.776 1.00 49.31 104 TYR B O 1
ATOM 6507 N N . THR B 1 105 ? 72.422 79.551 -0.913 1.00 48.42 105 THR B N 1
ATOM 6508 C CA . THR B 1 105 ? 72.713 78.184 -1.293 1.00 48.21 105 THR B CA 1
ATOM 6509 C C . THR B 1 105 ? 71.593 77.684 -2.193 1.00 49.06 105 THR B C 1
ATOM 6510 O O . THR B 1 105 ? 70.471 78.143 -2.068 1.00 50.17 105 THR B O 1
ATOM 6514 N N . ARG B 1 106 ? 71.870 76.756 -3.103 1.00 49.80 106 ARG B N 1
ATOM 6515 C CA . ARG B 1 106 ? 70.782 76.145 -3.878 1.00 50.88 106 ARG B CA 1
ATOM 6516 C C . ARG B 1 106 ? 70.861 74.633 -3.916 1.00 51.24 106 ARG B C 1
ATOM 6517 O O . ARG B 1 106 ? 71.952 74.074 -3.854 1.00 50.86 106 ARG B O 1
ATOM 6525 N N . ASP B 1 107 ? 69.707 73.981 -4.035 1.00 52.57 107 ASP B N 1
ATOM 6526 C CA . ASP B 1 107 ? 69.637 72.519 -4.218 1.00 53.89 107 ASP B CA 1
ATOM 6527 C C . ASP B 1 107 ? 69.059 72.211 -5.598 1.00 55.66 107 ASP B C 1
ATOM 6528 O O . ASP B 1 107 ? 68.108 72.846 -6.043 1.00 56.43 107 ASP B O 1
ATOM 6533 N N . VAL B 1 108 ? 69.611 71.222 -6.270 1.00 56.48 108 VAL B N 1
ATOM 6534 C CA . VAL B 1 108 ? 69.232 70.978 -7.641 1.00 58.53 108 VAL B CA 1
ATOM 6535 C C . VAL B 1 108 ? 68.675 69.573 -7.748 1.00 60.15 108 VAL B C 1
ATOM 6536 O O . VAL B 1 108 ? 69.242 68.647 -7.179 1.00 59.26 108 VAL B O 1
ATOM 6540 N N . LYS B 1 109 ? 67.578 69.417 -8.487 1.00 62.96 109 LYS B N 1
ATOM 6541 C CA . LYS B 1 109 ? 66.824 68.163 -8.487 1.00 65.39 109 LYS B CA 1
ATOM 6542 C C . LYS B 1 109 ? 67.683 66.903 -8.558 1.00 66.25 109 LYS B C 1
ATOM 6543 O O . LYS B 1 109 ? 67.598 66.047 -7.677 1.00 66.30 109 LYS B O 1
ATOM 6549 N N . GLY B 1 110 ? 68.506 66.766 -9.584 1.00 67.56 110 GLY B N 1
ATOM 6550 C CA . GLY B 1 110 ? 69.178 65.479 -9.753 1.00 68.82 110 GLY B CA 1
ATOM 6551 C C . GLY B 1 110 ? 70.480 65.243 -8.994 1.00 67.82 110 GLY B C 1
ATOM 6552 O O . GLY B 1 110 ? 71.252 64.346 -9.354 1.00 68.74 110 GLY B O 1
ATOM 6553 N N . LEU B 1 111 ? 70.744 66.038 -7.961 1.00 65.89 111 LEU B N 1
ATOM 6554 C CA . LEU B 1 111 ? 72.089 66.097 -7.389 1.00 64.68 111 LEU B CA 1
ATOM 6555 C C . LEU B 1 111 ? 72.004 66.029 -5.888 1.00 63.08 111 LEU B C 1
ATOM 6556 O O . LEU B 1 111 ? 71.002 66.430 -5.309 1.00 62.30 111 LEU B O 1
ATOM 6561 N N . SER B 1 112 ? 73.071 65.541 -5.256 1.00 62.88 112 SER B N 1
ATOM 6562 C CA . SER B 1 112 ? 73.064 65.298 -3.802 1.00 61.40 112 SER B CA 1
ATOM 6563 C C . SER B 1 112 ? 73.656 66.434 -2.974 1.00 59.62 112 SER B C 1
ATOM 6564 O O . SER B 1 112 ? 73.315 66.568 -1.803 1.00 58.50 112 SER B O 1
ATOM 6567 N N . TYR B 1 113 ? 74.565 67.216 -3.568 1.00 59.11 113 TYR B N 1
ATOM 6568 C CA . TYR B 1 113 ? 75.302 68.242 -2.827 1.00 56.88 113 TYR B CA 1
ATOM 6569 C C . TYR B 1 113 ? 74.807 69.609 -3.255 1.00 56.10 113 TYR B C 1
ATOM 6570 O O . TYR B 1 113 ? 74.371 69.769 -4.393 1.00 57.52 113 TYR B O 1
ATOM 6579 N N . LYS B 1 114 ? 74.877 70.593 -2.363 1.00 53.78 114 LYS B N 1
ATOM 6580 C CA . LYS B 1 114 ? 74.400 71.935 -2.678 1.00 53.11 114 LYS B CA 1
ATOM 6581 C C . LYS B 1 114 ? 75.413 72.770 -3.463 1.00 53.06 114 LYS B C 1
ATOM 6582 O O . LYS B 1 114 ? 76.586 72.388 -3.633 1.00 52.57 114 LYS B O 1
ATOM 6588 N N . LEU B 1 115 ? 74.936 73.934 -3.902 1.00 52.69 115 LEU B N 1
ATOM 6589 C CA . LEU B 1 115 ? 75.739 74.951 -4.567 1.00 52.31 115 LEU B CA 1
ATOM 6590 C C . LEU B 1 115 ? 75.803 76.207 -3.698 1.00 50.88 115 LEU B C 1
ATOM 6591 O O . LEU B 1 115 ? 74.782 76.701 -3.258 1.00 50.02 115 LEU B O 1
ATOM 6596 N N . HIS B 1 116 ? 76.998 76.722 -3.436 1.00 50.08 116 HIS B N 1
ATOM 6597 C CA . HIS B 1 116 ? 77.094 77.987 -2.719 1.00 49.36 116 HIS B CA 1
ATOM 6598 C C . HIS B 1 116 ? 77.174 79.099 -3.742 1.00 51.10 116 HIS B C 1
ATOM 6599 O O . HIS B 1 116 ? 78.088 79.140 -4.560 1.00 51.70 116 HIS B O 1
ATOM 6606 N N . CYS B 1 117 ? 76.210 80.008 -3.682 1.00 51.72 117 CYS B N 1
ATOM 6607 C CA . CYS B 1 117 ? 76.032 81.011 -4.717 1.00 52.70 117 CYS B CA 1
ATOM 6608 C C . CYS B 1 117 ? 76.026 82.390 -4.111 1.00 52.98 117 CYS B C 1
ATOM 6609 O O . CYS B 1 117 ? 76.129 82.559 -2.903 1.00 51.79 117 CYS B O 1
ATOM 6612 N N . ARG B 1 118 ? 75.867 83.383 -4.965 1.00 54.71 118 ARG B N 1
ATOM 6613 C CA . ARG B 1 118 ? 76.051 84.748 -4.571 1.00 55.28 118 ARG B CA 1
ATOM 6614 C C . ARG B 1 118 ? 75.566 85.606 -5.737 1.00 57.46 118 ARG B C 1
ATOM 6615 O O . ARG B 1 118 ? 75.778 85.274 -6.906 1.00 58.81 118 ARG B O 1
ATOM 6623 N N . VAL B 1 119 ? 74.892 86.703 -5.431 1.00 58.07 119 VAL B N 1
ATOM 6624 C CA . VAL B 1 119 ? 74.470 87.618 -6.483 1.00 59.88 119 VAL B CA 1
ATOM 6625 C C . VAL B 1 119 ? 74.943 89.003 -6.060 1.00 60.73 119 VAL B C 1
ATOM 6626 O O . VAL B 1 119 ? 75.080 89.250 -4.869 1.00 59.67 119 VAL B O 1
ATOM 6630 N N . PRO B 1 120 ? 75.270 89.890 -7.019 1.00 63.33 120 PRO B N 1
ATOM 6631 C CA . PRO B 1 120 ? 75.670 91.251 -6.594 1.00 64.33 120 PRO B CA 1
ATOM 6632 C C . PRO B 1 120 ? 74.550 91.987 -5.871 1.00 64.94 120 PRO B C 1
ATOM 6633 O O . PRO B 1 120 ? 73.374 91.870 -6.251 1.00 65.70 120 PRO B O 1
ATOM 6637 N N . ALA B 1 121 ? 74.938 92.748 -4.852 1.00 64.98 121 ALA B N 1
ATOM 6638 C CA . ALA B 1 121 ? 74.015 93.470 -3.970 1.00 65.97 121 ALA B CA 1
ATOM 6639 C C . ALA B 1 121 ? 72.677 93.989 -4.564 1.00 68.06 121 ALA B C 1
ATOM 6640 O O . ALA B 1 121 ? 71.646 93.926 -3.877 1.00 68.56 121 ALA B O 1
ATOM 6642 N N . GLY B 1 122 ? 72.665 94.495 -5.798 1.00 69.28 122 GLY B N 1
ATOM 6643 C CA . GLY B 1 122 ? 71.410 95.010 -6.343 1.00 70.98 122 GLY B CA 1
ATOM 6644 C C . GLY B 1 122 ? 70.635 94.109 -7.300 1.00 71.54 122 GLY B C 1
ATOM 6645 O O . GLY B 1 122 ? 69.894 94.596 -8.158 1.00 73.50 122 GLY B O 1
ATOM 6646 N N . LYS B 1 123 ? 70.790 92.796 -7.176 1.00 69.84 123 LYS B N 1
ATOM 6647 C CA . LYS B 1 123 ? 70.166 91.895 -8.148 1.00 70.04 123 LYS B CA 1
ATOM 6648 C C . LYS B 1 123 ? 69.330 90.807 -7.491 1.00 67.85 123 LYS B C 1
ATOM 6649 O O . LYS B 1 123 ? 69.385 90.614 -6.286 1.00 65.31 123 LYS B O 1
ATOM 6655 N N . THR B 1 124 ? 68.535 90.103 -8.285 1.00 68.36 124 THR B N 1
ATOM 6656 C CA . THR B 1 124 ? 67.709 89.040 -7.723 1.00 66.98 124 THR B CA 1
ATOM 6657 C C . THR B 1 124 ? 68.526 87.738 -7.534 1.00 65.64 124 THR B C 1
ATOM 6658 O O . THR B 1 124 ? 69.143 87.236 -8.498 1.00 65.87 124 THR B O 1
ATOM 6662 N N . PRO B 1 125 ? 68.558 87.211 -6.286 1.00 63.48 125 PRO B N 1
ATOM 6663 C CA . PRO B 1 125 ? 69.135 85.908 -6.014 1.00 62.21 125 PRO B CA 1
ATOM 6664 C C . PRO B 1 125 ? 68.461 84.849 -6.879 1.00 63.50 125 PRO B C 1
ATOM 6665 O O . PRO B 1 125 ? 67.228 84.861 -7.041 1.00 64.88 125 PRO B O 1
ATOM 6669 N N . GLY B 1 126 ? 69.255 83.951 -7.451 1.00 63.67 126 GLY B N 1
ATOM 6670 C CA . GLY B 1 126 ? 68.704 82.905 -8.295 1.00 65.31 126 GLY B CA 1
ATOM 6671 C C . GLY B 1 126 ? 69.549 82.561 -9.495 1.00 67.49 126 GLY B C 1
ATOM 6672 O O . GLY B 1 126 ? 70.466 83.305 -9.864 1.00 68.20 126 GLY B O 1
ATOM 6673 N N . GLU B 1 127 ? 69.240 81.420 -10.109 1.00 68.83 127 GLU B N 1
ATOM 6674 C CA . GLU B 1 127 ? 69.961 80.978 -11.295 1.00 70.99 127 GLU B CA 1
ATOM 6675 C C . GLU B 1 127 ? 69.895 82.043 -12.394 1.00 72.93 127 GLU B C 1
ATOM 6676 O O . GLU B 1 127 ? 68.881 82.733 -12.518 1.00 73.78 127 GLU B O 1
ATOM 6682 N N . GLY B 1 128 ? 70.981 82.190 -13.161 1.00 73.64 128 GLY B N 1
ATOM 6683 C CA . GLY B 1 128 ? 71.046 83.202 -14.217 1.00 75.23 128 GLY B CA 1
ATOM 6684 C C . GLY B 1 128 ? 72.313 84.043 -14.271 1.00 75.23 128 GLY B C 1
ATOM 6685 O O . GLY B 1 128 ? 73.229 83.872 -13.458 1.00 73.91 128 GLY B O 1
ATOM 6686 N N . GLU B 1 129 ? 72.332 84.968 -15.228 1.00 77.01 129 GLU B N 1
ATOM 6687 C CA . GLU B 1 129 ? 73.495 85.799 -15.575 1.00 77.66 129 GLU B CA 1
ATOM 6688 C C . GLU B 1 129 ? 74.116 86.597 -14.428 1.00 75.25 129 GLU B C 1
ATOM 6689 O O . GLU B 1 129 ? 75.305 86.865 -14.450 1.00 75.08 129 GLU B O 1
ATOM 6695 N N . ASP B 1 130 ? 73.315 86.992 -13.442 1.00 73.34 130 ASP B N 1
ATOM 6696 C CA . ASP B 1 130 ? 73.843 87.691 -12.263 1.00 70.99 130 ASP B CA 1
ATOM 6697 C C . ASP B 1 130 ? 74.543 86.743 -11.277 1.00 68.18 130 ASP B C 1
ATOM 6698 O O . ASP B 1 130 ? 75.449 87.160 -10.542 1.00 66.07 130 ASP B O 1
ATOM 6703 N N . GLU B 1 131 ? 74.116 85.475 -11.278 1.00 66.91 131 GLU B N 1
ATOM 6704 C CA . GLU B 1 131 ? 74.588 84.489 -10.308 1.00 64.41 131 GLU B CA 1
ATOM 6705 C C . GLU B 1 131 ? 76.018 84.020 -10.581 1.00 64.24 131 GLU B C 1
ATOM 6706 O O . GLU B 1 131 ? 76.379 83.658 -11.708 1.00 65.21 131 GLU B O 1
ATOM 6712 N N . GLU B 1 132 ? 76.809 84.027 -9.516 1.00 62.63 132 GLU B N 1
ATOM 6713 C CA . GLU B 1 132 ? 78.157 83.498 -9.512 1.00 62.40 132 GLU B CA 1
ATOM 6714 C C . GLU B 1 132 ? 78.168 82.268 -8.618 1.00 60.16 132 GLU B C 1
ATOM 6715 O O . GLU B 1 132 ? 77.912 82.365 -7.416 1.00 59.23 132 GLU B O 1
ATOM 6721 N N . ILE B 1 133 ? 78.423 81.103 -9.202 1.00 59.71 133 ILE B N 1
ATOM 6722 C CA . ILE B 1 133 ? 78.554 79.883 -8.418 1.00 57.04 133 ILE B CA 1
ATOM 6723 C C . ILE B 1 133 ? 79.920 79.891 -7.712 1.00 55.62 133 ILE B C 1
ATOM 6724 O O . ILE B 1 133 ? 80.940 79.585 -8.319 1.00 56.44 133 ILE B O 1
ATOM 6729 N N . VAL B 1 134 ? 79.927 80.272 -6.438 1.00 53.35 134 VAL B N 1
ATOM 6730 C CA . VAL B 1 134 ? 81.139 80.323 -5.610 1.00 51.69 134 VAL B CA 1
ATOM 6731 C C . VAL B 1 134 ? 81.767 78.935 -5.370 1.00 50.65 134 VAL B C 1
ATOM 6732 O O . VAL B 1 134 ? 82.963 78.781 -5.517 1.00 50.78 134 VAL B O 1
ATOM 6736 N N . LEU B 1 135 ? 80.966 77.938 -5.001 1.00 49.42 135 LEU B N 1
ATOM 6737 C CA . LEU B 1 135 ? 81.425 76.547 -4.922 1.00 48.52 135 LEU B CA 1
ATOM 6738 C C . LEU B 1 135 ? 80.293 75.554 -5.244 1.00 48.86 135 LEU B C 1
ATOM 6739 O O . LEU B 1 135 ? 79.190 75.651 -4.696 1.00 47.95 135 LEU B O 1
ATOM 6744 N N . ASP B 1 136 ? 80.566 74.618 -6.151 1.00 50.42 136 ASP B N 1
ATOM 6745 C CA . ASP B 1 136 ? 79.635 73.537 -6.472 1.00 51.31 136 ASP B CA 1
ATOM 6746 C C . ASP B 1 136 ? 80.166 72.251 -5.857 1.00 50.87 136 ASP B C 1
ATOM 6747 O O . ASP B 1 136 ? 81.041 71.577 -6.431 1.00 51.47 136 ASP B O 1
ATOM 6752 N N . GLU B 1 137 ? 79.631 71.902 -4.690 1.00 50.50 137 GLU B N 1
ATOM 6753 C CA . GLU B 1 137 ? 80.098 70.724 -3.939 1.00 50.19 137 GLU B CA 1
ATOM 6754 C C . GLU B 1 137 ? 80.026 69.424 -4.754 1.00 51.99 137 GLU B C 1
ATOM 6755 O O . GLU B 1 137 ? 80.786 68.486 -4.481 1.00 51.72 137 GLU B O 1
ATOM 6761 N N . ASN B 1 138 ? 79.128 69.378 -5.748 1.00 53.81 138 ASN B N 1
ATOM 6762 C CA . ASN B 1 138 ? 78.983 68.189 -6.588 1.00 56.05 138 ASN B CA 1
ATOM 6763 C C . ASN B 1 138 ? 80.230 67.917 -7.382 1.00 57.49 138 ASN B C 1
ATOM 6764 O O . ASN B 1 138 ? 80.523 66.754 -7.653 1.00 58.09 138 ASN B O 1
ATOM 6769 N N . LYS B 1 139 ? 80.972 68.963 -7.749 1.00 58.70 139 LYS B N 1
ATOM 6770 C CA . LYS B 1 139 ? 82.212 68.689 -8.461 1.00 61.44 139 LYS B CA 1
ATOM 6771 C C . LYS B 1 139 ? 83.338 68.309 -7.543 1.00 60.17 139 LYS B C 1
ATOM 6772 O O . LYS B 1 139 ? 84.187 67.522 -7.929 1.00 61.21 139 LYS B O 1
ATOM 6778 N N . LEU B 1 140 ? 83.336 68.840 -6.326 1.00 58.97 140 LEU B N 1
ATOM 6779 C CA . LEU B 1 140 ? 84.242 68.332 -5.304 1.00 58.45 140 LEU B CA 1
ATOM 6780 C C . LEU B 1 140 ? 84.045 66.823 -5.076 1.00 59.66 140 LEU B C 1
ATOM 6781 O O . LEU B 1 140 ? 85.013 66.070 -5.068 1.00 59.86 140 LEU B O 1
ATOM 6786 N N . ALA B 1 141 ? 82.789 66.404 -4.905 1.00 60.71 141 ALA B N 1
ATOM 6787 C CA . ALA B 1 141 ? 82.425 65.012 -4.609 1.00 62.17 141 ALA B CA 1
ATOM 6788 C C . ALA B 1 141 ? 82.604 64.059 -5.781 1.00 65.03 141 ALA B C 1
ATOM 6789 O O . ALA B 1 141 ? 82.798 62.863 -5.582 1.00 65.97 141 ALA B O 1
ATOM 6791 N N . GLU B 1 142 ? 82.514 64.600 -6.993 1.00 67.19 142 GLU B N 1
ATOM 6792 C CA . GLU B 1 142 ? 82.656 63.856 -8.243 1.00 69.97 142 GLU B CA 1
ATOM 6793 C C . GLU B 1 142 ? 83.672 62.719 -8.154 1.00 70.66 142 GLU B C 1
ATOM 6794 O O . GLU B 1 142 ? 84.875 62.970 -8.042 1.00 70.51 142 GLU B O 1
ATOM 6800 N N . GLY B 1 143 ? 83.172 61.479 -8.194 1.00 71.77 143 GLY B N 1
ATOM 6801 C CA . GLY B 1 143 ? 84.018 60.264 -8.270 1.00 72.81 143 GLY B CA 1
ATOM 6802 C C . GLY B 1 143 ? 84.691 59.901 -6.958 1.00 71.69 143 GLY B C 1
ATOM 6803 O O . GLY B 1 143 ? 85.744 59.274 -6.945 1.00 71.94 143 GLY B O 1
ATOM 6804 N N . LYS B 1 144 ? 84.067 60.317 -5.857 1.00 70.06 144 LYS B N 1
ATOM 6805 C CA . LYS B 1 144 ? 84.570 60.108 -4.505 1.00 68.86 144 LYS B CA 1
ATOM 6806 C C . LYS B 1 144 ? 83.560 59.334 -3.660 1.00 68.28 144 LYS B C 1
ATOM 6807 O O . LYS B 1 144 ? 82.348 59.509 -3.820 1.00 68.35 144 LYS B O 1
ATOM 6813 N N . SER B 1 145 ? 84.054 58.504 -2.743 1.00 67.82 145 SER B N 1
ATOM 6814 C CA . SER B 1 145 ? 83.176 57.724 -1.862 1.00 66.94 145 SER B CA 1
ATOM 6815 C C . SER B 1 145 ? 82.662 58.578 -0.722 1.00 64.09 145 SER B C 1
ATOM 6816 O O . SER B 1 145 ? 81.532 58.401 -0.287 1.00 63.73 145 SER B O 1
ATOM 6819 N N . PHE B 1 146 ? 83.494 59.513 -0.254 1.00 61.89 146 PHE B N 1
ATOM 6820 C CA . PHE B 1 146 ? 83.139 60.395 0.865 1.00 58.65 146 PHE B CA 1
ATOM 6821 C C . PHE B 1 146 ? 83.503 61.856 0.590 1.00 56.98 146 PHE B C 1
ATOM 6822 O O . PHE B 1 146 ? 84.605 62.169 0.147 1.00 57.57 146 PHE B O 1
ATOM 6830 N N . CYS B 1 147 ? 82.586 62.764 0.863 1.00 54.81 147 CYS B N 1
ATOM 6831 C CA . CYS B 1 147 ? 82.911 64.179 0.733 1.00 52.66 147 CYS B CA 1
ATOM 6832 C C . CYS B 1 147 ? 82.055 65.022 1.652 1.00 50.75 147 CYS B C 1
ATOM 6833 O O . CYS B 1 147 ? 80.827 64.958 1.600 1.00 50.87 147 CYS B O 1
ATOM 6836 N N . VAL B 1 148 ? 82.714 65.817 2.486 1.00 48.93 148 VAL B N 1
ATOM 6837 C CA . VAL B 1 148 ? 82.045 66.752 3.389 1.00 47.62 148 VAL B CA 1
ATOM 6838 C C . VAL B 1 148 ? 82.822 68.056 3.429 1.00 46.44 148 VAL B C 1
ATOM 6839 O O . VAL B 1 148 ? 84.040 68.051 3.497 1.00 46.67 148 VAL B O 1
ATOM 6843 N N . VAL B 1 149 ? 82.101 69.166 3.357 1.00 46.02 149 VAL B N 1
ATOM 6844 C CA . VAL B 1 149 ? 82.688 70.498 3.328 1.00 45.38 149 VAL B CA 1
ATOM 6845 C C . VAL B 1 149 ? 82.508 71.118 4.707 1.00 45.16 149 VAL B C 1
ATOM 6846 O O . VAL B 1 149 ? 81.399 71.213 5.210 1.00 45.05 149 VAL B O 1
ATOM 6850 N N . GLY B 1 150 ? 83.612 71.512 5.328 1.00 44.62 150 GLY B N 1
ATOM 6851 C CA . GLY B 1 150 ? 83.566 72.022 6.670 1.00 43.66 150 GLY B CA 1
ATOM 6852 C C . GLY B 1 150 ? 82.848 73.343 6.616 1.00 43.76 150 GLY B C 1
ATOM 6853 O O . GLY B 1 150 ? 81.735 73.468 7.111 1.00 43.76 150 GLY B O 1
ATOM 6854 N N . CYS B 1 151 ? 83.481 74.338 6.015 1.00 43.92 151 CYS B N 1
ATOM 6855 C CA . CYS B 1 151 ? 82.821 75.602 5.824 1.00 44.42 151 CYS B CA 1
ATOM 6856 C C . CYS B 1 151 ? 83.282 76.228 4.517 1.00 44.65 151 CYS B C 1
ATOM 6857 O O . CYS B 1 151 ? 84.253 75.777 3.905 1.00 45.60 151 CYS B O 1
ATOM 6860 N N . VAL B 1 152 ? 82.567 77.252 4.082 1.00 44.00 152 VAL B N 1
ATOM 6861 C CA . VAL B 1 152 ? 82.964 78.015 2.938 1.00 44.21 152 VAL B CA 1
ATOM 6862 C C . VAL B 1 152 ? 83.118 79.450 3.421 1.00 44.26 152 VAL B C 1
ATOM 6863 O O . VAL B 1 152 ? 82.151 80.045 3.872 1.00 44.69 152 VAL B O 1
ATOM 6867 N N . ALA B 1 153 ? 84.326 80.004 3.331 1.00 43.14 153 ALA B N 1
ATOM 6868 C CA . ALA B 1 153 ? 84.591 81.283 3.951 1.00 42.19 153 ALA B CA 1
ATOM 6869 C C . ALA B 1 153 ? 85.301 82.253 3.002 1.00 43.12 153 ALA B C 1
ATOM 6870 O O . ALA B 1 153 ? 86.512 82.173 2.817 1.00 43.16 153 ALA B O 1
ATOM 6872 N N . PRO B 1 154 ? 84.539 83.179 2.400 1.00 43.80 154 PRO B N 1
ATOM 6873 C CA . PRO B 1 154 ? 85.076 84.290 1.612 1.00 44.34 154 PRO B CA 1
ATOM 6874 C C . PRO B 1 154 ? 85.770 85.321 2.496 1.00 44.34 154 PRO B C 1
ATOM 6875 O O . PRO B 1 154 ? 85.341 85.557 3.620 1.00 42.28 154 PRO B O 1
ATOM 6879 N N . ALA B 1 155 ? 86.844 85.931 2.002 1.00 46.17 155 ALA B N 1
ATOM 6880 C CA . ALA B 1 155 ? 87.586 86.883 2.831 1.00 47.97 155 ALA B CA 1
ATOM 6881 C C . ALA B 1 155 ? 86.991 88.313 2.806 1.00 50.06 155 ALA B C 1
ATOM 6882 O O . ALA B 1 155 ? 87.040 88.965 1.785 1.00 51.53 155 ALA B O 1
ATOM 6884 N N . PRO B 1 156 ? 86.452 88.795 3.944 1.00 51.13 156 PRO B N 1
ATOM 6885 C CA . PRO B 1 156 ? 85.852 90.128 4.130 1.00 53.12 156 PRO B CA 1
ATOM 6886 C C . PRO B 1 156 ? 86.664 91.316 3.562 1.00 55.97 156 PRO B C 1
ATOM 6887 O O . PRO B 1 156 ? 87.887 91.199 3.376 1.00 55.87 156 PRO B O 1
ATOM 6891 N N . PRO B 1 157 ? 85.995 92.499 3.480 1.00 58.08 157 PRO B N 1
ATOM 6892 C CA . PRO B 1 157 ? 85.695 93.423 2.444 1.00 59.30 157 PRO B CA 1
ATOM 6893 C C . PRO B 1 157 ? 85.480 92.813 1.068 1.00 59.37 157 PRO B C 1
ATOM 6894 O O . PRO B 1 157 ? 84.371 92.895 0.543 1.00 59.64 157 PRO B O 1
ATOM 6898 N N . GLU B 1 158 ? 86.517 92.209 0.501 1.00 58.64 158 GLU B N 1
ATOM 6899 C CA . GLU B 1 158 ? 86.563 92.069 -0.945 1.00 59.44 158 GLU B CA 1
ATOM 6900 C C . GLU B 1 158 ? 85.958 90.801 -1.526 1.00 57.76 158 GLU B C 1
ATOM 6901 O O . GLU B 1 158 ? 85.351 90.848 -2.585 1.00 58.90 158 GLU B O 1
ATOM 6907 N N . HIS B 1 159 ? 86.090 89.689 -0.811 1.00 54.92 159 HIS B N 1
ATOM 6908 C CA . HIS B 1 159 ? 85.622 88.373 -1.277 1.00 53.58 159 HIS B CA 1
ATOM 6909 C C . HIS B 1 159 ? 86.252 87.999 -2.617 1.00 53.68 159 HIS B C 1
ATOM 6910 O O . HIS B 1 159 ? 85.605 87.358 -3.445 1.00 53.97 159 HIS B O 1
ATOM 6917 N N . ALA B 1 160 ? 87.492 88.420 -2.851 1.00 52.95 160 ALA B N 1
ATOM 6918 C CA . ALA B 1 160 ? 88.183 87.989 -4.047 1.00 52.74 160 ALA B CA 1
ATOM 6919 C C . ALA B 1 160 ? 88.724 86.559 -3.820 1.00 51.30 160 ALA B C 1
ATOM 6920 O O . ALA B 1 160 ? 88.732 85.726 -4.741 1.00 51.91 160 ALA B O 1
ATOM 6922 N N . LEU B 1 161 ? 89.132 86.268 -2.584 1.00 48.80 161 LEU B N 1
ATOM 6923 C CA . LEU B 1 161 ? 89.527 84.915 -2.192 1.00 46.96 161 LEU B CA 1
ATOM 6924 C C . LEU B 1 161 ? 88.423 84.243 -1.391 1.00 45.69 161 LEU B C 1
ATOM 6925 O O . LEU B 1 161 ? 87.873 84.831 -0.480 1.00 45.52 161 LEU B O 1
ATOM 6930 N N . VAL B 1 162 ? 88.102 83.001 -1.709 1.00 45.20 162 VAL B N 1
ATOM 6931 C CA . VAL B 1 162 ? 87.279 82.238 -0.808 1.00 43.68 162 VAL B CA 1
ATOM 6932 C C . VAL B 1 162 ? 87.861 80.888 -0.462 1.00 42.94 162 VAL B C 1
ATOM 6933 O O . VAL B 1 162 ? 88.140 80.072 -1.329 1.00 44.58 162 VAL B O 1
ATOM 6937 N N . ALA B 1 163 ? 88.098 80.703 0.831 1.00 41.35 163 ALA B N 1
ATOM 6938 C CA . ALA B 1 163 ? 88.629 79.473 1.396 1.00 40.21 163 ALA B CA 1
ATOM 6939 C C . ALA B 1 163 ? 87.468 78.532 1.666 1.00 39.39 163 ALA B C 1
ATOM 6940 O O . ALA B 1 163 ? 86.359 78.988 2.002 1.00 38.70 163 ALA B O 1
ATOM 6942 N N . TYR B 1 164 ? 87.724 77.233 1.506 1.00 39.00 164 TYR B N 1
ATOM 6943 C CA . TYR B 1 164 ? 86.771 76.183 1.888 1.00 38.89 164 TYR B CA 1
ATOM 6944 C C . TYR B 1 164 ? 87.548 75.008 2.483 1.00 39.52 164 TYR B C 1
ATOM 6945 O O . TYR B 1 164 ? 88.720 74.782 2.138 1.00 40.29 164 TYR B O 1
ATOM 6954 N N . SER B 1 165 ? 86.915 74.262 3.375 1.00 39.30 165 SER B N 1
ATOM 6955 C CA . SER B 1 165 ? 87.560 73.074 3.937 1.00 39.72 165 SER B CA 1
ATOM 6956 C C . SER B 1 165 ? 86.844 71.789 3.502 1.00 40.51 165 SER B C 1
ATOM 6957 O O . SER B 1 165 ? 85.617 71.745 3.448 1.00 42.08 165 SER B O 1
ATOM 6960 N N . VAL B 1 166 ? 87.582 70.736 3.207 1.00 41.16 166 VAL B N 1
ATOM 6961 C CA . VAL B 1 166 ? 86.943 69.495 2.742 1.00 41.70 166 VAL B CA 1
ATOM 6962 C C . VAL B 1 166 ? 87.582 68.263 3.389 1.00 43.03 166 VAL B C 1
ATOM 6963 O O . VAL B 1 166 ? 88.789 68.242 3.678 1.00 42.40 166 VAL B O 1
ATOM 6967 N N . ASP B 1 167 ? 86.752 67.256 3.649 1.00 44.11 167 ASP B N 1
ATOM 6968 C CA . ASP B 1 167 ? 87.234 65.992 4.139 1.00 45.19 167 ASP B CA 1
ATOM 6969 C C . ASP B 1 167 ? 86.799 64.889 3.194 1.00 46.61 167 ASP B C 1
ATOM 6970 O O . ASP B 1 167 ? 85.618 64.693 2.980 1.00 47.33 167 ASP B O 1
ATOM 6975 N N . TYR B 1 168 ? 87.752 64.146 2.658 1.00 47.87 168 TYR B N 1
ATOM 6976 C CA . TYR B 1 168 ? 87.442 63.054 1.760 1.00 49.51 168 TYR B CA 1
ATOM 6977 C C . TYR B 1 168 ? 87.609 61.705 2.430 1.00 50.02 168 TYR B C 1
ATOM 6978 O O . TYR B 1 168 ? 87.465 60.683 1.763 1.00 50.82 168 TYR B O 1
ATOM 6987 N N . CYS B 1 169 ? 87.935 61.687 3.725 1.00 49.74 169 CYS B N 1
ATOM 6988 C CA . CYS B 1 169 ? 88.329 60.426 4.378 1.00 50.87 169 CYS B CA 1
ATOM 6989 C C . CYS B 1 169 ? 87.413 59.931 5.481 1.00 50.53 169 CYS B C 1
ATOM 6990 O O . CYS B 1 169 ? 87.496 58.762 5.858 1.00 51.70 169 CYS B O 1
ATOM 6993 N N . GLY B 1 170 ? 86.574 60.817 6.006 1.00 48.57 170 GLY B N 1
ATOM 6994 C CA . GLY B 1 170 ? 85.657 60.445 7.054 1.00 48.31 170 GLY B CA 1
ATOM 6995 C C . GLY B 1 170 ? 86.280 60.471 8.438 1.00 47.69 170 GLY B C 1
ATOM 6996 O O . GLY B 1 170 ? 85.679 59.975 9.385 1.00 48.01 170 GLY B O 1
ATOM 6997 N N . ASP B 1 171 ? 87.466 61.062 8.553 1.00 46.60 171 ASP B N 1
ATOM 6998 C CA . ASP B 1 171 ? 88.209 61.089 9.789 1.00 45.96 171 ASP B CA 1
ATOM 6999 C C . ASP B 1 171 ? 88.046 62.421 10.484 1.00 44.92 171 ASP B C 1
ATOM 7000 O O . ASP B 1 171 ? 88.623 62.647 11.549 1.00 44.50 171 ASP B O 1
ATOM 7005 N N . GLU B 1 172 ? 87.237 63.296 9.902 1.00 45.02 172 GLU B N 1
ATOM 7006 C CA . GLU B 1 172 ? 86.939 64.619 10.496 1.00 44.87 172 GLU B CA 1
ATOM 7007 C C . GLU B 1 172 ? 88.173 65.506 10.560 1.00 43.61 172 GLU B C 1
ATOM 7008 O O . GLU B 1 172 ? 88.255 66.412 11.376 1.00 43.53 172 GLU B O 1
ATOM 7014 N N . VAL B 1 173 ? 89.142 65.208 9.700 1.00 43.37 173 VAL B N 1
ATOM 7015 C CA . VAL B 1 173 ? 90.299 66.048 9.506 1.00 42.15 173 VAL B CA 1
ATOM 7016 C C . VAL B 1 173 ? 90.157 66.682 8.139 1.00 42.76 173 VAL B C 1
ATOM 7017 O O . VAL B 1 173 ? 89.952 65.984 7.128 1.00 43.13 173 VAL B O 1
ATOM 7021 N N . TYR B 1 174 ? 90.249 68.013 8.120 1.00 42.17 174 TYR B N 1
ATOM 7022 C CA . TYR B 1 174 ? 89.961 68.789 6.923 1.00 42.28 174 TYR B CA 1
ATOM 7023 C C . TYR B 1 174 ? 91.191 69.466 6.370 1.00 42.96 174 TYR B C 1
ATOM 7024 O O . TYR B 1 174 ? 92.109 69.802 7.115 1.00 42.62 174 TYR B O 1
ATOM 7033 N N . SER B 1 175 ? 91.236 69.666 5.060 1.00 44.15 175 SER B N 1
ATOM 7034 C CA . SER B 1 175 ? 92.216 70.614 4.548 1.00 44.93 175 SER B CA 1
ATOM 7035 C C . SER B 1 175 ? 91.510 71.858 4.038 1.00 44.26 175 SER B C 1
ATOM 7036 O O . SER B 1 175 ? 90.348 71.805 3.642 1.00 44.17 175 SER B O 1
ATOM 7039 N N . ILE B 1 176 ? 92.219 72.972 4.118 1.00 43.82 176 ILE B N 1
ATOM 7040 C CA . ILE B 1 176 ? 91.702 74.253 3.704 1.00 44.10 176 ILE B CA 1
ATOM 7041 C C . ILE B 1 176 ? 92.381 74.610 2.399 1.00 45.39 176 ILE B C 1
ATOM 7042 O O . ILE B 1 176 ? 93.606 74.581 2.309 1.00 45.84 176 ILE B O 1
ATOM 7047 N N . ARG B 1 177 ? 91.574 74.867 1.378 1.00 47.10 177 ARG B N 1
ATOM 7048 C CA . ARG B 1 177 ? 92.060 75.220 0.019 1.00 49.95 177 ARG B CA 1
ATOM 7049 C C . ARG B 1 177 ? 91.264 76.442 -0.440 1.00 50.05 177 ARG B C 1
ATOM 7050 O O . ARG B 1 177 ? 90.426 76.964 0.315 1.00 49.80 177 ARG B O 1
ATOM 7058 N N . PHE B 1 178 ? 91.503 76.890 -1.668 1.00 51.14 178 PHE B N 1
ATOM 7059 C CA . PHE B 1 178 ? 90.886 78.113 -2.150 1.00 51.55 178 PHE B CA 1
ATOM 7060 C C . PHE B 1 178 ? 90.146 77.944 -3.430 1.00 53.56 178 PHE B C 1
ATOM 7061 O O . PHE B 1 178 ? 90.625 77.264 -4.322 1.00 54.35 178 PHE B O 1
ATOM 7069 N N . VAL B 1 179 ? 88.977 78.570 -3.520 1.00 54.89 179 VAL B N 1
ATOM 7070 C CA . VAL B 1 179 ? 88.237 78.549 -4.762 1.00 57.70 179 VAL B CA 1
ATOM 7071 C C . VAL B 1 179 ? 89.125 78.980 -5.914 1.00 60.68 179 VAL B C 1
ATOM 7072 O O . VAL B 1 179 ? 89.976 79.888 -5.845 1.00 60.73 179 VAL B O 1
ATOM 7076 N N . ARG B 1 180 ? 88.816 78.333 -7.008 1.00 63.59 180 ARG B N 1
ATOM 7077 C CA . ARG B 1 180 ? 89.774 77.472 -7.626 1.00 65.85 180 ARG B CA 1
ATOM 7078 C C . ARG B 1 180 ? 91.158 78.034 -7.972 1.00 65.70 180 ARG B C 1
ATOM 7079 O O . ARG B 1 180 ? 91.395 78.693 -8.979 1.00 66.18 180 ARG B O 1
ATOM 7087 N N . ASP B 1 181 ? 92.028 77.781 -6.998 1.00 64.02 181 ASP B N 1
ATOM 7088 C CA . ASP B 1 181 ? 93.454 78.015 -7.062 1.00 64.13 181 ASP B CA 1
ATOM 7089 C C . ASP B 1 181 ? 93.809 79.473 -7.333 1.00 63.41 181 ASP B C 1
ATOM 7090 O O . ASP B 1 181 ? 94.861 79.761 -7.921 1.00 63.65 181 ASP B O 1
ATOM 7095 N N . VAL B 1 182 ? 92.957 80.391 -6.862 1.00 61.25 182 VAL B N 1
ATOM 7096 C CA . VAL B 1 182 ? 93.289 81.819 -7.004 1.00 60.60 182 VAL B CA 1
ATOM 7097 C C . VAL B 1 182 ? 94.659 82.064 -6.334 1.00 58.92 182 VAL B C 1
ATOM 7098 O O . VAL B 1 182 ? 95.512 82.738 -6.902 1.00 59.02 182 VAL B O 1
ATOM 7102 N N . VAL B 1 183 ? 94.831 81.495 -5.133 1.00 55.99 183 VAL B N 1
ATOM 7103 C CA . VAL B 1 183 ? 96.131 81.309 -4.488 1.00 53.83 183 VAL B CA 1
ATOM 7104 C C . VAL B 1 183 ? 96.314 79.798 -4.249 1.00 53.18 183 VAL B C 1
ATOM 7105 O O . VAL B 1 183 ? 95.335 79.075 -4.052 1.00 52.26 183 VAL B O 1
ATOM 7109 N N . ALA B 1 184 ? 97.554 79.322 -4.255 1.00 53.22 184 ALA B N 1
ATOM 7110 C CA . ALA B 1 184 ? 97.837 77.881 -4.133 1.00 52.89 184 ALA B CA 1
ATOM 7111 C C . ALA B 1 184 ? 97.754 77.322 -2.701 1.00 51.44 184 ALA B C 1
ATOM 7112 O O . ALA B 1 184 ? 97.732 76.094 -2.511 1.00 51.29 184 ALA B O 1
ATOM 7114 N N . ASP B 1 185 ? 97.702 78.211 -1.708 1.00 50.48 185 ASP B N 1
ATOM 7115 C CA . ASP B 1 185 ? 97.798 77.829 -0.299 1.00 49.44 185 ASP B CA 1
ATOM 7116 C C . ASP B 1 185 ? 97.030 76.559 0.037 1.00 49.40 185 ASP B C 1
ATOM 7117 O O . ASP B 1 185 ? 95.835 76.438 -0.264 1.00 49.00 185 ASP B O 1
ATOM 7122 N N . LYS B 1 186 ? 97.720 75.619 0.678 1.00 49.71 186 LYS B N 1
ATOM 7123 C CA . LYS B 1 186 ? 97.067 74.432 1.193 1.00 49.64 186 LYS B CA 1
ATOM 7124 C C . LYS B 1 186 ? 97.475 74.105 2.650 1.00 47.76 186 LYS B C 1
ATOM 7125 O O . LYS B 1 186 ? 98.620 73.757 2.954 1.00 47.92 186 LYS B O 1
ATOM 7131 N N . VAL B 1 187 ? 96.514 74.248 3.547 1.00 46.05 187 VAL B N 1
ATOM 7132 C CA . VAL B 1 187 ? 96.737 74.060 4.965 1.00 44.51 187 VAL B CA 1
ATOM 7133 C C . VAL B 1 187 ? 96.072 72.766 5.388 1.00 44.55 187 VAL B C 1
ATOM 7134 O O . VAL B 1 187 ? 94.863 72.613 5.202 1.00 43.85 187 VAL B O 1
ATOM 7138 N N . GLU B 1 188 ? 96.856 71.862 5.980 1.00 45.02 188 GLU B N 1
ATOM 7139 C CA . GLU B 1 188 ? 96.459 70.458 6.232 1.00 45.98 188 GLU B CA 1
ATOM 7140 C C . GLU B 1 188 ? 96.183 70.184 7.729 1.00 44.02 188 GLU B C 1
ATOM 7141 O O . GLU B 1 188 ? 96.648 70.946 8.576 1.00 43.97 188 GLU B O 1
ATOM 7147 N N . GLY B 1 189 ? 95.430 69.121 8.049 1.00 42.41 189 GLY B N 1
ATOM 7148 C CA . GLY B 1 189 ? 95.258 68.654 9.425 1.00 40.39 189 GLY B CA 1
ATOM 7149 C C . GLY B 1 189 ? 94.321 69.446 10.348 1.00 40.20 189 GLY B C 1
ATOM 7150 O O . GLY B 1 189 ? 94.511 69.465 11.574 1.00 39.85 189 GLY B O 1
ATOM 7151 N N . THR B 1 190 ? 93.303 70.090 9.787 1.00 38.88 190 THR B N 1
ATOM 7152 C CA . THR B 1 190 ? 92.507 71.026 10.550 1.00 38.57 190 THR B CA 1
ATOM 7153 C C . THR B 1 190 ? 91.172 70.405 10.891 1.00 38.90 190 THR B C 1
ATOM 7154 O O . THR B 1 190 ? 90.818 69.374 10.312 1.00 40.43 190 THR B O 1
ATOM 7158 N N . ASN B 1 191 ? 90.435 71.039 11.805 1.00 38.41 191 ASN B N 1
ATOM 7159 C CA . ASN B 1 191 ? 89.079 70.616 12.150 1.00 38.82 191 ASN B CA 1
ATOM 7160 C C . ASN B 1 191 ? 88.011 71.191 11.224 1.00 39.08 191 ASN B C 1
ATOM 7161 O O . ASN B 1 191 ? 86.796 71.011 11.458 1.00 39.08 191 ASN B O 1
ATOM 7166 N N . GLY B 1 192 ? 88.453 71.897 10.189 1.00 39.13 192 GLY B N 1
ATOM 7167 C CA . GLY B 1 192 ? 87.545 72.367 9.148 1.00 39.71 192 GLY B CA 1
ATOM 7168 C C . GLY B 1 192 ? 86.964 73.771 9.270 1.00 39.21 192 GLY B C 1
ATOM 7169 O O . GLY B 1 192 ? 86.317 74.231 8.354 1.00 39.33 192 GLY B O 1
ATOM 7170 N N . SER B 1 193 ? 87.145 74.434 10.405 1.00 38.84 193 SER B N 1
ATOM 7171 C CA . SER B 1 193 ? 86.688 75.814 10.532 1.00 39.44 193 SER B CA 1
ATOM 7172 C C . SER B 1 193 ? 87.747 76.795 10.012 1.00 39.47 193 SER B C 1
ATOM 7173 O O . SER B 1 193 ? 88.949 76.509 10.041 1.00 39.06 193 SER B O 1
ATOM 7176 N N . VAL B 1 194 ? 87.263 77.934 9.500 1.00 39.32 194 VAL B N 1
ATOM 7177 C CA . VAL B 1 194 ? 88.096 78.991 8.969 1.00 39.16 194 VAL B CA 1
ATOM 7178 C C . VAL B 1 194 ? 87.600 80.350 9.503 1.00 39.73 194 VAL B C 1
ATOM 7179 O O . VAL B 1 194 ? 86.437 80.724 9.316 1.00 39.68 194 VAL B O 1
ATOM 7183 N N . VAL B 1 195 ? 88.466 81.073 10.196 1.00 39.42 195 VAL B N 1
ATOM 7184 C CA . VAL B 1 195 ? 88.130 82.423 10.615 1.00 39.62 195 VAL B CA 1
ATOM 7185 C C . VAL B 1 195 ? 89.103 83.424 10.006 1.00 40.38 195 VAL B C 1
ATOM 7186 O O . VAL B 1 195 ? 90.304 83.346 10.248 1.00 40.50 195 VAL B O 1
ATOM 7190 N N . TRP B 1 196 ? 88.580 84.370 9.235 1.00 41.15 196 TRP B N 1
ATOM 7191 C CA . TRP B 1 196 ? 89.419 85.298 8.501 1.00 42.51 196 TRP B CA 1
ATOM 7192 C C . TRP B 1 196 ? 89.991 86.410 9.371 1.00 44.16 196 TRP B C 1
ATOM 7193 O O . TRP B 1 196 ? 89.313 86.927 10.250 1.00 44.93 196 TRP B O 1
ATOM 7204 N N . GLY B 1 197 ? 91.260 86.732 9.145 1.00 45.90 197 GLY B N 1
ATOM 7205 C CA . GLY B 1 197 ? 91.867 87.928 9.695 1.00 48.40 197 GLY B CA 1
ATOM 7206 C C . GLY B 1 197 ? 91.438 89.119 8.862 1.00 50.75 197 GLY B C 1
ATOM 7207 O O . GLY B 1 197 ? 90.643 88.978 7.930 1.00 51.34 197 GLY B O 1
ATOM 7208 N N . PRO B 1 198 ? 91.953 90.311 9.179 1.00 52.78 198 PRO B N 1
ATOM 7209 C CA . PRO B 1 198 ? 91.484 91.436 8.338 1.00 54.58 198 PRO B CA 1
ATOM 7210 C C . PRO B 1 198 ? 92.102 91.449 6.923 1.00 55.54 198 PRO B C 1
ATOM 7211 O O . PRO B 1 198 ? 93.245 91.005 6.725 1.00 55.54 198 PRO B O 1
ATOM 7215 N N . ASN B 1 199 ? 91.309 91.910 5.959 1.00 56.55 199 ASN B N 1
ATOM 7216 C CA . ASN B 1 199 ? 91.776 92.244 4.603 1.00 58.23 199 ASN B CA 1
ATOM 7217 C C . ASN B 1 199 ? 92.462 91.125 3.839 1.00 56.73 199 ASN B C 1
ATOM 7218 O O . ASN B 1 199 ? 93.429 91.394 3.084 1.00 57.63 199 ASN B O 1
ATOM 7223 N N . ALA B 1 200 ? 91.955 89.901 4.027 1.00 53.54 200 ALA B N 1
ATOM 7224 C CA . ALA B 1 200 ? 92.430 88.702 3.325 1.00 52.25 200 ALA B CA 1
ATOM 7225 C C . ALA B 1 200 ? 93.947 88.426 3.465 1.00 51.71 200 ALA B C 1
ATOM 7226 O O . ALA B 1 200 ? 94.546 87.755 2.636 1.00 50.95 200 ALA B O 1
ATOM 7228 N N . GLU B 1 201 ? 94.554 88.936 4.525 1.00 51.22 201 GLU B N 1
ATOM 7229 C CA . GLU B 1 201 ? 95.971 88.729 4.726 1.00 51.93 201 GLU B CA 1
ATOM 7230 C C . GLU B 1 201 ? 96.303 87.403 5.434 1.00 49.17 201 GLU B C 1
ATOM 7231 O O . GLU B 1 201 ? 97.399 86.867 5.284 1.00 49.13 201 GLU B O 1
ATOM 7237 N N . CYS B 1 202 ? 95.363 86.910 6.222 1.00 46.28 202 CYS B N 1
ATOM 7238 C CA . CYS B 1 202 ? 95.585 85.739 7.028 1.00 44.81 202 CYS B CA 1
ATOM 7239 C C . CYS B 1 202 ? 94.273 85.110 7.466 1.00 43.06 202 CYS B C 1
ATOM 7240 O O . CYS B 1 202 ? 93.216 85.748 7.422 1.00 42.37 202 CYS B O 1
ATOM 7243 N N . PHE B 1 203 ? 94.345 83.842 7.854 1.00 41.55 203 PHE B N 1
ATOM 7244 C CA . PHE B 1 203 ? 93.229 83.233 8.543 1.00 40.39 203 PHE B CA 1
ATOM 7245 C C . PHE B 1 203 ? 93.746 82.349 9.679 1.00 39.51 203 PHE B C 1
ATOM 7246 O O . PHE B 1 203 ? 94.943 82.000 9.708 1.00 40.39 203 PHE B O 1
ATOM 7254 N N . PHE B 1 204 ? 92.838 82.008 10.597 1.00 38.42 204 PHE B N 1
ATOM 7255 C CA . PHE B 1 204 ? 93.111 81.243 11.808 1.00 37.37 204 PHE B CA 1
ATOM 7256 C C . PHE B 1 204 ? 92.395 79.899 11.762 1.00 37.37 204 PHE B C 1
ATOM 7257 O O . PHE B 1 204 ? 91.201 79.833 11.418 1.00 36.79 204 PHE B O 1
ATOM 7265 N N . TYR B 1 205 ? 93.114 78.833 12.111 1.00 37.19 205 TYR B N 1
ATOM 7266 C CA . TYR B 1 205 ? 92.533 77.498 12.071 1.00 36.86 205 TYR B CA 1
ATOM 7267 C C . TYR B 1 205 ? 92.960 76.693 13.282 1.00 37.92 205 TYR B C 1
ATOM 7268 O O . TYR B 1 205 ? 93.848 77.112 14.062 1.00 38.88 205 TYR B O 1
ATOM 7277 N N . ILE B 1 206 ? 92.348 75.519 13.430 1.00 38.70 206 ILE B N 1
ATOM 7278 C CA . ILE B 1 206 ? 92.561 74.668 14.587 1.00 38.96 206 ILE B CA 1
ATOM 7279 C C . ILE B 1 206 ? 93.022 73.283 14.131 1.00 40.43 206 ILE B C 1
ATOM 7280 O O . ILE B 1 206 ? 92.413 72.693 13.228 1.00 40.42 206 ILE B O 1
ATOM 7285 N N . THR B 1 207 ? 94.090 72.780 14.759 1.00 40.94 207 THR B N 1
ATOM 7286 C CA . THR B 1 207 ? 94.506 71.397 14.609 1.00 41.92 207 THR B CA 1
ATOM 7287 C C . THR B 1 207 ? 94.319 70.558 15.896 1.00 42.69 207 THR B C 1
ATOM 7288 O O . THR B 1 207 ? 94.092 71.101 16.979 1.00 42.68 207 THR B O 1
ATOM 7292 N N . LYS B 1 208 ? 94.438 69.238 15.758 1.00 43.82 208 LYS B N 1
ATOM 7293 C CA . LYS B 1 208 ? 94.100 68.281 16.806 1.00 45.22 208 LYS B CA 1
ATOM 7294 C C . LYS B 1 208 ? 95.304 67.563 17.331 1.00 47.43 208 LYS B C 1
ATOM 7295 O O . LYS B 1 208 ? 96.200 67.205 16.555 1.00 47.34 208 LYS B O 1
ATOM 7301 N N . ASP B 1 209 ? 95.360 67.245 18.618 1.00 49.74 209 ASP B N 1
ATOM 7302 C CA . ASP B 1 209 ? 96.361 66.186 18.865 1.00 53.02 209 ASP B CA 1
ATOM 7303 C C . ASP B 1 209 ? 95.738 64.776 19.092 1.00 54.17 209 ASP B C 1
ATOM 7304 O O . ASP B 1 209 ? 95.037 64.285 18.188 1.00 54.53 209 ASP B O 1
ATOM 7309 N N . ALA B 1 210 ? 95.961 64.109 20.216 1.00 55.61 210 ALA B N 1
ATOM 7310 C CA . ALA B 1 210 ? 95.494 62.703 20.299 1.00 56.99 210 ALA B CA 1
ATOM 7311 C C . ALA B 1 210 ? 93.977 62.616 20.428 1.00 56.25 210 ALA B C 1
ATOM 7312 O O . ALA B 1 210 ? 93.336 63.510 20.992 1.00 55.78 210 ALA B O 1
ATOM 7314 N N . SER B 1 211 ? 93.421 61.545 19.864 1.00 56.57 211 SER B N 1
ATOM 7315 C CA . SER B 1 211 ? 92.027 61.157 20.071 1.00 55.81 211 SER B CA 1
ATOM 7316 C C . SER B 1 211 ? 91.111 62.195 19.454 1.00 54.66 211 SER B C 1
ATOM 7317 O O . SER B 1 211 ? 89.955 62.358 19.877 1.00 54.43 211 SER B O 1
ATOM 7320 N N . LYS B 1 212 ? 91.639 62.921 18.460 1.00 54.04 212 LYS B N 1
ATOM 7321 C CA . LYS B 1 212 ? 90.840 63.869 17.656 1.00 52.54 212 LYS B CA 1
ATOM 7322 C C . LYS B 1 212 ? 90.388 65.111 18.421 1.00 49.88 212 LYS B C 1
ATOM 7323 O O . LYS B 1 212 ? 89.503 65.833 17.954 1.00 49.86 212 LYS B O 1
ATOM 7329 N N . ARG B 1 213 ? 90.994 65.353 19.581 1.00 47.16 213 ARG B N 1
ATOM 7330 C CA . ARG B 1 213 ? 90.727 66.535 20.374 1.00 43.55 213 ARG B CA 1
ATOM 7331 C C . ARG B 1 213 ? 91.370 67.792 19.757 1.00 41.80 213 ARG B C 1
ATOM 7332 O O . ARG B 1 213 ? 92.557 67.823 19.464 1.00 42.22 213 ARG B O 1
ATOM 7340 N N . ASP B 1 214 ? 90.564 68.818 19.551 1.00 39.69 214 ASP B N 1
ATOM 7341 C CA . ASP B 1 214 ? 91.046 70.124 19.123 1.00 38.28 214 ASP B CA 1
ATOM 7342 C C . ASP B 1 214 ? 91.932 70.756 20.189 1.00 37.12 214 ASP B C 1
ATOM 7343 O O . ASP B 1 214 ? 91.477 71.105 21.277 1.00 36.21 214 ASP B O 1
ATOM 7348 N N . ASN B 1 215 ? 93.198 70.944 19.885 1.00 36.55 215 ASN B N 1
ATOM 7349 C CA . ASN B 1 215 ? 94.085 71.416 20.934 1.00 36.93 215 ASN B CA 1
ATOM 7350 C C . ASN B 1 215 ? 94.952 72.665 20.622 1.00 37.44 215 ASN B C 1
ATOM 7351 O O . ASN B 1 215 ? 95.550 73.257 21.530 1.00 38.54 215 ASN B O 1
ATOM 7356 N N . LYS B 1 216 ? 95.037 73.056 19.353 1.00 36.74 216 LYS B N 1
ATOM 7357 C CA . LYS B 1 216 ? 95.877 74.181 18.973 1.00 36.29 216 LYS B CA 1
ATOM 7358 C C . LYS B 1 216 ? 95.169 75.145 17.993 1.00 36.18 216 LYS B C 1
ATOM 7359 O O . LYS B 1 216 ? 94.406 74.701 17.110 1.00 36.13 216 LYS B O 1
ATOM 7365 N N . VAL B 1 217 ? 95.407 76.450 18.190 1.00 35.35 217 VAL B N 1
ATOM 7366 C CA . VAL B 1 217 ? 94.967 77.508 17.300 1.00 34.61 217 VAL B CA 1
ATOM 7367 C C . VAL B 1 217 ? 96.196 78.077 16.622 1.00 35.68 217 VAL B C 1
ATOM 7368 O O . VAL B 1 217 ? 97.191 78.364 17.293 1.00 35.68 217 VAL B O 1
ATOM 7372 N N . TRP B 1 218 ? 96.116 78.239 15.289 1.00 36.12 218 TRP B N 1
ATOM 7373 C CA . TRP B 1 218 ? 97.221 78.733 14.469 1.00 36.01 218 TRP B CA 1
ATOM 7374 C C . TRP B 1 218 ? 96.785 79.915 13.588 1.00 37.29 218 TRP B C 1
ATOM 7375 O O . TRP B 1 218 ? 95.573 80.057 13.237 1.00 36.70 218 TRP B O 1
ATOM 7386 N N . ARG B 1 219 ? 97.779 80.743 13.227 1.00 37.78 219 ARG B N 1
ATOM 7387 C CA . ARG B 1 219 ? 97.638 81.770 12.186 1.00 38.23 219 ARG B CA 1
ATOM 7388 C C . ARG B 1 219 ? 98.290 81.316 10.888 1.00 38.86 219 ARG B C 1
ATOM 7389 O O . ARG B 1 219 ? 99.497 81.000 10.860 1.00 39.23 219 ARG B O 1
ATOM 7397 N N . HIS B 1 220 ? 97.507 81.315 9.807 1.00 38.46 220 HIS B N 1
ATOM 7398 C CA . HIS B 1 220 ? 98.090 81.194 8.464 1.00 38.48 220 HIS B CA 1
ATOM 7399 C C . HIS B 1 220 ? 98.073 82.524 7.709 1.00 39.35 220 HIS B C 1
ATOM 7400 O O . HIS B 1 220 ? 97.014 83.135 7.500 1.00 39.63 220 HIS B O 1
ATOM 7407 N N . ILE B 1 221 ? 99.253 82.954 7.297 1.00 39.82 221 ILE B N 1
ATOM 7408 C CA . ILE B 1 221 ? 99.428 84.149 6.497 1.00 40.65 221 ILE B CA 1
ATOM 7409 C C . ILE B 1 221 ? 99.457 83.729 5.019 1.00 41.64 221 ILE B C 1
ATOM 7410 O O . ILE B 1 221 ? 100.385 83.022 4.581 1.00 42.51 221 ILE B O 1
ATOM 7415 N N . ILE B 1 222 ? 98.434 84.127 4.262 1.00 41.40 222 ILE B N 1
ATOM 7416 C CA . ILE B 1 222 ? 98.349 83.852 2.805 1.00 41.85 222 ILE B CA 1
ATOM 7417 C C . ILE B 1 222 ? 99.666 84.069 2.054 1.00 43.36 222 ILE B C 1
ATOM 7418 O O . ILE B 1 222 ? 100.289 85.134 2.150 1.00 44.63 222 ILE B O 1
ATOM 7423 N N . GLY B 1 223 ? 100.077 83.083 1.268 1.00 43.69 223 GLY B N 1
ATOM 7424 C CA . GLY B 1 223 ? 101.337 83.214 0.529 1.00 44.41 223 GLY B CA 1
ATOM 7425 C C . GLY B 1 223 ? 102.511 82.480 1.173 1.00 43.81 223 GLY B C 1
ATOM 7426 O O . GLY B 1 223 ? 103.505 82.211 0.514 1.00 44.53 223 GLY B O 1
ATOM 7427 N N . GLN B 1 224 ? 102.386 82.140 2.455 1.00 42.20 224 GLN B N 1
ATOM 7428 C CA . GLN B 1 224 ? 103.462 81.462 3.182 1.00 42.16 224 GLN B CA 1
ATOM 7429 C C . GLN B 1 224 ? 103.186 79.968 3.171 1.00 41.86 224 GLN B C 1
ATOM 7430 O O . GLN B 1 224 ? 102.018 79.563 3.116 1.00 42.52 224 GLN B O 1
ATOM 7436 N N . PRO B 1 225 ? 104.242 79.145 3.226 1.00 41.70 225 PRO B N 1
ATOM 7437 C CA . PRO B 1 225 ? 104.057 77.696 3.427 1.00 41.16 225 PRO B CA 1
ATOM 7438 C C . PRO B 1 225 ? 103.514 77.430 4.824 1.00 40.88 225 PRO B C 1
ATOM 7439 O O . PRO B 1 225 ? 103.786 78.212 5.752 1.00 40.25 225 PRO B O 1
ATOM 7443 N N . GLN B 1 226 ? 102.734 76.353 4.975 1.00 41.03 226 GLN B N 1
ATOM 7444 C CA . GLN B 1 226 ? 102.109 76.028 6.269 1.00 40.45 226 GLN B CA 1
ATOM 7445 C C . GLN B 1 226 ? 103.160 75.919 7.362 1.00 41.02 226 GLN B C 1
ATOM 7446 O O . GLN B 1 226 ? 102.903 76.284 8.490 1.00 41.14 226 GLN B O 1
ATOM 7452 N N . SER B 1 227 ? 104.338 75.418 7.003 1.00 42.67 227 SER B N 1
ATOM 7453 C CA . SER B 1 227 ? 105.440 75.194 7.928 1.00 44.04 227 SER B CA 1
ATOM 7454 C C . SER B 1 227 ? 105.872 76.468 8.659 1.00 44.77 227 SER B C 1
ATOM 7455 O O . SER B 1 227 ? 106.557 76.404 9.668 1.00 45.42 227 SER B O 1
ATOM 7458 N N . GLU B 1 228 ? 105.432 77.622 8.173 1.00 45.70 228 GLU B N 1
ATOM 7459 C CA . GLU B 1 228 ? 105.744 78.901 8.816 1.00 46.52 228 GLU B CA 1
ATOM 7460 C C . GLU B 1 228 ? 104.645 79.445 9.688 1.00 44.83 228 GLU B C 1
ATOM 7461 O O . GLU B 1 228 ? 104.860 80.472 10.326 1.00 45.27 228 GLU B O 1
ATOM 7467 N N . ASP B 1 229 ? 103.476 78.797 9.708 1.00 43.33 229 ASP B N 1
ATOM 7468 C CA . ASP B 1 229 ? 102.358 79.269 10.551 1.00 42.38 229 ASP B CA 1
ATOM 7469 C C . ASP B 1 229 ? 102.747 79.346 12.037 1.00 41.84 229 ASP B C 1
ATOM 7470 O O . ASP B 1 229 ? 103.506 78.507 12.539 1.00 41.72 229 ASP B O 1
ATOM 7475 N N . VAL B 1 230 ? 102.207 80.332 12.749 1.00 41.26 230 VAL B N 1
ATOM 7476 C CA . VAL B 1 230 ? 102.528 80.502 14.159 1.00 40.47 230 VAL B CA 1
ATOM 7477 C C . VAL B 1 230 ? 101.409 79.864 14.984 1.00 40.40 230 VAL B C 1
ATOM 7478 O O . VAL B 1 230 ? 100.210 80.115 14.705 1.00 39.87 230 VAL B O 1
ATOM 7482 N N . CYS B 1 231 ? 101.785 79.046 15.978 1.00 39.75 231 CYS B N 1
ATOM 7483 C CA . CYS B 1 231 ? 100.815 78.527 16.928 1.00 38.85 231 CYS B CA 1
ATOM 7484 C C . CYS B 1 231 ? 100.535 79.604 17.952 1.00 38.43 231 CYS B C 1
ATOM 7485 O O . CYS B 1 231 ? 101.453 80.145 18.571 1.00 38.90 231 CYS B O 1
ATOM 7488 N N . LEU B 1 232 ? 99.266 79.912 18.144 1.00 37.69 232 LEU B N 1
ATOM 7489 C CA . LEU B 1 232 ? 98.882 81.036 18.991 1.00 38.05 232 LEU B CA 1
ATOM 7490 C C . LEU B 1 232 ? 98.527 80.570 20.391 1.00 38.33 232 LEU B C 1
ATOM 7491 O O . LEU B 1 232 ? 98.537 81.365 21.333 1.00 39.00 232 LEU B O 1
ATOM 7496 N N . TYR B 1 233 ? 98.207 79.280 20.522 1.00 37.86 233 TYR B N 1
ATOM 7497 C CA . TYR B 1 233 ? 97.607 78.771 21.743 1.00 37.87 233 TYR B CA 1
ATOM 7498 C C . TYR B 1 233 ? 97.620 77.258 21.775 1.00 37.92 233 TYR B C 1
ATOM 7499 O O . TYR B 1 233 ? 97.333 76.593 20.765 1.00 37.33 233 TYR B O 1
ATOM 7508 N N . THR B 1 234 ? 97.925 76.724 22.951 1.00 37.84 234 THR B N 1
ATOM 7509 C CA . THR B 1 234 ? 97.840 75.298 23.148 1.00 38.70 234 THR B CA 1
ATOM 7510 C C . THR B 1 234 ? 97.041 74.975 24.420 1.00 39.11 234 THR B C 1
ATOM 7511 O O . THR B 1 234 ? 97.224 75.611 25.453 1.00 39.20 234 THR B O 1
ATOM 7515 N N . ASP B 1 235 ? 96.133 74.008 24.332 1.00 39.12 235 ASP B N 1
ATOM 7516 C CA . ASP B 1 235 ? 95.611 73.407 25.547 1.00 40.23 235 ASP B CA 1
ATOM 7517 C C . ASP B 1 235 ? 95.664 71.887 25.457 1.00 41.10 235 ASP B C 1
ATOM 7518 O O . ASP B 1 235 ? 94.866 71.260 24.732 1.00 40.79 235 ASP B O 1
ATOM 7523 N N . ASP B 1 236 ? 96.607 71.291 26.177 1.00 41.65 236 ASP B N 1
ATOM 7524 C CA . ASP B 1 236 ? 96.702 69.838 26.171 1.00 42.95 236 ASP B CA 1
ATOM 7525 C C . ASP B 1 236 ? 96.144 69.142 27.410 1.00 44.49 236 ASP B C 1
ATOM 7526 O O . ASP B 1 236 ? 96.526 68.012 27.731 1.00 46.13 236 ASP B O 1
ATOM 7531 N N . ASP B 1 237 ? 95.217 69.795 28.095 1.00 44.21 237 ASP B N 1
ATOM 7532 C CA . ASP B 1 237 ? 94.457 69.113 29.113 1.00 44.55 237 ASP B CA 1
ATOM 7533 C C . ASP B 1 237 ? 93.317 68.337 28.423 1.00 43.55 237 ASP B C 1
ATOM 7534 O O . ASP B 1 237 ? 92.405 68.943 27.863 1.00 42.30 237 ASP B O 1
ATOM 7539 N N . PRO B 1 238 ? 93.350 66.999 28.487 1.00 44.02 238 PRO B N 1
ATOM 7540 C CA . PRO B 1 238 ? 92.378 66.133 27.751 1.00 43.76 238 PRO B CA 1
ATOM 7541 C C . PRO B 1 238 ? 90.885 66.401 28.028 1.00 43.16 238 PRO B C 1
ATOM 7542 O O . PRO B 1 238 ? 90.030 65.851 27.350 1.00 42.62 238 PRO B O 1
ATOM 7546 N N . LEU B 1 239 ? 90.570 67.234 29.008 1.00 43.57 239 LEU B N 1
ATOM 7547 C CA . LEU B 1 239 ? 89.181 67.584 29.267 1.00 43.67 239 LEU B CA 1
ATOM 7548 C C . LEU B 1 239 ? 88.725 68.747 28.397 1.00 42.56 239 LEU B C 1
ATOM 7549 O O . LEU B 1 239 ? 87.523 68.936 28.179 1.00 42.00 239 LEU B O 1
ATOM 7554 N N . PHE B 1 240 ? 89.694 69.507 27.890 1.00 42.43 240 PHE B N 1
ATOM 7555 C CA . PHE B 1 240 ? 89.441 70.759 27.149 1.00 41.96 240 PHE B CA 1
ATOM 7556 C C . PHE B 1 240 ? 89.643 70.694 25.629 1.00 41.43 240 PHE B C 1
ATOM 7557 O O . PHE B 1 240 ? 90.517 69.981 25.133 1.00 41.09 240 PHE B O 1
ATOM 7565 N N . SER B 1 241 ? 88.825 71.488 24.939 1.00 40.94 241 SER B N 1
ATOM 7566 C CA . SER B 1 241 ? 88.790 71.678 23.490 1.00 40.87 241 SER B CA 1
ATOM 7567 C C . SER B 1 241 ? 89.007 73.129 23.213 1.00 40.33 241 SER B C 1
ATOM 7568 O O . SER B 1 241 ? 88.456 73.978 23.920 1.00 40.76 241 SER B O 1
ATOM 7571 N N . VAL B 1 242 ? 89.749 73.435 22.163 1.00 39.71 242 VAL B N 1
ATOM 7572 C CA . VAL B 1 242 ? 90.008 74.816 21.865 1.00 38.93 242 VAL B CA 1
ATOM 7573 C C . VAL B 1 242 ? 89.064 75.321 20.772 1.00 39.30 242 VAL B C 1
ATOM 7574 O O . VAL B 1 242 ? 88.525 74.544 19.965 1.00 38.14 242 VAL B O 1
ATOM 7578 N N . GLY B 1 243 ? 88.843 76.635 20.772 1.00 39.58 243 GLY B N 1
ATOM 7579 C CA . GLY B 1 243 ? 87.992 77.268 19.788 1.00 39.33 243 GLY B CA 1
ATOM 7580 C C . GLY B 1 243 ? 88.535 78.649 19.479 1.00 40.42 243 GLY B C 1
ATOM 7581 O O . GLY B 1 243 ? 89.295 79.228 20.292 1.00 40.73 243 GLY B O 1
ATOM 7582 N N . VAL B 1 244 ? 88.132 79.183 18.324 1.00 40.22 244 VAL B N 1
ATOM 7583 C CA . VAL B 1 244 ? 88.487 80.534 17.914 1.00 40.83 244 VAL B CA 1
ATOM 7584 C C . VAL B 1 244 ? 87.305 81.198 17.184 1.00 41.28 244 VAL B C 1
ATOM 7585 O O . VAL B 1 244 ? 86.571 80.530 16.462 1.00 41.57 244 VAL B O 1
ATOM 7589 N N . GLY B 1 245 ? 87.120 82.501 17.388 1.00 41.81 245 GLY B N 1
ATOM 7590 C CA . GLY B 1 245 ? 86.043 83.260 16.737 1.00 41.78 245 GLY B CA 1
ATOM 7591 C C . GLY B 1 245 ? 86.495 84.702 16.585 1.00 42.71 245 GLY B C 1
ATOM 7592 O O . GLY B 1 245 ? 87.500 85.091 17.185 1.00 43.49 245 GLY B O 1
ATOM 7593 N N . ARG B 1 246 ? 85.774 85.483 15.777 1.00 43.09 246 ARG B N 1
ATOM 7594 C CA . ARG B 1 246 ? 86.145 86.868 15.466 1.00 44.58 246 ARG B CA 1
ATOM 7595 C C . ARG B 1 246 ? 85.135 87.797 16.118 1.00 44.43 246 ARG B C 1
ATOM 7596 O O . ARG B 1 246 ? 83.966 87.475 16.150 1.00 44.07 246 ARG B O 1
ATOM 7604 N N . SER B 1 247 ? 85.561 88.953 16.624 1.00 44.54 247 SER B N 1
ATOM 7605 C CA . SER B 1 247 ? 84.590 89.935 17.124 1.00 44.76 247 SER B CA 1
ATOM 7606 C C . SER B 1 247 ? 83.690 90.448 15.973 1.00 45.24 247 SER B C 1
ATOM 7607 O O . SER B 1 247 ? 84.105 90.471 14.818 1.00 45.34 247 SER B O 1
ATOM 7610 N N . GLY B 1 248 ? 82.475 90.875 16.294 1.00 45.02 248 GLY B N 1
ATOM 7611 C CA . GLY B 1 248 ? 81.566 91.368 15.280 1.00 46.16 248 GLY B CA 1
ATOM 7612 C C . GLY B 1 248 ? 82.064 92.599 14.532 1.00 47.68 248 GLY B C 1
ATOM 7613 O O . GLY B 1 248 ? 81.695 92.808 13.388 1.00 47.70 248 GLY B O 1
ATOM 7614 N N . ASP B 1 249 ? 82.889 93.422 15.171 1.00 48.90 249 ASP B N 1
ATOM 7615 C CA . ASP B 1 249 ? 83.490 94.558 14.459 1.00 50.79 249 ASP B CA 1
ATOM 7616 C C . ASP B 1 249 ? 84.755 94.150 13.710 1.00 50.84 249 ASP B C 1
ATOM 7617 O O . ASP B 1 249 ? 85.353 94.961 13.008 1.00 52.21 249 ASP B O 1
ATOM 7622 N N . GLY B 1 250 ? 85.172 92.892 13.866 1.00 49.97 250 GLY B N 1
ATOM 7623 C CA . GLY B 1 250 ? 86.338 92.379 13.130 1.00 49.38 250 GLY B CA 1
ATOM 7624 C C . GLY B 1 250 ? 87.720 92.732 13.673 1.00 49.25 250 GLY B C 1
ATOM 7625 O O . GLY B 1 250 ? 88.718 92.317 13.118 1.00 49.08 250 GLY B O 1
ATOM 7626 N N . LYS B 1 251 ? 87.780 93.476 14.772 1.00 49.81 251 LYS B N 1
ATOM 7627 C CA . LYS B 1 251 ? 89.053 93.953 15.323 1.00 50.24 251 LYS B CA 1
ATOM 7628 C C . LYS B 1 251 ? 89.670 93.065 16.402 1.00 48.86 251 LYS B C 1
ATOM 7629 O O . LYS B 1 251 ? 90.840 93.246 16.766 1.00 49.67 251 LYS B O 1
ATOM 7635 N N . THR B 1 252 ? 88.884 92.130 16.926 1.00 46.66 252 THR B N 1
ATOM 7636 C CA . THR B 1 252 ? 89.364 91.286 17.989 1.00 45.48 252 THR B CA 1
ATOM 7637 C C . THR B 1 252 ? 89.169 89.803 17.675 1.00 43.92 252 THR B C 1
ATOM 7638 O O . THR B 1 252 ? 88.129 89.385 17.154 1.00 43.34 252 THR B O 1
ATOM 7642 N N . LEU B 1 253 ? 90.205 89.025 17.957 1.00 42.68 253 LEU B N 1
ATOM 7643 C CA . LEU B 1 253 ? 90.083 87.579 17.892 1.00 41.99 253 LEU B CA 1
ATOM 7644 C C . LEU B 1 253 ? 89.861 87.004 19.314 1.00 41.32 253 LEU B C 1
ATOM 7645 O O . LEU B 1 253 ? 90.431 87.498 20.272 1.00 41.61 253 LEU B O 1
ATOM 7650 N N . ILE B 1 254 ? 89.008 85.989 19.444 1.00 40.34 254 ILE B N 1
ATOM 7651 C CA . ILE B 1 254 ? 88.693 85.390 20.732 1.00 40.08 254 ILE B CA 1
ATOM 7652 C C . ILE B 1 254 ? 89.042 83.899 20.673 1.00 40.00 254 ILE B C 1
ATOM 7653 O O . ILE B 1 254 ? 88.528 83.158 19.838 1.00 39.70 254 ILE B O 1
ATOM 7658 N N . ILE B 1 255 ? 89.922 83.471 21.564 1.00 40.09 255 ILE B N 1
ATOM 7659 C CA . ILE B 1 255 ? 90.369 82.099 21.619 1.00 39.92 255 ILE B CA 1
ATOM 7660 C C . ILE B 1 255 ? 89.896 81.546 22.953 1.00 41.17 255 ILE B C 1
ATOM 7661 O O . ILE B 1 255 ? 90.049 82.199 23.980 1.00 42.00 255 ILE B O 1
ATOM 7666 N N . CYS B 1 256 ? 89.347 80.336 22.954 1.00 41.19 256 CYS B N 1
ATOM 7667 C CA . CYS B 1 256 ? 88.833 79.801 24.174 1.00 42.10 256 CYS B CA 1
ATOM 7668 C C . CYS B 1 256 ? 89.131 78.313 24.352 1.00 42.66 256 CYS B C 1
ATOM 7669 O O . CYS B 1 256 ? 89.332 77.587 23.364 1.00 42.30 256 CYS B O 1
ATOM 7672 N N . SER B 1 257 ? 89.186 77.887 25.621 1.00 43.16 257 SER B N 1
ATOM 7673 C CA . SER B 1 257 ? 89.198 76.479 25.991 1.00 43.61 257 SER B CA 1
ATOM 7674 C C . SER B 1 257 ? 87.865 76.112 26.621 1.00 44.14 257 SER B C 1
ATOM 7675 O O . SER B 1 257 ? 87.344 76.862 27.451 1.00 43.12 257 SER B O 1
ATOM 7686 N N . SER B 1 259 ? 85.510 72.896 28.427 1.00 47.86 259 SER B N 1
ATOM 7687 C CA . SER B 1 259 ? 85.222 71.576 28.950 1.00 48.38 259 SER B CA 1
ATOM 7688 C C . SER B 1 259 ? 83.718 71.481 29.236 1.00 48.14 259 SER B C 1
ATOM 7689 O O . SER B 1 259 ? 83.007 72.474 29.115 1.00 46.96 259 SER B O 1
ATOM 7692 N N . SER B 1 260 ? 83.225 70.295 29.608 1.00 48.76 260 SER B N 1
ATOM 7693 C CA . SER B 1 260 ? 81.790 70.149 29.966 1.00 48.78 260 SER B CA 1
ATOM 7694 C C . SER B 1 260 ? 81.352 71.131 31.066 1.00 48.77 260 SER B C 1
ATOM 7695 O O . SER B 1 260 ? 80.204 71.534 31.115 1.00 48.80 260 SER B O 1
ATOM 7698 N N . GLU B 1 261 ? 82.266 71.552 31.933 1.00 49.11 261 GLU B N 1
ATOM 7699 C CA . GLU B 1 261 ? 81.843 72.438 33.024 1.00 49.84 261 GLU B CA 1
ATOM 7700 C C . GLU B 1 261 ? 82.726 73.655 33.316 1.00 48.37 261 GLU B C 1
ATOM 7701 O O . GLU B 1 261 ? 82.447 74.392 34.264 1.00 48.89 261 GLU B O 1
ATOM 7707 N N . THR B 1 262 ? 83.751 73.873 32.487 1.00 45.85 262 THR B N 1
ATOM 7708 C CA . THR B 1 262 ? 84.737 74.942 32.703 1.00 43.98 262 THR B CA 1
ATOM 7709 C C . THR B 1 262 ? 85.249 75.600 31.388 1.00 43.29 262 THR B C 1
ATOM 7710 O O . THR B 1 262 ? 85.469 74.925 30.352 1.00 42.41 262 THR B O 1
ATOM 7714 N N . SER B 1 263 ? 85.440 76.915 31.443 1.00 41.98 263 SER B N 1
ATOM 7715 C CA . SER B 1 263 ? 85.917 77.632 30.299 1.00 40.94 263 SER B CA 1
ATOM 7716 C C . SER B 1 263 ? 86.934 78.698 30.645 1.00 41.40 263 SER B C 1
ATOM 7717 O O . SER B 1 263 ? 87.057 79.100 31.807 1.00 41.86 263 SER B O 1
ATOM 7720 N N . GLU B 1 264 ? 87.686 79.111 29.621 1.00 40.58 264 GLU B N 1
ATOM 7721 C CA . GLU B 1 264 ? 88.641 80.206 29.706 1.00 41.56 264 GLU B CA 1
ATOM 7722 C C . GLU B 1 264 ? 88.736 80.910 28.328 1.00 41.12 264 GLU B C 1
ATOM 7723 O O . GLU B 1 264 ? 88.628 80.235 27.288 1.00 40.92 264 GLU B O 1
ATOM 7729 N N . SER B 1 265 ? 88.917 82.238 28.326 1.00 40.81 265 SER B N 1
ATOM 7730 C CA . SER B 1 265 ? 89.006 83.030 27.077 1.00 40.77 265 SER B CA 1
ATOM 7731 C C . SER B 1 265 ? 90.230 83.929 27.022 1.00 40.97 265 SER B C 1
ATOM 7732 O O . SER B 1 265 ? 90.737 84.406 28.036 1.00 40.80 265 SER B O 1
ATOM 7735 N N . HIS B 1 266 ? 90.661 84.182 25.793 1.00 41.01 266 HIS B N 1
ATOM 7736 C CA . HIS B 1 266 ? 91.828 84.991 25.494 1.00 41.51 266 HIS B CA 1
ATOM 7737 C C . HIS B 1 266 ? 91.469 85.904 24.340 1.00 41.41 266 HIS B C 1
ATOM 7738 O O . HIS B 1 266 ? 90.743 85.483 23.429 1.00 41.20 266 HIS B O 1
ATOM 7745 N N . LEU B 1 267 ? 91.947 87.149 24.397 1.00 41.34 267 LEU B N 1
ATOM 7746 C CA . LEU B 1 267 ? 91.745 88.108 23.337 1.00 40.71 267 LEU B CA 1
ATOM 7747 C C . LEU B 1 267 ? 93.052 88.347 22.610 1.00 41.75 267 LEU B C 1
ATOM 7748 O O . LEU B 1 267 ? 94.121 88.384 23.234 1.00 42.64 267 LEU B O 1
ATOM 7753 N N . LEU B 1 268 ? 92.962 88.522 21.297 1.00 41.74 268 LEU B N 1
ATOM 7754 C CA . LEU B 1 268 ? 94.080 88.972 20.459 1.00 43.09 268 LEU B CA 1
ATOM 7755 C C . LEU B 1 268 ? 93.668 90.189 19.619 1.00 44.38 268 LEU B C 1
ATOM 7756 O O . LEU B 1 268 ? 92.662 90.159 18.892 1.00 44.16 268 LEU B O 1
ATOM 7761 N N . ASP B 1 269 ? 94.453 91.256 19.722 1.00 46.07 269 ASP B N 1
ATOM 7762 C CA . ASP B 1 269 ? 94.165 92.484 19.014 1.00 47.45 269 ASP B CA 1
ATOM 7763 C C . ASP B 1 269 ? 94.575 92.336 17.548 1.00 48.28 269 ASP B C 1
ATOM 7764 O O . ASP B 1 269 ? 95.781 92.266 17.216 1.00 49.27 269 ASP B O 1
ATOM 7769 N N . LEU B 1 270 ? 93.577 92.295 16.665 1.00 48.37 270 LEU B N 1
ATOM 7770 C CA . LEU B 1 270 ? 93.837 92.161 15.218 1.00 48.76 270 LEU B CA 1
ATOM 7771 C C . LEU B 1 270 ? 94.186 93.491 14.492 1.00 50.92 270 LEU B C 1
ATOM 7772 O O . LEU B 1 270 ? 94.648 93.456 13.334 1.00 51.68 270 LEU B O 1
ATOM 7777 N N . ARG B 1 271 ? 93.988 94.638 15.160 1.00 52.02 271 ARG B N 1
ATOM 7778 C CA . ARG B 1 271 ? 94.473 95.939 14.644 1.00 53.66 271 ARG B CA 1
ATOM 7779 C C . ARG B 1 271 ? 95.992 96.025 14.501 1.00 54.86 271 ARG B C 1
ATOM 7780 O O . ARG B 1 271 ? 96.489 96.859 13.752 1.00 56.10 271 ARG B O 1
ATOM 7788 N N . LYS B 1 272 ? 96.729 95.168 15.209 1.00 54.84 272 LYS B N 1
ATOM 7789 C CA . LYS B 1 272 ? 98.191 95.316 15.317 1.00 55.92 272 LYS B CA 1
ATOM 7790 C C . LYS B 1 272 ? 98.971 94.506 14.274 1.00 55.52 272 LYS B C 1
ATOM 7791 O O . LYS B 1 272 ? 100.211 94.422 14.344 1.00 55.72 272 LYS B O 1
ATOM 7797 N N . GLY B 1 273 ? 98.254 93.900 13.326 1.00 54.65 273 GLY B N 1
ATOM 7798 C CA . GLY B 1 273 ? 98.912 93.251 12.177 1.00 54.34 273 GLY B CA 1
ATOM 7799 C C . GLY B 1 273 ? 99.269 91.797 12.407 1.00 52.51 273 GLY B C 1
ATOM 7800 O O . GLY B 1 273 ? 99.108 91.289 13.520 1.00 51.97 273 GLY B O 1
ATOM 7801 N N . VAL B 1 274 ? 99.759 91.139 11.354 1.00 52.12 274 VAL B N 1
ATOM 7802 C CA . VAL B 1 274 ? 99.963 89.657 11.333 1.00 50.65 274 VAL B CA 1
ATOM 7803 C C . VAL B 1 274 ? 101.128 89.083 12.165 1.00 50.79 274 VAL B C 1
ATOM 7804 O O . VAL B 1 274 ? 101.240 87.857 12.326 1.00 49.58 274 VAL B O 1
ATOM 7808 N N . LYS B 1 275 ? 101.999 89.951 12.675 1.00 52.02 275 LYS B N 1
ATOM 7809 C CA . LYS B 1 275 ? 103.108 89.488 13.499 1.00 52.52 275 LYS B CA 1
ATOM 7810 C C . LYS B 1 275 ? 102.899 89.801 14.978 1.00 52.56 275 LYS B C 1
ATOM 7811 O O . LYS B 1 275 ? 103.789 89.556 15.798 1.00 52.63 275 LYS B O 1
ATOM 7817 N N . HIS B 1 276 ? 101.714 90.317 15.320 1.00 52.30 276 HIS B N 1
ATOM 7818 C CA . HIS B 1 276 ? 101.350 90.532 16.727 1.00 52.26 276 HIS B CA 1
ATOM 7819 C C . HIS B 1 276 ? 100.577 89.319 17.251 1.00 51.09 276 HIS B C 1
ATOM 7820 O O . HIS B 1 276 ? 99.438 89.065 16.842 1.00 50.14 276 HIS B O 1
ATOM 7827 N N . ASN B 1 277 ? 101.197 88.584 18.161 1.00 50.99 277 ASN B N 1
ATOM 7828 C CA . ASN B 1 277 ? 100.632 87.331 18.592 1.00 50.65 277 ASN B CA 1
ATOM 7829 C C . ASN B 1 277 ? 100.384 87.209 20.113 1.00 50.89 277 ASN B C 1
ATOM 7830 O O . ASN B 1 277 ? 99.951 86.150 20.581 1.00 50.08 277 ASN B O 1
ATOM 7835 N N . THR B 1 278 ? 100.617 88.288 20.873 1.00 51.56 278 THR B N 1
ATOM 7836 C CA . THR B 1 278 ? 100.518 88.235 22.334 1.00 51.84 278 THR B CA 1
ATOM 7837 C C . THR B 1 278 ? 99.041 88.204 22.817 1.00 50.92 278 THR B C 1
ATOM 7838 O O . THR B 1 278 ? 98.275 89.150 22.588 1.00 51.59 278 THR B O 1
ATOM 7842 N N . LEU B 1 279 ? 98.630 87.108 23.451 1.00 49.36 279 LEU B N 1
ATOM 7843 C CA . LEU B 1 279 ? 97.249 86.976 23.924 1.00 48.36 279 LEU B CA 1
ATOM 7844 C C . LEU B 1 279 ? 96.973 87.788 25.201 1.00 49.44 279 LEU B C 1
ATOM 7845 O O . LEU B 1 279 ? 97.858 87.977 26.062 1.00 49.81 279 LEU B O 1
ATOM 7850 N N . GLU B 1 280 ? 95.746 88.293 25.310 1.00 49.75 280 GLU B N 1
ATOM 7851 C CA . GLU B 1 280 ? 95.280 88.929 26.549 1.00 50.74 280 GLU B CA 1
ATOM 7852 C C . GLU B 1 280 ? 94.327 87.971 27.252 1.00 49.11 280 GLU B C 1
ATOM 7853 O O . GLU B 1 280 ? 93.294 87.579 26.679 1.00 49.30 280 GLU B O 1
ATOM 7867 N N . VAL B 1 282 ? 91.387 86.808 29.608 1.00 43.77 282 VAL B N 1
ATOM 7868 C CA . VAL B 1 282 ? 90.179 87.322 30.238 1.00 43.11 282 VAL B CA 1
ATOM 7869 C C . VAL B 1 282 ? 90.102 86.909 31.727 1.00 43.70 282 VAL B C 1
ATOM 7870 O O . VAL B 1 282 ? 90.606 87.639 32.584 1.00 45.13 282 VAL B O 1
ATOM 7874 N N . ARG B 1 283 ? 89.494 85.772 32.050 1.00 42.40 283 ARG B N 1
ATOM 7875 C CA . ARG B 1 283 ? 89.513 85.287 33.442 1.00 43.34 283 ARG B CA 1
ATOM 7876 C C . ARG B 1 283 ? 90.130 83.896 33.497 1.00 43.15 283 ARG B C 1
ATOM 7877 O O . ARG B 1 283 ? 89.684 82.990 32.786 1.00 42.91 283 ARG B O 1
ATOM 7885 N N . PRO B 1 284 ? 91.167 83.716 34.329 1.00 44.07 284 PRO B N 1
ATOM 7886 C CA . PRO B 1 284 ? 91.743 82.366 34.424 1.00 43.54 284 PRO B CA 1
ATOM 7887 C C . PRO B 1 284 ? 90.674 81.298 34.783 1.00 43.65 284 PRO B C 1
ATOM 7888 O O . PRO B 1 284 ? 89.867 81.489 35.702 1.00 43.61 284 PRO B O 1
ATOM 7892 N N . ARG B 1 285 ? 90.649 80.229 33.987 1.00 43.29 285 ARG B N 1
ATOM 7893 C CA . ARG B 1 285 ? 90.049 78.923 34.293 1.00 43.17 285 ARG B CA 1
ATOM 7894 C C . ARG B 1 285 ? 89.705 78.748 35.771 1.00 44.52 285 ARG B C 1
ATOM 7895 O O . ARG B 1 285 ? 90.619 78.656 36.588 1.00 44.99 285 ARG B O 1
ATOM 7903 N N . GLU B 1 286 ? 88.427 78.694 36.144 1.00 44.96 286 GLU B N 1
ATOM 7904 C CA . GLU B 1 286 ? 88.065 78.268 37.508 1.00 46.45 286 GLU B CA 1
ATOM 7905 C C . GLU B 1 286 ? 87.083 77.102 37.473 1.00 46.55 286 GLU B C 1
ATOM 7906 O O . GLU B 1 286 ? 85.984 77.221 36.930 1.00 45.48 286 GLU B O 1
ATOM 7912 N N . LYS B 1 287 ? 87.468 75.967 38.050 1.00 47.69 287 LYS B N 1
ATOM 7913 C CA . LYS B 1 287 ? 86.687 74.739 37.830 1.00 48.42 287 LYS B CA 1
ATOM 7914 C C . LYS B 1 287 ? 85.192 74.924 38.145 1.00 48.05 287 LYS B C 1
ATOM 7915 O O . LYS B 1 287 ? 84.845 75.406 39.217 1.00 49.36 287 LYS B O 1
ATOM 7921 N N . GLY B 1 288 ? 84.322 74.549 37.207 1.00 46.90 288 GLY B N 1
ATOM 7922 C CA . GLY B 1 288 ? 82.878 74.688 37.393 1.00 46.05 288 GLY B CA 1
ATOM 7923 C C . GLY B 1 288 ? 82.277 76.022 36.948 1.00 45.60 288 GLY B C 1
ATOM 7924 O O . GLY B 1 288 ? 81.053 76.166 36.864 1.00 45.22 288 GLY B O 1
ATOM 7925 N N . VAL B 1 289 ? 83.141 76.995 36.670 1.00 45.77 289 VAL B N 1
ATOM 7926 C CA . VAL B 1 289 ? 82.746 78.295 36.093 1.00 45.48 289 VAL B CA 1
ATOM 7927 C C . VAL B 1 289 ? 82.816 78.306 34.576 1.00 44.39 289 VAL B C 1
ATOM 7928 O O . VAL B 1 289 ? 83.894 78.118 33.992 1.00 42.92 289 VAL B O 1
ATOM 7932 N N . ARG B 1 290 ? 81.659 78.546 33.961 1.00 44.46 290 ARG B N 1
ATOM 7933 C CA . ARG B 1 290 ? 81.560 78.680 32.511 1.00 44.12 290 ARG B CA 1
ATOM 7934 C C . ARG B 1 290 ? 81.267 80.094 32.071 1.00 43.53 290 ARG B C 1
ATOM 7935 O O . ARG B 1 290 ? 80.526 80.801 32.732 1.00 44.78 290 ARG B O 1
ATOM 7943 N N . TYR B 1 291 ? 81.887 80.528 30.981 1.00 42.57 291 TYR B N 1
ATOM 7944 C CA . TYR B 1 291 ? 81.597 81.843 30.429 1.00 41.77 291 TYR B CA 1
ATOM 7945 C C . TYR B 1 291 ? 81.954 81.950 28.963 1.00 41.46 291 TYR B C 1
ATOM 7946 O O . TYR B 1 291 ? 82.852 81.260 28.489 1.00 40.68 291 TYR B O 1
ATOM 7955 N N . THR B 1 292 ? 81.220 82.813 28.254 1.00 41.62 292 THR B N 1
ATOM 7956 C CA . THR B 1 292 ? 81.524 83.176 26.887 1.00 41.48 292 THR B CA 1
ATOM 7957 C C . THR B 1 292 ? 81.617 84.707 26.797 1.00 42.37 292 THR B C 1
ATOM 7958 O O . THR B 1 292 ? 80.903 85.406 27.511 1.00 43.37 292 THR B O 1
ATOM 7962 N N . VAL B 1 293 ? 82.500 85.188 25.911 1.00 41.80 293 VAL B N 1
ATOM 7963 C CA . VAL B 1 293 ? 82.851 86.585 25.735 1.00 41.96 293 VAL B CA 1
ATOM 7964 C C . VAL B 1 293 ? 82.428 87.041 24.353 1.00 41.47 293 VAL B C 1
ATOM 7965 O O . VAL B 1 293 ? 82.838 86.452 23.389 1.00 40.29 293 VAL B O 1
ATOM 7969 N N . GLU B 1 294 ? 81.623 88.095 24.276 1.00 41.88 294 GLU B N 1
ATOM 7970 C CA . GLU B 1 294 ? 81.364 88.790 23.044 1.00 42.61 294 GLU B CA 1
ATOM 7971 C C . GLU B 1 294 ? 81.858 90.229 23.169 1.00 43.69 294 GLU B C 1
ATOM 7972 O O . GLU B 1 294 ? 81.805 90.810 24.245 1.00 43.55 294 GLU B O 1
ATOM 7986 N N . HIS B 1 296 ? 81.656 94.267 22.462 1.00 48.68 296 HIS B N 1
ATOM 7987 C CA . HIS B 1 296 ? 81.032 95.493 21.981 1.00 50.56 296 HIS B CA 1
ATOM 7988 C C . HIS B 1 296 ? 82.136 96.488 21.672 1.00 51.09 296 HIS B C 1
ATOM 7989 O O . HIS B 1 296 ? 82.781 96.999 22.573 1.00 52.47 296 HIS B O 1
ATOM 7996 N N . GLY B 1 297 ? 82.380 96.752 20.399 1.00 51.45 297 GLY B N 1
ATOM 7997 C CA . GLY B 1 297 ? 83.509 97.599 20.031 1.00 52.83 297 GLY B CA 1
ATOM 7998 C C . GLY B 1 297 ? 84.809 96.925 20.448 1.00 52.44 297 GLY B C 1
ATOM 7999 O O . GLY B 1 297 ? 84.904 95.694 20.457 1.00 52.16 297 GLY B O 1
ATOM 8000 N N . THR B 1 298 ? 85.807 97.708 20.835 1.00 53.28 298 THR B N 1
ATOM 8001 C CA . THR B 1 298 ? 87.135 97.144 21.090 1.00 51.87 298 THR B CA 1
ATOM 8002 C C . THR B 1 298 ? 87.480 97.096 22.577 1.00 52.74 298 THR B C 1
ATOM 8003 O O . THR B 1 298 ? 88.466 96.452 22.984 1.00 51.99 298 THR B O 1
ATOM 8007 N N . ASP B 1 299 ? 86.679 97.780 23.387 1.00 53.83 299 ASP B N 1
ATOM 8008 C CA . ASP B 1 299 ? 87.080 98.033 24.761 1.00 55.24 299 ASP B CA 1
ATOM 8009 C C . ASP B 1 299 ? 86.110 97.494 25.827 1.00 54.38 299 ASP B C 1
ATOM 8010 O O . ASP B 1 299 ? 86.458 97.412 26.995 1.00 54.96 299 ASP B O 1
ATOM 8015 N N . THR B 1 300 ? 84.920 97.071 25.429 1.00 53.09 300 THR B N 1
ATOM 8016 C CA . THR B 1 300 ? 84.010 96.535 26.418 1.00 52.50 300 THR B CA 1
ATOM 8017 C C . THR B 1 300 ? 83.596 95.107 26.101 1.00 50.15 300 THR B C 1
ATOM 8018 O O . THR B 1 300 ? 83.299 94.760 24.962 1.00 49.75 300 THR B O 1
ATOM 8022 N N . LEU B 1 301 ? 83.584 94.273 27.131 1.00 48.97 301 LEU B N 1
ATOM 8023 C CA . LEU B 1 301 ? 83.281 92.846 26.976 1.00 46.74 301 LEU B CA 1
ATOM 8024 C C . LEU B 1 301 ? 81.917 92.529 27.564 1.00 46.20 301 LEU B C 1
ATOM 8025 O O . LEU B 1 301 ? 81.641 92.860 28.719 1.00 46.35 301 LEU B O 1
ATOM 8030 N N . ILE B 1 302 ? 81.072 91.866 26.789 1.00 44.96 302 ILE B N 1
ATOM 8031 C CA . ILE B 1 302 ? 79.822 91.428 27.350 1.00 45.40 302 ILE B CA 1
ATOM 8032 C C . ILE B 1 302 ? 79.868 89.903 27.586 1.00 44.22 302 ILE B C 1
ATOM 8033 O O . ILE B 1 302 ? 80.085 89.126 26.667 1.00 44.37 302 ILE B O 1
ATOM 8038 N N . VAL B 1 303 ? 79.705 89.482 28.839 1.00 43.77 303 VAL B N 1
ATOM 8039 C CA . VAL B 1 303 ? 80.039 88.116 29.236 1.00 41.56 303 VAL B CA 1
ATOM 8040 C C . VAL B 1 303 ? 78.821 87.304 29.681 1.00 41.35 303 VAL B C 1
ATOM 8041 O O . VAL B 1 303 ? 78.062 87.732 30.571 1.00 42.03 303 VAL B O 1
ATOM 8045 N N . LEU B 1 304 ? 78.630 86.138 29.065 1.00 39.58 304 LEU B N 1
ATOM 8046 C CA . LEU B 1 304 ? 77.595 85.216 29.509 1.00 39.43 304 LEU B CA 1
ATOM 8047 C C . LEU B 1 304 ? 78.246 84.192 30.424 1.00 40.39 304 LEU B C 1
ATOM 8048 O O . LEU B 1 304 ? 79.124 83.447 29.992 1.00 40.98 304 LEU B O 1
ATOM 8053 N N . THR B 1 305 ? 77.826 84.158 31.696 1.00 42.06 305 THR B N 1
ATOM 8054 C CA . THR B 1 305 ? 78.485 83.351 32.722 1.00 41.57 305 THR B CA 1
ATOM 8055 C C . THR B 1 305 ? 77.540 82.638 33.682 1.00 42.63 305 THR B C 1
ATOM 8056 O O . THR B 1 305 ? 76.358 83.023 33.848 1.00 43.16 305 THR B O 1
ATOM 8060 N N . ASN B 1 306 ? 78.058 81.594 34.331 1.00 43.13 306 ASN B N 1
ATOM 8061 C CA . ASN B 1 306 ? 77.281 80.909 35.382 1.00 43.56 306 ASN B CA 1
ATOM 8062 C C . ASN B 1 306 ? 77.918 81.054 36.734 1.00 44.83 306 ASN B C 1
ATOM 8063 O O . ASN B 1 306 ? 77.504 80.413 37.684 1.00 46.38 306 ASN B O 1
ATOM 8068 N N . LYS B 1 307 ? 78.917 81.928 36.809 1.00 45.28 307 LYS B N 1
ATOM 8069 C CA . LYS B 1 307 ? 79.620 82.238 38.049 1.00 47.25 307 LYS B CA 1
ATOM 8070 C C . LYS B 1 307 ? 78.647 82.618 39.175 1.00 48.54 307 LYS B C 1
ATOM 8071 O O . LYS B 1 307 ? 77.547 83.113 38.905 1.00 48.72 307 LYS B O 1
ATOM 8077 N N . ASP B 1 308 ? 79.057 82.398 40.426 1.00 50.41 308 ASP B N 1
ATOM 8078 C CA . ASP B 1 308 ? 78.256 82.780 41.607 1.00 52.78 308 ASP B CA 1
ATOM 8079 C C . ASP B 1 308 ? 76.882 82.082 41.675 1.00 53.47 308 ASP B C 1
ATOM 8080 O O . ASP B 1 308 ? 75.853 82.739 41.937 1.00 54.94 308 ASP B O 1
ATOM 8085 N N . LYS B 1 309 ? 76.869 80.765 41.429 1.00 53.09 309 LYS B N 1
ATOM 8086 C CA . LYS B 1 309 ? 75.652 79.923 41.504 1.00 53.71 309 LYS B CA 1
ATOM 8087 C C . LYS B 1 309 ? 74.562 80.294 40.496 1.00 52.32 309 LYS B C 1
ATOM 8088 O O . LYS B 1 309 ? 73.428 79.835 40.613 1.00 51.96 309 LYS B O 1
ATOM 8094 N N . CYS B 1 310 ? 74.891 81.118 39.511 1.00 51.14 310 CYS B N 1
ATOM 8095 C CA . CYS B 1 310 ? 73.902 81.492 38.519 1.00 49.87 310 CYS B CA 1
ATOM 8096 C C . CYS B 1 310 ? 73.758 80.386 37.489 1.00 48.14 310 CYS B C 1
ATOM 8097 O O . CYS B 1 310 ? 74.278 80.500 36.394 1.00 47.96 310 CYS B O 1
ATOM 8100 N N . VAL B 1 311 ? 73.039 79.319 37.827 1.00 47.60 311 VAL B N 1
ATOM 8101 C CA . VAL B 1 311 ? 73.040 78.121 36.976 1.00 46.81 311 VAL B CA 1
ATOM 8102 C C . VAL B 1 311 ? 72.414 78.363 35.622 1.00 45.84 311 VAL B C 1
ATOM 8103 O O . VAL B 1 311 ? 72.838 77.771 34.619 1.00 44.47 311 VAL B O 1
ATOM 8107 N N . ASN B 1 312 ? 71.421 79.245 35.601 1.00 46.02 312 ASN B N 1
ATOM 8108 C CA . ASN B 1 312 ? 70.679 79.543 34.395 1.00 45.62 312 ASN B CA 1
ATOM 8109 C C . ASN B 1 312 ? 71.376 80.597 33.524 1.00 44.71 312 ASN B C 1
ATOM 8110 O O . ASN B 1 312 ? 70.924 80.889 32.422 1.00 44.03 312 ASN B O 1
ATOM 8115 N N . GLY B 1 313 ? 72.472 81.164 34.021 1.00 44.07 313 GLY B N 1
ATOM 8116 C CA . GLY B 1 313 ? 73.194 82.188 33.280 1.00 42.95 313 GLY B CA 1
ATOM 8117 C C . GLY B 1 313 ? 72.832 83.621 33.646 1.00 43.18 313 GLY B C 1
ATOM 8118 O O . GLY B 1 313 ? 71.678 83.935 33.917 1.00 43.33 313 GLY B O 1
ATOM 8119 N N . LYS B 1 314 ? 73.835 84.485 33.660 1.00 43.19 314 LYS B N 1
ATOM 8120 C CA . LYS B 1 314 ? 73.627 85.932 33.792 1.00 43.86 314 LYS B CA 1
ATOM 8121 C C . LYS B 1 314 ? 74.547 86.579 32.792 1.00 43.97 314 LYS B C 1
ATOM 8122 O O . LYS B 1 314 ? 75.547 85.961 32.389 1.00 42.74 314 LYS B O 1
ATOM 8128 N N . VAL B 1 315 ? 74.210 87.793 32.350 1.00 44.88 315 VAL B N 1
ATOM 8129 C CA . VAL B 1 315 ? 75.160 88.520 31.521 1.00 45.05 315 VAL B CA 1
ATOM 8130 C C . VAL B 1 315 ? 75.714 89.785 32.158 1.00 47.05 315 VAL B C 1
ATOM 8131 O O . VAL B 1 315 ? 74.987 90.649 32.656 1.00 49.00 315 VAL B O 1
ATOM 8135 N N . VAL B 1 316 ? 77.034 89.839 32.132 1.00 47.47 316 VAL B N 1
ATOM 8136 C CA . VAL B 1 316 ? 77.862 90.799 32.836 1.00 49.30 316 VAL B CA 1
ATOM 8137 C C . VAL B 1 316 ? 78.505 91.737 31.804 1.00 49.99 316 VAL B C 1
ATOM 8138 O O . VAL B 1 316 ? 78.748 91.328 30.663 1.00 49.71 316 VAL B O 1
ATOM 8142 N N . LEU B 1 317 ? 78.774 92.987 32.178 1.00 51.76 317 LEU B N 1
ATOM 8143 C CA . LEU B 1 317 ? 79.597 93.876 31.350 1.00 51.88 317 LEU B CA 1
ATOM 8144 C C . LEU B 1 317 ? 80.893 94.165 32.068 1.00 52.68 317 LEU B C 1
ATOM 8145 O O . LEU B 1 317 ? 80.868 94.522 33.253 1.00 54.48 317 LEU B O 1
ATOM 8150 N N . THR B 1 318 ? 82.015 94.060 31.359 1.00 51.57 318 THR B N 1
ATOM 8151 C CA . THR B 1 318 ? 83.313 94.412 31.935 1.00 51.65 318 THR B CA 1
ATOM 8152 C C . THR B 1 318 ? 84.213 95.177 30.929 1.00 52.89 318 THR B C 1
ATOM 8153 O O . THR B 1 318 ? 83.948 95.172 29.715 1.00 51.96 318 THR B O 1
ATOM 8157 N N . LYS B 1 319 ? 85.243 95.858 31.437 1.00 54.43 319 LYS B N 1
ATOM 8158 C CA . LYS B 1 319 ? 86.183 96.610 30.591 1.00 55.35 319 LYS B CA 1
ATOM 8159 C C . LYS B 1 319 ? 87.394 95.760 30.225 1.00 54.07 319 LYS B C 1
ATOM 8160 O O . LYS B 1 319 ? 87.884 94.982 31.048 1.00 53.28 319 LYS B O 1
ATOM 8166 N N . ARG B 1 320 ? 87.898 95.945 29.008 1.00 53.49 320 ARG B N 1
ATOM 8167 C CA . ARG B 1 320 ? 89.051 95.206 28.552 1.00 53.05 320 ARG B CA 1
ATOM 8168 C C . ARG B 1 320 ? 90.272 95.431 29.442 1.00 54.05 320 ARG B C 1
ATOM 8169 O O . ARG B 1 320 ? 91.081 94.521 29.604 1.00 54.25 320 ARG B O 1
ATOM 8177 N N . SER B 1 321 ? 90.419 96.617 30.015 1.00 54.82 321 SER B N 1
ATOM 8178 C CA . SER B 1 321 ? 91.589 96.892 30.844 1.00 56.10 321 SER B CA 1
ATOM 8179 C C . SER B 1 321 ? 91.515 96.273 32.260 1.00 56.19 321 SER B C 1
ATOM 8180 O O . SER B 1 321 ? 92.532 96.198 32.956 1.00 56.21 321 SER B O 1
ATOM 8183 N N . ALA B 1 322 ? 90.314 95.855 32.678 1.00 55.85 322 ALA B N 1
ATOM 8184 C CA . ALA B 1 322 ? 90.106 95.116 33.950 1.00 55.98 322 ALA B CA 1
ATOM 8185 C C . ALA B 1 322 ? 89.064 94.024 33.742 1.00 54.07 322 ALA B C 1
ATOM 8186 O O . ALA B 1 322 ? 87.956 94.095 34.265 1.00 55.08 322 ALA B O 1
ATOM 8188 N N . PRO B 1 323 ? 89.436 92.988 32.998 1.00 52.51 323 PRO B N 1
ATOM 8189 C CA . PRO B 1 323 ? 88.461 92.048 32.459 1.00 50.92 323 PRO B CA 1
ATOM 8190 C C . PRO B 1 323 ? 88.040 90.949 33.437 1.00 50.47 323 PRO B C 1
ATOM 8191 O O . PRO B 1 323 ? 87.266 90.062 33.058 1.00 48.72 323 PRO B O 1
ATOM 8195 N N . THR B 1 324 ? 88.530 91.021 34.679 1.00 51.79 324 THR B N 1
ATOM 8196 C CA . THR B 1 324 ? 88.061 90.130 35.753 1.00 52.05 324 THR B CA 1
ATOM 8197 C C . THR B 1 324 ? 87.049 90.775 36.707 1.00 53.72 324 THR B C 1
ATOM 8198 O O . THR B 1 324 ? 86.470 90.088 37.534 1.00 54.64 324 THR B O 1
ATOM 8202 N N . ASP B 1 325 ? 86.846 92.082 36.606 1.00 54.69 325 ASP B N 1
ATOM 8203 C CA . ASP B 1 325 ? 85.872 92.754 37.445 1.00 56.38 325 ASP B CA 1
ATOM 8204 C C . ASP B 1 325 ? 84.489 92.518 36.831 1.00 55.70 325 ASP B C 1
ATOM 8205 O O . ASP B 1 325 ? 84.126 93.136 35.823 1.00 55.41 325 ASP B O 1
ATOM 8210 N N . TRP B 1 326 ? 83.721 91.613 37.430 1.00 54.90 326 TRP B N 1
ATOM 8211 C CA . TRP B 1 326 ? 82.438 91.261 36.872 1.00 53.86 326 TRP B CA 1
ATOM 8212 C C . TRP B 1 326 ? 81.292 91.790 37.731 1.00 55.90 326 TRP B C 1
ATOM 8213 O O . TRP B 1 326 ? 80.201 91.197 37.771 1.00 55.71 326 TRP B O 1
ATOM 8224 N N . GLY B 1 327 ? 81.550 92.918 38.395 1.00 57.75 327 GLY B N 1
ATOM 8225 C CA . GLY B 1 327 ? 80.590 93.553 39.293 1.00 59.42 327 GLY B CA 1
ATOM 8226 C C . GLY B 1 327 ? 79.365 94.170 38.638 1.00 59.68 327 GLY B C 1
ATOM 8227 O O . GLY B 1 327 ? 78.316 94.290 39.271 1.00 60.61 327 GLY B O 1
ATOM 8228 N N . THR B 1 328 ? 79.487 94.589 37.385 1.00 59.15 328 THR B N 1
ATOM 8229 C CA . THR B 1 328 ? 78.368 95.223 36.692 1.00 59.63 328 THR B CA 1
ATOM 8230 C C . THR B 1 328 ? 77.544 94.144 35.994 1.00 58.12 328 THR B C 1
ATOM 8231 O O . THR B 1 328 ? 78.019 93.474 35.067 1.00 57.88 328 THR B O 1
ATOM 8235 N N . VAL B 1 329 ? 76.315 93.961 36.446 1.00 58.45 329 VAL B N 1
ATOM 8236 C CA . VAL B 1 329 ? 75.436 92.939 35.888 1.00 56.61 329 VAL B CA 1
ATOM 8237 C C . VAL B 1 329 ? 74.428 93.559 34.923 1.00 56.15 329 VAL B C 1
ATOM 8238 O O . VAL B 1 329 ? 73.618 94.372 35.333 1.00 57.59 329 VAL B O 1
ATOM 8242 N N . LEU B 1 330 ? 74.487 93.191 33.644 1.00 54.47 330 LEU B N 1
ATOM 8243 C CA . LEU B 1 330 ? 73.512 93.699 32.667 1.00 54.29 330 LEU B CA 1
ATOM 8244 C C . LEU B 1 330 ? 72.172 92.967 32.766 1.00 54.31 330 LEU B C 1
ATOM 8245 O O . LEU B 1 330 ? 71.114 93.612 32.787 1.00 55.18 330 LEU B O 1
ATOM 8250 N N . ILE B 1 331 ? 72.219 91.629 32.794 1.00 52.94 331 ILE B N 1
ATOM 8251 C CA . ILE B 1 331 ? 71.006 90.829 32.950 1.00 52.40 331 ILE B CA 1
ATOM 8252 C C . ILE B 1 331 ? 71.124 89.836 34.106 1.00 52.35 331 ILE B C 1
ATOM 8253 O O . ILE B 1 331 ? 71.854 88.866 34.007 1.00 51.97 331 ILE B O 1
ATOM 8258 N N . PRO B 1 332 ? 70.382 90.071 35.198 1.00 53.58 332 PRO B N 1
ATOM 8259 C CA . PRO B 1 332 ? 70.529 89.198 36.349 1.00 53.55 332 PRO B CA 1
ATOM 8260 C C . PRO B 1 332 ? 69.981 87.800 36.110 1.00 52.39 332 PRO B C 1
ATOM 8261 O O . PRO B 1 332 ? 69.131 87.586 35.242 1.00 51.14 332 PRO B O 1
ATOM 8265 N N . HIS B 1 333 ? 70.479 86.872 36.918 1.00 52.66 333 HIS B N 1
ATOM 8266 C CA . HIS B 1 333 ? 70.025 85.506 36.936 1.00 52.19 333 HIS B CA 1
ATOM 8267 C C . HIS B 1 333 ? 68.535 85.467 37.250 1.00 53.37 333 HIS B C 1
ATOM 8268 O O . HIS B 1 333 ? 68.081 86.183 38.128 1.00 54.66 333 HIS B O 1
ATOM 8275 N N . ASP B 1 334 ? 67.792 84.640 36.519 1.00 53.24 334 ASP B N 1
ATOM 8276 C CA . ASP B 1 334 ? 66.360 84.422 36.759 1.00 54.74 334 ASP B CA 1
ATOM 8277 C C . ASP B 1 334 ? 66.149 82.907 36.744 1.00 54.68 334 ASP B C 1
ATOM 8278 O O . ASP B 1 334 ? 66.612 82.222 35.825 1.00 52.70 334 ASP B O 1
ATOM 8283 N N . ASP B 1 335 ? 65.463 82.400 37.774 1.00 57.04 335 ASP B N 1
ATOM 8284 C CA . ASP B 1 335 ? 65.257 80.947 37.998 1.00 57.92 335 ASP B CA 1
ATOM 8285 C C . ASP B 1 335 ? 64.427 80.342 36.870 1.00 56.63 335 ASP B C 1
ATOM 8286 O O . ASP B 1 335 ? 64.434 79.130 36.641 1.00 54.95 335 ASP B O 1
ATOM 8291 N N . LYS B 1 336 ? 63.731 81.241 36.179 1.00 56.55 336 LYS B N 1
ATOM 8292 C CA . LYS B 1 336 ? 62.752 80.936 35.168 1.00 55.88 336 LYS B CA 1
ATOM 8293 C C . LYS B 1 336 ? 63.377 81.019 33.763 1.00 53.61 336 LYS B C 1
ATOM 8294 O O . LYS B 1 336 ? 62.970 80.311 32.838 1.00 53.15 336 LYS B O 1
ATOM 8300 N N . VAL B 1 337 ? 64.359 81.887 33.593 1.00 52.23 337 VAL B N 1
ATOM 8301 C CA . VAL B 1 337 ? 64.926 82.126 32.279 1.00 50.13 337 VAL B CA 1
ATOM 8302 C C . VAL B 1 337 ? 66.253 81.424 32.134 1.00 49.52 337 VAL B C 1
ATOM 8303 O O . VAL B 1 337 ? 67.158 81.573 32.953 1.00 50.47 337 VAL B O 1
ATOM 8307 N N . THR B 1 338 ? 66.376 80.675 31.060 1.00 48.24 338 THR B N 1
ATOM 8308 C CA . THR B 1 338 ? 67.627 80.034 30.708 1.00 47.35 338 THR B CA 1
ATOM 8309 C C . THR B 1 338 ? 68.295 80.823 29.555 1.00 46.18 338 THR B C 1
ATOM 8310 O O . THR B 1 338 ? 67.663 81.061 28.514 1.00 46.04 338 THR B O 1
ATOM 8314 N N . ILE B 1 339 ? 69.536 81.260 29.741 1.00 45.03 339 ILE B N 1
ATOM 8315 C CA . ILE B 1 339 ? 70.266 81.946 28.663 1.00 44.49 339 ILE B CA 1
ATOM 8316 C C . ILE B 1 339 ? 71.464 81.111 28.140 1.00 44.03 339 ILE B C 1
ATOM 8317 O O . ILE B 1 339 ? 72.452 80.936 28.852 1.00 43.31 339 ILE B O 1
ATOM 8322 N N . ASP B 1 340 ? 71.375 80.637 26.895 1.00 44.56 340 ASP B N 1
ATOM 8323 C CA . ASP B 1 340 ? 72.380 79.731 26.300 1.00 45.82 340 ASP B CA 1
ATOM 8324 C C . ASP B 1 340 ? 73.466 80.435 25.512 1.00 45.85 340 ASP B C 1
ATOM 8325 O O . ASP B 1 340 ? 74.569 79.927 25.472 1.00 44.79 340 ASP B O 1
ATOM 8330 N N . ASP B 1 341 ? 73.137 81.540 24.831 1.00 46.98 341 ASP B N 1
ATOM 8331 C CA . ASP B 1 341 ? 74.171 82.516 24.456 1.00 48.59 341 ASP B CA 1
ATOM 8332 C C . ASP B 1 341 ? 73.806 83.938 23.970 1.00 47.40 341 ASP B C 1
ATOM 8333 O O . ASP B 1 341 ? 72.665 84.382 24.079 1.00 47.67 341 ASP B O 1
ATOM 8338 N N . VAL B 1 342 ? 74.839 84.633 23.505 1.00 45.38 342 VAL B N 1
ATOM 8339 C CA . VAL B 1 342 ? 74.793 86.034 23.183 1.00 45.48 342 VAL B CA 1
ATOM 8340 C C . VAL B 1 342 ? 75.518 86.283 21.865 1.00 44.51 342 VAL B C 1
ATOM 8341 O O . VAL B 1 342 ? 76.593 85.708 21.589 1.00 43.37 342 VAL B O 1
ATOM 8345 N N . ALA B 1 343 ? 74.908 87.126 21.035 1.00 44.25 343 ALA B N 1
ATOM 8346 C CA . ALA B 1 343 ? 75.598 87.732 19.887 1.00 42.91 343 ALA B CA 1
ATOM 8347 C C . ALA B 1 343 ? 75.476 89.231 20.049 1.00 42.98 343 ALA B C 1
ATOM 8348 O O . ALA B 1 343 ? 74.380 89.714 20.323 1.00 42.95 343 ALA B O 1
ATOM 8350 N N . VAL B 1 344 ? 76.601 89.943 19.933 1.00 42.13 344 VAL B N 1
ATOM 8351 C CA . VAL B 1 344 ? 76.620 91.400 20.077 1.00 42.70 344 VAL B CA 1
ATOM 8352 C C . VAL B 1 344 ? 76.917 92.146 18.756 1.00 44.41 344 VAL B C 1
ATOM 8353 O O . VAL B 1 344 ? 77.830 91.783 17.988 1.00 43.67 344 VAL B O 1
ATOM 8357 N N . PHE B 1 345 ? 76.151 93.219 18.536 1.00 45.93 345 PHE B N 1
ATOM 8358 C CA . PHE B 1 345 ? 76.212 94.050 17.345 1.00 47.04 345 PHE B CA 1
ATOM 8359 C C . PHE B 1 345 ? 76.374 95.512 17.817 1.00 49.21 345 PHE B C 1
ATOM 8360 O O . PHE B 1 345 ? 76.303 95.779 19.019 1.00 50.43 345 PHE B O 1
ATOM 8368 N N . ALA B 1 346 ? 76.585 96.453 16.903 1.00 49.96 346 ALA B N 1
ATOM 8369 C CA . ALA B 1 346 ? 76.809 97.849 17.292 1.00 51.92 346 ALA B CA 1
ATOM 8370 C C . ALA B 1 346 ? 75.702 98.452 18.174 1.00 53.38 346 ALA B C 1
ATOM 8371 O O . ALA B 1 346 ? 76.000 99.104 19.159 1.00 54.51 346 ALA B O 1
ATOM 8373 N N . LYS B 1 347 ? 74.440 98.229 17.827 1.00 53.94 347 LYS B N 1
ATOM 8374 C CA . LYS B 1 347 ? 73.331 98.908 18.500 1.00 56.44 347 LYS B CA 1
ATOM 8375 C C . LYS B 1 347 ? 72.462 98.041 19.441 1.00 55.03 347 LYS B C 1
ATOM 8376 O O . LYS B 1 347 ? 71.531 98.564 20.088 1.00 56.49 347 LYS B O 1
ATOM 8382 N N . PHE B 1 348 ? 72.746 96.743 19.507 1.00 52.10 348 PHE B N 1
ATOM 8383 C CA . PHE B 1 348 ? 71.955 95.824 20.308 1.00 50.56 348 PHE B CA 1
ATOM 8384 C C . PHE B 1 348 ? 72.683 94.498 20.533 1.00 48.99 348 PHE B C 1
ATOM 8385 O O . PHE B 1 348 ? 73.640 94.177 19.808 1.00 48.65 348 PHE B O 1
ATOM 8393 N N . ALA B 1 349 ? 72.221 93.738 21.528 1.00 47.90 349 ALA B N 1
ATOM 8394 C CA . ALA B 1 349 ? 72.666 92.366 21.734 1.00 46.62 349 ALA B CA 1
ATOM 8395 C C . ALA B 1 349 ? 71.475 91.379 21.654 1.00 46.50 349 ALA B C 1
ATOM 8396 O O . ALA B 1 349 ? 70.340 91.713 22.029 1.00 47.80 349 ALA B O 1
ATOM 8398 N N . VAL B 1 350 ? 71.735 90.169 21.165 1.00 45.81 350 VAL B N 1
ATOM 8399 C CA . VAL B 1 350 ? 70.713 89.135 21.002 1.00 45.70 350 VAL B CA 1
ATOM 8400 C C . VAL B 1 350 ? 70.995 87.928 21.905 1.00 45.38 350 VAL B C 1
ATOM 8401 O O . VAL B 1 350 ? 72.021 87.233 21.762 1.00 44.75 350 VAL B O 1
ATOM 8405 N N . LEU B 1 351 ? 70.072 87.674 22.823 1.00 45.61 351 LEU B N 1
ATOM 8406 C CA . LEU B 1 351 ? 70.173 86.560 23.734 1.00 45.03 351 LEU B CA 1
ATOM 8407 C C . LEU B 1 351 ? 69.292 85.398 23.265 1.00 44.84 351 LEU B C 1
ATOM 8408 O O . LEU B 1 351 ? 68.157 85.600 22.853 1.00 45.32 351 LEU B O 1
ATOM 8413 N N . SER B 1 352 ? 69.835 84.185 23.302 1.00 44.13 352 SER B N 1
ATOM 8414 C CA . SER B 1 352 ? 69.060 82.984 22.997 1.00 44.01 352 SER B CA 1
ATOM 8415 C C . SER B 1 352 ? 68.976 82.081 24.226 1.00 43.16 352 SER B C 1
ATOM 8416 O O . SER B 1 352 ? 69.959 81.966 24.958 1.00 43.36 352 SER B O 1
ATOM 8419 N N . GLY B 1 353 ? 67.831 81.417 24.418 1.00 42.05 353 GLY B N 1
ATOM 8420 C CA . GLY B 1 353 ? 67.654 80.430 25.487 1.00 40.97 353 GLY B CA 1
ATOM 8421 C C . GLY B 1 353 ? 66.254 79.825 25.591 1.00 41.07 353 GLY B C 1
ATOM 8422 O O . GLY B 1 353 ? 65.618 79.551 24.567 1.00 40.78 353 GLY B O 1
ATOM 8423 N N . ARG B 1 354 ? 65.779 79.601 26.823 1.00 40.41 354 ARG B N 1
ATOM 8424 C CA . ARG B 1 354 ? 64.467 79.019 27.047 1.00 39.88 354 ARG B CA 1
ATOM 8425 C C . ARG B 1 354 ? 63.733 79.658 28.196 1.00 40.97 354 ARG B C 1
ATOM 8426 O O . ARG B 1 354 ? 64.346 80.118 29.158 1.00 42.09 354 ARG B O 1
ATOM 8434 N N . ARG B 1 355 ? 62.408 79.649 28.103 1.00 40.97 355 ARG B N 1
ATOM 8435 C CA . ARG B 1 355 ? 61.530 80.084 29.171 1.00 41.27 355 ARG B CA 1
ATOM 8436 C C . ARG B 1 355 ? 60.239 79.303 29.000 1.00 41.11 355 ARG B C 1
ATOM 8437 O O . ARG B 1 355 ? 59.745 79.132 27.890 1.00 40.55 355 ARG B O 1
ATOM 8445 N N . ASP B 1 356 ? 59.715 78.802 30.108 1.00 42.14 356 ASP B N 1
ATOM 8446 C CA . ASP B 1 356 ? 58.455 78.047 30.147 1.00 42.29 356 ASP B CA 1
ATOM 8447 C C . ASP B 1 356 ? 58.399 76.986 29.038 1.00 41.19 356 ASP B C 1
ATOM 8448 O O . ASP B 1 356 ? 57.366 76.811 28.355 1.00 41.40 356 ASP B O 1
ATOM 8453 N N . GLY B 1 357 ? 59.531 76.319 28.827 1.00 38.79 357 GLY B N 1
ATOM 8454 C CA . GLY B 1 357 ? 59.554 75.137 28.005 1.00 38.21 357 GLY B CA 1
ATOM 8455 C C . GLY B 1 357 ? 59.840 75.273 26.529 1.00 37.60 357 GLY B C 1
ATOM 8456 O O . GLY B 1 357 ? 59.880 74.245 25.837 1.00 36.58 357 GLY B O 1
ATOM 8457 N N . LEU B 1 358 ? 60.034 76.508 26.053 1.00 37.71 358 LEU B N 1
ATOM 8458 C CA . LEU B 1 358 ? 60.229 76.825 24.618 1.00 38.51 358 LEU B CA 1
ATOM 8459 C C . LEU B 1 358 ? 61.424 77.713 24.403 1.00 39.20 358 LEU B C 1
ATOM 8460 O O . LEU B 1 358 ? 61.708 78.616 25.225 1.00 40.26 358 LEU B O 1
ATOM 8465 N N . THR B 1 359 ? 62.082 77.491 23.271 1.00 39.64 359 THR B N 1
ATOM 8466 C CA . THR B 1 359 ? 63.136 78.375 22.761 1.00 40.82 359 THR B CA 1
ATOM 8467 C C . THR B 1 359 ? 62.619 79.807 22.765 1.00 42.31 359 THR B C 1
ATOM 8468 O O . THR B 1 359 ? 61.495 80.032 22.317 1.00 43.56 359 THR B O 1
ATOM 8472 N N . ARG B 1 360 ? 63.402 80.772 23.253 1.00 42.56 360 ARG B N 1
ATOM 8473 C CA . ARG B 1 360 ? 63.041 82.210 23.117 1.00 42.79 360 ARG B CA 1
ATOM 8474 C C . ARG B 1 360 ? 64.206 83.024 22.550 1.00 43.17 360 ARG B C 1
ATOM 8475 O O . ARG B 1 360 ? 65.379 82.570 22.559 1.00 42.40 360 ARG B O 1
ATOM 8483 N N . VAL B 1 361 ? 63.879 84.213 22.033 1.00 43.45 361 VAL B N 1
ATOM 8484 C CA . VAL B 1 361 ? 64.885 85.168 21.611 1.00 42.83 361 VAL B CA 1
ATOM 8485 C C . VAL B 1 361 ? 64.598 86.479 22.343 1.00 44.55 361 VAL B C 1
ATOM 8486 O O . VAL B 1 361 ? 63.428 86.940 22.397 1.00 45.02 361 VAL B O 1
ATOM 8490 N N . TRP B 1 362 ? 65.652 87.052 22.928 1.00 44.40 362 TRP B N 1
ATOM 8491 C CA . TRP B 1 362 ? 65.550 88.308 23.690 1.00 46.26 362 TRP B CA 1
ATOM 8492 C C . TRP B 1 362 ? 66.467 89.323 23.087 1.00 46.41 362 TRP B C 1
ATOM 8493 O O . TRP B 1 362 ? 67.534 88.980 22.566 1.00 45.04 362 TRP B O 1
ATOM 8504 N N . THR B 1 363 ? 66.092 90.586 23.243 1.00 47.42 363 THR B N 1
ATOM 8505 C CA . THR B 1 363 ? 66.874 91.659 22.679 1.00 48.15 363 THR B CA 1
ATOM 8506 C C . THR B 1 363 ? 67.188 92.731 23.745 1.00 50.01 363 THR B C 1
ATOM 8507 O O . THR B 1 363 ? 66.428 92.895 24.700 1.00 50.13 363 THR B O 1
ATOM 8511 N N . VAL B 1 364 ? 68.338 93.401 23.620 1.00 51.24 364 VAL B N 1
ATOM 8512 C CA . VAL B 1 364 ? 68.732 94.483 24.543 1.00 53.83 364 VAL B CA 1
ATOM 8513 C C . VAL B 1 364 ? 69.563 95.513 23.783 1.00 55.60 364 VAL B C 1
ATOM 8514 O O . VAL B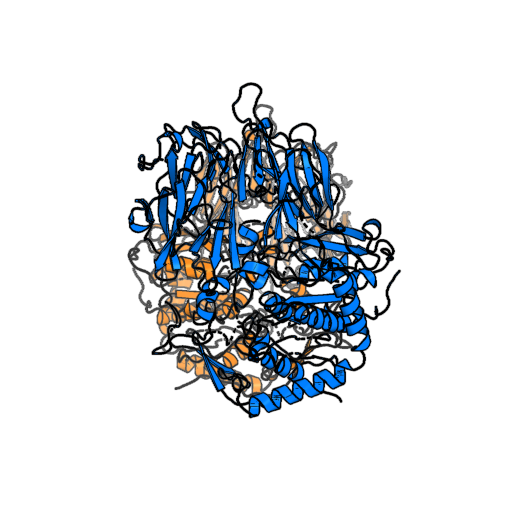 1 364 ? 70.442 95.144 23.010 1.00 55.08 364 VAL B O 1
ATOM 8518 N N . ARG B 1 365 ? 69.264 96.792 24.005 1.00 58.65 365 ARG B N 1
ATOM 8519 C CA . ARG B 1 365 ? 69.828 97.918 23.233 1.00 61.35 365 ARG B CA 1
ATOM 8520 C C . ARG B 1 365 ? 70.666 98.903 24.062 1.00 63.22 365 ARG B C 1
ATOM 8521 O O . ARG B 1 365 ? 70.844 98.739 25.269 1.00 63.63 365 ARG B O 1
ATOM 8529 N N . LEU B 1 366 ? 71.160 99.943 23.398 1.00 65.28 366 LEU B N 1
ATOM 8530 C CA . LEU B 1 366 ? 71.917 101.003 24.065 1.00 67.55 366 LEU B CA 1
ATOM 8531 C C . LEU B 1 366 ? 70.968 102.032 24.665 1.00 70.26 366 LEU B C 1
ATOM 8532 O O . LEU B 1 366 ? 69.868 102.229 24.156 1.00 70.02 366 LEU B O 1
ATOM 8537 N N . GLY B 1 367 ? 71.381 102.654 25.766 1.00 72.87 367 GLY B N 1
ATOM 8538 C CA . GLY B 1 367 ? 70.590 103.725 26.385 1.00 77.36 367 GLY B CA 1
ATOM 8539 C C . GLY B 1 367 ? 71.049 105.092 25.889 1.00 80.73 367 GLY B C 1
ATOM 8540 O O . GLY B 1 367 ? 72.039 105.174 25.144 1.00 80.30 367 GLY B O 1
ATOM 8541 N N . PRO B 1 368 ? 70.333 106.173 26.278 1.00 84.08 368 PRO B N 1
ATOM 8542 C CA . PRO B 1 368 ? 70.805 107.543 25.984 1.00 87.16 368 PRO B CA 1
ATOM 8543 C C . PRO B 1 368 ? 72.319 107.746 26.243 1.00 88.00 368 PRO B C 1
ATOM 8544 O O . PRO B 1 368 ? 73.031 108.298 25.381 1.00 88.24 368 PRO B O 1
ATOM 8548 N N . ASP B 1 369 ? 72.798 107.280 27.403 1.00 88.40 369 ASP B N 1
ATOM 8549 C CA . ASP B 1 369 ? 74.216 107.405 27.790 1.00 89.12 369 ASP B CA 1
ATOM 8550 C C . ASP B 1 369 ? 75.194 106.759 26.792 1.00 87.46 369 ASP B C 1
ATOM 8551 O O . ASP B 1 369 ? 76.401 106.973 26.892 1.00 87.63 369 ASP B O 1
ATOM 8556 N N . ASN B 1 370 ? 74.658 105.977 25.847 1.00 86.05 370 ASN B N 1
ATOM 8557 C CA . ASN B 1 370 ? 75.418 105.335 24.752 1.00 84.48 370 ASN B CA 1
ATOM 8558 C C . ASN B 1 370 ? 76.089 103.992 25.137 1.00 81.58 370 ASN B C 1
ATOM 8559 O O . ASN B 1 370 ? 77.089 103.561 24.557 1.00 80.63 370 ASN B O 1
ATOM 8564 N N . LEU B 1 371 ? 75.474 103.320 26.101 1.00 79.94 371 LEU B N 1
ATOM 8565 C CA . LEU B 1 371 ? 75.956 102.068 26.643 1.00 76.71 371 LEU B CA 1
ATOM 8566 C C . LEU B 1 371 ? 74.740 101.264 27.148 1.00 74.38 371 LEU B C 1
ATOM 8567 O O . LEU B 1 371 ? 73.790 101.843 27.690 1.00 76.17 371 LEU B O 1
ATOM 8572 N N . PHE B 1 372 ? 74.785 99.945 26.959 1.00 70.08 372 PHE B N 1
ATOM 8573 C CA . PHE B 1 372 ? 73.687 99.015 27.233 1.00 67.22 372 PHE B CA 1
ATOM 8574 C C . PHE B 1 372 ? 72.818 99.267 28.478 1.00 67.79 372 PHE B C 1
ATOM 8575 O O . PHE B 1 372 ? 73.309 99.560 29.582 1.00 68.28 372 PHE B O 1
ATOM 8583 N N . SER B 1 373 ? 71.513 99.132 28.276 1.00 66.93 373 SER B N 1
ATOM 8584 C CA . SER B 1 373 ? 70.526 99.508 29.273 1.00 67.67 373 SER B CA 1
ATOM 8585 C C . SER B 1 373 ? 69.638 98.314 29.577 1.00 66.00 373 SER B C 1
ATOM 8586 O O . SER B 1 373 ? 68.878 97.847 28.705 1.00 65.36 373 SER B O 1
ATOM 8589 N N . SER B 1 374 ? 69.761 97.821 30.813 1.00 65.02 374 SER B N 1
ATOM 8590 C CA . SER B 1 374 ? 69.019 96.651 31.290 1.00 63.03 374 SER B CA 1
ATOM 8591 C C . SER B 1 374 ? 67.529 96.853 31.084 1.00 63.18 374 SER B C 1
ATOM 8592 O O . SER B 1 374 ? 66.813 95.912 30.740 1.00 62.18 374 SER B O 1
ATOM 8595 N N . ALA B 1 375 ? 67.079 98.091 31.292 1.00 64.33 375 ALA B N 1
ATOM 8596 C CA . ALA B 1 375 ? 65.676 98.475 31.124 1.00 64.88 375 ALA B CA 1
ATOM 8597 C C . ALA B 1 375 ? 65.141 98.139 29.736 1.00 63.30 375 ALA B C 1
ATOM 8598 O O . ALA B 1 375 ? 63.949 97.986 29.537 1.00 63.65 375 ALA B O 1
ATOM 8600 N N . THR B 1 376 ? 66.044 97.982 28.787 1.00 61.66 376 THR B N 1
ATOM 8601 C CA . THR B 1 376 ? 65.674 97.849 27.394 1.00 60.40 376 THR B CA 1
ATOM 8602 C C . THR B 1 376 ? 65.307 96.427 26.955 1.00 58.55 376 THR B C 1
ATOM 8603 O O . THR B 1 376 ? 64.798 96.222 25.856 1.00 57.71 376 THR B O 1
ATOM 8607 N N . LEU B 1 377 ? 65.541 95.457 27.838 1.00 57.54 377 LEU B N 1
ATOM 8608 C CA . LEU B 1 377 ? 65.326 94.033 27.557 1.00 55.44 377 LEU B CA 1
ATOM 8609 C C . LEU B 1 377 ? 63.944 93.739 26.994 1.00 55.74 377 LEU B C 1
ATOM 8610 O O . LEU B 1 377 ? 62.950 94.164 27.556 1.00 56.59 377 LEU B O 1
ATOM 8615 N N . LYS B 1 378 ? 63.866 93.028 25.877 1.00 55.24 378 LYS B N 1
ATOM 8616 C CA . LYS B 1 378 ? 62.572 92.495 25.501 1.00 56.34 378 LYS B CA 1
ATOM 8617 C C . LYS B 1 378 ? 62.586 91.112 24.881 1.00 54.75 378 LYS B C 1
ATOM 8618 O O . LYS B 1 378 ? 63.519 90.734 24.172 1.00 53.91 378 LYS B O 1
ATOM 8624 N N . GLU B 1 379 ? 61.535 90.352 25.176 1.00 54.56 379 GLU B N 1
ATOM 8625 C CA . GLU B 1 379 ? 61.348 89.044 24.563 1.00 53.13 379 GLU B CA 1
ATOM 8626 C C . GLU B 1 379 ? 60.566 89.227 23.279 1.00 53.31 379 GLU B C 1
ATOM 8627 O O . GLU B 1 379 ? 59.592 89.975 23.245 1.00 54.51 379 GLU B O 1
ATOM 8633 N N . LEU B 1 380 ? 60.995 88.558 22.225 1.00 52.25 380 LEU B N 1
ATOM 8634 C CA . LEU B 1 380 ? 60.284 88.621 20.979 1.00 53.01 380 LEU B CA 1
ATOM 8635 C C . LEU B 1 380 ? 59.030 87.779 21.100 1.00 54.28 380 LEU B C 1
ATOM 8636 O O . LEU B 1 380 ? 59.101 86.623 21.515 1.00 53.21 380 LEU B O 1
ATOM 8641 N N . HIS B 1 381 ? 57.877 88.368 20.771 1.00 56.65 381 HIS B N 1
ATOM 8642 C CA . HIS B 1 381 ? 56.589 87.699 21.009 1.00 58.41 381 HIS B CA 1
ATOM 8643 C C . HIS B 1 381 ? 55.973 87.030 19.791 1.00 57.24 381 HIS B C 1
ATOM 8644 O O . HIS B 1 381 ? 56.282 87.402 18.651 1.00 57.30 381 HIS B O 1
ATOM 8651 N N . PHE B 1 382 ? 55.153 86.006 20.051 1.00 55.68 382 PHE B N 1
ATOM 8652 C CA . PHE B 1 382 ? 54.554 85.191 18.988 1.00 55.13 382 PHE B CA 1
ATOM 8653 C C . PHE B 1 382 ? 53.103 84.805 19.301 1.00 55.87 382 PHE B C 1
ATOM 8654 O O . PHE B 1 382 ? 52.694 84.768 20.456 1.00 56.07 382 PHE B O 1
ATOM 8662 N N . ASP B 1 383 ? 52.321 84.525 18.269 1.00 56.37 383 ASP B N 1
ATOM 8663 C CA . ASP B 1 383 ? 50.898 84.283 18.487 1.00 58.15 383 ASP B CA 1
ATOM 8664 C C . ASP B 1 383 ? 50.627 82.880 18.985 1.00 56.82 383 ASP B C 1
ATOM 8665 O O . ASP B 1 383 ? 49.873 82.699 19.953 1.00 57.46 383 ASP B O 1
ATOM 8670 N N . GLU B 1 384 ? 51.266 81.902 18.336 1.00 54.60 384 GLU B N 1
ATOM 8671 C CA . GLU B 1 384 ? 51.018 80.489 18.637 1.00 52.64 384 GLU B CA 1
ATOM 8672 C C . GLU B 1 384 ? 51.531 80.093 20.028 1.00 51.00 384 GLU B C 1
ATOM 8673 O O . GLU B 1 384 ? 52.562 80.597 20.456 1.00 50.34 384 GLU B O 1
ATOM 8679 N N . PRO B 1 385 ? 50.782 79.238 20.757 1.00 50.49 385 PRO B N 1
ATOM 8680 C CA . PRO B 1 385 ? 51.203 78.904 22.127 1.00 49.49 385 PRO B CA 1
ATOM 8681 C C . PRO B 1 385 ? 52.471 78.033 22.203 1.00 48.11 385 PRO B C 1
ATOM 8682 O O . PRO B 1 385 ? 53.082 77.972 23.282 1.00 48.67 385 PRO B O 1
ATOM 8686 N N . VAL B 1 386 ? 52.850 77.378 21.094 1.00 46.13 386 VAL B N 1
ATOM 8687 C CA . VAL B 1 386 ? 54.030 76.491 21.033 1.00 43.80 386 VAL B CA 1
ATOM 8688 C C . VAL B 1 386 ? 54.720 76.609 19.676 1.00 43.72 386 VAL B C 1
ATOM 8689 O O . VAL B 1 386 ? 54.065 76.688 18.639 1.00 44.09 386 VAL B O 1
ATOM 8693 N N . PHE B 1 387 ? 56.049 76.634 19.679 1.00 42.64 387 PHE B N 1
ATOM 8694 C CA . PHE B 1 387 ? 56.808 76.979 18.479 1.00 41.73 387 PHE B CA 1
ATOM 8695 C C . PHE B 1 387 ? 58.303 76.858 18.716 1.00 40.94 387 PHE B C 1
ATOM 8696 O O . PHE B 1 387 ? 58.768 76.549 19.804 1.00 40.22 387 PHE B O 1
ATOM 8704 N N . THR B 1 388 ? 59.053 77.175 17.682 1.00 41.43 388 THR B N 1
ATOM 8705 C CA . THR B 1 388 ? 60.486 77.245 17.770 1.00 42.05 388 THR B CA 1
ATOM 8706 C C . THR B 1 388 ? 60.921 78.587 17.213 1.00 42.37 388 THR B C 1
ATOM 8707 O O . THR B 1 388 ? 60.407 79.015 16.185 1.00 43.16 388 THR B O 1
ATOM 8711 N N . ALA B 1 389 ? 61.843 79.261 17.891 1.00 42.55 389 ALA B N 1
ATOM 8712 C CA . ALA B 1 389 ? 62.349 80.549 17.387 1.00 43.36 389 ALA B CA 1
ATOM 8713 C C . ALA B 1 389 ? 63.856 80.709 17.631 1.00 43.25 389 ALA B C 1
ATOM 8714 O O . ALA B 1 389 ? 64.340 80.480 18.743 1.00 42.78 389 ALA B O 1
ATOM 8716 N N . HIS B 1 390 ? 64.599 81.077 16.592 1.00 43.81 390 HIS B N 1
ATOM 8717 C CA . HIS B 1 390 ? 66.059 81.260 16.729 1.00 44.20 390 HIS B CA 1
ATOM 8718 C C . HIS B 1 390 ? 66.532 82.478 15.973 1.00 44.80 390 HIS B C 1
ATOM 8719 O O . HIS B 1 390 ? 66.001 82.788 14.899 1.00 45.53 390 HIS B O 1
ATOM 8726 N N . VAL B 1 391 ? 67.530 83.166 16.525 1.00 45.31 391 VAL B N 1
ATOM 8727 C CA . VAL B 1 391 ? 68.291 84.128 15.734 1.00 46.26 391 VAL B CA 1
ATOM 8728 C C . VAL B 1 391 ? 69.274 83.334 14.872 1.00 46.06 391 VAL B C 1
ATOM 8729 O O . VAL B 1 391 ? 69.718 82.286 15.283 1.00 45.22 391 VAL B O 1
ATOM 8733 N N . VAL B 1 392 ? 69.563 83.799 13.659 1.00 47.72 392 VAL B N 1
ATOM 8734 C CA . VAL B 1 392 ? 70.454 83.080 12.733 1.00 47.71 392 VAL B CA 1
ATOM 8735 C C . VAL B 1 392 ? 71.672 83.953 12.451 1.00 49.31 392 VAL B C 1
ATOM 8736 O O . VAL B 1 392 ? 71.721 84.626 11.396 1.00 49.16 392 VAL B O 1
ATOM 8740 N N . CYS B 1 393 ? 72.655 83.967 13.361 1.00 50.26 393 CYS B N 1
ATOM 8741 C CA . CYS B 1 393 ? 73.797 84.904 13.146 1.00 52.94 393 CYS B CA 1
ATOM 8742 C C . CYS B 1 393 ? 74.841 84.482 12.155 1.00 51.41 393 CYS B C 1
ATOM 8743 O O . CYS B 1 393 ? 75.745 85.258 11.842 1.00 52.03 393 CYS B O 1
ATOM 8746 N N . SER B 1 394 ? 74.717 83.263 11.650 1.00 50.52 394 SER B N 1
ATOM 8747 C CA . SER B 1 394 ? 75.528 82.845 10.513 1.00 50.14 394 SER B CA 1
ATOM 8748 C C . SER B 1 394 ? 75.027 83.546 9.250 1.00 50.38 394 SER B C 1
ATOM 8749 O O . SER B 1 394 ? 75.671 83.462 8.207 1.00 50.85 394 SER B O 1
ATOM 8752 N N . GLN B 1 395 ? 73.858 84.189 9.355 1.00 49.83 395 GLN B N 1
ATOM 8753 C CA . GLN B 1 395 ? 73.270 84.983 8.274 1.00 49.83 395 GLN B CA 1
ATOM 8754 C C . GLN B 1 395 ? 73.254 86.466 8.658 1.00 50.42 395 GLN B C 1
ATOM 8755 O O . GLN B 1 395 ? 72.583 87.256 8.010 1.00 51.93 395 GLN B O 1
ATOM 8769 N N . LYS B 1 397 ? 75.881 89.219 8.780 1.00 51.24 397 LYS B N 1
ATOM 8770 C CA . LYS B 1 397 ? 77.279 89.546 8.518 1.00 51.20 397 LYS B CA 1
ATOM 8771 C C . LYS B 1 397 ? 77.679 91.007 8.743 1.00 51.76 397 LYS B C 1
ATOM 8772 O O . LYS B 1 397 ? 78.843 91.382 8.615 1.00 51.89 397 LYS B O 1
ATOM 8778 N N . THR B 1 398 ? 76.719 91.841 9.097 1.00 52.21 398 THR B N 1
ATOM 8779 C CA . THR B 1 398 ? 76.975 93.267 9.122 1.00 52.84 398 THR B CA 1
ATOM 8780 C C . THR B 1 398 ? 76.806 93.867 10.543 1.00 52.70 398 THR B C 1
ATOM 8781 O O . THR B 1 398 ? 75.701 93.973 11.068 1.00 52.43 398 THR B O 1
ATOM 8785 N N . TYR B 1 399 ? 77.945 94.189 11.163 1.00 52.70 399 TYR B N 1
ATOM 8786 C CA . TYR B 1 399 ? 78.042 94.617 12.576 1.00 53.11 399 TYR B CA 1
ATOM 8787 C C . TYR B 1 399 ? 77.081 95.755 12.949 1.00 55.23 399 TYR B C 1
ATOM 8788 O O . TYR B 1 399 ? 76.528 95.793 14.058 1.00 55.10 399 TYR B O 1
ATOM 8797 N N . ASP B 1 400 ? 76.874 96.669 12.013 1.00 57.65 400 ASP B N 1
ATOM 8798 C CA . ASP B 1 400 ? 76.027 97.820 12.255 1.00 60.63 400 ASP B CA 1
ATOM 8799 C C . ASP B 1 400 ? 74.583 97.658 11.778 1.00 60.73 400 ASP B C 1
ATOM 8800 O O . ASP B 1 400 ? 73.900 98.640 11.542 1.00 62.17 400 ASP B O 1
ATOM 8805 N N . ALA B 1 401 ? 74.116 96.419 11.657 1.00 59.78 401 ALA B N 1
ATOM 8806 C CA . ALA B 1 401 ? 72.737 96.129 11.249 1.00 60.03 401 ALA B CA 1
ATOM 8807 C C . ALA B 1 401 ? 71.708 96.788 12.175 1.00 61.01 401 ALA B C 1
ATOM 8808 O O . ALA B 1 401 ? 72.052 97.267 13.272 1.00 61.00 401 ALA B O 1
ATOM 8810 N N . SER B 1 402 ? 70.456 96.828 11.720 1.00 61.46 402 SER B N 1
ATOM 8811 C CA . SER B 1 402 ? 69.333 97.064 12.624 1.00 62.60 402 SER B CA 1
ATOM 8812 C C . SER B 1 402 ? 68.217 96.059 12.389 1.00 62.10 402 SER B C 1
ATOM 8813 O O . SER B 1 402 ? 67.193 96.078 13.096 1.00 63.14 402 SER B O 1
ATOM 8816 N N . LEU B 1 403 ? 68.418 95.178 11.408 1.00 60.94 403 LEU B N 1
ATOM 8817 C CA . LEU B 1 403 ? 67.522 94.032 11.218 1.00 60.00 403 LEU B CA 1
ATOM 8818 C C . LEU B 1 403 ? 68.162 92.790 11.786 1.00 57.88 403 LEU B C 1
ATOM 8819 O O . LEU B 1 403 ? 69.369 92.584 11.639 1.00 57.49 403 LEU B O 1
ATOM 8824 N N . LEU B 1 404 ? 67.341 91.970 12.436 1.00 56.61 404 LEU B N 1
ATOM 8825 C CA . LEU B 1 404 ? 67.727 90.646 12.912 1.00 54.20 404 LEU B CA 1
ATOM 8826 C C . LEU B 1 404 ? 67.249 89.601 11.921 1.00 53.20 404 LEU B C 1
ATOM 8827 O O . LEU B 1 404 ? 66.158 89.755 11.345 1.00 53.39 404 LEU B O 1
ATOM 8832 N N . ARG B 1 405 ? 68.007 88.515 11.769 1.00 51.02 405 ARG B N 1
ATOM 8833 C CA . ARG B 1 405 ? 67.552 87.397 10.943 1.00 50.39 405 ARG B CA 1
ATOM 8834 C C . ARG B 1 405 ? 66.958 86.294 11.801 1.00 49.40 405 ARG B C 1
ATOM 8835 O O . ARG B 1 405 ? 67.672 85.630 12.547 1.00 49.10 405 ARG B O 1
ATOM 8843 N N . LEU B 1 406 ? 65.662 86.070 11.693 1.00 49.39 406 LEU B N 1
ATOM 8844 C CA . LEU B 1 406 ? 65.026 85.120 12.594 1.00 48.51 406 LEU B CA 1
ATOM 8845 C C . LEU B 1 406 ? 64.484 83.929 11.868 1.00 48.04 406 LEU B C 1
ATOM 8846 O O . LEU B 1 406 ? 64.107 84.027 10.713 1.00 48.80 406 LEU B O 1
ATOM 8851 N N . ARG B 1 407 ? 64.454 82.792 12.549 1.00 47.08 407 ARG B N 1
ATOM 8852 C CA . ARG B 1 407 ? 63.949 81.566 11.969 1.00 46.65 407 ARG B CA 1
ATOM 8853 C C . ARG B 1 407 ? 62.828 81.122 12.898 1.00 46.13 407 ARG B C 1
ATOM 8854 O O . ARG B 1 407 ? 63.049 80.938 14.100 1.00 45.19 407 ARG B O 1
ATOM 8862 N N . TYR B 1 408 ? 61.618 80.983 12.349 1.00 46.01 408 TYR B N 1
ATOM 8863 C CA . TYR B 1 408 ? 60.473 80.488 13.108 1.00 45.25 408 TYR B CA 1
ATOM 8864 C C . TYR B 1 408 ? 59.915 79.194 12.510 1.00 44.79 408 TYR B C 1
ATOM 8865 O O . TYR B 1 408 ? 59.877 79.015 11.286 1.00 45.38 408 TYR B O 1
ATOM 8874 N N . SER B 1 409 ? 59.483 78.293 13.372 1.00 43.28 409 SER B N 1
ATOM 8875 C CA . SER B 1 409 ? 58.854 77.063 12.932 1.00 43.46 409 SER B CA 1
ATOM 8876 C C . SER B 1 409 ? 57.861 76.599 14.002 1.00 43.95 409 SER B C 1
ATOM 8877 O O . SER B 1 409 ? 58.115 76.754 15.208 1.00 44.19 409 SER B O 1
ATOM 8880 N N . SER B 1 410 ? 56.740 76.024 13.592 1.00 43.65 410 SER B N 1
ATOM 8881 C CA . SER B 1 410 ? 55.783 75.508 14.559 1.00 42.70 410 SER B CA 1
ATOM 8882 C C . SER B 1 410 ? 55.081 74.313 13.965 1.00 43.04 410 SER B C 1
ATOM 8883 O O . SER B 1 410 ? 55.245 74.011 12.788 1.00 43.07 410 SER B O 1
ATOM 8894 N N . THR B 1 412 ? 52.363 74.110 12.996 1.00 46.55 412 THR B N 1
ATOM 8895 C CA . THR B 1 412 ? 51.399 74.634 12.057 1.00 48.55 412 THR B CA 1
ATOM 8896 C C . THR B 1 412 ? 52.051 75.274 10.839 1.00 49.30 412 THR B C 1
ATOM 8897 O O . THR B 1 412 ? 51.429 75.393 9.773 1.00 50.60 412 THR B O 1
ATOM 8901 N N . THR B 1 413 ? 53.314 75.666 11.007 1.00 48.31 413 THR B N 1
ATOM 8902 C CA . THR B 1 413 ? 53.980 76.545 10.076 1.00 47.66 413 THR B CA 1
ATOM 8903 C C . THR B 1 413 ? 55.354 75.977 9.728 1.00 47.11 413 THR B C 1
ATOM 8904 O O . THR B 1 413 ? 56.238 75.878 10.594 1.00 46.02 413 THR B O 1
ATOM 8908 N N . PRO B 1 414 ? 55.531 75.575 8.453 1.00 47.24 414 PRO B N 1
ATOM 8909 C CA . PRO B 1 414 ? 56.847 75.237 7.932 1.00 46.39 414 PRO B CA 1
ATOM 8910 C C . PRO B 1 414 ? 57.743 76.427 8.154 1.00 45.76 414 PRO B C 1
ATOM 8911 O O . PRO B 1 414 ? 57.251 77.559 8.080 1.00 46.84 414 PRO B O 1
ATOM 8915 N N . THR B 1 415 ? 59.026 76.168 8.395 1.00 44.58 415 THR B N 1
ATOM 8916 C CA . THR B 1 415 ? 60.024 77.169 8.795 1.00 44.24 415 THR B CA 1
ATOM 8917 C C . THR B 1 415 ? 59.969 78.417 7.970 1.00 44.72 415 THR B C 1
ATOM 8918 O O . THR B 1 415 ? 59.919 78.346 6.759 1.00 45.36 415 THR B O 1
ATOM 8922 N N . VAL B 1 416 ? 59.995 79.562 8.631 1.00 45.20 416 VAL B N 1
ATOM 8923 C CA . VAL B 1 416 ? 59.997 80.859 7.955 1.00 46.27 416 VAL B CA 1
ATOM 8924 C C . VAL B 1 416 ? 61.221 81.631 8.402 1.00 45.70 416 VAL B C 1
ATOM 8925 O O . VAL B 1 416 ? 61.428 81.843 9.592 1.00 44.94 416 VAL B O 1
ATOM 8929 N N . TRP B 1 417 ? 62.041 82.032 7.446 1.00 46.22 417 TRP B N 1
ATOM 8930 C CA . TRP B 1 417 ? 63.163 82.896 7.727 1.00 46.43 417 TRP B CA 1
ATOM 8931 C C . TRP B 1 417 ? 62.692 84.305 7.451 1.00 48.48 417 TRP B C 1
ATOM 8932 O O . TRP B 1 417 ? 62.109 84.563 6.388 1.00 49.67 417 TRP B O 1
ATOM 8943 N N . TYR B 1 418 ? 62.957 85.226 8.376 1.00 49.35 418 TYR B N 1
ATOM 8944 C CA . TYR B 1 418 ? 62.603 86.624 8.149 1.00 51.63 418 TYR B CA 1
ATOM 8945 C C . TYR B 1 418 ? 63.515 87.627 8.841 1.00 51.18 418 TYR B C 1
ATOM 8946 O O . TYR B 1 418 ? 64.339 87.274 9.684 1.00 50.21 418 TYR B O 1
ATOM 8955 N N . ASP B 1 419 ? 63.363 88.879 8.449 1.00 52.41 419 ASP B N 1
ATOM 8956 C CA . ASP B 1 419 ? 64.075 89.987 9.039 1.00 53.54 419 ASP B CA 1
ATOM 8957 C C . ASP B 1 419 ? 63.119 90.763 9.928 1.00 54.55 419 ASP B C 1
ATOM 8958 O O . ASP B 1 419 ? 61.987 91.032 9.535 1.00 55.88 419 ASP B O 1
ATOM 8963 N N . GLU B 1 420 ? 63.574 91.126 11.119 1.00 54.39 420 GLU B N 1
ATOM 8964 C CA . GLU B 1 420 ? 62.788 91.917 12.056 1.00 55.16 420 GLU B CA 1
ATOM 8965 C C . GLU B 1 420 ? 63.547 93.181 12.423 1.00 56.52 420 GLU B C 1
ATOM 8966 O O . GLU B 1 420 ? 64.757 93.129 12.706 1.00 54.97 420 GLU B O 1
ATOM 8972 N N . ASP B 1 421 ? 62.846 94.319 12.411 1.00 59.38 421 ASP B N 1
ATOM 8973 C CA . ASP B 1 421 ? 63.469 95.542 12.896 1.00 61.46 421 ASP B CA 1
ATOM 8974 C C . ASP B 1 421 ? 63.532 95.470 14.402 1.00 61.82 421 ASP B C 1
ATOM 8975 O O . ASP B 1 421 ? 62.519 95.157 15.054 1.00 61.80 421 ASP B O 1
ATOM 8980 N N . VAL B 1 422 ? 64.729 95.760 14.930 1.00 62.15 422 VAL B N 1
ATOM 8981 C CA . VAL B 1 422 ? 65.014 95.716 16.371 1.00 62.65 422 VAL B CA 1
ATOM 8982 C C . VAL B 1 422 ? 64.185 96.709 17.190 1.00 64.00 422 VAL B C 1
ATOM 8983 O O . VAL B 1 422 ? 63.603 96.355 18.220 1.00 63.66 422 VAL B O 1
ATOM 8987 N N . LEU B 1 423 ? 64.154 97.954 16.733 1.00 66.11 423 LEU B N 1
ATOM 8988 C CA . LEU B 1 423 ? 63.441 98.987 17.436 1.00 68.04 423 LEU B CA 1
ATOM 8989 C C . LEU B 1 423 ? 61.936 98.780 17.233 1.00 68.91 423 LEU B C 1
ATOM 8990 O O . LEU B 1 423 ? 61.213 98.613 18.211 1.00 69.24 423 LEU B O 1
ATOM 8995 N N . SER B 1 424 ? 61.485 98.704 15.980 1.00 69.44 424 SER B N 1
ATOM 8996 C CA . SER B 1 424 ? 60.041 98.742 15.676 1.00 70.63 424 SER B CA 1
ATOM 8997 C C . SER B 1 424 ? 59.317 97.388 15.722 1.00 69.62 424 SER B C 1
ATOM 8998 O O . SER B 1 424 ? 58.092 97.354 15.838 1.00 70.89 424 SER B O 1
ATOM 9001 N N . GLY B 1 425 ? 60.049 96.286 15.619 1.00 67.67 425 GLY B N 1
ATOM 9002 C CA . GLY B 1 425 ? 59.415 94.965 15.589 1.00 66.88 425 GLY B CA 1
ATOM 9003 C C . GLY B 1 425 ? 58.737 94.574 14.270 1.00 67.30 425 GLY B C 1
ATOM 9004 O O . GLY B 1 425 ? 58.067 93.529 14.208 1.00 66.19 425 GLY B O 1
ATOM 9005 N N . GLU B 1 426 ? 58.914 95.395 13.219 1.00 68.20 426 GLU B N 1
ATOM 9006 C CA . GLU B 1 426 ? 58.390 95.095 11.873 1.00 68.34 426 GLU B CA 1
ATOM 9007 C C . GLU B 1 426 ? 59.047 93.848 11.257 1.00 66.36 426 GLU B C 1
ATOM 9008 O O . GLU B 1 426 ? 60.282 93.770 11.139 1.00 65.31 426 GLU B O 1
ATOM 9014 N N . ARG B 1 427 ? 58.222 92.881 10.867 1.00 65.33 427 ARG B N 1
ATOM 9015 C CA . ARG B 1 427 ? 58.730 91.619 10.335 1.00 63.79 427 ARG B CA 1
ATOM 9016 C C . ARG B 1 427 ? 58.526 91.563 8.835 1.00 64.43 427 ARG B C 1
ATOM 9017 O O . ARG B 1 427 ? 57.436 91.856 8.367 1.00 66.39 427 ARG B O 1
ATOM 9025 N N . LYS B 1 428 ? 59.561 91.195 8.083 1.00 63.42 428 LYS B N 1
ATOM 9026 C CA . LYS B 1 428 ? 59.439 90.934 6.635 1.00 63.90 428 LYS B CA 1
ATOM 9027 C C . LYS B 1 428 ? 59.948 89.523 6.284 1.00 61.72 428 LYS B C 1
ATOM 9028 O O . LYS B 1 428 ? 61.062 89.145 6.655 1.00 60.24 428 LYS B O 1
ATOM 9034 N N . VAL B 1 429 ? 59.135 88.757 5.568 1.00 60.86 429 VAL B N 1
ATOM 9035 C CA . VAL B 1 429 ? 59.505 87.413 5.152 1.00 58.60 429 VAL B CA 1
ATOM 9036 C C . VAL B 1 429 ? 60.655 87.452 4.143 1.00 58.27 429 VAL B C 1
ATOM 9037 O O . VAL B 1 429 ? 60.636 88.262 3.215 1.00 59.76 429 VAL B O 1
ATOM 9041 N N . VAL B 1 430 ? 61.662 86.599 4.357 1.00 56.38 430 VAL B N 1
ATOM 9042 C CA . VAL B 1 430 ? 62.745 86.368 3.389 1.00 55.55 430 VAL B CA 1
ATOM 9043 C C . VAL B 1 430 ? 62.537 85.016 2.695 1.00 55.07 430 VAL B C 1
ATOM 9044 O O . VAL B 1 430 ? 62.626 84.934 1.488 1.00 55.95 430 VAL B O 1
ATOM 9048 N N . LYS B 1 431 ? 62.256 83.958 3.450 1.00 53.92 431 LYS B N 1
ATOM 9049 C CA . LYS B 1 431 ? 61.945 82.654 2.852 1.00 53.62 431 LYS B CA 1
ATOM 9050 C C . LYS B 1 431 ? 60.934 81.872 3.673 1.00 53.31 431 LYS B C 1
ATOM 9051 O O . LYS B 1 431 ? 61.042 81.774 4.895 1.00 52.85 431 LYS B O 1
ATOM 9057 N N . ALA B 1 432 ? 59.939 81.317 3.004 1.00 54.36 432 ALA B N 1
ATOM 9058 C CA . ALA B 1 432 ? 59.037 80.377 3.655 1.00 54.54 432 ALA B CA 1
ATOM 9059 C C . ALA B 1 432 ? 59.238 79.053 2.966 1.00 54.66 432 ALA B C 1
ATOM 9060 O O . ALA B 1 432 ? 59.117 78.964 1.751 1.00 55.96 432 ALA B O 1
ATOM 9062 N N . ARG B 1 433 ? 59.586 78.032 3.725 1.00 54.29 433 ARG B N 1
ATOM 9063 C CA . ARG B 1 433 ? 59.557 76.684 3.197 1.00 55.21 433 ARG B CA 1
ATOM 9064 C C . ARG B 1 433 ? 58.151 76.370 2.633 1.00 56.63 433 ARG B C 1
ATOM 9065 O O . ARG B 1 433 ? 57.110 76.692 3.242 1.00 56.26 433 ARG B O 1
ATOM 9073 N N . LYS B 1 434 ? 58.129 75.786 1.439 1.00 57.97 434 LYS B N 1
ATOM 9074 C CA . LYS B 1 434 ? 56.878 75.294 0.866 1.00 59.46 434 LYS B CA 1
ATOM 9075 C C . LYS B 1 434 ? 56.820 73.777 0.972 1.00 58.29 434 LYS B C 1
ATOM 9076 O O . LYS B 1 434 ? 57.827 73.087 0.864 1.00 58.13 434 LYS B O 1
ATOM 9082 N N . VAL B 1 435 ? 55.632 73.267 1.225 1.00 57.64 435 VAL B N 1
ATOM 9083 C CA . VAL B 1 435 ? 55.477 71.855 1.384 1.00 56.80 435 VAL B CA 1
ATOM 9084 C C . VAL B 1 435 ? 54.402 71.432 0.412 1.00 58.39 435 VAL B C 1
ATOM 9085 O O . VAL B 1 435 ? 53.306 72.010 0.408 1.00 59.58 435 VAL B O 1
ATOM 9089 N N . GLY B 1 436 ? 54.721 70.447 -0.428 1.00 58.74 436 GLY B N 1
ATOM 9090 C CA . GLY B 1 436 ? 53.818 70.010 -1.494 1.00 60.05 436 GLY B CA 1
ATOM 9091 C C . GLY B 1 436 ? 52.669 69.163 -0.969 1.00 60.66 436 GLY B C 1
ATOM 9092 O O . GLY B 1 436 ? 52.296 69.263 0.196 1.00 59.92 436 GLY B O 1
ATOM 9093 N N . GLY B 1 437 ? 52.096 68.339 -1.841 1.00 62.22 437 GLY B N 1
ATOM 9094 C CA . GLY B 1 437 ? 51.063 67.373 -1.454 1.00 63.33 437 GLY B CA 1
ATOM 9095 C C . GLY B 1 437 ? 49.736 67.941 -0.967 1.00 64.21 437 GLY B C 1
ATOM 9096 O O . GLY B 1 437 ? 48.962 67.233 -0.315 1.00 64.66 437 GLY B O 1
ATOM 9097 N N . GLY B 1 438 ? 49.460 69.208 -1.278 1.00 64.78 438 GLY B N 1
ATOM 9098 C CA . GLY B 1 438 ? 48.183 69.834 -0.892 1.00 65.08 438 GLY B CA 1
ATOM 9099 C C . GLY B 1 438 ? 48.188 70.411 0.518 1.00 63.37 438 GLY B C 1
ATOM 9100 O O . GLY B 1 438 ? 47.136 70.741 1.068 1.00 63.31 438 GLY B O 1
ATOM 9101 N N . PHE B 1 439 ? 49.376 70.537 1.103 1.00 61.47 439 PHE B N 1
ATOM 9102 C CA . PHE B 1 439 ? 49.494 71.138 2.428 1.00 60.02 439 PHE B CA 1
ATOM 9103 C C . PHE B 1 439 ? 49.056 72.607 2.466 1.00 60.71 439 PHE B C 1
ATOM 9104 O O . PHE B 1 439 ? 49.526 73.418 1.665 1.00 61.28 439 PHE B O 1
ATOM 9112 N N . GLU B 1 440 ? 48.167 72.946 3.395 1.00 60.72 440 GLU B N 1
ATOM 9113 C CA . GLU B 1 440 ? 47.988 74.353 3.766 1.00 61.36 440 GLU B CA 1
ATOM 9114 C C . GLU B 1 440 ? 47.931 74.593 5.256 1.00 59.51 440 GLU B C 1
ATOM 9115 O O . GLU B 1 440 ? 47.169 73.977 6.001 1.00 59.50 440 GLU B O 1
ATOM 9121 N N . SER B 1 441 ? 48.765 75.525 5.667 1.00 58.13 441 SER B N 1
ATOM 9122 C CA . SER B 1 441 ? 48.964 75.803 7.049 1.00 57.30 441 SER B CA 1
ATOM 9123 C C . SER B 1 441 ? 47.701 76.208 7.821 1.00 57.16 441 SER B C 1
ATOM 9124 O O . SER B 1 441 ? 47.572 75.851 8.974 1.00 56.79 441 SER B O 1
ATOM 9127 N N . LYS B 1 442 ? 46.781 76.946 7.207 1.00 55.07 442 LYS B N 1
ATOM 9128 C CA . LYS B 1 442 ? 45.533 77.353 7.885 1.00 54.89 442 LYS B CA 1
ATOM 9129 C C . LYS B 1 442 ? 44.622 76.195 8.319 1.00 53.26 442 LYS B C 1
ATOM 9130 O O . LYS B 1 442 ? 43.700 76.406 9.094 1.00 52.83 442 LYS B O 1
ATOM 9136 N N . ASN B 1 443 ? 44.884 74.980 7.830 1.00 52.17 443 ASN B N 1
ATOM 9137 C CA . ASN B 1 443 ? 44.073 73.809 8.190 1.00 51.51 443 ASN B CA 1
ATOM 9138 C C . ASN B 1 443 ? 44.426 73.234 9.572 1.00 50.51 443 ASN B C 1
ATOM 9139 O O . ASN B 1 443 ? 43.798 72.244 10.008 1.00 50.71 443 ASN B O 1
ATOM 9144 N N . TYR B 1 444 ? 45.418 73.820 10.258 1.00 49.23 444 TYR B N 1
ATOM 9145 C CA . TYR B 1 444 ? 45.930 73.232 11.510 1.00 47.82 444 TYR B CA 1
ATOM 9146 C C . TYR B 1 444 ? 45.948 74.197 12.666 1.00 47.03 444 TYR B C 1
ATOM 9147 O O . TYR B 1 444 ? 46.130 75.405 12.457 1.00 46.67 444 TYR B O 1
ATOM 9156 N N . VAL B 1 445 ? 45.745 73.634 13.868 1.00 45.62 445 VAL B N 1
ATOM 9157 C CA . VAL B 1 445 ? 45.870 74.332 15.143 1.00 45.80 445 VAL B CA 1
ATOM 9158 C C . VAL B 1 445 ? 46.861 73.584 16.036 1.00 45.39 445 VAL B C 1
ATOM 9159 O O . VAL B 1 445 ? 46.844 72.344 16.098 1.00 45.00 445 VAL B O 1
ATOM 9163 N N . CYS B 1 446 ? 47.740 74.325 16.709 1.00 45.67 446 CYS B N 1
ATOM 9164 C CA . CYS B 1 446 ? 48.638 73.705 17.690 1.00 46.23 446 CYS B CA 1
ATOM 9165 C C . CYS B 1 446 ? 48.293 74.272 19.049 1.00 46.63 446 CYS B C 1
ATOM 9166 O O . CYS B 1 446 ? 47.714 75.361 19.142 1.00 47.08 446 CYS B O 1
ATOM 9169 N N . ARG B 1 447 ? 48.572 73.511 20.103 1.00 46.62 447 ARG B N 1
ATOM 9170 C CA . ARG B 1 447 ? 48.403 74.085 21.426 1.00 47.68 447 ARG B CA 1
ATOM 9171 C C . ARG B 1 447 ? 49.250 73.499 22.524 1.00 46.84 447 ARG B C 1
ATOM 9172 O O . ARG B 1 447 ? 49.934 72.479 22.290 1.00 46.59 447 ARG B O 1
ATOM 9180 N N . ARG B 1 448 ? 49.268 74.187 23.673 1.00 46.41 448 ARG B N 1
ATOM 9181 C CA . ARG B 1 448 ? 49.883 73.681 24.879 1.00 45.75 448 ARG B CA 1
ATOM 9182 C C . ARG B 1 448 ? 48.857 73.069 25.802 1.00 45.61 448 ARG B C 1
ATOM 9183 O O . ARG B 1 448 ? 47.775 73.601 25.945 1.00 47.30 448 ARG B O 1
ATOM 9191 N N . GLU B 1 449 ? 49.218 71.958 26.442 1.00 44.78 449 GLU B N 1
ATOM 9192 C CA . GLU B 1 449 ? 48.473 71.387 27.566 1.00 43.68 449 GLU B CA 1
ATOM 9193 C C . GLU B 1 449 ? 49.478 71.140 28.705 1.00 43.14 449 GLU B C 1
ATOM 9194 O O . GLU B 1 449 ? 50.669 70.898 28.424 1.00 43.18 449 GLU B O 1
ATOM 9200 N N . LEU B 1 450 ? 49.021 71.187 29.967 1.00 42.35 450 LEU B N 1
ATOM 9201 C CA . LEU B 1 450 ? 49.850 70.845 31.134 1.00 40.83 450 LEU B CA 1
ATOM 9202 C C . LEU B 1 450 ? 49.313 69.639 31.884 1.00 40.59 450 LEU B C 1
ATOM 9203 O O . LEU B 1 450 ? 48.156 69.673 32.373 1.00 41.77 450 LEU B O 1
ATOM 9208 N N . ALA B 1 451 ? 50.144 68.596 32.004 1.00 38.47 451 ALA B N 1
ATOM 9209 C CA . ALA B 1 451 ? 49.861 67.448 32.875 1.00 37.15 451 ALA B CA 1
ATOM 9210 C C . ALA B 1 451 ? 50.427 67.687 34.261 1.00 37.01 451 ALA B C 1
ATOM 9211 O O . ALA B 1 451 ? 51.316 68.540 34.454 1.00 35.27 451 ALA B O 1
ATOM 9213 N N . THR B 1 452 ? 49.949 66.877 35.216 1.00 37.50 452 THR B N 1
ATOM 9214 C CA . THR B 1 452 ? 50.485 66.917 36.586 1.00 38.14 452 THR B CA 1
ATOM 9215 C C . THR B 1 452 ? 50.989 65.547 37.026 1.00 38.25 452 THR B C 1
ATOM 9216 O O . THR B 1 452 ? 50.186 64.634 37.194 1.00 40.37 452 THR B O 1
ATOM 9220 N N . ALA B 1 453 ? 52.305 65.414 37.209 1.00 37.18 453 ALA B N 1
ATOM 9221 C CA . ALA B 1 453 ? 52.931 64.196 37.729 1.00 37.13 453 ALA B CA 1
ATOM 9222 C C . ALA B 1 453 ? 52.567 63.971 39.181 1.00 37.44 453 ALA B C 1
ATOM 9223 O O . ALA B 1 453 ? 52.196 64.922 39.869 1.00 38.55 453 ALA B O 1
ATOM 9225 N N . PRO B 1 454 ? 52.715 62.732 39.675 1.00 37.23 454 PRO B N 1
ATOM 9226 C CA . PRO B 1 454 ? 52.446 62.397 41.101 1.00 37.74 454 PRO B CA 1
ATOM 9227 C C . PRO B 1 454 ? 53.080 63.337 42.135 1.00 38.30 454 PRO B C 1
ATOM 9228 O O . PRO B 1 454 ? 52.438 63.613 43.145 1.00 38.80 454 PRO B O 1
ATOM 9232 N N . ASP B 1 455 ? 54.311 63.813 41.898 1.00 37.64 455 ASP B N 1
ATOM 9233 C CA . ASP B 1 455 ? 54.960 64.767 42.794 1.00 37.71 455 ASP B CA 1
ATOM 9234 C C . ASP B 1 455 ? 54.500 66.196 42.596 1.00 38.20 455 ASP B C 1
ATOM 9235 O O . ASP B 1 455 ? 55.060 67.103 43.201 1.00 37.84 455 ASP B O 1
ATOM 9240 N N . GLY B 1 456 ? 53.491 66.406 41.742 1.00 39.02 456 GLY B N 1
ATOM 9241 C CA . GLY B 1 456 ? 52.925 67.740 41.523 1.00 39.45 456 GLY B CA 1
ATOM 9242 C C . GLY B 1 456 ? 53.550 68.607 40.440 1.00 40.01 456 GLY B C 1
ATOM 9243 O O . GLY B 1 456 ? 53.017 69.673 40.108 1.00 41.29 456 GLY B O 1
ATOM 9244 N N . THR B 1 457 ? 54.680 68.169 39.897 1.00 39.29 457 THR B N 1
ATOM 9245 C CA . THR B 1 457 ? 55.361 68.868 38.812 1.00 39.03 457 THR B CA 1
ATOM 9246 C C . THR B 1 457 ? 54.481 68.929 37.552 1.00 39.52 457 THR B C 1
ATOM 9247 O O . THR B 1 457 ? 53.874 67.906 37.134 1.00 39.16 457 THR B O 1
ATOM 9251 N N . LYS B 1 458 ? 54.446 70.116 36.937 1.00 39.42 458 LYS B N 1
ATOM 9252 C CA . LYS B 1 458 ? 53.707 70.346 35.678 1.00 39.48 458 LYS B CA 1
ATOM 9253 C C . LYS B 1 458 ? 54.568 69.957 34.491 1.00 39.06 458 LYS B C 1
ATOM 9254 O O . LYS B 1 458 ? 55.675 70.462 34.350 1.00 39.60 458 LYS B O 1
ATOM 9260 N N . VAL B 1 459 ? 54.050 69.076 33.643 1.00 38.20 459 VAL B N 1
ATOM 9261 C CA . VAL B 1 459 ? 54.779 68.565 32.495 1.00 37.35 459 VAL B CA 1
ATOM 9262 C C . VAL B 1 459 ? 54.093 69.067 31.223 1.00 38.01 459 VAL B C 1
ATOM 9263 O O . VAL B 1 459 ? 52.912 68.823 31.010 1.00 38.27 459 VAL B O 1
ATOM 9267 N N . PRO B 1 460 ? 54.825 69.813 30.387 1.00 38.37 460 PRO B N 1
ATOM 9268 C CA . PRO B 1 460 ? 54.237 70.391 29.186 1.00 38.80 460 PRO B CA 1
ATOM 9269 C C . PRO B 1 460 ? 53.943 69.364 28.109 1.00 38.88 460 PRO B C 1
ATOM 9270 O O . PRO B 1 460 ? 54.699 68.389 27.947 1.00 38.44 460 PRO B O 1
ATOM 9274 N N . ILE B 1 461 ? 52.854 69.589 27.373 1.00 39.31 461 ILE B N 1
ATOM 9275 C CA . ILE B 1 461 ? 52.579 68.824 26.184 1.00 39.52 461 ILE B CA 1
ATOM 9276 C C . ILE B 1 461 ? 52.393 69.825 25.054 1.00 40.98 461 ILE B C 1
ATOM 9277 O O . ILE B 1 461 ? 51.799 70.895 25.262 1.00 42.19 461 ILE B O 1
ATOM 9282 N N . SER B 1 462 ? 52.908 69.486 23.870 1.00 41.20 462 SER B N 1
ATOM 9283 C CA . SER B 1 462 ? 52.692 70.268 22.642 1.00 41.81 462 SER B CA 1
ATOM 9284 C C . SER B 1 462 ? 51.872 69.444 21.677 1.00 42.39 462 SER B C 1
ATOM 9285 O O . SER B 1 462 ? 52.089 68.252 21.542 1.00 42.71 462 SER B O 1
ATOM 9288 N N . LEU B 1 463 ? 50.932 70.073 20.977 1.00 43.50 463 LEU B N 1
ATOM 9289 C CA . LEU B 1 463 ? 49.901 69.301 20.301 1.00 43.13 463 LEU B CA 1
ATOM 9290 C C . LEU B 1 463 ? 49.312 70.003 19.083 1.00 44.37 463 LEU B C 1
ATOM 9291 O O . LEU B 1 463 ? 49.065 71.226 19.104 1.00 45.57 463 LEU B O 1
ATOM 9296 N N . VAL B 1 464 ? 49.099 69.217 18.024 1.00 43.91 464 VAL B N 1
ATOM 9297 C CA . VAL B 1 464 ? 48.633 69.708 16.748 1.00 44.04 464 VAL B CA 1
ATOM 9298 C C . VAL B 1 464 ? 47.519 68.801 16.198 1.00 44.51 464 VAL B C 1
ATOM 9299 O O . VAL B 1 464 ? 47.549 67.589 16.416 1.00 43.60 464 VAL B O 1
ATOM 9303 N N . TYR B 1 465 ? 46.526 69.396 15.518 1.00 45.48 465 TYR B N 1
ATOM 9304 C CA . TYR B 1 465 ? 45.504 68.630 14.787 1.00 45.58 465 TYR B CA 1
ATOM 9305 C C . TYR B 1 465 ? 44.879 69.450 13.660 1.00 46.93 465 TYR B C 1
ATOM 9306 O O . TYR B 1 465 ? 44.992 70.683 13.621 1.00 46.82 465 TYR B O 1
ATOM 9315 N N . ASP B 1 466 ? 44.192 68.754 12.760 1.00 47.21 466 ASP B N 1
ATOM 9316 C CA . ASP B 1 466 ? 43.403 69.410 11.742 1.00 48.78 466 ASP B CA 1
ATOM 9317 C C . ASP B 1 466 ? 42.225 70.176 12.347 1.00 49.88 466 ASP B C 1
ATOM 9318 O O . ASP B 1 466 ? 41.451 69.619 13.127 1.00 50.07 466 ASP B O 1
ATOM 9323 N N . THR B 1 467 ? 42.080 71.441 11.954 1.00 50.83 467 THR B N 1
ATOM 9324 C CA . THR B 1 467 ? 41.011 72.303 12.450 1.00 51.79 467 THR B CA 1
ATOM 9325 C C . THR B 1 467 ? 39.589 71.726 12.311 1.00 52.92 467 THR B C 1
ATOM 9326 O O . THR B 1 467 ? 38.656 72.193 12.951 1.00 53.73 467 THR B O 1
ATOM 9330 N N . SER B 1 468 ? 39.426 70.690 11.500 1.00 53.68 468 SER B N 1
ATOM 9331 C CA . SER B 1 468 ? 38.084 70.186 11.170 1.00 54.88 468 SER B CA 1
ATOM 9332 C C . SER B 1 468 ? 37.578 68.983 11.999 1.00 54.83 468 SER B C 1
ATOM 9333 O O . SER B 1 468 ? 36.429 68.559 11.807 1.00 55.57 468 SER B O 1
ATOM 9336 N N . ILE B 1 469 ? 38.420 68.423 12.888 1.00 53.91 469 ILE B N 1
ATOM 9337 C CA . ILE B 1 469 ? 37.990 67.313 13.758 1.00 53.32 469 ILE B CA 1
ATOM 9338 C C . ILE B 1 469 ? 36.978 67.816 14.778 1.00 53.81 469 ILE B C 1
ATOM 9339 O O . ILE B 1 469 ? 36.930 69.006 15.089 1.00 54.72 469 ILE B O 1
ATOM 9344 N N . ASP B 1 470 ? 36.152 66.911 15.280 1.00 53.87 470 ASP B N 1
ATOM 9345 C CA . ASP B 1 470 ? 35.116 67.277 16.236 1.00 54.11 470 ASP B CA 1
ATOM 9346 C C . ASP B 1 470 ? 35.671 67.272 17.680 1.00 53.03 470 ASP B C 1
ATOM 9347 O O . ASP B 1 470 ? 35.875 66.203 18.294 1.00 51.73 470 ASP B O 1
ATOM 9352 N N . LEU B 1 471 ? 35.909 68.468 18.216 1.00 52.52 471 LEU B N 1
ATOM 9353 C CA . LEU B 1 471 ? 36.513 68.600 19.544 1.00 51.77 471 LEU B CA 1
ATOM 9354 C C . LEU B 1 471 ? 35.580 68.350 20.720 1.00 52.34 471 LEU B C 1
ATOM 9355 O O . LEU B 1 471 ? 36.009 68.423 21.874 1.00 51.85 471 LEU B O 1
ATOM 9360 N N . LYS B 1 472 ? 34.322 68.049 20.428 1.00 53.47 472 LYS B N 1
ATOM 9361 C CA . LYS B 1 472 ? 33.325 67.774 21.450 1.00 54.66 472 LYS B CA 1
ATOM 9362 C C . LYS B 1 472 ? 33.323 66.290 21.822 1.00 54.21 472 LYS B C 1
ATOM 9363 O O . LYS B 1 472 ? 32.620 65.864 22.746 1.00 55.22 472 LYS B O 1
ATOM 9369 N N . LYS B 1 473 ? 34.094 65.504 21.087 1.00 53.08 473 LYS B N 1
ATOM 9370 C CA . LYS B 1 473 ? 34.339 64.123 21.446 1.00 52.62 473 LYS B CA 1
ATOM 9371 C C . LYS B 1 473 ? 35.860 63.867 21.525 1.00 50.46 473 LYS B C 1
ATOM 9372 O O . LYS B 1 473 ? 36.651 64.746 21.201 1.00 49.34 473 LYS B O 1
ATOM 9378 N N . PRO B 1 474 ? 36.256 62.684 22.016 1.00 49.60 474 PRO B N 1
ATOM 9379 C CA . PRO B 1 474 ? 37.653 62.249 22.019 1.00 48.26 474 PRO B CA 1
ATOM 9380 C C . PRO B 1 474 ? 38.058 61.729 20.640 1.00 48.26 474 PRO B C 1
ATOM 9381 O O . PRO B 1 474 ? 37.234 61.170 19.918 1.00 48.61 474 PRO B O 1
ATOM 9385 N N . ASN B 1 475 ? 39.334 61.884 20.308 1.00 47.30 475 ASN B N 1
ATOM 9386 C CA . ASN B 1 475 ? 39.843 61.563 18.994 1.00 46.99 475 ASN B CA 1
ATOM 9387 C C . ASN B 1 475 ? 41.080 60.679 19.041 1.00 46.24 475 ASN B C 1
ATOM 9388 O O . ASN B 1 475 ? 41.866 60.775 19.979 1.00 46.06 475 ASN B O 1
ATOM 9393 N N . PRO B 1 476 ? 41.272 59.827 18.016 1.00 45.77 476 PRO B N 1
ATOM 9394 C CA . PRO B 1 476 ? 42.535 59.087 17.905 1.00 44.23 476 PRO B CA 1
ATOM 9395 C C . PRO B 1 476 ? 43.736 60.010 18.146 1.00 43.30 476 PRO B C 1
ATOM 9396 O O . PRO B 1 476 ? 43.793 61.102 17.587 1.00 43.01 476 PRO B O 1
ATOM 9400 N N . THR B 1 477 ? 44.669 59.583 19.005 1.00 42.08 477 THR B N 1
ATOM 9401 C CA . THR B 1 477 ? 45.797 60.415 19.367 1.00 41.16 477 THR B CA 1
ATOM 9402 C C . THR B 1 477 ? 47.123 59.650 19.398 1.00 41.31 477 THR B C 1
ATOM 9403 O O . THR B 1 477 ? 47.167 58.445 19.728 1.00 41.86 477 THR B O 1
ATOM 9415 N N . LEU B 1 479 ? 50.960 59.983 21.026 1.00 38.26 479 LEU B N 1
ATOM 9416 C CA . LEU B 1 479 ? 51.820 60.629 21.994 1.00 37.04 479 LEU B CA 1
ATOM 9417 C C . LEU B 1 479 ? 53.287 60.177 21.847 1.00 36.49 479 LEU B C 1
ATOM 9418 O O . LEU B 1 479 ? 53.627 58.989 22.034 1.00 35.61 479 LEU B O 1
ATOM 9423 N N . TYR B 1 480 ? 54.137 61.148 21.495 1.00 36.06 480 TYR B N 1
ATOM 9424 C CA . TYR B 1 480 ? 55.555 60.912 21.272 1.00 35.60 480 TYR B CA 1
ATOM 9425 C C . TYR B 1 480 ? 56.371 61.336 22.503 1.00 35.54 480 TYR B C 1
ATOM 9426 O O . TYR B 1 480 ? 56.065 62.376 23.144 1.00 35.85 480 TYR B O 1
ATOM 9435 N N . GLY B 1 481 ? 57.401 60.554 22.836 1.00 34.51 481 GLY B N 1
ATOM 9436 C CA . GLY B 1 481 ? 58.307 60.955 23.915 1.00 34.71 481 GLY B CA 1
ATOM 9437 C C . GLY B 1 481 ? 59.724 60.462 23.731 1.00 34.08 481 GLY B C 1
ATOM 9438 O O . GLY B 1 481 ? 59.905 59.397 23.187 1.00 33.08 481 GLY B O 1
ATOM 9439 N N . TYR B 1 482 ? 60.711 61.274 24.129 1.00 35.17 482 TYR B N 1
ATOM 9440 C CA . TYR B 1 482 ? 62.128 60.869 24.187 1.00 35.68 482 TYR B CA 1
ATOM 9441 C C . TYR B 1 482 ? 62.493 60.434 25.648 1.00 36.03 482 TYR B C 1
ATOM 9442 O O . TYR B 1 482 ? 62.523 59.231 25.869 1.00 37.33 482 TYR B O 1
ATOM 9451 N N . GLY B 1 483 ? 62.716 61.209 26.711 1.00 37.06 483 GLY B N 1
ATOM 9452 C CA . GLY B 1 483 ? 63.588 62.303 26.947 1.00 37.73 483 GLY B CA 1
ATOM 9453 C C . GLY B 1 483 ? 64.720 61.677 27.821 1.00 37.28 483 GLY B C 1
ATOM 9454 O O . GLY B 1 483 ? 64.511 61.219 28.956 1.00 36.17 483 GLY B O 1
ATOM 9455 N N . SER B 1 484 ? 65.911 61.656 27.225 1.00 35.91 484 SER B N 1
ATOM 9456 C CA . SER B 1 484 ? 67.160 61.302 27.843 1.00 36.16 484 SER B CA 1
ATOM 9457 C C . SER B 1 484 ? 68.157 62.378 27.421 1.00 36.29 484 SER B C 1
ATOM 9458 O O . SER B 1 484 ? 67.861 63.156 26.545 1.00 37.67 484 SER B O 1
ATOM 9461 N N . TYR B 1 485 ? 69.313 62.435 28.071 1.00 36.10 485 TYR B N 1
ATOM 9462 C CA . TYR B 1 485 ? 70.467 63.198 27.562 1.00 35.78 485 TYR B CA 1
ATOM 9463 C C . TYR B 1 485 ? 70.281 64.717 27.587 1.00 36.33 485 TYR B C 1
ATOM 9464 O O . TYR B 1 485 ? 71.192 65.472 27.187 1.00 36.38 485 TYR B O 1
ATOM 9473 N N . GLY B 1 486 ? 69.108 65.157 28.047 1.00 35.69 486 GLY B N 1
ATOM 9474 C CA . GLY B 1 486 ? 68.801 66.579 28.054 1.00 35.83 486 GLY B CA 1
ATOM 9475 C C . GLY B 1 486 ? 68.328 67.097 26.712 1.00 36.21 486 GLY B C 1
ATOM 9476 O O . GLY B 1 486 ? 68.265 68.309 26.512 1.00 36.28 486 GLY B O 1
ATOM 9477 N N . ILE B 1 487 ? 67.996 66.181 25.800 1.00 35.85 487 ILE B N 1
ATOM 9478 C CA . ILE B 1 487 ? 67.439 66.547 24.501 1.00 37.22 487 ILE B CA 1
ATOM 9479 C C . ILE B 1 487 ? 66.043 67.190 24.592 1.00 37.74 487 ILE B C 1
ATOM 9480 O O . ILE B 1 487 ? 65.199 66.710 25.343 1.00 36.83 487 ILE B O 1
ATOM 9485 N N . CYS B 1 488 ? 65.811 68.272 23.840 1.00 38.76 488 CYS B N 1
ATOM 9486 C CA . CYS B 1 488 ? 64.456 68.854 23.715 1.00 39.75 488 CYS B CA 1
ATOM 9487 C C . CYS B 1 488 ? 63.772 68.332 22.456 1.00 39.74 488 CYS B C 1
ATOM 9488 O O . CYS B 1 488 ? 64.313 68.437 21.372 1.00 40.41 488 CYS B O 1
ATOM 9491 N N . ILE B 1 489 ? 62.587 67.760 22.595 1.00 39.47 489 ILE B N 1
ATOM 9492 C CA . ILE B 1 489 ? 61.809 67.424 21.417 1.00 39.69 489 ILE B CA 1
ATOM 9493 C C . ILE B 1 489 ? 61.010 68.668 21.071 1.00 40.18 489 ILE B C 1
ATOM 9494 O O . ILE B 1 489 ? 59.983 68.941 21.687 1.00 41.19 489 ILE B O 1
ATOM 9499 N N . GLU B 1 490 ? 61.493 69.444 20.121 1.00 40.42 490 GLU B N 1
ATOM 9500 C CA . GLU B 1 490 ? 60.881 70.745 19.818 1.00 41.30 490 GLU B CA 1
ATOM 9501 C C . GLU B 1 490 ? 59.543 70.654 19.111 1.00 41.32 490 GLU B C 1
ATOM 9502 O O . GLU B 1 490 ? 59.415 69.900 18.170 1.00 40.45 490 GLU B O 1
ATOM 9508 N N . PRO B 1 491 ? 58.558 71.456 19.550 1.00 42.25 491 PRO B N 1
ATOM 9509 C CA . PRO B 1 491 ? 57.268 71.647 18.840 1.00 43.23 491 PRO B CA 1
ATOM 9510 C C . PRO B 1 491 ? 57.437 72.471 17.540 1.00 44.97 491 PRO B C 1
ATOM 9511 O O . PRO B 1 491 ? 56.754 73.486 17.365 1.00 46.35 491 PRO B O 1
ATOM 9515 N N . GLU B 1 492 ? 58.366 72.046 16.677 1.00 45.14 492 GLU B N 1
ATOM 9516 C CA . GLU B 1 492 ? 58.687 72.703 15.406 1.00 46.39 492 GLU B CA 1
ATOM 9517 C C . GLU B 1 492 ? 57.885 71.981 14.337 1.00 46.19 492 GLU B C 1
ATOM 9518 O O . GLU B 1 492 ? 57.215 70.992 14.646 1.00 45.89 492 GLU B O 1
ATOM 9524 N N . PHE B 1 493 ? 57.948 72.461 13.091 1.00 46.05 493 PHE B N 1
ATOM 9525 C CA . PHE B 1 493 ? 57.260 71.777 12.012 1.00 45.78 493 PHE B CA 1
ATOM 9526 C C . PHE B 1 493 ? 57.964 70.458 11.684 1.00 45.49 493 PHE B C 1
ATOM 9527 O O . PHE B 1 493 ? 59.197 70.391 11.570 1.00 45.17 493 PHE B O 1
ATOM 9535 N N . ASN B 1 494 ? 57.169 69.408 11.535 1.00 45.01 494 ASN B N 1
ATOM 9536 C CA . ASN B 1 494 ? 57.705 68.135 11.076 1.00 44.69 494 ASN B CA 1
ATOM 9537 C C . ASN B 1 494 ? 56.758 67.511 10.050 1.00 44.89 494 ASN B C 1
ATOM 9538 O O . ASN B 1 494 ? 55.750 66.906 10.403 1.00 44.66 494 ASN B O 1
ATOM 9543 N N . SER B 1 495 ? 57.073 67.662 8.772 1.00 45.63 495 SER B N 1
ATOM 9544 C CA . SER B 1 495 ? 56.203 67.106 7.751 1.00 47.02 495 SER B CA 1
ATOM 9545 C C . SER B 1 495 ? 55.835 65.653 8.052 1.00 47.19 495 SER B C 1
ATOM 9546 O O . SER B 1 495 ? 54.765 65.185 7.689 1.00 47.91 495 SER B O 1
ATOM 9549 N N . ARG B 1 496 ? 56.707 64.949 8.762 1.00 47.45 496 ARG B N 1
ATOM 9550 C CA . ARG B 1 496 ? 56.501 63.537 8.982 1.00 47.36 496 ARG B CA 1
ATOM 9551 C C . ARG B 1 496 ? 55.284 63.203 9.863 1.00 46.75 496 ARG B C 1
ATOM 9552 O O . ARG B 1 496 ? 54.809 62.065 9.857 1.00 46.65 496 ARG B O 1
ATOM 9560 N N . PHE B 1 497 ? 54.724 64.187 10.558 1.00 46.25 497 PHE B N 1
ATOM 9561 C CA . PHE B 1 497 ? 53.538 63.885 11.349 1.00 45.82 497 PHE B CA 1
ATOM 9562 C C . PHE B 1 497 ? 52.234 64.117 10.575 1.00 46.45 497 PHE B C 1
ATOM 9563 O O . PHE B 1 497 ? 51.140 63.797 11.073 1.00 46.62 497 PHE B O 1
ATOM 9571 N N . LEU B 1 498 ? 52.360 64.629 9.349 1.00 46.62 498 LEU B N 1
ATOM 9572 C CA . LEU B 1 498 ? 51.206 64.944 8.512 1.00 46.85 498 LEU B CA 1
ATOM 9573 C C . LEU B 1 498 ? 50.336 63.729 8.164 1.00 46.94 498 LEU B C 1
ATOM 9574 O O . LEU B 1 498 ? 49.120 63.820 8.268 1.00 47.03 498 LEU B O 1
ATOM 9579 N N . PRO B 1 499 ? 50.951 62.590 7.767 1.00 46.64 499 PRO B N 1
ATOM 9580 C CA . PRO B 1 499 ? 50.161 61.382 7.513 1.00 46.50 499 PRO B CA 1
ATOM 9581 C C . PRO B 1 499 ? 49.214 60.990 8.671 1.00 46.00 499 PRO B C 1
ATOM 9582 O O . PRO B 1 499 ? 48.154 60.394 8.420 1.00 46.04 499 PRO B O 1
ATOM 9586 N N . TYR B 1 500 ? 49.602 61.301 9.910 1.00 44.88 500 TYR B N 1
ATOM 9587 C CA . TYR B 1 500 ? 48.710 61.155 11.046 1.00 44.21 500 TYR B CA 1
ATOM 9588 C C . TYR B 1 500 ? 47.631 62.220 11.029 1.00 44.32 500 TYR B C 1
ATOM 9589 O O . TYR B 1 500 ? 46.432 61.897 11.004 1.00 44.68 500 TYR B O 1
ATOM 9598 N N . VAL B 1 501 ? 48.052 63.482 11.080 1.00 43.43 501 VAL B N 1
ATOM 9599 C CA . VAL B 1 501 ? 47.100 64.592 11.229 1.00 43.65 501 VAL B CA 1
ATOM 9600 C C . VAL B 1 501 ? 46.062 64.656 10.080 1.00 44.51 501 VAL B C 1
ATOM 9601 O O . VAL B 1 501 ? 44.844 64.699 10.323 1.00 45.71 501 VAL B O 1
ATOM 9605 N N . ASP B 1 502 ? 46.542 64.624 8.843 1.00 44.06 502 ASP B N 1
ATOM 9606 C CA . ASP B 1 502 ? 45.690 64.564 7.682 1.00 44.89 502 ASP B CA 1
ATOM 9607 C C . ASP B 1 502 ? 44.713 63.402 7.668 1.00 44.49 502 ASP B C 1
ATOM 9608 O O . ASP B 1 502 ? 43.918 63.290 6.750 1.00 45.90 502 ASP B O 1
ATOM 9613 N N . ARG B 1 503 ? 44.754 62.552 8.683 1.00 43.50 503 ARG B N 1
ATOM 9614 C CA . ARG B 1 503 ? 43.795 61.469 8.802 1.00 43.23 503 ARG B CA 1
ATOM 9615 C C . ARG B 1 503 ? 42.944 61.622 10.052 1.00 43.96 503 ARG B C 1
ATOM 9616 O O . ARG B 1 503 ? 42.185 60.695 10.408 1.00 45.38 503 ARG B O 1
ATOM 9624 N N . GLY B 1 504 ? 43.067 62.770 10.732 1.00 43.47 504 GLY B N 1
ATOM 9625 C CA . GLY B 1 504 ? 42.158 63.096 11.828 1.00 43.64 504 GLY B CA 1
ATOM 9626 C C . GLY B 1 504 ? 42.628 62.790 13.241 1.00 43.37 504 GLY B C 1
ATOM 9627 O O . GLY B 1 504 ? 41.841 62.818 14.186 1.00 43.94 504 GLY B O 1
ATOM 9636 N N . ILE B 1 506 ? 45.091 63.603 16.619 1.00 41.63 506 ILE B N 1
ATOM 9637 C CA . ILE B 1 506 ? 45.907 64.562 17.344 1.00 41.29 506 ILE B CA 1
ATOM 9638 C C . ILE B 1 506 ? 47.342 64.015 17.470 1.00 40.41 506 ILE B C 1
ATOM 9639 O O . ILE B 1 506 ? 47.531 62.873 17.873 1.00 39.90 506 ILE B O 1
ATOM 9644 N N . TYR B 1 507 ? 48.332 64.823 17.090 1.00 40.31 507 TYR B N 1
ATOM 9645 C CA . TYR B 1 507 ? 49.737 64.480 17.291 1.00 39.71 507 TYR B CA 1
ATOM 9646 C C . TYR B 1 507 ? 50.293 65.319 18.423 1.00 40.01 507 TYR B C 1
ATOM 9647 O O . TYR B 1 507 ? 50.223 66.550 18.367 1.00 40.44 507 TYR B O 1
ATOM 9656 N N . ALA B 1 508 ? 50.837 64.641 19.436 1.00 39.19 508 ALA B N 1
ATOM 9657 C CA . ALA B 1 508 ? 51.221 65.254 20.693 1.00 39.37 508 ALA B CA 1
ATOM 9658 C C . ALA B 1 508 ? 52.610 64.801 21.131 1.00 39.30 508 ALA B C 1
ATOM 9659 O O . ALA B 1 508 ? 52.931 63.607 21.037 1.00 39.72 508 ALA B O 1
ATOM 9661 N N . ILE B 1 509 ? 53.428 65.751 21.590 1.00 39.22 509 ILE B N 1
ATOM 9662 C CA . ILE B 1 509 ? 54.707 65.467 22.234 1.00 39.09 509 ILE B CA 1
ATOM 9663 C C . ILE B 1 509 ? 54.641 65.682 23.754 1.00 39.01 509 ILE B C 1
ATOM 9664 O O . ILE B 1 509 ? 54.166 66.732 24.215 1.00 40.38 509 ILE B O 1
ATOM 9669 N N . ALA B 1 510 ? 55.153 64.714 24.515 1.00 38.28 510 ALA B N 1
ATOM 9670 C CA . ALA B 1 510 ? 55.223 64.754 25.983 1.00 36.51 510 ALA B CA 1
ATOM 9671 C C . ALA B 1 510 ? 56.596 65.222 26.397 1.00 36.14 510 ALA B C 1
ATOM 9672 O O . ALA B 1 510 ? 57.575 64.504 26.190 1.00 35.84 510 ALA B O 1
ATOM 9674 N N . HIS B 1 511 ? 56.697 66.410 26.978 1.00 36.19 511 HIS B N 1
ATOM 9675 C CA . HIS B 1 511 ? 58.022 66.985 27.240 1.00 36.33 511 HIS B CA 1
ATOM 9676 C C . HIS B 1 511 ? 58.530 66.562 28.630 1.00 35.73 511 HIS B C 1
ATOM 9677 O O . HIS B 1 511 ? 58.806 67.393 29.498 1.00 35.59 511 HIS B O 1
ATOM 9684 N N . VAL B 1 512 ? 58.661 65.247 28.814 1.00 34.68 512 VAL B N 1
ATOM 9685 C CA . VAL B 1 512 ? 58.976 64.639 30.099 1.00 33.30 512 VAL B CA 1
ATOM 9686 C C . VAL B 1 512 ? 60.367 65.006 30.631 1.00 33.63 512 VAL B C 1
ATOM 9687 O O . VAL B 1 512 ? 61.286 65.317 29.841 1.00 33.37 512 VAL B O 1
ATOM 9691 N N . ARG B 1 513 ? 60.515 64.952 31.953 1.00 32.64 513 ARG B N 1
ATOM 9692 C CA . ARG B 1 513 ? 61.849 64.922 32.570 1.00 33.98 513 ARG B CA 1
ATOM 9693 C C . ARG B 1 513 ? 62.835 63.887 31.989 1.00 33.44 513 ARG B C 1
ATOM 9694 O O . ARG B 1 513 ? 62.441 62.764 31.653 1.00 33.85 513 ARG B O 1
ATOM 9702 N N . GLY B 1 514 ? 64.109 64.281 31.898 1.00 33.06 514 GLY B N 1
ATOM 9703 C CA . GLY B 1 514 ? 65.143 63.522 31.213 1.00 31.63 514 GLY B CA 1
ATOM 9704 C C . GLY B 1 514 ? 65.488 64.297 29.959 1.00 32.77 514 GLY B C 1
ATOM 9705 O O . GLY B 1 514 ? 66.649 64.391 29.580 1.00 33.70 514 GLY B O 1
ATOM 9706 N N . GLY B 1 515 ? 64.458 64.861 29.305 1.00 33.05 515 GLY B N 1
ATOM 9707 C CA . GLY B 1 515 ? 64.626 65.850 28.260 1.00 32.66 515 GLY B CA 1
ATOM 9708 C C . GLY B 1 515 ? 65.131 67.143 28.856 1.00 33.57 515 GLY B C 1
ATOM 9709 O O . GLY B 1 515 ? 65.462 67.217 30.050 1.00 32.79 515 GLY B O 1
ATOM 9710 N N . GLY B 1 516 ? 65.192 68.184 28.035 1.00 34.85 516 GLY B N 1
ATOM 9711 C CA . GLY B 1 516 ? 65.730 69.465 28.490 1.00 35.19 516 GLY B CA 1
ATOM 9712 C C . GLY B 1 516 ? 64.818 70.667 28.397 1.00 35.95 516 GLY B C 1
ATOM 9713 O O . GLY B 1 516 ? 65.276 71.802 28.626 1.00 35.74 516 GLY B O 1
ATOM 9714 N N . GLU B 1 517 ? 63.539 70.444 28.057 1.00 36.11 517 GLU B N 1
ATOM 9715 C CA . GLU B 1 517 ? 62.655 71.555 27.699 1.00 36.71 517 GLU B CA 1
ATOM 9716 C C . GLU B 1 517 ? 62.534 72.641 28.768 1.00 38.91 517 GLU B C 1
ATOM 9717 O O . GLU B 1 517 ? 62.513 73.842 28.430 1.00 40.41 517 GLU B O 1
ATOM 9731 N N . GLY B 1 519 ? 64.757 73.500 31.097 1.00 43.33 519 GLY B N 1
ATOM 9732 C CA . GLY B 1 519 ? 66.028 73.988 31.570 1.00 45.25 519 GLY B CA 1
ATOM 9733 C C . GLY B 1 519 ? 66.964 72.907 32.094 1.00 47.00 519 GLY B C 1
ATOM 9734 O O . GLY B 1 519 ? 66.775 71.704 31.856 1.00 45.66 519 GLY B O 1
ATOM 9735 N N . ARG B 1 520 ? 67.990 73.390 32.793 1.00 48.91 520 ARG B N 1
ATOM 9736 C CA . ARG B 1 520 ? 69.093 72.625 33.373 1.00 50.04 520 ARG B CA 1
ATOM 9737 C C . ARG B 1 520 ? 68.657 71.358 34.132 1.00 48.64 520 ARG B C 1
ATOM 9738 O O . ARG B 1 520 ? 69.036 70.186 33.776 1.00 47.51 520 ARG B O 1
ATOM 9746 N N . THR B 1 521 ? 67.854 71.623 35.169 1.00 46.86 521 THR B N 1
ATOM 9747 C CA . THR B 1 521 ? 67.487 70.610 36.127 1.00 45.45 521 THR B CA 1
ATOM 9748 C C . THR B 1 521 ? 66.395 69.652 35.638 1.00 43.47 521 THR B C 1
ATOM 9749 O O . THR B 1 521 ? 66.112 68.644 36.288 1.00 43.64 521 THR B O 1
ATOM 9753 N N . TRP B 1 522 ? 65.828 69.924 34.477 1.00 41.37 522 TRP B N 1
ATOM 9754 C CA . TRP B 1 522 ? 64.814 69.056 33.923 1.00 39.64 522 TRP B CA 1
ATOM 9755 C C . TRP B 1 522 ? 65.415 67.711 33.501 1.00 38.91 522 TRP B C 1
ATOM 9756 O O . TRP B 1 522 ? 64.730 66.681 33.442 1.00 38.02 522 TRP B O 1
ATOM 9767 N N . TYR B 1 523 ? 66.710 67.719 33.248 1.00 39.26 523 TYR B N 1
ATOM 9768 C CA . TYR B 1 523 ? 67.424 66.523 32.857 1.00 39.81 523 TYR B CA 1
ATOM 9769 C C . TYR B 1 523 ? 68.254 65.997 34.033 1.00 41.02 523 TYR B C 1
ATOM 9770 O O . TYR B 1 523 ? 68.074 64.849 34.505 1.00 40.79 523 TYR B O 1
ATOM 9779 N N . GLU B 1 524 ? 69.085 66.886 34.561 1.00 43.08 524 GLU B N 1
ATOM 9780 C CA . GLU B 1 524 ? 70.155 66.541 35.486 1.00 44.20 524 GLU B CA 1
ATOM 9781 C C . GLU B 1 524 ? 69.661 66.124 36.867 1.00 43.06 524 GLU B C 1
ATOM 9782 O O . GLU B 1 524 ? 70.230 65.221 37.463 1.00 43.04 524 GLU B O 1
ATOM 9788 N N . VAL B 1 525 ? 68.610 66.735 37.404 1.00 42.38 525 VAL B N 1
ATOM 9789 C CA . VAL B 1 525 ? 68.033 66.095 38.598 1.00 40.59 525 VAL B CA 1
ATOM 9790 C C . VAL B 1 525 ? 66.693 65.545 38.244 1.00 39.08 525 VAL B C 1
ATOM 9791 O O . VAL B 1 525 ? 66.243 64.613 38.863 1.00 38.96 525 VAL B O 1
ATOM 9795 N N . GLY B 1 526 ? 66.067 66.108 37.218 1.00 38.12 526 GLY B N 1
ATOM 9796 C CA . GLY B 1 526 ? 64.741 65.680 36.824 1.00 35.87 526 GLY B CA 1
ATOM 9797 C C . GLY B 1 526 ? 64.581 64.221 36.444 1.00 34.57 526 GLY B C 1
ATOM 9798 O O . GLY B 1 526 ? 63.592 63.575 36.844 1.00 34.03 526 GLY B O 1
ATOM 9799 N N . GLY B 1 527 ? 65.518 63.711 35.647 1.00 33.03 527 GLY B N 1
ATOM 9800 C CA . GLY B 1 527 ? 65.373 62.378 35.058 1.00 32.42 527 GLY B CA 1
ATOM 9801 C C . GLY B 1 527 ? 66.692 61.734 34.654 1.00 32.27 527 GLY B C 1
ATOM 9802 O O . GLY B 1 527 ? 67.058 61.709 33.486 1.00 32.72 527 GLY B O 1
ATOM 9803 N N . LYS B 1 528 ? 67.394 61.174 35.620 1.00 31.77 528 LYS B N 1
ATOM 9804 C CA . LYS B 1 528 ? 68.756 60.720 35.406 1.00 31.99 528 LYS B CA 1
ATOM 9805 C C . LYS B 1 528 ? 69.208 59.977 36.632 1.00 31.68 528 LYS B C 1
ATOM 9806 O O . LYS B 1 528 ? 68.769 60.268 37.740 1.00 31.83 528 LYS B O 1
ATOM 9812 N N . TYR B 1 529 ? 70.104 59.024 36.451 1.00 32.31 529 TYR B N 1
ATOM 9813 C CA . TYR B 1 529 ? 70.556 58.206 37.568 1.00 32.31 529 TYR B CA 1
ATOM 9814 C C . TYR B 1 529 ? 69.328 57.735 38.400 1.00 32.51 529 TYR B C 1
ATOM 9815 O O . TYR B 1 529 ? 68.348 57.220 37.828 1.00 31.21 529 TYR B O 1
ATOM 9824 N N . LEU B 1 530 ? 69.364 57.931 39.727 1.00 32.60 530 LEU B N 1
ATOM 9825 C CA . LEU B 1 530 ? 68.265 57.487 40.594 1.00 32.24 530 LEU B CA 1
ATOM 9826 C C . LEU B 1 530 ? 67.000 58.371 40.534 1.00 32.75 530 LEU B C 1
ATOM 9827 O O . LEU B 1 530 ? 66.160 58.326 41.448 1.00 33.04 530 LEU B O 1
ATOM 9832 N N . THR B 1 531 ? 66.863 59.196 39.497 1.00 32.59 531 THR B N 1
ATOM 9833 C CA . THR B 1 531 ? 65.570 59.866 39.237 1.00 32.30 531 THR B CA 1
ATOM 9834 C C . THR B 1 531 ? 65.006 59.542 37.870 1.00 32.61 531 THR B C 1
ATOM 9835 O O . THR B 1 531 ? 63.956 60.106 37.467 1.00 33.13 531 THR B O 1
ATOM 9839 N N . LYS B 1 532 ? 65.680 58.626 37.173 1.00 32.22 532 LYS B N 1
ATOM 9840 C CA . LYS B 1 532 ? 65.312 58.275 35.816 1.00 32.22 532 LYS B CA 1
ATOM 9841 C C . LYS B 1 532 ? 63.841 57.871 35.688 1.00 32.54 532 LYS B C 1
ATOM 9842 O O . LYS B 1 532 ? 63.255 58.017 34.618 1.00 32.67 532 LYS B O 1
ATOM 9848 N N . ARG B 1 533 ? 63.258 57.351 36.769 1.00 32.55 533 ARG B N 1
ATOM 9849 C CA . ARG B 1 533 ? 61.894 56.862 36.741 1.00 32.02 533 ARG B CA 1
ATOM 9850 C C . ARG B 1 533 ? 60.863 57.980 36.472 1.00 32.73 533 ARG B C 1
ATOM 9851 O O . ARG B 1 533 ? 59.723 57.690 36.035 1.00 32.45 533 ARG B O 1
ATOM 9859 N N . ASN B 1 534 ? 61.239 59.240 36.725 1.00 32.50 534 ASN B N 1
ATOM 9860 C CA . ASN B 1 534 ? 60.376 60.358 36.323 1.00 33.44 534 ASN B CA 1
ATOM 9861 C C . ASN B 1 534 ? 60.076 60.369 34.835 1.00 33.57 534 ASN B C 1
ATOM 9862 O O . ASN B 1 534 ? 58.970 60.817 34.435 1.00 32.87 534 ASN B O 1
ATOM 9867 N N . THR B 1 535 ? 61.049 59.933 34.007 1.00 32.50 535 THR B N 1
ATOM 9868 C CA . THR B 1 535 ? 60.793 59.898 32.555 1.00 32.89 535 THR B CA 1
ATOM 9869 C C . THR B 1 535 ? 59.470 59.167 32.257 1.00 33.27 535 THR B C 1
ATOM 9870 O O . THR B 1 535 ? 58.572 59.711 31.594 1.00 33.75 535 THR B O 1
ATOM 9874 N N . PHE B 1 536 ? 59.352 57.955 32.794 1.00 33.21 536 PHE B N 1
ATOM 9875 C CA . PHE B 1 536 ? 58.195 57.083 32.580 1.00 33.77 536 PHE B CA 1
ATOM 9876 C C . PHE B 1 536 ? 56.932 57.564 33.274 1.00 35.35 536 PHE B C 1
ATOM 9877 O O . PHE B 1 536 ? 55.841 57.435 32.709 1.00 36.43 536 PHE B O 1
ATOM 9893 N N . ASP B 1 538 ? 56.245 60.755 34.203 1.00 34.92 538 ASP B N 1
ATOM 9894 C CA . ASP B 1 538 ? 55.762 61.958 33.525 1.00 34.96 538 ASP B CA 1
ATOM 9895 C C . ASP B 1 538 ? 54.954 61.607 32.255 1.00 34.97 538 ASP B C 1
ATOM 9896 O O . ASP B 1 538 ? 53.928 62.251 31.947 1.00 35.63 538 ASP B O 1
ATOM 9901 N N . PHE B 1 539 ? 55.408 60.581 31.532 1.00 34.03 539 PHE B N 1
ATOM 9902 C CA . PHE B 1 539 ? 54.781 60.217 30.268 1.00 33.34 539 PHE B CA 1
ATOM 9903 C C . PHE B 1 539 ? 53.394 59.704 30.594 1.00 33.86 539 PHE B C 1
ATOM 9904 O O . PHE B 1 539 ? 52.392 60.153 30.009 1.00 34.65 539 PHE B O 1
ATOM 9912 N N . ILE B 1 540 ? 53.327 58.820 31.590 1.00 33.12 540 ILE B N 1
ATOM 9913 C CA . ILE B 1 540 ? 52.050 58.321 32.076 1.00 32.74 540 ILE B CA 1
ATOM 9914 C C . ILE B 1 540 ? 51.079 59.472 32.432 1.00 33.97 540 ILE B C 1
ATOM 9915 O O . ILE B 1 540 ? 49.888 59.430 32.041 1.00 34.18 540 ILE B O 1
ATOM 9920 N N . ALA B 1 541 ? 51.588 60.474 33.155 1.00 33.62 541 ALA B N 1
ATOM 9921 C CA . ALA B 1 541 ? 50.746 61.587 33.602 1.00 34.56 541 ALA B CA 1
ATOM 9922 C C . ALA B 1 541 ? 50.206 62.371 32.396 1.00 34.99 541 ALA B C 1
ATOM 9923 O O . ALA B 1 541 ? 49.015 62.694 32.345 1.00 35.40 541 ALA B O 1
ATOM 9925 N N . CYS B 1 542 ? 51.085 62.642 31.430 1.00 35.12 542 CYS B N 1
ATOM 9926 C CA . CYS B 1 542 ? 50.689 63.195 30.125 1.00 36.04 542 CYS B CA 1
ATOM 9927 C C . CYS B 1 542 ? 49.588 62.388 29.460 1.00 37.06 542 CYS B C 1
ATOM 9928 O O . CYS B 1 542 ? 48.572 62.955 29.091 1.00 38.41 542 CYS B O 1
ATOM 9931 N N . ALA B 1 543 ? 49.745 61.069 29.342 1.00 37.35 543 ALA B N 1
ATOM 9932 C CA . ALA B 1 543 ? 48.673 60.282 28.744 1.00 38.05 543 ALA B CA 1
ATOM 9933 C C . ALA B 1 543 ? 47.393 60.468 29.554 1.00 39.20 543 ALA B C 1
ATOM 9934 O O . ALA B 1 543 ? 46.319 60.677 28.982 1.00 40.51 543 ALA B O 1
ATOM 9936 N N . GLU B 1 544 ? 47.508 60.465 30.883 1.00 39.75 544 GLU B N 1
ATOM 9937 C CA . GLU B 1 544 ? 46.316 60.608 31.742 1.00 41.02 544 GLU B CA 1
ATOM 9938 C C . GLU B 1 544 ? 45.610 61.949 31.585 1.00 40.31 544 GLU B C 1
ATOM 9939 O O . GLU B 1 544 ? 44.393 62.012 31.660 1.00 40.93 544 GLU B O 1
ATOM 9945 N N . HIS B 1 545 ? 46.366 63.002 31.329 1.00 39.39 545 HIS B N 1
ATOM 9946 C CA . HIS B 1 545 ? 45.769 64.308 31.192 1.00 39.94 545 HIS B CA 1
ATOM 9947 C C . HIS B 1 545 ? 44.993 64.391 29.880 1.00 40.47 545 HIS B C 1
ATOM 9948 O O . HIS B 1 545 ? 43.852 64.885 29.834 1.00 40.32 545 HIS B O 1
ATOM 9955 N N . LEU B 1 546 ? 45.619 63.876 28.817 1.00 40.09 546 LEU B N 1
ATOM 9956 C CA . LEU B 1 546 ? 44.958 63.797 27.528 1.00 40.58 546 LEU B CA 1
ATOM 9957 C C . LEU B 1 546 ? 43.609 63.092 27.629 1.00 41.45 546 LEU B C 1
ATOM 9958 O O . LEU B 1 546 ? 42.649 63.499 26.948 1.00 42.51 546 LEU B O 1
ATOM 9963 N N . ILE B 1 547 ? 43.518 62.084 28.504 1.00 40.41 547 ILE B N 1
ATOM 9964 C CA . ILE B 1 547 ? 42.256 61.378 28.694 1.00 40.51 547 ILE B CA 1
ATOM 9965 C C . ILE B 1 547 ? 41.241 62.151 29.557 1.00 41.50 547 ILE B C 1
ATOM 9966 O O . ILE B 1 547 ? 40.082 62.308 29.164 1.00 42.03 547 ILE B O 1
ATOM 9971 N N . SER B 1 548 ? 41.672 62.643 30.715 1.00 41.09 548 SER B N 1
ATOM 9972 C CA . SER B 1 548 ? 40.731 63.231 31.662 1.00 41.33 548 SER B CA 1
ATOM 9973 C C . SER B 1 548 ? 40.230 64.599 31.194 1.00 41.92 548 SER B C 1
ATOM 9974 O O . SER B 1 548 ? 39.155 65.038 31.589 1.00 41.57 548 SER B O 1
ATOM 9977 N N . SER B 1 549 ? 41.009 65.257 30.339 1.00 41.85 549 SER B N 1
ATOM 9978 C CA . SER B 1 549 ? 40.549 66.460 29.673 1.00 43.09 549 SER B CA 1
ATOM 9979 C C . SER B 1 549 ? 39.596 66.209 28.466 1.00 43.97 549 SER B C 1
ATOM 9980 O O . SER B 1 549 ? 39.127 67.181 27.852 1.00 45.11 549 SER B O 1
ATOM 9983 N N . GLY B 1 550 ? 39.326 64.944 28.116 1.00 43.06 550 GLY B N 1
ATOM 9984 C CA . GLY B 1 550 ? 38.456 64.611 26.990 1.00 43.12 550 GLY B CA 1
ATOM 9985 C C . GLY B 1 550 ? 39.043 64.701 25.580 1.00 43.40 550 GLY B C 1
ATOM 9986 O O . GLY B 1 550 ? 38.301 64.604 24.573 1.00 44.61 550 GLY B O 1
ATOM 9987 N N . LEU B 1 551 ? 40.364 64.880 25.476 1.00 42.25 551 LEU B N 1
ATOM 9988 C CA . LEU B 1 551 ? 41.007 64.871 24.175 1.00 41.42 551 LEU B CA 1
ATOM 9989 C C . LEU B 1 551 ? 41.093 63.495 23.515 1.00 41.47 551 LEU B C 1
ATOM 9990 O O . LEU B 1 551 ? 40.941 63.435 22.296 1.00 41.59 551 LEU B O 1
ATOM 9995 N N . THR B 1 552 ? 41.375 62.424 24.290 1.00 40.77 552 THR B N 1
ATOM 9996 C CA . THR B 1 552 ? 41.279 61.012 23.832 1.00 41.00 552 THR B CA 1
ATOM 9997 C C . THR B 1 552 ? 40.724 60.074 24.863 1.00 40.80 552 THR B C 1
ATOM 9998 O O . THR B 1 552 ? 40.271 60.492 25.929 1.00 41.61 552 THR B O 1
ATOM 10002 N N . THR B 1 553 ? 40.818 58.789 24.522 1.00 39.97 553 THR B N 1
ATOM 10003 C CA . THR B 1 553 ? 40.492 57.673 25.397 1.00 40.52 553 THR B CA 1
ATOM 10004 C C . THR B 1 553 ? 41.507 56.533 25.148 1.00 39.96 553 THR B C 1
ATOM 10005 O O . THR B 1 553 ? 41.969 56.375 24.035 1.00 39.52 553 THR B O 1
ATOM 10009 N N . PRO B 1 554 ? 41.824 55.727 26.178 1.00 39.66 554 PRO B N 1
ATOM 10010 C CA . PRO B 1 554 ? 42.726 54.570 26.000 1.00 39.55 554 PRO B CA 1
ATOM 10011 C C . PRO B 1 554 ? 42.514 53.835 24.673 1.00 40.19 554 PRO B C 1
ATOM 10012 O O . PRO B 1 554 ? 43.507 53.549 23.971 1.00 40.30 554 PRO B O 1
ATOM 10016 N N . ALA B 1 555 ? 41.254 53.561 24.318 1.00 40.00 555 ALA B N 1
ATOM 10017 C CA . ALA B 1 555 ? 40.939 52.807 23.099 1.00 40.20 555 ALA B CA 1
ATOM 10018 C C . ALA B 1 555 ? 41.378 53.533 21.835 1.00 40.19 555 ALA B C 1
ATOM 10019 O O . ALA B 1 555 ? 41.455 52.931 20.765 1.00 40.78 555 ALA B O 1
ATOM 10021 N N . GLN B 1 556 ? 41.621 54.830 21.929 1.00 39.69 556 GLN B N 1
ATOM 10022 C CA . GLN B 1 556 ? 41.993 55.552 20.731 1.00 40.51 556 GLN B CA 1
ATOM 10023 C C . GLN B 1 556 ? 43.353 56.258 20.869 1.00 40.04 556 GLN B C 1
ATOM 10024 O O . GLN B 1 556 ? 43.698 57.149 20.091 1.00 40.62 556 GLN B O 1
ATOM 10030 N N . LEU B 1 557 ? 44.160 55.773 21.816 1.00 39.27 557 LEU B N 1
ATOM 10031 C CA . LEU B 1 557 ? 45.438 56.380 22.112 1.00 38.62 557 LEU B CA 1
ATOM 10032 C C . LEU B 1 557 ? 46.611 55.494 21.694 1.00 39.15 557 LEU B C 1
ATOM 10033 O O . LEU B 1 557 ? 46.561 54.264 21.807 1.00 39.69 557 LEU B O 1
ATOM 10038 N N . SER B 1 558 ? 47.672 56.132 21.220 1.00 38.97 558 SER B N 1
ATOM 10039 C CA . SER B 1 558 ? 48.839 55.426 20.740 1.00 38.92 558 SER B CA 1
ATOM 10040 C C . SER B 1 558 ? 50.105 56.153 21.221 1.00 38.60 558 SER B C 1
ATOM 10041 O O . SER B 1 558 ? 50.040 57.337 21.526 1.00 38.30 558 SER B O 1
ATOM 10044 N N . CYS B 1 559 ? 51.237 55.453 21.302 1.00 38.66 559 CYS B N 1
ATOM 10045 C CA . CYS B 1 559 ? 52.506 56.088 21.693 1.00 38.87 559 CYS B CA 1
ATOM 10046 C C . CYS B 1 559 ? 53.666 55.578 20.866 1.00 39.15 559 CYS B C 1
ATOM 10047 O O . CYS B 1 559 ? 53.624 54.456 20.329 1.00 39.34 559 CYS B O 1
ATOM 10050 N N . GLU B 1 560 ? 54.710 56.399 20.783 1.00 39.72 560 GLU B N 1
ATOM 10051 C CA . GLU B 1 560 ? 55.961 56.043 20.080 1.00 39.87 560 GLU B CA 1
ATOM 10052 C C . GLU B 1 560 ? 57.215 56.566 20.781 1.00 39.02 560 GLU B C 1
ATOM 10053 O O . GLU B 1 560 ? 57.234 57.677 21.316 1.00 39.10 560 GLU B O 1
ATOM 10059 N N . GLY B 1 561 ? 58.272 55.776 20.743 1.00 38.84 561 GLY B N 1
ATOM 10060 C CA . GLY B 1 561 ? 59.602 56.232 21.157 1.00 38.65 561 GLY B CA 1
ATOM 10061 C C . GLY B 1 561 ? 60.651 55.517 20.322 1.00 38.79 561 GLY B C 1
ATOM 10062 O O . GLY B 1 561 ? 60.408 54.404 19.851 1.00 39.00 561 GLY B O 1
ATOM 10063 N N . ARG B 1 562 ? 61.807 56.140 20.137 1.00 39.24 562 ARG B N 1
ATOM 10064 C CA . ARG B 1 562 ? 62.892 55.535 19.357 1.00 41.18 562 ARG B CA 1
ATOM 10065 C C . ARG B 1 562 ? 64.184 55.516 20.148 1.00 40.24 562 ARG B C 1
ATOM 10066 O O . ARG B 1 562 ? 64.528 56.518 20.802 1.00 39.46 562 ARG B O 1
ATOM 10074 N N . SER B 1 563 ? 64.904 54.387 20.081 1.00 39.46 563 SER B N 1
ATOM 10075 C CA . SER B 1 563 ? 66.235 54.311 20.686 1.00 39.10 563 SER B CA 1
ATOM 10076 C C . SER B 1 563 ? 66.179 54.524 22.236 1.00 37.30 563 SER B C 1
ATOM 10077 O O . SER B 1 563 ? 65.567 53.701 22.915 1.00 37.48 563 SER B O 1
ATOM 10080 N N . ALA B 1 564 ? 66.708 55.609 22.816 1.00 35.65 564 ALA B N 1
ATOM 10081 C CA . ALA B 1 564 ? 66.411 55.876 24.255 1.00 34.44 564 ALA B CA 1
ATOM 10082 C C . ALA B 1 564 ? 64.905 56.098 24.578 1.00 34.84 564 ALA B C 1
ATOM 10083 O O . ALA B 1 564 ? 64.433 55.825 25.718 1.00 34.35 564 ALA B O 1
ATOM 10085 N N . GLY B 1 565 ? 64.156 56.603 23.587 1.00 33.91 565 GLY B N 1
ATOM 10086 C CA . GLY B 1 565 ? 62.716 56.721 23.708 1.00 33.52 565 GLY B CA 1
ATOM 10087 C C . GLY B 1 565 ? 62.093 55.345 23.658 1.00 33.70 565 GLY B C 1
ATOM 10088 O O . GLY B 1 565 ? 60.988 55.156 24.113 1.00 34.55 565 GLY B O 1
ATOM 10089 N N . GLY B 1 566 ? 62.802 54.358 23.117 1.00 33.81 566 GLY B N 1
ATOM 10090 C CA . GLY B 1 566 ? 62.310 52.982 23.175 1.00 33.72 566 GLY B CA 1
ATOM 10091 C C . GLY B 1 566 ? 62.358 52.458 24.622 1.00 34.10 566 GLY B C 1
ATOM 10092 O O . GLY B 1 566 ? 61.528 51.599 25.027 1.00 32.95 566 GLY B O 1
ATOM 10093 N N . LEU B 1 567 ? 63.332 52.952 25.402 1.00 32.98 567 LEU B N 1
ATOM 10094 C CA . LEU B 1 567 ? 63.323 52.649 26.831 1.00 32.70 567 LEU B CA 1
ATOM 10095 C C . LEU B 1 567 ? 62.049 53.224 27.433 1.00 32.34 567 LEU B C 1
ATOM 10096 O O . LEU B 1 567 ? 61.359 52.533 28.154 1.00 32.58 567 LEU B O 1
ATOM 10101 N N . LEU B 1 568 ? 61.702 54.468 27.094 1.00 33.00 568 LEU B N 1
ATOM 10102 C CA . LEU B 1 568 ? 60.453 55.047 27.580 1.00 32.72 568 LEU B CA 1
ATOM 10103 C C . LEU B 1 568 ? 59.263 54.134 27.244 1.00 33.89 568 LEU B C 1
ATOM 10104 O O . LEU B 1 568 ? 58.517 53.723 28.133 1.00 34.37 568 LEU B O 1
ATOM 10109 N N . VAL B 1 569 ? 59.093 53.782 25.971 1.00 34.59 569 VAL B N 1
ATOM 10110 C CA . VAL B 1 569 ? 57.970 52.912 25.602 1.00 35.33 569 VAL B CA 1
ATOM 10111 C C . VAL B 1 569 ? 57.995 51.543 26.300 1.00 34.85 569 VAL B C 1
ATOM 10112 O O . VAL B 1 569 ? 56.969 51.107 26.819 1.00 35.04 569 VAL B O 1
ATOM 10116 N N . GLY B 1 570 ? 59.158 50.885 26.338 1.00 34.62 570 GLY B N 1
ATOM 10117 C CA . GLY B 1 570 ? 59.285 49.580 26.998 1.00 33.97 570 GLY B CA 1
ATOM 10118 C C . GLY B 1 570 ? 58.827 49.583 28.462 1.00 34.57 570 GLY B C 1
ATOM 10119 O O . GLY B 1 570 ? 58.060 48.687 28.893 1.00 33.53 570 GLY B O 1
ATOM 10120 N N . ALA B 1 571 ? 59.290 50.588 29.231 1.00 33.60 571 ALA B N 1
ATOM 10121 C CA . ALA B 1 571 ? 58.877 50.738 30.638 1.00 33.29 571 ALA B CA 1
ATOM 10122 C C . ALA B 1 571 ? 57.397 51.107 30.798 1.00 33.76 571 ALA B C 1
ATOM 10123 O O . ALA B 1 571 ? 56.705 50.549 31.663 1.00 34.72 571 ALA B O 1
ATOM 10125 N N . VAL B 1 572 ? 56.920 52.049 29.990 1.00 33.19 572 VAL B N 1
ATOM 10126 C CA . VAL B 1 572 ? 55.544 52.512 30.091 1.00 33.28 572 VAL B CA 1
ATOM 10127 C C . VAL B 1 572 ? 54.588 51.374 29.764 1.00 34.32 572 VAL B C 1
ATOM 10128 O O . VAL B 1 572 ? 53.553 51.245 30.422 1.00 34.97 572 VAL B O 1
ATOM 10132 N N . LEU B 1 573 ? 54.926 50.523 28.791 1.00 33.91 573 LEU B N 1
ATOM 10133 C CA . LEU B 1 573 ? 54.031 49.405 28.459 1.00 34.18 573 LEU B CA 1
ATOM 10134 C C . LEU B 1 573 ? 53.906 48.386 29.595 1.00 35.62 573 LEU B C 1
ATOM 10135 O O . LEU B 1 573 ? 52.844 47.824 29.802 1.00 35.45 573 LEU B O 1
ATOM 10140 N N . ASN B 1 574 ? 54.976 48.187 30.369 1.00 36.29 574 ASN B N 1
ATOM 10141 C CA . ASN B 1 574 ? 54.873 47.345 31.562 1.00 36.24 574 ASN B CA 1
ATOM 10142 C C . ASN B 1 574 ? 54.025 47.956 32.655 1.00 35.25 574 ASN B C 1
ATOM 10143 O O . ASN B 1 574 ? 53.182 47.284 33.261 1.00 36.04 574 ASN B O 1
ATOM 10156 N N . ARG B 1 576 ? 51.698 50.770 32.560 1.00 32.34 576 ARG B N 1
ATOM 10157 C CA . ARG B 1 576 ? 50.335 51.180 32.282 1.00 33.13 576 ARG B CA 1
ATOM 10158 C C . ARG B 1 576 ? 49.982 50.867 30.841 1.00 33.43 576 ARG B C 1
ATOM 10159 O O . ARG B 1 576 ? 49.767 51.772 30.044 1.00 33.47 576 ARG B O 1
ATOM 10167 N N . PRO B 1 577 ? 49.947 49.569 30.488 1.00 34.01 577 PRO B N 1
ATOM 10168 C CA . PRO B 1 577 ? 49.633 49.192 29.120 1.00 34.97 577 PRO B CA 1
ATOM 10169 C C . PRO B 1 577 ? 48.154 49.426 28.829 1.00 36.47 577 PRO B C 1
ATOM 10170 O O . PRO B 1 577 ? 47.759 49.479 27.648 1.00 38.29 577 PRO B O 1
ATOM 10174 N N . ASP B 1 578 ? 47.344 49.552 29.877 1.00 36.73 578 ASP B N 1
ATOM 10175 C CA . ASP B 1 578 ? 45.913 49.852 29.701 1.00 38.34 578 ASP B CA 1
ATOM 10176 C C . ASP B 1 578 ? 45.684 51.240 29.113 1.00 38.41 578 ASP B C 1
ATOM 10177 O O . ASP B 1 578 ? 44.604 51.519 28.596 1.00 40.43 578 ASP B O 1
ATOM 10182 N N . LEU B 1 579 ? 46.659 52.134 29.196 1.00 37.70 579 LEU B N 1
ATOM 10183 C CA . LEU B 1 579 ? 46.421 53.469 28.602 1.00 38.05 579 LEU B CA 1
ATOM 10184 C C . LEU B 1 579 ? 46.536 53.571 27.063 1.00 37.96 579 LEU B C 1
ATOM 10185 O O . LEU B 1 579 ? 46.328 54.633 26.516 1.00 38.93 579 LEU B O 1
ATOM 10190 N N . PHE B 1 580 ? 46.849 52.494 26.359 1.00 37.94 580 PHE B N 1
ATOM 10191 C CA . PHE B 1 580 ? 47.152 52.621 24.924 1.00 38.08 580 PHE B CA 1
ATOM 10192 C C . PHE B 1 580 ? 46.583 51.462 24.168 1.00 38.55 580 PHE B C 1
ATOM 10193 O O . PHE B 1 580 ? 46.650 50.322 24.622 1.00 39.93 580 PHE B O 1
ATOM 10201 N N . HIS B 1 581 ? 46.088 51.741 22.977 1.00 38.82 581 HIS B N 1
ATOM 10202 C CA . HIS B 1 581 ? 45.561 50.712 22.105 1.00 38.62 581 HIS B CA 1
ATOM 10203 C C . HIS B 1 581 ? 46.653 50.091 21.204 1.00 38.09 581 HIS B C 1
ATOM 10204 O O . HIS B 1 581 ? 46.637 48.888 20.899 1.00 38.66 581 HIS B O 1
ATOM 10211 N N . VAL B 1 582 ? 47.601 50.912 20.775 1.00 36.71 582 VAL B N 1
ATOM 10212 C CA . VAL B 1 582 ? 48.653 50.453 19.891 1.00 36.15 582 VAL B CA 1
ATOM 10213 C C . VAL B 1 582 ? 49.917 51.290 20.161 1.00 36.71 582 VAL B C 1
ATOM 10214 O O . VAL B 1 582 ? 49.817 52.489 20.499 1.00 37.13 582 VAL B O 1
ATOM 10218 N N . ALA B 1 583 ? 51.093 50.673 19.997 1.00 36.60 583 ALA B N 1
ATOM 10219 C CA . ALA B 1 583 ? 52.356 51.335 20.303 1.00 36.21 583 ALA B CA 1
ATOM 10220 C C . ALA B 1 583 ? 53.466 51.115 19.270 1.00 36.92 583 ALA B C 1
ATOM 10221 O O . ALA B 1 583 ? 53.502 50.080 18.567 1.00 37.92 583 ALA B O 1
ATOM 10223 N N . LEU B 1 584 ? 54.406 52.064 19.213 1.00 36.71 584 LEU B N 1
ATOM 10224 C CA . LEU B 1 584 ? 55.598 51.897 18.391 1.00 36.09 584 LEU B CA 1
ATOM 10225 C C . LEU B 1 584 ? 56.911 52.048 19.178 1.00 36.12 584 LEU B C 1
ATOM 10226 O O . LEU B 1 584 ? 57.068 52.959 20.008 1.00 35.73 584 LEU B O 1
ATOM 10231 N N . ALA B 1 585 ? 57.858 51.149 18.905 1.00 36.13 585 ALA B N 1
ATOM 10232 C CA . ALA B 1 585 ? 59.142 51.145 19.562 1.00 36.07 585 ALA B CA 1
ATOM 10233 C C . ALA B 1 585 ? 60.245 50.894 18.550 1.00 36.71 585 ALA B C 1
ATOM 10234 O O . ALA B 1 585 ? 60.459 49.747 18.115 1.00 38.20 585 ALA B O 1
ATOM 10236 N N . GLY B 1 586 ? 60.950 51.952 18.168 1.00 36.11 586 GLY B N 1
ATOM 10237 C CA . GLY B 1 586 ? 62.001 51.814 17.180 1.00 36.11 586 GLY B CA 1
ATOM 10238 C C . GLY B 1 586 ? 63.348 51.650 17.826 1.00 36.34 586 GLY B C 1
ATOM 10239 O O . GLY B 1 586 ? 63.644 52.304 18.838 1.00 37.22 586 GLY B O 1
ATOM 10240 N N . VAL B 1 587 ? 64.182 50.789 17.251 1.00 36.78 587 VAL B N 1
ATOM 10241 C CA . VAL B 1 587 ? 65.504 50.444 17.831 1.00 36.30 587 VAL B CA 1
ATOM 10242 C C . VAL B 1 587 ? 65.547 50.630 19.364 1.00 35.68 587 VAL B C 1
ATOM 10243 O O . VAL B 1 587 ? 66.365 51.383 19.899 1.00 35.36 587 VAL B O 1
ATOM 10247 N N . PRO B 1 588 ? 64.668 49.917 20.080 1.00 35.61 588 PRO B N 1
ATOM 10248 C CA . PRO B 1 588 ? 64.408 50.316 21.454 1.00 35.22 588 PRO B CA 1
ATOM 10249 C C . PRO B 1 588 ? 65.401 49.752 22.438 1.00 35.59 588 PRO B C 1
ATOM 10250 O O . PRO B 1 588 ? 65.767 48.583 22.362 1.00 36.42 588 PRO B O 1
ATOM 10254 N N . PHE B 1 589 ? 65.796 50.571 23.397 1.00 36.01 589 PHE B N 1
ATOM 10255 C CA . PHE B 1 589 ? 66.705 50.139 24.437 1.00 36.08 589 PHE B CA 1
ATOM 10256 C C . PHE B 1 589 ? 65.918 49.446 25.576 1.00 36.04 589 PHE B C 1
ATOM 10257 O O . PHE B 1 589 ? 65.415 50.118 26.472 1.00 35.53 589 PHE B O 1
ATOM 10265 N N . VAL B 1 590 ? 65.829 48.114 25.547 1.00 36.40 590 VAL B N 1
ATOM 10266 C CA . VAL B 1 590 ? 64.918 47.389 26.436 1.00 36.13 590 VAL B CA 1
ATOM 10267 C C . VAL B 1 590 ? 65.574 46.353 27.331 1.00 36.86 590 VAL B C 1
ATOM 10268 O O . VAL B 1 590 ? 64.950 45.879 28.296 1.00 36.81 590 VAL B O 1
ATOM 10272 N N . ASP B 1 591 ? 66.826 46.016 27.034 1.00 37.33 591 ASP B N 1
ATOM 10273 C CA . ASP B 1 591 ? 67.574 45.005 27.809 1.00 37.63 591 ASP B CA 1
ATOM 10274 C C . ASP B 1 591 ? 68.529 45.683 28.787 1.00 37.67 591 ASP B C 1
ATOM 10275 O O . ASP B 1 591 ? 69.737 45.401 28.781 1.00 38.61 591 ASP B O 1
ATOM 10280 N N . VAL B 1 592 ? 67.993 46.535 29.654 1.00 37.54 592 VAL B N 1
ATOM 10281 C CA . VAL B 1 592 ? 68.829 47.481 30.368 1.00 38.09 592 VAL B CA 1
ATOM 10282 C C . VAL B 1 592 ? 69.809 46.826 31.320 1.00 38.37 592 VAL B C 1
ATOM 10283 O O . VAL B 1 592 ? 70.971 47.194 31.331 1.00 39.38 592 VAL B O 1
ATOM 10295 N N . THR B 1 594 ? 70.961 43.537 31.403 1.00 37.49 594 THR B N 1
ATOM 10296 C CA . THR B 1 594 ? 71.953 42.637 30.805 1.00 36.15 594 THR B CA 1
ATOM 10297 C C . THR B 1 594 ? 72.969 43.383 29.940 1.00 36.46 594 THR B C 1
ATOM 10298 O O . THR B 1 594 ? 74.139 43.000 29.871 1.00 37.22 594 THR B O 1
ATOM 10302 N N . THR B 1 595 ? 72.535 44.476 29.318 1.00 35.85 595 THR B N 1
ATOM 10303 C CA . THR B 1 595 ? 73.420 45.252 28.478 1.00 35.38 595 THR B CA 1
ATOM 10304 C C . THR B 1 595 ? 74.280 46.153 29.327 1.00 35.88 595 THR B C 1
ATOM 10305 O O . THR B 1 595 ? 75.477 46.249 29.082 1.00 36.04 595 THR B O 1
ATOM 10317 N N . CYS B 1 597 ? 75.434 45.865 32.379 1.00 35.72 597 CYS B N 1
ATOM 10318 C CA . CYS B 1 597 ? 76.417 45.222 33.228 1.00 36.43 597 CYS B CA 1
ATOM 10319 C C . CYS B 1 597 ? 77.696 44.889 32.476 1.00 37.19 597 CYS B C 1
ATOM 10320 O O . CYS B 1 597 ? 78.724 44.666 33.095 1.00 37.57 597 CYS B O 1
ATOM 10323 N N . ASP B 1 598 ? 77.607 44.899 31.147 1.00 38.11 598 ASP B N 1
ATOM 10324 C CA . ASP B 1 598 ? 78.536 44.242 30.229 1.00 39.15 598 ASP B CA 1
ATOM 10325 C C . ASP B 1 598 ? 79.360 45.236 29.429 1.00 39.65 598 ASP B C 1
ATOM 10326 O O . ASP B 1 598 ? 78.878 45.746 28.429 1.00 38.88 598 ASP B O 1
ATOM 10331 N N . PRO B 1 599 ? 80.626 45.471 29.837 1.00 40.73 599 PRO B N 1
ATOM 10332 C CA . PRO B 1 599 ? 81.517 46.423 29.144 1.00 41.77 599 PRO B CA 1
ATOM 10333 C C . PRO B 1 599 ? 81.957 45.981 27.731 1.00 42.74 599 PRO B C 1
ATOM 10334 O O . PRO B 1 599 ? 82.548 46.787 26.998 1.00 43.09 599 PRO B O 1
ATOM 10338 N N . SER B 1 600 ? 81.668 44.733 27.345 1.00 43.45 600 SER B N 1
ATOM 10339 C CA . SER B 1 600 ? 82.003 44.260 25.985 1.00 44.27 600 SER B CA 1
ATOM 10340 C C . SER B 1 600 ? 81.047 44.766 24.876 1.00 45.25 600 SER B C 1
ATOM 10341 O O . SER B 1 600 ? 81.438 44.868 23.705 1.00 45.67 600 SER B O 1
ATOM 10344 N N . ILE B 1 601 ? 79.799 45.054 25.254 1.00 45.15 601 ILE B N 1
ATOM 10345 C CA . ILE B 1 601 ? 78.836 45.711 24.383 1.00 45.93 601 ILE B CA 1
ATOM 10346 C C . ILE B 1 601 ? 79.280 47.171 24.224 1.00 48.00 601 ILE B C 1
ATOM 10347 O O . ILE B 1 601 ? 79.510 47.851 25.228 1.00 48.44 601 ILE B O 1
ATOM 10352 N N . PRO B 1 602 ? 79.413 47.651 22.968 1.00 49.75 602 PRO B N 1
ATOM 10353 C CA . PRO B 1 602 ? 80.171 48.875 22.669 1.00 50.95 602 PRO B CA 1
ATOM 10354 C C . PRO B 1 602 ? 79.890 50.116 23.526 1.00 51.29 602 PRO B C 1
ATOM 10355 O O . PRO B 1 602 ? 80.851 50.673 24.085 1.00 52.19 602 PRO B O 1
ATOM 10359 N N . LEU B 1 603 ? 78.637 50.560 23.653 1.00 50.55 603 LEU B N 1
ATOM 10360 C CA . LEU B 1 603 ? 78.425 51.871 24.305 1.00 50.52 603 LEU B CA 1
ATOM 10361 C C . LEU B 1 603 ? 78.285 51.852 25.836 1.00 49.35 603 LEU B C 1
ATOM 10362 O O . LEU B 1 603 ? 78.064 52.900 26.476 1.00 49.27 603 LEU B O 1
ATOM 10367 N N . THR B 1 604 ? 78.427 50.663 26.418 1.00 48.05 604 THR B N 1
ATOM 10368 C CA . THR B 1 604 ? 77.981 50.425 27.786 1.00 46.57 604 THR B CA 1
ATOM 10369 C C . THR B 1 604 ? 78.744 51.288 28.765 1.00 45.83 604 THR B C 1
ATOM 10370 O O . THR B 1 604 ? 78.118 51.967 29.585 1.00 44.98 604 THR B O 1
ATOM 10374 N N . THR B 1 605 ? 80.075 51.294 28.640 1.00 44.70 605 THR B N 1
ATOM 10375 C CA . THR B 1 605 ? 80.905 52.078 29.523 1.00 44.48 605 THR B CA 1
ATOM 10376 C C . THR B 1 605 ? 80.483 53.547 29.592 1.00 44.36 605 THR B C 1
ATOM 10377 O O . THR B 1 605 ? 80.257 54.073 30.693 1.00 44.47 605 THR B O 1
ATOM 10381 N N . GLY B 1 606 ? 80.350 54.188 28.435 1.00 44.28 606 GLY B N 1
ATOM 10382 C CA . GLY B 1 606 ? 79.900 55.588 28.342 1.00 44.41 606 GLY B CA 1
ATOM 10383 C C . GLY B 1 606 ? 78.490 55.780 28.894 1.00 44.59 606 GLY B C 1
ATOM 10384 O O . GLY B 1 606 ? 78.201 56.789 29.554 1.00 44.47 606 GLY B O 1
ATOM 10385 N N . GLU B 1 607 ? 77.602 54.811 28.658 1.00 43.63 607 GLU B N 1
ATOM 10386 C CA . GLU B 1 607 ? 76.242 54.997 29.116 1.00 42.97 607 GLU B CA 1
ATOM 10387 C C . GLU B 1 607 ? 76.054 54.898 30.635 1.00 42.18 607 GLU B C 1
ATOM 10388 O O . GLU B 1 607 ? 75.019 55.294 31.138 1.00 41.18 607 GLU B O 1
ATOM 10394 N N . TRP B 1 608 ? 77.069 54.417 31.372 1.00 41.47 608 TRP B N 1
ATOM 10395 C CA . TRP B 1 608 ? 77.002 54.445 32.832 1.00 40.11 608 TRP B CA 1
ATOM 10396 C C . TRP B 1 608 ? 76.866 55.890 33.354 1.00 40.63 608 TRP B C 1
ATOM 10397 O O . TRP B 1 608 ? 76.335 56.088 34.445 1.00 40.23 608 TRP B O 1
ATOM 10408 N N . GLU B 1 609 ? 77.338 56.883 32.594 1.00 41.15 609 GLU B N 1
ATOM 10409 C CA . GLU B 1 609 ? 77.193 58.301 32.991 1.00 42.47 609 GLU B CA 1
ATOM 10410 C C . GLU B 1 609 ? 75.759 58.803 32.673 1.00 41.53 609 GLU B C 1
ATOM 10411 O O . GLU B 1 609 ? 75.426 59.970 32.895 1.00 41.49 609 GLU B O 1
ATOM 10417 N N . GLU B 1 610 ? 74.915 57.918 32.156 1.00 40.01 610 GLU B N 1
ATOM 10418 C CA . GLU B 1 610 ? 73.557 58.299 31.880 1.00 39.58 610 GLU B CA 1
ATOM 10419 C C . GLU B 1 610 ? 72.556 57.673 32.831 1.00 39.13 610 GLU B C 1
ATOM 10420 O O . GLU B 1 610 ? 71.849 58.410 33.534 1.00 39.02 610 GLU B O 1
ATOM 10426 N N . TRP B 1 611 ? 72.472 56.336 32.837 1.00 38.65 611 TRP B N 1
ATOM 10427 C CA . TRP B 1 611 ? 71.493 55.593 33.680 1.00 38.41 611 TRP B CA 1
ATOM 10428 C C . TRP B 1 611 ? 72.070 55.060 34.982 1.00 37.67 611 TRP B C 1
ATOM 10429 O O . TRP B 1 611 ? 71.325 54.786 35.912 1.00 37.88 611 TRP B O 1
ATOM 10440 N N . GLY B 1 612 ? 73.382 54.856 35.043 1.00 36.29 612 GLY B N 1
ATOM 10441 C CA . GLY B 1 612 ? 73.930 54.166 36.178 1.00 34.54 612 GLY B CA 1
ATOM 10442 C C . GLY B 1 612 ? 74.557 52.867 35.767 1.00 33.23 612 GLY B C 1
ATOM 10443 O O . GLY B 1 612 ? 74.405 52.465 34.640 1.00 32.69 612 GLY B O 1
ATOM 10444 N N . ASN B 1 613 ? 75.269 52.227 36.694 1.00 32.64 613 ASN B N 1
ATOM 10445 C CA . ASN B 1 613 ? 76.044 51.025 36.437 1.00 31.97 613 ASN B CA 1
ATOM 10446 C C . ASN B 1 613 ? 75.484 49.898 37.301 1.00 31.79 613 ASN B C 1
ATOM 10447 O O . ASN B 1 613 ? 75.636 49.904 38.519 1.00 32.90 613 ASN B O 1
ATOM 10452 N N . PRO B 1 614 ? 74.821 48.911 36.684 1.00 30.60 614 PRO B N 1
ATOM 10453 C CA . PRO B 1 614 ? 74.134 47.921 37.554 1.00 29.52 614 PRO B CA 1
ATOM 10454 C C . PRO B 1 614 ? 75.080 46.943 38.223 1.00 29.98 614 PRO B C 1
ATOM 10455 O O . PRO B 1 614 ? 74.638 46.037 38.942 1.00 29.43 614 PRO B O 1
ATOM 10459 N N . ASN B 1 615 ? 76.370 47.118 37.978 1.00 30.30 615 ASN B N 1
ATOM 10460 C CA . ASN B 1 615 ? 77.402 46.360 38.718 1.00 31.17 615 ASN B CA 1
ATOM 10461 C C . ASN B 1 615 ? 77.569 46.940 40.151 1.00 31.22 615 ASN B C 1
ATOM 10462 O O . ASN B 1 615 ? 78.287 46.393 40.949 1.00 30.88 615 ASN B O 1
ATOM 10467 N N . GLU B 1 616 ? 76.900 48.063 40.444 1.00 31.40 616 GLU B N 1
ATOM 10468 C CA . GLU B 1 616 ? 77.061 48.771 41.694 1.00 31.54 616 GLU B CA 1
ATOM 10469 C C . GLU B 1 616 ? 75.798 48.630 42.572 1.00 31.52 616 GLU B C 1
ATOM 10470 O O . GLU B 1 616 ? 74.696 48.745 42.062 1.00 30.84 616 GLU B O 1
ATOM 10476 N N . TYR B 1 617 ? 75.974 48.376 43.875 1.00 31.49 617 TYR B N 1
ATOM 10477 C CA . TYR B 1 617 ? 74.872 48.373 44.833 1.00 31.96 617 TYR B CA 1
ATOM 10478 C C . TYR B 1 617 ? 73.996 49.626 44.653 1.00 32.02 617 TYR B C 1
ATOM 10479 O O . TYR B 1 617 ? 72.757 49.536 44.685 1.00 31.64 617 TYR B O 1
ATOM 10488 N N . LYS B 1 618 ? 74.627 50.781 44.453 1.00 31.88 618 LYS B N 1
ATOM 10489 C CA . LYS B 1 618 ? 73.873 52.043 44.298 1.00 31.68 618 LYS B CA 1
ATOM 10490 C C . LYS B 1 618 ? 72.754 51.955 43.253 1.00 31.45 618 LYS B C 1
ATOM 10491 O O . LYS B 1 618 ? 71.683 52.501 43.488 1.00 31.29 618 LYS B O 1
ATOM 10497 N N . PHE B 1 619 ? 72.981 51.204 42.163 1.00 30.77 619 PHE B N 1
ATOM 10498 C CA . PHE B 1 619 ? 72.070 51.184 40.982 1.00 30.85 619 PHE B CA 1
ATOM 10499 C C . PHE B 1 619 ? 71.294 49.890 40.719 1.00 31.23 619 PHE B C 1
ATOM 10500 O O . PHE B 1 619 ? 70.219 49.924 40.090 1.00 30.54 619 PHE B O 1
ATOM 10508 N N . PHE B 1 620 ? 71.821 48.754 41.178 1.00 31.73 620 PHE B N 1
ATOM 10509 C CA . PHE B 1 620 ? 71.226 47.459 40.801 1.00 32.10 620 PHE B CA 1
ATOM 10510 C C . PHE B 1 620 ? 69.672 47.410 40.912 1.00 31.97 620 PHE B C 1
ATOM 10511 O O . PHE B 1 620 ? 68.981 47.212 39.897 1.00 31.71 620 PHE B O 1
ATOM 10519 N N . ASP B 1 621 ? 69.142 47.601 42.112 1.00 31.88 621 ASP B N 1
ATOM 10520 C CA . ASP B 1 621 ? 67.679 47.533 42.332 1.00 32.57 621 ASP B CA 1
ATOM 10521 C C . ASP B 1 621 ? 66.942 48.599 41.542 1.00 32.68 621 ASP B C 1
ATOM 10522 O O . ASP B 1 621 ? 65.945 48.309 40.838 1.00 32.21 621 ASP B O 1
ATOM 10527 N N . TYR B 1 622 ? 67.425 49.833 41.652 1.00 32.92 622 TYR B N 1
ATOM 10528 C CA . TYR B 1 622 ? 66.717 50.916 41.028 1.00 33.37 622 TYR B CA 1
ATOM 10529 C C . TYR B 1 622 ? 66.564 50.713 39.492 1.00 33.70 622 TYR B C 1
ATOM 10530 O O . TYR B 1 622 ? 65.457 50.897 38.930 1.00 33.34 622 TYR B O 1
ATOM 10547 N N . ASN B 1 624 ? 66.670 47.792 37.978 1.00 34.25 624 ASN B N 1
ATOM 10548 C CA . ASN B 1 624 ? 65.839 46.611 37.763 1.00 34.22 624 ASN B CA 1
ATOM 10549 C C . ASN B 1 624 ? 64.351 46.946 37.810 1.00 34.40 624 ASN B C 1
ATOM 10550 O O . ASN B 1 624 ? 63.527 46.227 37.238 1.00 34.87 624 ASN B O 1
ATOM 10555 N N . SER B 1 625 ? 64.008 48.026 38.513 1.00 34.10 625 SER B N 1
ATOM 10556 C CA . SER B 1 625 ? 62.609 48.371 38.725 1.00 33.99 625 SER B CA 1
ATOM 10557 C C . SER B 1 625 ? 61.911 48.825 37.419 1.00 34.06 625 SER B C 1
ATOM 10558 O O . SER B 1 625 ? 60.692 48.795 37.330 1.00 34.58 625 SER B O 1
ATOM 10561 N N . TYR B 1 626 ? 62.677 49.254 36.424 1.00 33.85 626 TYR B N 1
ATOM 10562 C CA . TYR B 1 626 ? 62.074 49.790 35.197 1.00 33.32 626 TYR B CA 1
ATOM 10563 C C . TYR B 1 626 ? 62.561 49.087 33.919 1.00 33.94 626 TYR B C 1
ATOM 10564 O O . TYR B 1 626 ? 61.916 49.209 32.876 1.00 34.08 626 TYR B O 1
ATOM 10573 N N . SER B 1 627 ? 63.693 48.366 34.014 1.00 34.18 627 SER B N 1
ATOM 10574 C CA . SER B 1 627 ? 64.322 47.705 32.880 1.00 34.56 627 SER B CA 1
ATOM 10575 C C . SER B 1 627 ? 63.248 46.952 32.140 1.00 34.63 627 SER B C 1
ATOM 10576 O O . SER B 1 627 ? 62.621 46.072 32.727 1.00 35.64 627 SER B O 1
ATOM 10579 N N . PRO B 1 628 ? 62.983 47.312 30.872 1.00 34.96 628 PRO B N 1
ATOM 10580 C CA . PRO B 1 628 ? 61.746 46.731 30.287 1.00 35.41 628 PRO B CA 1
ATOM 10581 C C . PRO B 1 628 ? 61.688 45.194 30.171 1.00 35.19 628 PRO B C 1
ATOM 10582 O O . PRO B 1 628 ? 60.712 44.598 30.605 1.00 34.68 628 PRO B O 1
ATOM 10586 N N . ILE B 1 629 ? 62.726 44.561 29.640 1.00 36.08 629 ILE B N 1
ATOM 10587 C CA . ILE B 1 629 ? 62.739 43.106 29.561 1.00 36.94 629 ILE B CA 1
ATOM 10588 C C . ILE B 1 629 ? 62.492 42.482 30.946 1.00 37.69 629 ILE B C 1
ATOM 10589 O O . ILE B 1 629 ? 61.889 41.415 31.072 1.00 38.27 629 ILE B O 1
ATOM 10594 N N . ASP B 1 630 ? 62.912 43.172 31.994 1.00 37.26 630 ASP B N 1
ATOM 10595 C CA . ASP B 1 630 ? 62.918 42.529 33.287 1.00 37.46 630 ASP B CA 1
ATOM 10596 C C . ASP B 1 630 ? 61.569 42.684 33.985 1.00 36.90 630 ASP B C 1
ATOM 10597 O O . ASP B 1 630 ? 61.352 42.156 35.059 1.00 37.51 630 ASP B O 1
ATOM 10602 N N . ASN B 1 631 ? 60.658 43.400 33.352 1.00 36.17 631 ASN B N 1
ATOM 10603 C CA . ASN B 1 631 ? 59.372 43.686 33.978 1.00 35.12 631 ASN B CA 1
ATOM 10604 C C . ASN B 1 631 ? 58.199 43.200 33.156 1.00 34.58 631 ASN B C 1
ATOM 10605 O O . ASN B 1 631 ? 57.054 43.308 33.585 1.00 35.89 631 ASN B O 1
ATOM 10610 N N . VAL B 1 632 ? 58.485 42.588 32.007 1.00 33.84 632 VAL B N 1
ATOM 10611 C CA . VAL B 1 632 ? 57.443 41.939 31.209 1.00 32.81 632 VAL B CA 1
ATOM 10612 C C . VAL B 1 632 ? 56.749 40.904 32.102 1.00 34.09 632 VAL B C 1
ATOM 10613 O O . VAL B 1 632 ? 57.420 40.172 32.830 1.00 33.19 632 VAL B O 1
ATOM 10617 N N . ARG B 1 633 ? 55.412 40.871 32.087 1.00 34.54 633 ARG B N 1
ATOM 10618 C CA . ARG B 1 633 ? 54.698 39.945 32.957 1.00 35.48 633 ARG B CA 1
ATOM 10619 C C . ARG B 1 633 ? 53.378 39.459 32.362 1.00 35.83 633 ARG B C 1
ATOM 10620 O O . ARG B 1 633 ? 53.010 39.870 31.275 1.00 36.08 633 ARG B O 1
ATOM 10628 N N . ALA B 1 634 ? 52.687 38.577 33.082 1.00 35.79 634 ALA B N 1
ATOM 10629 C CA . ALA B 1 634 ? 51.430 38.026 32.632 1.00 36.74 634 ALA B CA 1
ATOM 10630 C C . ALA B 1 634 ? 50.350 39.086 32.722 1.00 36.59 634 ALA B C 1
ATOM 10631 O O . ALA B 1 634 ? 49.598 39.114 33.677 1.00 37.46 634 ALA B O 1
ATOM 10633 N N . GLN B 1 635 ? 50.291 39.973 31.731 1.00 36.79 635 GLN B N 1
ATOM 10634 C CA . GLN B 1 635 ? 49.241 41.035 31.675 1.00 36.77 635 GLN B CA 1
ATOM 10635 C C . GLN B 1 635 ? 48.850 41.313 30.219 1.00 37.34 635 GLN B C 1
ATOM 10636 O O . GLN B 1 635 ? 49.503 40.776 29.318 1.00 37.35 635 GLN B O 1
ATOM 10642 N N . ASP B 1 636 ? 47.826 42.145 29.994 1.00 37.33 636 ASP B N 1
ATOM 10643 C CA . ASP B 1 636 ? 47.356 42.457 28.647 1.00 37.77 636 ASP B CA 1
ATOM 10644 C C . ASP B 1 636 ? 48.196 43.629 28.122 1.00 37.26 636 ASP B C 1
ATOM 10645 O O . ASP B 1 636 ? 48.243 44.654 28.779 1.00 37.98 636 ASP B O 1
ATOM 10650 N N . TYR B 1 637 ? 48.848 43.487 26.963 1.00 36.09 637 TYR B N 1
ATOM 10651 C CA . TYR B 1 637 ? 49.606 44.574 26.303 1.00 35.17 637 TYR B CA 1
ATOM 10652 C C . TYR B 1 637 ? 48.920 44.978 25.003 1.00 34.99 637 TYR B C 1
ATOM 10653 O O . TYR B 1 637 ? 48.232 44.163 24.426 1.00 35.37 637 TYR B O 1
ATOM 10662 N N . PRO B 1 638 ? 49.121 46.226 24.528 1.00 35.14 638 PRO B N 1
ATOM 10663 C CA . PRO B 1 638 ? 48.519 46.663 23.230 1.00 35.99 638 PRO B CA 1
ATOM 10664 C C . PRO B 1 638 ? 49.207 46.021 22.043 1.00 36.63 638 PRO B C 1
ATOM 10665 O O . PRO B 1 638 ? 50.232 45.371 22.221 1.00 36.34 638 PRO B O 1
ATOM 10669 N N . HIS B 1 639 ? 48.627 46.179 20.853 1.00 37.76 639 HIS B N 1
ATOM 10670 C CA . HIS B 1 639 ? 49.301 45.857 19.594 1.00 37.16 639 HIS B CA 1
ATOM 10671 C C . HIS B 1 639 ? 50.629 46.634 19.554 1.00 35.96 639 HIS B C 1
ATOM 10672 O O . HIS B 1 639 ? 50.691 47.820 19.924 1.00 34.82 639 HIS B O 1
ATOM 10679 N N . LEU B 1 640 ? 51.701 45.987 19.094 1.00 35.86 640 LEU B N 1
ATOM 10680 C CA . LEU B 1 640 ? 53.001 46.661 19.117 1.00 35.28 640 LEU B CA 1
ATOM 10681 C C . LEU B 1 640 ? 53.846 46.333 17.907 1.00 36.21 640 LEU B C 1
ATOM 10682 O O . LEU B 1 640 ? 53.905 45.169 17.442 1.00 36.82 640 LEU B O 1
ATOM 10695 N N . ILE B 1 642 ? 57.714 46.748 16.495 1.00 37.42 642 ILE B N 1
ATOM 10696 C CA . ILE B 1 642 ? 59.077 47.027 16.933 1.00 37.16 642 ILE B CA 1
ATOM 10697 C C . ILE B 1 642 ? 59.906 46.972 15.676 1.00 38.48 642 ILE B C 1
ATOM 10698 O O . ILE B 1 642 ? 59.766 46.039 14.869 1.00 38.39 642 ILE B O 1
ATOM 10703 N N . GLN B 1 643 ? 60.771 47.961 15.511 1.00 39.59 643 GLN B N 1
ATOM 10704 C CA . GLN B 1 643 ? 61.637 48.039 14.343 1.00 42.09 643 GLN B CA 1
ATOM 10705 C C . GLN B 1 643 ? 63.102 48.008 14.777 1.00 41.73 643 GLN B C 1
ATOM 10706 O O . GLN B 1 643 ? 63.519 48.730 15.687 1.00 41.25 643 GLN B O 1
ATOM 10712 N N . ALA B 1 644 ? 63.879 47.153 14.126 1.00 42.06 644 ALA B N 1
ATOM 10713 C CA . ALA B 1 644 ? 65.307 47.058 14.411 1.00 41.77 644 ALA B CA 1
ATOM 10714 C C . ALA B 1 644 ? 66.099 46.527 13.225 1.00 41.94 644 ALA B C 1
ATOM 10715 O O . ALA B 1 644 ? 65.558 46.299 12.128 1.00 42.34 644 ALA B O 1
ATOM 10717 N N . GLY B 1 645 ? 67.384 46.302 13.457 1.00 41.36 645 GLY B N 1
ATOM 10718 C CA . GLY B 1 645 ? 68.256 45.873 12.385 1.00 41.30 645 GLY B CA 1
ATOM 10719 C C . GLY B 1 645 ? 69.475 45.139 12.882 1.00 40.64 645 GLY B C 1
ATOM 10720 O O . GLY B 1 645 ? 70.094 45.498 13.888 1.00 38.93 645 GLY B O 1
ATOM 10721 N N . LEU B 1 646 ? 69.823 44.116 12.127 1.00 41.29 646 LEU B N 1
ATOM 10722 C CA . LEU B 1 646 ? 70.881 43.216 12.495 1.00 41.89 646 LEU B CA 1
ATOM 10723 C C . LEU B 1 646 ? 72.211 43.931 12.734 1.00 42.49 646 LEU B C 1
ATOM 10724 O O . LEU B 1 646 ? 72.852 43.714 13.766 1.00 43.68 646 LEU B O 1
ATOM 10729 N N . HIS B 1 647 ? 72.573 44.842 11.846 1.00 43.04 647 HIS B N 1
ATOM 10730 C CA . HIS B 1 647 ? 73.785 45.628 12.015 1.00 43.86 647 HIS B CA 1
ATOM 10731 C C . HIS B 1 647 ? 73.510 47.075 12.432 1.00 45.11 647 HIS B C 1
ATOM 10732 O O . HIS B 1 647 ? 74.376 47.939 12.294 1.00 47.19 647 HIS B O 1
ATOM 10739 N N . ASP B 1 648 ? 72.319 47.361 12.923 1.00 45.50 648 ASP B N 1
ATOM 10740 C CA . ASP B 1 648 ? 71.973 48.737 13.238 1.00 46.55 648 ASP B CA 1
ATOM 10741 C C . ASP B 1 648 ? 72.718 49.128 14.524 1.00 46.07 648 ASP B C 1
ATOM 10742 O O . ASP B 1 648 ? 72.705 48.370 15.494 1.00 46.09 648 ASP B O 1
ATOM 10747 N N . PRO B 1 649 ? 73.412 50.285 14.530 1.00 46.20 649 PRO B N 1
ATOM 10748 C CA . PRO B 1 649 ? 74.243 50.516 15.724 1.00 45.40 649 PRO B CA 1
ATOM 10749 C C . PRO B 1 649 ? 73.536 51.269 16.854 1.00 44.10 649 PRO B C 1
ATOM 10750 O O . PRO B 1 649 ? 74.101 51.408 17.935 1.00 43.05 649 PRO B O 1
ATOM 10754 N N . ARG B 1 650 ? 72.299 51.717 16.601 1.00 44.02 650 ARG B N 1
ATOM 10755 C CA . ARG B 1 650 ? 71.492 52.412 17.609 1.00 42.49 650 ARG B CA 1
ATOM 10756 C C . ARG B 1 650 ? 71.070 51.529 18.784 1.00 41.58 650 ARG B C 1
ATOM 10757 O O . ARG B 1 650 ? 70.729 52.060 19.843 1.00 41.55 650 ARG B O 1
ATOM 10765 N N . VAL B 1 651 ? 71.087 50.203 18.591 1.00 39.37 651 VAL B N 1
ATOM 10766 C CA . VAL B 1 651 ? 70.791 49.244 19.639 1.00 37.23 651 VAL B CA 1
ATOM 10767 C C . VAL B 1 651 ? 71.153 47.848 19.157 1.00 36.82 651 VAL B C 1
ATOM 10768 O O . VAL B 1 651 ? 70.858 47.493 18.023 1.00 37.72 651 VAL B O 1
ATOM 10772 N N . ALA B 1 652 ? 71.808 47.055 19.992 1.00 35.00 652 ALA B N 1
ATOM 10773 C CA . ALA B 1 652 ? 72.104 45.685 19.603 1.00 34.34 652 ALA B CA 1
ATOM 10774 C C . ALA B 1 652 ? 70.790 44.966 19.201 1.00 34.13 652 ALA B C 1
ATOM 10775 O O . ALA B 1 652 ? 69.822 45.015 19.962 1.00 33.06 652 ALA B O 1
ATOM 10777 N N . TYR B 1 653 ? 70.763 44.346 18.003 1.00 34.25 653 TYR B N 1
ATOM 10778 C CA . TYR B 1 653 ? 69.564 43.673 17.457 1.00 34.22 653 TYR B CA 1
ATOM 10779 C C . TYR B 1 653 ? 68.926 42.734 18.511 1.00 34.50 653 TYR B C 1
ATOM 10780 O O . TYR B 1 653 ? 67.696 42.580 18.547 1.00 34.62 653 TYR B O 1
ATOM 10789 N N . TRP B 1 654 ? 69.738 42.097 19.360 1.00 34.27 654 TRP B N 1
ATOM 10790 C CA . TRP B 1 654 ? 69.175 41.104 20.269 1.00 35.23 654 TRP B CA 1
ATOM 10791 C C . TRP B 1 654 ? 68.243 41.648 21.350 1.00 35.11 654 TRP B C 1
ATOM 10792 O O . TRP B 1 654 ? 67.353 40.926 21.798 1.00 35.82 654 TRP B O 1
ATOM 10803 N N . GLU B 1 655 ? 68.395 42.911 21.746 1.00 34.98 655 GLU B N 1
ATOM 10804 C CA . GLU B 1 655 ? 67.487 43.465 22.744 1.00 34.61 655 GLU B CA 1
ATOM 10805 C C . GLU B 1 655 ? 66.032 43.416 22.237 1.00 34.77 655 GLU B C 1
ATOM 10806 O O . GLU B 1 655 ? 65.171 42.748 22.839 1.00 34.09 655 GLU B O 1
ATOM 10812 N N . PRO B 1 656 ? 65.742 44.108 21.120 1.00 35.32 656 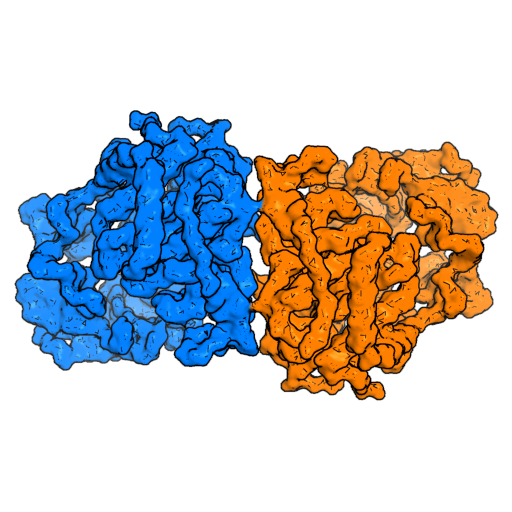PRO B N 1
ATOM 10813 C CA . PRO B 1 656 ? 64.361 44.035 20.610 1.00 35.31 656 PRO B CA 1
ATOM 10814 C C . PRO B 1 656 ? 63.896 42.578 20.404 1.00 35.90 656 PRO B C 1
ATOM 10815 O O . PRO B 1 656 ? 62.721 42.253 20.630 1.00 36.04 656 PRO B O 1
ATOM 10819 N N . ALA B 1 657 ? 64.813 41.711 19.985 1.00 36.36 657 ALA B N 1
ATOM 10820 C CA . ALA B 1 657 ? 64.478 40.298 19.736 1.00 37.44 657 ALA B CA 1
ATOM 10821 C C . ALA B 1 657 ? 64.104 39.614 21.028 1.00 37.28 657 ALA B C 1
ATOM 10822 O O . ALA B 1 657 ? 63.057 38.959 21.106 1.00 38.15 657 ALA B O 1
ATOM 10824 N N . LYS B 1 658 ? 64.943 39.776 22.055 1.00 37.00 658 LYS B N 1
ATOM 10825 C CA . LYS B 1 658 ? 64.637 39.169 23.347 1.00 36.60 658 LYS B CA 1
ATOM 10826 C C . LYS B 1 658 ? 63.256 39.649 23.857 1.00 35.29 658 LYS B C 1
ATOM 10827 O O . LYS B 1 658 ? 62.444 38.862 24.298 1.00 34.75 658 LYS B O 1
ATOM 10833 N N . TRP B 1 659 ? 63.036 40.955 23.795 1.00 34.74 659 TRP B N 1
ATOM 10834 C CA . TRP B 1 659 ? 61.826 41.602 24.279 1.00 34.59 659 TRP B CA 1
ATOM 10835 C C . TRP B 1 659 ? 60.543 41.019 23.629 1.00 34.81 659 TRP B C 1
ATOM 10836 O O . TRP B 1 659 ? 59.598 40.613 24.328 1.00 35.11 659 TRP B O 1
ATOM 10847 N N . ALA B 1 660 ? 60.554 40.933 22.305 1.00 34.39 660 ALA B N 1
ATOM 10848 C CA . ALA B 1 660 ? 59.432 40.431 21.542 1.00 35.31 660 ALA B CA 1
ATOM 10849 C C . ALA B 1 660 ? 59.053 39.023 21.984 1.00 36.16 660 ALA B C 1
ATOM 10850 O O . ALA B 1 660 ? 57.889 38.749 22.328 1.00 35.09 660 ALA B O 1
ATOM 10852 N N . SER B 1 661 ? 60.056 38.152 22.017 1.00 37.29 661 SER B N 1
ATOM 10853 C CA . SER B 1 661 ? 59.843 36.753 22.398 1.00 38.74 661 SER B CA 1
ATOM 10854 C C . SER B 1 661 ? 59.270 36.649 23.793 1.00 38.31 661 SER B C 1
ATOM 10855 O O . SER B 1 661 ? 58.339 35.863 24.013 1.00 39.40 661 SER B O 1
ATOM 10858 N N . LYS B 1 662 ? 59.802 37.444 24.724 1.00 37.05 662 LYS B N 1
ATOM 10859 C CA . LYS B 1 662 ? 59.300 37.423 26.101 1.00 36.90 662 LYS B CA 1
ATOM 10860 C C . LYS B 1 662 ? 57.857 37.963 26.223 1.00 37.04 662 LYS B C 1
ATOM 10861 O O . LYS B 1 662 ? 57.048 37.360 26.961 1.00 37.08 662 LYS B O 1
ATOM 10867 N N . LEU B 1 663 ? 57.534 39.048 25.495 1.00 35.43 663 LEU B N 1
ATOM 10868 C CA . LEU B 1 663 ? 56.171 39.576 25.483 1.00 35.83 663 LEU B CA 1
ATOM 10869 C C . LEU B 1 663 ? 55.218 38.488 25.030 1.00 36.52 663 LEU B C 1
ATOM 10870 O O . LEU B 1 663 ? 54.293 38.131 25.709 1.00 37.19 663 LEU B O 1
ATOM 10875 N N . ARG B 1 664 ? 55.488 37.925 23.877 1.00 37.63 664 ARG B N 1
ATOM 10876 C CA . ARG B 1 664 ? 54.685 36.848 23.388 1.00 38.55 664 ARG B CA 1
ATOM 10877 C C . ARG B 1 664 ? 54.611 35.673 24.379 1.00 39.55 664 ARG B C 1
ATOM 10878 O O . ARG B 1 664 ? 53.577 35.025 24.484 1.00 40.82 664 ARG B O 1
ATOM 10886 N N . GLU B 1 665 ? 55.680 35.381 25.108 1.00 39.23 665 GLU B N 1
ATOM 10887 C CA . GLU B 1 665 ? 55.617 34.240 26.021 1.00 39.93 665 GLU B CA 1
ATOM 10888 C C . GLU B 1 665 ? 54.619 34.479 27.180 1.00 39.35 665 GLU B C 1
ATOM 10889 O O . GLU B 1 665 ? 53.850 33.594 27.561 1.00 39.38 665 GLU B O 1
ATOM 10895 N N . LEU B 1 666 ? 54.636 35.684 27.738 1.00 38.17 666 LEU B N 1
ATOM 10896 C CA . LEU B 1 666 ? 53.921 35.925 28.970 1.00 37.66 666 LEU B CA 1
ATOM 10897 C C . LEU B 1 666 ? 52.576 36.628 28.791 1.00 37.94 666 LEU B C 1
ATOM 10898 O O . LEU B 1 666 ? 51.721 36.504 29.661 1.00 38.94 666 LEU B O 1
ATOM 10903 N N . LYS B 1 667 ? 52.369 37.340 27.678 1.00 36.77 667 LYS B N 1
ATOM 10904 C CA . LYS B 1 667 ? 51.254 38.288 27.600 1.00 36.71 667 LYS B CA 1
ATOM 10905 C C . LYS B 1 667 ? 49.901 37.552 27.589 1.00 37.78 667 LYS B C 1
ATOM 10906 O O . LYS B 1 667 ? 49.801 36.448 27.056 1.00 38.14 667 LYS B O 1
ATOM 10912 N N . THR B 1 668 ? 48.888 38.139 28.215 1.00 37.80 668 THR B N 1
ATOM 10913 C CA . THR B 1 668 ? 47.583 37.482 28.315 1.00 39.47 668 THR B CA 1
ATOM 10914 C C . THR B 1 668 ? 46.557 37.954 27.256 1.00 40.75 668 THR B C 1
ATOM 10915 O O . THR B 1 668 ? 45.453 37.426 27.185 1.00 42.33 668 THR B O 1
ATOM 10919 N N . ASP B 1 669 ? 46.907 38.945 26.448 1.00 40.46 669 ASP B N 1
ATOM 10920 C CA . ASP B 1 669 ? 45.979 39.456 25.441 1.00 41.01 669 ASP B CA 1
ATOM 10921 C C . ASP B 1 669 ? 46.186 38.660 24.157 1.00 41.65 669 ASP B C 1
ATOM 10922 O O . ASP B 1 669 ? 47.107 37.841 24.061 1.00 39.94 669 ASP B O 1
ATOM 10927 N N . SER B 1 670 ? 45.327 38.936 23.171 1.00 42.62 670 SER B N 1
ATOM 10928 C CA . SER B 1 670 ? 45.412 38.279 21.880 1.00 43.78 670 SER B CA 1
ATOM 10929 C C . SER B 1 670 ? 45.752 39.276 20.753 1.00 43.34 670 SER B C 1
ATOM 10930 O O . SER B 1 670 ? 45.561 38.985 19.562 1.00 43.98 670 SER B O 1
ATOM 10933 N N . ASN B 1 671 ? 46.274 40.438 21.151 1.00 42.43 671 ASN B N 1
ATOM 10934 C CA . ASN B 1 671 ? 46.835 41.434 20.234 1.00 41.73 671 ASN B CA 1
ATOM 10935 C C . ASN B 1 671 ? 48.139 40.973 19.581 1.00 41.60 671 ASN B C 1
ATOM 10936 O O . ASN B 1 671 ? 48.714 39.924 19.949 1.00 41.32 671 ASN B O 1
ATOM 10941 N N . GLU B 1 672 ? 48.604 41.755 18.613 1.00 40.89 672 GLU B N 1
ATOM 10942 C CA . GLU B 1 672 ? 49.770 41.361 17.842 1.00 40.98 672 GLU B CA 1
ATOM 10943 C C . GLU B 1 672 ? 51.052 42.163 18.172 1.00 39.52 672 GLU B C 1
ATOM 10944 O O . GLU B 1 672 ? 51.029 43.399 18.304 1.00 39.28 672 GLU B O 1
ATOM 10950 N N . VAL B 1 673 ? 52.152 41.441 18.359 1.00 38.13 673 VAL B N 1
ATOM 10951 C CA . VAL B 1 673 ? 53.446 42.055 18.526 1.00 36.49 673 VAL B CA 1
ATOM 10952 C C . VAL B 1 673 ? 54.256 41.693 17.286 1.00 37.52 673 VAL B C 1
ATOM 10953 O O . VAL B 1 673 ? 54.541 40.497 17.009 1.00 37.34 673 VAL B O 1
ATOM 10957 N N . LEU B 1 674 ? 54.606 42.714 16.513 1.00 37.63 674 LEU B N 1
ATOM 10958 C CA . LEU B 1 674 ? 55.388 42.495 15.279 1.00 38.94 674 LEU B CA 1
ATOM 10959 C C . LEU B 1 674 ? 56.790 43.038 15.419 1.00 38.37 674 LEU B C 1
ATOM 10960 O O . LEU B 1 674 ? 56.971 44.163 15.903 1.00 39.12 674 LEU B O 1
ATOM 10965 N N . LEU B 1 675 ? 57.756 42.274 14.937 1.00 38.76 675 LEU B N 1
ATOM 10966 C CA . LEU B 1 675 ? 59.162 42.681 14.890 1.00 39.38 675 LEU B CA 1
ATOM 10967 C C . LEU B 1 675 ? 59.592 42.754 13.441 1.00 40.91 675 LEU B C 1
ATOM 10968 O O . LEU B 1 675 ? 59.647 41.727 12.733 1.00 41.45 675 LEU B O 1
ATOM 10973 N N . LYS B 1 676 ? 59.886 43.965 12.991 1.00 42.03 676 LYS B N 1
ATOM 10974 C CA . LYS B 1 676 ? 60.355 44.175 11.618 1.00 43.60 676 LYS B CA 1
ATOM 10975 C C . LYS B 1 676 ? 61.865 44.363 11.659 1.00 43.84 676 LYS B C 1
ATOM 10976 O O . LYS B 1 676 ? 62.360 45.375 12.120 1.00 43.95 676 LYS B O 1
ATOM 10990 N N . ASP B 1 678 ? 65.608 44.305 9.838 1.00 46.49 678 ASP B N 1
ATOM 10991 C CA . ASP B 1 678 ? 66.430 44.440 8.663 1.00 47.90 678 ASP B CA 1
ATOM 10992 C C . ASP B 1 678 ? 67.583 43.412 8.670 1.00 48.70 678 ASP B C 1
ATOM 10993 O O . ASP B 1 678 ? 68.544 43.538 9.455 1.00 48.66 678 ASP B O 1
ATOM 10998 N N . LEU B 1 679 ? 67.489 42.403 7.802 1.00 49.44 679 LEU B N 1
ATOM 10999 C CA . LEU B 1 679 ? 68.469 41.336 7.791 1.00 50.64 679 LEU B CA 1
ATOM 11000 C C . LEU B 1 679 ? 69.587 41.557 6.774 1.00 52.01 679 LEU B C 1
ATOM 11001 O O . LEU B 1 679 ? 70.610 40.842 6.801 1.00 52.49 679 LEU B O 1
ATOM 11006 N N . GLU B 1 680 ? 69.408 42.584 5.944 1.00 52.55 680 GLU B N 1
ATOM 11007 C CA . GLU B 1 680 ? 70.178 42.780 4.728 1.00 54.43 680 GLU B CA 1
ATOM 11008 C C . GLU B 1 680 ? 71.155 43.970 4.664 1.00 53.50 680 GLU B C 1
ATOM 11009 O O . GLU B 1 680 ? 72.116 43.926 3.888 1.00 53.84 680 GLU B O 1
ATOM 11015 N N . SER B 1 681 ? 70.925 45.028 5.445 1.00 52.02 681 SER B N 1
ATOM 11016 C CA . SER B 1 681 ? 71.925 46.102 5.528 1.00 51.39 681 SER B CA 1
ATOM 11017 C C . SER B 1 681 ? 73.148 45.515 6.191 1.00 51.22 681 SER B C 1
ATOM 11018 O O . SER B 1 681 ? 73.026 44.717 7.111 1.00 50.72 681 SER B O 1
ATOM 11021 N N . GLY B 1 682 ? 74.325 45.903 5.732 1.00 51.73 682 GLY B N 1
ATOM 11022 C CA . GLY B 1 682 ? 75.529 45.330 6.281 1.00 51.49 682 GLY B CA 1
ATOM 11023 C C . GLY B 1 682 ? 76.139 46.245 7.319 1.00 51.45 682 GLY B C 1
ATOM 11024 O O . GLY B 1 682 ? 75.681 47.379 7.526 1.00 51.34 682 GLY B O 1
ATOM 11025 N N . HIS B 1 683 ? 77.186 45.725 7.951 1.00 51.36 683 HIS B N 1
ATOM 11026 C CA . HIS B 1 683 ? 78.022 46.423 8.904 1.00 50.75 683 HIS B CA 1
ATOM 11027 C C . HIS B 1 683 ? 78.365 47.870 8.516 1.00 51.71 683 HIS B C 1
ATOM 11028 O O . HIS B 1 683 ? 78.389 48.734 9.376 1.00 50.42 683 HIS B O 1
ATOM 11035 N N . PHE B 1 684 ? 78.633 48.118 7.244 1.00 53.72 684 PHE B N 1
ATOM 11036 C CA . PHE B 1 684 ? 79.013 49.448 6.789 1.00 57.24 684 PHE B CA 1
ATOM 11037 C C . PHE B 1 684 ? 77.914 50.254 6.118 1.00 59.23 684 PHE B C 1
ATOM 11038 O O . PHE B 1 684 ? 78.188 51.355 5.646 1.00 59.67 684 PHE B O 1
ATOM 11046 N N . SER B 1 685 ? 76.697 49.717 6.054 1.00 61.73 685 SER B N 1
ATOM 11047 C CA . SER B 1 685 ? 75.607 50.392 5.314 1.00 65.09 685 SER B CA 1
ATOM 11048 C C . SER B 1 685 ? 75.257 51.778 5.841 1.00 66.55 685 SER B C 1
ATOM 11049 O O . SER B 1 685 ? 74.980 51.966 7.010 1.00 65.52 685 SER B O 1
ATOM 11052 N N . ALA B 1 686 ? 75.326 52.746 4.937 1.00 70.88 686 ALA B N 1
ATOM 11053 C CA . ALA B 1 686 ? 74.927 54.146 5.186 1.00 73.72 686 ALA B CA 1
ATOM 11054 C C . ALA B 1 686 ? 73.394 54.370 5.039 1.00 74.87 686 ALA B C 1
ATOM 11055 O O . ALA B 1 686 ? 72.807 54.128 3.968 1.00 75.55 686 ALA B O 1
ATOM 11057 N N . SER B 1 687 ? 72.789 54.822 6.137 1.00 75.95 687 SER B N 1
ATOM 11058 C CA . SER B 1 687 ? 71.353 55.170 6.272 1.00 77.53 687 SER B CA 1
ATOM 11059 C C . SER B 1 687 ? 70.513 55.552 5.014 1.00 78.97 687 SER B C 1
ATOM 11060 O O . SER B 1 687 ? 69.595 54.807 4.649 1.00 79.93 687 SER B O 1
ATOM 11063 N N . ASP B 1 688 ? 70.788 56.700 4.391 1.00 80.03 688 ASP B N 1
ATOM 11064 C CA . ASP B 1 688 ? 70.151 57.115 3.100 1.00 81.27 688 ASP B CA 1
ATOM 11065 C C . ASP B 1 688 ? 68.689 57.665 3.069 1.00 80.52 688 ASP B C 1
ATOM 11066 O O . ASP B 1 688 ? 68.056 57.641 2.009 1.00 81.13 688 ASP B O 1
ATOM 11071 N N . ARG B 1 689 ? 68.172 58.158 4.198 1.00 78.88 689 ARG B N 1
ATOM 11072 C CA . ARG B 1 689 ? 66.942 59.021 4.229 1.00 78.55 689 ARG B CA 1
ATOM 11073 C C . ARG B 1 689 ? 65.597 58.467 3.693 1.00 77.95 689 ARG B C 1
ATOM 11074 O O . ARG B 1 689 ? 64.592 58.471 4.412 1.00 76.98 689 ARG B O 1
ATOM 11082 N N . TYR B 1 690 ? 65.571 58.062 2.426 1.00 78.29 690 TYR B N 1
ATOM 11083 C CA . TYR B 1 690 ? 64.394 57.438 1.828 1.00 78.23 690 TYR B CA 1
ATOM 11084 C C . TYR B 1 690 ? 64.057 56.145 2.542 1.00 76.46 690 TYR B C 1
ATOM 11085 O O . TYR B 1 690 ? 62.888 55.787 2.690 1.00 76.23 690 TYR B O 1
ATOM 11094 N N . LYS B 1 691 ? 65.095 55.452 2.989 1.00 75.17 691 LYS B N 1
ATOM 11095 C CA . LYS B 1 691 ? 64.943 54.225 3.750 1.00 73.42 691 LYS B CA 1
ATOM 11096 C C . LYS B 1 691 ? 64.243 54.457 5.092 1.00 71.10 691 LYS B C 1
ATOM 11097 O O . LYS B 1 691 ? 63.454 53.620 5.525 1.00 70.15 691 LYS B O 1
ATOM 11103 N N . TYR B 1 692 ? 64.545 55.592 5.7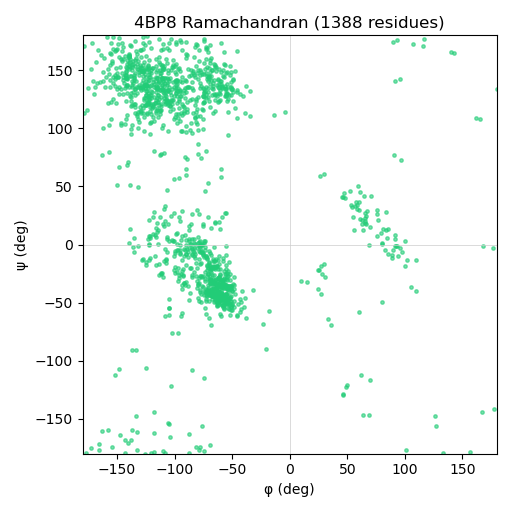33 1.00 69.45 692 TYR B N 1
ATOM 11104 C CA . TYR B 1 692 ? 63.881 56.025 6.961 1.00 67.75 692 TYR B CA 1
ATOM 11105 C C . TYR B 1 692 ? 62.396 56.250 6.736 1.00 65.82 692 TYR B C 1
ATOM 11106 O O . TYR B 1 692 ? 61.566 55.875 7.568 1.00 64.13 692 TYR B O 1
ATOM 11115 N N . LEU B 1 693 ? 62.084 56.858 5.594 1.00 64.53 693 LEU B N 1
ATOM 11116 C CA . LEU B 1 693 ? 60.719 57.213 5.262 1.00 63.11 693 LEU B CA 1
ATOM 11117 C C . LEU B 1 693 ? 59.906 55.972 5.013 1.00 62.23 693 LEU B C 1
ATOM 11118 O O . LEU B 1 693 ? 58.732 55.936 5.325 1.00 61.39 693 LEU B O 1
ATOM 11123 N N . ARG B 1 694 ? 60.544 54.947 4.475 1.00 62.10 694 ARG B N 1
ATOM 11124 C CA . ARG B 1 694 ? 59.855 53.692 4.241 1.00 62.60 694 ARG B CA 1
ATOM 11125 C C . ARG B 1 694 ? 59.564 52.966 5.570 1.00 61.34 694 ARG B C 1
ATOM 11126 O O . ARG B 1 694 ? 58.456 52.427 5.744 1.00 61.52 694 ARG B O 1
ATOM 11134 N N . GLU B 1 695 ? 60.520 52.999 6.512 1.00 59.68 695 GLU B N 1
ATOM 11135 C CA . GLU B 1 695 ? 60.306 52.481 7.868 1.00 58.22 695 GLU B CA 1
ATOM 11136 C C . GLU B 1 695 ? 59.219 53.256 8.594 1.00 56.55 695 GLU B C 1
ATOM 11137 O O . GLU B 1 695 ? 58.295 52.674 9.156 1.00 55.95 695 GLU B O 1
ATOM 11143 N N . ASN B 1 696 ? 59.360 54.573 8.600 1.00 55.31 696 ASN B N 1
ATOM 11144 C CA . ASN B 1 696 ? 58.339 55.479 9.080 1.00 54.31 696 ASN B CA 1
ATOM 11145 C C . ASN B 1 696 ? 56.926 55.132 8.576 1.00 53.06 696 ASN B C 1
ATOM 11146 O O . ASN B 1 696 ? 55.980 55.014 9.352 1.00 52.20 696 ASN B O 1
ATOM 11151 N N . ALA B 1 697 ? 56.805 54.963 7.265 1.00 52.16 697 ALA B N 1
ATOM 11152 C CA . ALA B 1 697 ? 55.524 54.761 6.606 1.00 51.40 697 ALA B CA 1
ATOM 11153 C C . ALA B 1 697 ? 54.810 53.484 7.031 1.00 50.36 697 ALA B C 1
ATOM 11154 O O . ALA B 1 697 ? 53.590 53.500 7.238 1.00 50.24 697 ALA B O 1
ATOM 11156 N N . ILE B 1 698 ? 55.543 52.381 7.122 1.00 48.19 698 ILE B N 1
ATOM 11157 C CA . ILE B 1 698 ? 54.929 51.121 7.511 1.00 47.61 698 ILE B CA 1
ATOM 11158 C C . ILE B 1 698 ? 54.434 51.172 8.990 1.00 46.21 698 ILE B C 1
ATOM 11159 O O . ILE B 1 698 ? 53.385 50.597 9.342 1.00 45.75 698 ILE B O 1
ATOM 11164 N N . GLN B 1 699 ? 55.188 51.870 9.834 1.00 44.58 699 GLN B N 1
ATOM 11165 C CA . GLN B 1 699 ? 54.797 52.093 11.234 1.00 43.94 699 GLN B CA 1
ATOM 11166 C C . GLN B 1 699 ? 53.545 52.935 11.351 1.00 42.45 699 GLN B C 1
ATOM 11167 O O . GLN B 1 699 ? 52.688 52.616 12.122 1.00 41.21 699 GLN B O 1
ATOM 11173 N N . GLN B 1 700 ? 53.466 54.016 10.586 1.00 41.66 700 GLN B N 1
ATOM 11174 C CA . GLN B 1 700 ? 52.263 54.844 10.571 1.00 41.16 700 GLN B CA 1
ATOM 11175 C C . GLN B 1 700 ? 51.038 54.043 10.105 1.00 41.29 700 GLN B C 1
ATOM 11176 O O . GLN B 1 700 ? 50.012 54.063 10.771 1.00 41.04 700 GLN B O 1
ATOM 11182 N N . ALA B 1 701 ? 51.185 53.276 9.022 1.00 41.13 701 ALA B N 1
ATOM 11183 C CA . ALA B 1 701 ? 50.113 52.412 8.523 1.00 41.48 701 ALA B CA 1
ATOM 11184 C C . ALA B 1 701 ? 49.573 51.470 9.601 1.00 41.62 701 ALA B C 1
ATOM 11185 O O . ALA B 1 701 ? 48.349 51.225 9.674 1.00 41.82 701 ALA B O 1
ATOM 11187 N N . PHE B 1 702 ? 50.492 50.963 10.430 1.00 40.46 702 PHE B N 1
ATOM 11188 C CA . PHE B 1 702 ? 50.184 50.075 11.556 1.00 40.24 702 PHE B CA 1
ATOM 11189 C C . PHE B 1 702 ? 49.318 50.757 12.591 1.00 40.29 702 PHE B C 1
ATOM 11190 O O . PHE B 1 702 ? 48.280 50.218 12.976 1.00 40.85 702 PHE B O 1
ATOM 11198 N N . VAL B 1 703 ? 49.746 51.934 13.055 1.00 40.13 703 VAL B N 1
ATOM 11199 C CA . VAL B 1 703 ? 48.930 52.737 13.961 1.00 39.95 703 VAL B CA 1
ATOM 11200 C C . VAL B 1 703 ? 47.607 53.112 13.283 1.00 40.99 703 VAL B C 1
ATOM 11201 O O . VAL B 1 703 ? 46.529 52.935 13.854 1.00 42.37 703 VAL B O 1
ATOM 11205 N N . LEU B 1 704 ? 47.674 53.582 12.044 1.00 40.87 704 LEU B N 1
ATOM 11206 C CA . LEU B 1 704 ? 46.461 54.026 11.382 1.00 41.49 704 LEU B CA 1
ATOM 11207 C C . LEU B 1 704 ? 45.407 52.920 11.277 1.00 42.26 704 LEU B C 1
ATOM 11208 O O . LEU B 1 704 ? 44.233 53.166 11.509 1.00 43.78 704 LEU B O 1
ATOM 11213 N N . LYS B 1 705 ? 45.826 51.711 10.939 1.00 42.14 705 LYS B N 1
ATOM 11214 C CA . LYS B 1 705 ? 44.921 50.599 10.871 1.00 42.64 705 LYS B CA 1
ATOM 11215 C C . LYS B 1 705 ? 44.323 50.338 12.237 1.00 42.67 705 LYS B C 1
ATOM 11216 O O . LYS B 1 705 ? 43.095 50.263 12.353 1.00 43.13 705 LYS B O 1
ATOM 11222 N N . HIS B 1 706 ? 45.181 50.211 13.266 1.00 41.67 706 HIS B N 1
ATOM 11223 C CA . HIS B 1 706 ? 44.715 49.793 14.593 1.00 41.50 706 HIS B CA 1
ATOM 11224 C C . HIS B 1 706 ? 43.803 50.820 15.244 1.00 42.00 706 HIS B C 1
ATOM 11225 O O . HIS B 1 706 ? 42.858 50.459 15.973 1.00 42.02 706 HIS B O 1
ATOM 11232 N N . LEU B 1 707 ? 44.065 52.096 14.957 1.00 42.35 707 LEU B N 1
ATOM 11233 C CA . LEU B 1 707 ? 43.130 53.179 15.331 1.00 43.49 707 LEU B CA 1
ATOM 11234 C C . LEU B 1 707 ? 41.920 53.433 14.392 1.00 44.83 707 LEU B C 1
ATOM 11235 O O . LEU B 1 707 ? 41.125 54.357 14.638 1.00 44.84 707 LEU B O 1
ATOM 11240 N N . ASN B 1 708 ? 41.797 52.650 13.317 1.00 45.60 708 ASN B N 1
ATOM 11241 C CA . ASN B 1 708 ? 40.643 52.753 12.461 1.00 47.97 708 ASN B CA 1
ATOM 11242 C C . ASN B 1 708 ? 40.527 54.079 11.750 1.00 48.12 708 ASN B C 1
ATOM 11243 O O . ASN B 1 708 ? 39.446 54.635 11.679 1.00 47.75 708 ASN B O 1
ATOM 11248 N N . VAL B 1 709 ? 41.645 54.602 11.259 1.00 48.06 709 VAL B N 1
ATOM 11249 C CA . VAL B 1 709 ? 41.631 55.916 10.619 1.00 48.64 709 VAL B CA 1
ATOM 11250 C C . VAL B 1 709 ? 42.494 55.950 9.376 1.00 49.17 709 VAL B C 1
ATOM 11251 O O . VAL B 1 709 ? 43.329 56.840 9.219 1.00 48.78 709 VAL B O 1
ATOM 11255 N N . ARG B 1 710 ? 42.264 54.980 8.494 1.00 50.00 710 ARG B N 1
ATOM 11256 C CA . ARG B 1 710 ? 43.018 54.846 7.253 1.00 51.17 710 ARG B CA 1
ATOM 11257 C C . ARG B 1 710 ? 42.704 55.992 6.263 1.00 52.84 710 ARG B C 1
ATOM 11258 O O . ARG B 1 710 ? 43.573 56.400 5.500 1.00 53.28 710 ARG B O 1
ATOM 11266 N N . GLN B 1 711 ? 41.494 56.537 6.277 1.00 54.42 711 GLN B N 1
ATOM 11267 C CA . GLN B 1 711 ? 41.139 57.499 5.226 1.00 57.11 711 GLN B CA 1
ATOM 11268 C C . GLN B 1 711 ? 41.598 58.921 5.538 1.00 56.92 711 GLN B C 1
ATOM 11269 O O . GLN B 1 711 ? 41.638 59.318 6.694 1.00 56.67 711 GLN B O 1
ATOM 11275 N N . LEU B 1 712 ? 41.947 59.683 4.505 1.00 57.79 712 LEU B N 1
ATOM 11276 C CA . LEU B 1 712 ? 42.287 61.088 4.684 1.00 58.57 712 LEU B CA 1
ATOM 11277 C C . LEU B 1 712 ? 41.032 61.923 4.933 1.00 60.22 712 LEU B C 1
ATOM 11278 O O . LEU B 1 712 ? 39.926 61.533 4.533 1.00 60.64 712 LEU B O 1
ATOM 11283 N N . LEU B 1 713 ? 41.215 63.071 5.584 1.00 60.98 713 LEU B N 1
ATOM 11284 C CA . LEU B 1 713 ? 40.138 64.055 5.745 1.00 62.73 713 LEU B CA 1
ATOM 11285 C C . LEU B 1 713 ? 39.777 64.841 4.460 1.00 64.60 713 LEU B C 1
ATOM 11286 O O . LEU B 1 713 ? 38.592 65.033 4.176 1.00 65.74 713 LEU B O 1
ATOM 11291 N N . ARG B 1 714 ? 40.773 65.301 3.699 1.00 65.62 714 ARG B N 1
ATOM 11292 C CA . ARG B 1 714 ? 40.524 66.192 2.538 1.00 67.66 714 ARG B CA 1
ATOM 11293 C C . ARG B 1 714 ? 40.855 65.596 1.149 1.00 69.09 714 ARG B C 1
ATOM 11294 O O . ARG B 1 714 ? 41.665 64.674 1.064 1.00 68.92 714 ARG B O 1
ATOM 11302 N N . LYS B 1 715 ? 40.341 65.997 0.073 1.00 70.95 715 LYS B N 1
#

Foldseek 3Di:
DDFADFDFFAWDKDWFFDDPPDPLDDFFPPIDIDTDRLPVLDDPVLDDPVNVVRVVSQVVSQCVVLVVLVVLLVVLLVQVVLFDDQWDFFWFDAAQKTWDKTGHNPDDDIWTKIFGNPDDDDDDPRIDGQDDQRVVCPPAPAKDKLDWAAAPPPSPWIKTWMDRDPPQWTKIDIRVCPDVAIGGAFNRDWAHAHPNQWIKTFHADPPRATFWIWIGGGPDHNVPIDIQGGDPPVQKGKDWYAAQVRQWIWIKMHPFKIDIWIFGSVPDDVRRHIHADDIDGRKDWDWYEPDFKIWMWICPPNLQQTFIFIDTSVHRVDRPHTLGDRDPFHHWPDWHAAHFKIKTWGAGPLATWIWIWGADVPSDTHNVRIDTQDDDAAFWHKDFDVVSGHRHDQWTWMWIFALAAIWTWTAGRPPRDIDTRDGDDTGDPDDSVQKGKHWDWFADPVGDTWIKIKMAGPPADQVAAWAEEEEAAAPQARPGNGDDSLCCVVRQLTMYMYTGWQNHCSDDCSNVVNAFALNVVRRLNRVRVLVRCCVVRHHFQQRYEYEYEQNSLLSVLLNQLVQSSHQEYEYELHDAQVSLSDPVQPCSVVCCRGHNRCSHPSHVVSCPRRRQSSQAAEAHHAYYEDESQDSSHHRVRVVSSQSSNSVRYPDDHYYRYYYDPADNPRDDDVSNVSSVSSSVVSVSCVSSVRSDGPD/DPFADFDDFDWDKDWFFDDPPDPLDDHFPPIDIDTDRQPVLDDVVLPDPVNVVSVVSLVVVQCVVLVVLPVLLVVLLVLVVLFDDQWDDQWFDAAQKTWDWTGDNPADFIWTKIFGNPDDDDDDDRIDGQDDVRVVCVPAPDKDKLDWAQAPPPSPWIKIWMDRDPPQWTWIAIRPPPDGDIRGAFNTDWAHAHPNQWIKTWHADPPRATFWIWIDGGPDHNVPIDTQGGDPPVQKHKDWYAAQVRQKIWIKMHPFKIDIWIFGSVVDDVGRDIHADPIDGRKDKDWYEPDWKIWMWICPPVLQLTFIFIDTRVHRPPRPGTLGDRDPFWHWPDWHAAHFKIWTWGAGPLATWIKIWGADPVRHTDSVRIDIQDDDAAFWHKDFDVVSGHRHDQWTWMWIFALAAIWTWIAGNPPRDIDTSDGDDTGPPDDSVQKHKHWDWFADPVGDTWIKIKMAGPPADQVAAAQEEEEAAAPQAFPGNGDDSLCCLVRLLTMYMYTRWQNHNSPDCSNVVVAFALNVVSRLNRVRVLVVCVVVRHHAQQRYEYEYELNGLLSVLQNQLVQSSHQEYEYELHQQQVSCSDPVLPCSVVCCRGHHRCSHPSHVVSCPRRRLSSQAQEAHHAYYEDECQDSSHHPVRVVSSQSSNSVRYNHPHHYRYYYDPQDNPHDDPVSNVSSVSSSVSSVSCVSSVRSDGDD

CATH classification: 3.40.50.1820 (+1 more: 2.130.10.120)

GO terms:
  GO:0005737 cytoplasm (C, IDA)

B-factor: mean 46.31, std 11.93, range [5.61, 96.58]

Sequence (1390 aa):
TERGPIAAHRPHEVVFGKVEGEDRGANPDPPRRRVDPLFWLRDDNRADPEVLAHLHLEKDYYEKRAVDIKDLAETIYQEHISHIEETDSAPYVYDRFLYYTRDVKGLSYKLHCRVPAGKTPGEGEDEEIVLDENKLAEGKSFCVVGCVAPAPPEHALVAYSVDYCGDEVYSIRFVRDVVADKVEGTNGSVVWGPNAECFFYITKDASKRDNKVWRHIIGQPQSEDVCLYTDDDPLFSVGVGRSGDGKTLIICSSSETSESHLLDLRKGVKHNTLEVRPREKGVRYTVEHGTDTLIVLTNKDKCVNGKVVLTKRSAPTDWGTVLIPHDDKVTIDDVAVFAKFAVLSGRRDGLTRVWTVRLGPDNLFSSATLKELHFDEPVFTAHVVCSQKTYDASLLRLRYSSTTPTVWYDEDVLSGERKVVKARKVGGGFESKNYVCRRELATAPDGTKVPISLVYDTSIDLKKPNPTLYGYGSYGICIEPEFNSRFLPYVDRGIYAIAHVRGGGEGRTWYEVGGKYLTKRNTFDFIACAEHLISSGLTTPAQLSCEGRSAGGLLVGAVLNRPDLFHVALAGVPFVDVTTCDPSIPLTTGEWEEWGNPNEYKFFDYNSYSPIDNVRAQDYPHLIQAGLHDPRVAYWEPAKWASKLRELKTDSNEVLLKDLESGHFSASDRYKYLRENAIQQAFVLKHLNVRQLLRTERGPIAAHRPHEVVFGKVEGEDRGANPDPPRRRVDPLFWLRDDNRADPEVLAHLHLEKDYYEKRAVDIKDLAETIYQEHISHIEETDSAPYVYDRFLYYTRDVKGLSYKLHCRVPAGKTPGEGEDEEIVLDENKLAEGKSFCVVGCVAPAPPEHALVAYSVDYCGDEVYSIRFVRDVVADKVEGTNGSVVWGPNAECFFYITKDASKRDNKVWRHIIGQPQSEDVCLYTDDDPLFSVGVGRSGDGKTLIICSSSETSESHLLDLRKGVKHNTLEVRPREKGVRYTVEHGTDTLIVLTNKDKCVNGKVVLTKRSAPTDWGTVLIPHDDKVTIDDVAVFAKFAVLSGRRDGLTRVWTVRLGPDNLFSSATLKELHFDEPVFTAHVVCSQKTYDASLLRLRYSSTTPTVWYDEDVLSGERKVVKARKVGGGFESKNYVCRRELATAPDGTKVPISLVYDTSIDLKKPNPTLYGYGSYGICIEPEFNSRFLPYVDRGIYAIAHVRGGGEGRTWYEVGGKYLTKRNTFDFIACAEHLISSGLTTPAQLSCEGRSAGGLLVGAVLNRPDLFHVALAGVPFVDVTTCDPSIPLTTGEWEEWGNPNEYKFFDYNSYSPIDNVRAQDYPHLIQAGLHDPRVAYWEPAKWASKLRELKTDSNEVLLKDLESGHFSASDRYKYLRENAIQQAFVLKHLNVRQLLR

Organism: Trypanosoma brucei brucei (NCBI:txid5702)